Protein AF-A0A7J6LFZ2-F1 (afdb_monomer)

Solvent-accessible surface area (backbone atoms only — not comparable to full-atom values): 66287 Å² total; per-residue (Å²): 131,80,86,92,87,87,87,87,90,85,91,85,85,90,86,89,85,82,89,86,85,86,90,80,92,78,94,74,88,86,75,92,45,76,61,54,53,39,56,76,64,40,42,66,57,54,47,53,49,46,55,51,49,51,49,51,50,52,55,49,52,51,54,51,50,52,51,49,52,52,52,48,49,33,51,50,39,50,50,50,51,52,49,52,51,50,54,50,51,50,50,49,53,53,50,51,49,56,51,54,49,49,55,50,52,53,55,50,49,53,53,53,55,53,48,57,50,48,54,54,50,50,52,51,42,53,52,26,51,50,48,45,71,62,44,81,58,102,44,66,70,38,55,52,29,47,49,49,38,51,51,48,50,49,50,52,50,53,49,55,56,44,52,52,50,56,55,48,47,56,41,63,49,47,51,58,53,51,53,55,52,49,51,60,45,50,52,52,54,23,52,76,71,53,37,43,79,63,76,76,75,80,82,80,69,94,79,81,91,80,81,90,87,82,85,88,84,83,92,80,84,91,76,90,85,85,85,85,81,96,64,92,67,82,76,78,79,62,103,70,83,67,74,100,72,85,50,60,66,56,50,60,60,57,48,44,43,61,68,40,63,53,78,75,83,85,73,79,82,85,73,89,79,74,92,78,89,84,86,85,83,88,80,85,83,86,77,89,83,88,85,84,88,84,82,91,83,89,76,90,75,74,76,76,80,78,74,70,81,82,64,67,55,42,98,87,69,49,62,72,66,86,83,85,74,82,50,68,65,60,52,34,54,50,52,50,53,49,52,51,53,50,52,50,49,53,50,49,53,47,51,52,50,45,51,50,43,54,50,47,30,51,51,48,49,52,48,48,51,51,49,48,52,50,50,47,50,56,51,59,51,39,60,51,43,50,45,63,66,51,46,43,49,50,50,49,48,54,51,47,51,50,54,50,51,52,49,48,53,52,48,49,52,50,48,55,50,51,52,53,52,51,52,52,52,50,55,55,50,52,61,52,47,59,61,49,43,62,55,50,57,65,50,54,66,55,54,56,60,54,55,63,62,58,66,79,79,63,64,84,89,50,54,63,62,54,49,52,48,48,54,47,48,59,38,58,49,47,40,47,48,46,45,52,52,34,50,38,54,60,44,42,56,41,44,48,51,48,50,51,42,48,49,53,43,50,52,42,49,47,54,45,45,62,41,66,78,48,64,52,65,78,51,52,64,61,47,65,80,61,70,83,69,88,92,75,89,77,97,70,82,60,69,69,62,58,47,50,54,51,53,52,55,58,53,48,54,59,48,48,57,53,49,57,58,50,54,57,54,50,56,60,54,54,62,62,46,60,66,51,57,70,61,50,72,76,55,68,77,72,68,57,82,75,59,66,77,70,50,69,78,60,64,68,75,57,75,84,74,75,80,92,65,74,70,74,60,57,62,54,53,56,54,54,47,57,50,46,68,63,46,50,57,54,58,49,22,51,53,38,50,54,49,49,53,53,50,49,55,51,59,43,73,45,97,51,64,75,81,58,81,70,67,81,91,60,66,76,93,51,52,55,80,84,78,51,89,49,55,39,39,48,52,54,29,52,50,38,46,50,51,39,45,51,31,38,51,36,56,38,61,65,38,43,34,77,91,49,42,81,65,54,32,62,90,65,43,67,49,59,35,55,86,48,74,72,68,31,69,47,55,65,89,80,39,62,66,63,40,50,51,56,52,48,33,37,32,70,40,35,40,78,72,64,64,79,95,66,72,38,52,70,56,52,54,52,50,51,51,49,59,52,48,68,73,54,52,95,68,64,53,71,73,57,52,54,50,54,52,52,49,51,54,51,54,50,48,53,50,36,51,53,46,51,52,50,46,51,50,31,49,46,40,50,66,47,49,49,41,47,40,42,45,38,30,43,51,40,50,37,54,52,47,49,53,53,43,53,55,53,44,48,57,49,51,53,55,43,51,62,47,48,58,53,49,52,52,50,52,56,52,48,51,58,48,50,57,61,55,66,71,43,96,68,75,50,75,70,51,52,54,50,46,47,52,47,55,50,52,49,51,53,49,50,53,48,50,53,52,48,50,53,52,42,52,52,51,46,52,48,51,46,42,55,48,34,51,55,43,44,55,48,52,43,33,49,49,46,51,52,47,48,50,57,69,67,50,66,53,80,72,49,43,48,89,48,80,96,75,66,85,79,73,77,81,78,75,55,68,69,59,58,47,51,42,65,75,67,66,62,81,68,79,72,74,84,65,65,86,69,65,62,74,40,79,40,78,43,71,69,62,77,66,38,43,74,64,61,66,79,73,65,57,71,79,80,73,85,74,78,88,73,99,81,76,81,90,75,80,78,85,81,82,69,74,77,82,76,72,78,74,77,73,61,61,41,80,41,59,70,49,71,44,50,54,45,37,50,46,48,47,52,58,40,48,53,51,39,25,49,53,47,51,52,53,48,48,55,53,48,59,50,50,52,52,53,49,58,53,49,53,50,50,52,52,52,50,51,54,51,31,52,77,64,72,53,64,86,67,72,74,81,86,73,82,66,67,70,67,56,67,80,68,113

Sequence (1114 aa):
MRAESFSILQGVSPNDCREGFYIGTNGIPLYTTAREVVEARVSDKLQAAYDQLDSMISETKTKLLELETEQHFRCCKIASLMVDMSRMLEQMRAGKEAMMIRHNDDLERLRVEHTVECEKDEGKLEGCHKQISDSPHVHPELEDAIGQAYTQLENMAASIEGFAKDMLQLHNDYPNEIETFYDGYKDRLGGLVGLGPLSKPPQQGESPTAEDVSADHSPGDPAEQEASENTTGSRQLWPGVVPAGMFEVFTLRQFVEERVCKEHVEEEPCRDEAENVDEASTEYPGNEQEGEDAAAEGSEIAEPEDKAPTWPRRVNGEDCILDVHVEAEWLCEYIHTIRLKLMESVQTEAEVLLQASNNAARKGAEELSCELDERLRRHATRKGFVRSEWYEPRLKQIISHKRKFERHIIGIARKSAAQDEQFNALIDVVIEADQRFHASISEHSQTLSELKAASSETKASNADATLEGLKALERQSKDAGDESKTVYLTSTTRQVDNLVSANNDVIRLQKEQTLEGYSIPEIEGRYTELGSLPVERSSRPSGRRRIWFWFVRFYAEETRKLNESLLAKAAIRRMRIDEIQAAMDKMVGGALGVFEAERTEVLEEMKNRYGLGQEHTAARRLLEGKIRDISSPITEALSKILSLGNYLTKLIGSSSVSEISSVPGCPRDHLLVTRTPYLDIEIRGSLSIFIASVIAMLERLEGLKPQQREKFTLKKAPQCRVLQRLPWQFDPTSDPDEASIRSDSLKAVVGVLSVGEQKTFPGEVEASIASLTQRFAADLPYYLKEYVNHVRSNTGSLRAEALAQLKATCLQLRNDVIPQASLAVFTAIESDAVAQLESALTAAMDRCSGLCERSDKKHSEHLKTLERIGRLETPDLESELALVKLKRRETVRHLSASTALYAARAEAFKILVDGGLAACETFDAAFECILKHLDSVPWGELFDSIPGVEDTVPRRMSLKRLMRMRDAGETEPIDQSGESLPSRLWEGVNGSMIIPDAEAWSRPRPVQKDDAQNSEEQETDDFRVPEVKAAEERSVHSYRSEAHKTVLRTRNDKYSATCSMFSDLGRNALDHLDKLEEAEDRRSAEWEKSLEHWGLEDLEPVVEVDEQETADAT

pLDDT: mean 72.76, std 19.86, range [25.7, 97.75]

Radius of gyration: 58.06 Å; Cα contacts (8 Å, |Δi|>4): 671; chains: 1; bounding box: 161×76×195 Å

Foldseek 3Di:
DDDDDDDDDDDDDDDDDDDDDDDDDDDDDDDDDPVCCCVVPVVVVVVVVVVVVVVQVVVVVVVVVVLVVLVVQLVVLVVVLVVVLVVLVVVLVVVVVVLVVVLVVVLVVLVVVLVVVVVVLVVQLVVLLVQLLLPQDPDVSNVVSLVSNVVSLVVNLVSLVVSLVVSLVSLVCSLVVLVVSLVVSCCVSCVSLQFHQDDDPPDPDDDDDDDDDDDDDDDDDDDDDDDDDPDPPPPPDDPPCDDPPRTPDPDLLNCCCVRRNDDPPDDDPDDDDDDDDDDDDDDDDYDDDDDDDDDDDDDPPPDDPPPPDPADADPVGHHPDDPPDPDSVVVSVVSVVVVVVSVVVSVVVSVVVSVVSVVCSVVSSVVSVVVSVVVSVVSVVVSVCCVVPRNPVSVVVNVVVVVVLVCLVVVLVVLLVVLVVVLVVLVVVLVVLVVVLVVQLVVLVVVVVVLVVVPPDDDPVCLVVSLVVLVVSCCSNVCSLVVNVCSPCVVQVVVLVVSLVVLVCSVVVVVVCLCVVQPPPVVVVVCVVVVPDDDDDDPDDDSNVVSSVVVSVVSVVVSVVSNVVSVVVSVVSVVVSVVVNVPPVVPSVPRRPVPPVPSVVSNVPPVVPDDPDDDVVVLLVLLVVLLCVLLVLLVQLLVLLVLLLVLLVVLLVDLFLVVSVDRPPHPPVQACSVQERFSLLSNLLSLLLSLLSLLLSCLQLVFFDPVCNVCSHSVNRAAAQNRDLPPRHDDCVVDVVSVVSSLVNNCVNSPPSSDDDDDHSVVSSVVSVVVSDVVVPPDDDPVVVVVSVVVVVVSLVSSLVSSVSSQVVLCCCQPPSLLSSLLSNLVSLLVVLLVQLLVQLVVLLVVLVVLLVVLVVLLVVLLVVLVVLLPPPDHDPVSLVVVLVSVVVNVLSLVLSVVSLLVSLLSSLVSQLVSLVVSQSSLQSSLQSSQSSSQNRDHSLRTDDRPPPDPCPQDDDDPVVVVCCVVVPPPPPPPSSPSDADKDWAWGDFSVLRRPDVVLSQDDPPDPDDDDPDDDPPDPPPDDDPPPDGPDTDIHIHGDDPSSVSSVVSSVVSSNVSSVSSNVSSVVSSVSSVVSVVVSVVSVVVVQVSCVVSVNNPSDNPDDDPVVVVVVSD

Organism: Perkinsus chesapeaki (NCBI:txid330153)

Structure (mmCIF, N/CA/C/O backbone):
data_AF-A0A7J6LFZ2-F1
#
_entry.id   AF-A0A7J6LFZ2-F1
#
loop_
_atom_site.group_PDB
_atom_site.id
_atom_site.type_symbol
_atom_site.label_atom_id
_atom_site.label_alt_id
_atom_site.label_comp_id
_atom_site.label_asym_id
_atom_site.label_entity_id
_atom_site.label_seq_id
_atom_site.pdbx_PDB_ins_code
_atom_site.Cartn_x
_atom_site.Cartn_y
_atom_site.Cartn_z
_atom_site.occupancy
_atom_site.B_iso_or_equiv
_atom_site.auth_seq_id
_atom_site.auth_comp_id
_atom_site.auth_asym_id
_atom_site.auth_atom_id
_atom_site.pdbx_PDB_model_num
ATOM 1 N N . MET A 1 1 ? 69.254 -3.338 -39.129 1.00 31.59 1 MET A N 1
ATOM 2 C CA . MET A 1 1 ? 69.650 -4.351 -40.133 1.00 31.59 1 MET A CA 1
ATOM 3 C C . MET A 1 1 ? 69.019 -3.938 -41.457 1.00 31.59 1 MET A C 1
ATOM 5 O O . MET A 1 1 ? 67.869 -3.546 -41.393 1.00 31.59 1 MET A O 1
ATOM 9 N N . ARG A 1 2 ? 69.789 -3.972 -42.561 1.00 25.70 2 ARG A N 1
ATOM 10 C CA . ARG A 1 2 ? 69.408 -4.198 -43.984 1.00 25.70 2 ARG A CA 1
ATOM 11 C C . ARG A 1 2 ? 68.042 -3.679 -44.484 1.00 25.70 2 ARG A C 1
ATOM 13 O O . ARG A 1 2 ? 67.027 -4.129 -43.980 1.00 25.70 2 ARG A O 1
ATOM 20 N N . ALA A 1 3 ? 67.909 -2.821 -45.501 1.00 28.98 3 ALA A N 1
ATOM 21 C CA . ALA A 1 3 ? 68.825 -2.318 -46.545 1.00 28.98 3 ALA A CA 1
ATOM 22 C C . ALA A 1 3 ? 69.457 -3.360 -47.505 1.00 28.98 3 ALA A C 1
ATOM 24 O O . ALA A 1 3 ? 69.929 -4.403 -47.062 1.00 28.98 3 ALA A O 1
ATOM 25 N N . GLU A 1 4 ? 69.553 -2.962 -48.787 1.00 33.09 4 GLU A N 1
ATOM 26 C CA . GLU A 1 4 ? 70.183 -3.606 -49.968 1.00 33.09 4 GLU A CA 1
ATOM 27 C C . GLU A 1 4 ? 69.331 -4.537 -50.860 1.00 33.09 4 GLU A C 1
ATOM 29 O O . GLU A 1 4 ? 68.716 -5.487 -50.381 1.00 33.09 4 GLU A O 1
ATOM 34 N N . SER A 1 5 ? 69.471 -4.309 -52.184 1.00 30.11 5 SER A N 1
ATOM 35 C CA . SER A 1 5 ? 69.126 -5.132 -53.377 1.00 30.11 5 SER A CA 1
ATOM 36 C C . SER A 1 5 ? 68.087 -4.473 -54.306 1.00 30.11 5 SER A C 1
ATOM 38 O O . SER A 1 5 ? 67.005 -4.142 -53.851 1.00 30.11 5 SER A O 1
ATOM 40 N N . PHE A 1 6 ? 68.316 -4.267 -55.613 1.00 27.64 6 PHE A N 1
ATOM 41 C CA . PHE A 1 6 ? 69.461 -4.624 -56.471 1.00 27.64 6 PHE A CA 1
ATOM 42 C C . PHE A 1 6 ? 69.603 -3.601 -57.622 1.00 27.64 6 PHE A C 1
ATOM 44 O O . PHE A 1 6 ? 68.604 -3.119 -58.147 1.00 27.64 6 PHE A O 1
ATOM 51 N N . SER A 1 7 ? 70.835 -3.295 -58.042 1.00 29.11 7 SER A N 1
ATOM 52 C CA . SER A 1 7 ? 71.144 -2.429 -59.195 1.00 29.11 7 SER A CA 1
ATOM 53 C C . SER A 1 7 ? 72.052 -3.185 -60.160 1.00 29.11 7 SER A C 1
ATOM 55 O O . SER A 1 7 ? 73.075 -3.718 -59.729 1.00 29.11 7 SER A O 1
ATOM 57 N N . ILE A 1 8 ? 71.689 -3.259 -61.447 1.00 30.56 8 ILE A N 1
ATOM 58 C CA . ILE A 1 8 ? 72.470 -3.950 -62.482 1.00 30.56 8 ILE A CA 1
ATOM 59 C C . ILE A 1 8 ? 72.434 -3.178 -63.818 1.00 30.56 8 ILE A C 1
ATOM 61 O O . ILE A 1 8 ? 71.372 -2.823 -64.316 1.00 30.56 8 ILE A O 1
ATOM 65 N N . LEU A 1 9 ? 73.631 -3.022 -64.405 1.00 27.31 9 LEU A N 1
ATOM 66 C CA . LEU A 1 9 ? 73.966 -2.586 -65.777 1.00 27.31 9 LEU A CA 1
ATOM 67 C C . LEU A 1 9 ? 73.867 -1.090 -66.156 1.00 27.31 9 LEU A C 1
ATOM 69 O O . LEU A 1 9 ? 73.054 -0.677 -66.977 1.00 27.31 9 LEU A O 1
ATOM 73 N N . GLN A 1 10 ? 74.906 -0.340 -65.768 1.00 28.67 10 GLN A N 1
ATOM 74 C CA . GLN A 1 10 ? 75.621 0.539 -66.707 1.00 28.67 10 GLN A CA 1
ATOM 75 C C . GLN A 1 10 ? 77.145 0.379 -66.560 1.00 28.67 10 GLN A C 1
ATOM 77 O O . GLN A 1 10 ? 77.643 0.245 -65.445 1.00 28.67 10 GLN A O 1
ATOM 82 N N . GLY A 1 11 ? 77.877 0.468 -67.681 1.00 30.03 11 GLY A N 1
ATOM 83 C CA . GLY A 1 11 ? 79.294 0.863 -67.689 1.00 30.03 11 GLY A CA 1
ATOM 84 C C . GLY A 1 11 ? 80.292 -0.063 -68.400 1.00 30.03 11 GLY A C 1
ATOM 85 O O . GLY A 1 11 ? 80.886 -0.922 -67.758 1.00 30.03 11 GLY A O 1
ATOM 86 N N . VAL A 1 12 ? 80.600 0.227 -69.674 1.00 28.38 12 VAL A N 1
ATOM 87 C CA . VAL A 1 12 ? 81.958 0.084 -70.252 1.00 28.38 12 VAL A CA 1
ATOM 88 C C . VAL A 1 12 ? 82.242 1.287 -71.173 1.00 28.38 12 VAL A C 1
ATOM 90 O O . VAL A 1 12 ? 81.341 1.798 -71.834 1.00 28.38 12 VAL A O 1
ATOM 93 N N . SER A 1 13 ? 83.494 1.756 -71.148 1.00 33.53 13 SER A N 1
ATOM 94 C CA . SER A 1 13 ? 84.038 2.980 -71.774 1.00 33.53 13 SER A CA 1
ATOM 95 C C . SER A 1 13 ? 84.502 2.768 -73.242 1.00 33.53 13 SER A C 1
ATOM 97 O O . SER A 1 13 ? 84.536 1.620 -73.686 1.00 33.53 13 SER A O 1
ATOM 99 N N . PRO A 1 14 ? 84.874 3.818 -74.016 1.00 44.09 14 PRO A N 1
ATOM 100 C CA . PRO A 1 14 ? 85.106 3.723 -75.464 1.00 44.09 14 PRO A CA 1
ATOM 101 C C . PRO A 1 14 ? 86.582 3.536 -75.893 1.00 44.09 14 PRO A C 1
ATOM 103 O O . PRO A 1 14 ? 87.501 3.657 -75.085 1.00 44.09 14 PRO A O 1
ATOM 106 N N . ASN A 1 15 ? 86.748 3.392 -77.220 1.00 32.25 15 ASN A N 1
ATOM 107 C CA . ASN A 1 15 ? 87.952 3.429 -78.078 1.00 32.25 15 ASN A CA 1
ATOM 108 C C . ASN A 1 15 ? 88.605 2.105 -78.533 1.00 32.25 15 ASN A C 1
ATOM 110 O O . ASN A 1 15 ? 88.688 1.120 -77.812 1.00 32.25 15 ASN A O 1
ATOM 114 N N . ASP A 1 16 ? 89.109 2.196 -79.773 1.00 30.09 16 ASP A N 1
ATOM 115 C CA . ASP A 1 16 ? 90.040 1.329 -80.509 1.00 30.09 16 ASP A CA 1
ATOM 116 C C . ASP A 1 16 ? 89.632 -0.117 -80.856 1.00 30.09 16 ASP A C 1
ATOM 118 O O . ASP A 1 16 ? 89.921 -1.060 -80.127 1.00 30.09 16 ASP A O 1
ATOM 122 N N . CYS A 1 17 ? 89.143 -0.317 -82.093 1.00 30.78 17 CYS A N 1
ATOM 123 C CA . CYS A 1 17 ? 89.865 -1.130 -83.087 1.00 30.78 17 CYS A CA 1
ATOM 124 C C . CYS A 1 17 ? 89.337 -0.976 -84.530 1.00 30.78 17 CYS A C 1
ATOM 126 O O . CYS A 1 17 ? 88.156 -1.096 -84.836 1.00 30.78 17 CYS A O 1
ATOM 128 N N . ARG A 1 18 ? 90.323 -0.716 -85.386 1.00 31.31 18 ARG A N 1
ATOM 129 C CA . ARG A 1 18 ? 90.431 -0.658 -86.848 1.00 31.31 18 ARG A CA 1
ATOM 130 C C . ARG A 1 18 ? 89.945 -1.875 -87.665 1.00 31.31 18 ARG A C 1
ATOM 132 O O . ARG A 1 18 ? 89.978 -3.000 -87.193 1.00 31.31 18 ARG A O 1
ATOM 139 N N . GLU A 1 19 ? 89.770 -1.580 -88.965 1.00 32.69 19 GLU A N 1
ATOM 140 C CA . GLU A 1 19 ? 89.976 -2.436 -90.162 1.00 32.69 19 GLU A CA 1
ATOM 141 C C . GLU A 1 19 ? 88.952 -3.544 -90.516 1.00 32.69 19 GLU A C 1
ATOM 143 O O . GLU A 1 19 ? 88.722 -4.469 -89.749 1.00 32.69 19 GLU A O 1
ATOM 148 N N . GLY A 1 20 ? 88.461 -3.533 -91.775 1.00 32.66 20 GLY A N 1
ATOM 149 C CA . GLY A 1 20 ? 88.093 -4.780 -92.480 1.00 32.66 20 GLY A CA 1
ATOM 150 C C . GL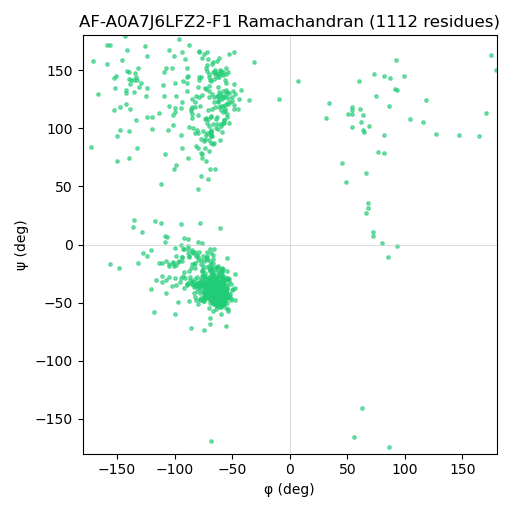Y A 1 20 ? 86.921 -4.780 -93.489 1.00 32.66 20 GLY A C 1
ATOM 151 O O . GLY A 1 20 ? 85.802 -5.096 -93.123 1.00 32.66 20 GLY A O 1
ATOM 152 N N . PHE A 1 21 ? 87.227 -4.590 -94.782 1.00 30.19 21 PHE A N 1
ATOM 153 C CA . PHE A 1 21 ? 86.574 -5.206 -95.970 1.00 30.19 21 PHE A CA 1
ATOM 154 C C . PHE A 1 21 ? 85.083 -4.972 -96.366 1.00 30.19 21 PHE A C 1
ATOM 156 O O . PHE A 1 21 ? 84.176 -5.704 -95.999 1.00 30.19 21 PHE A O 1
ATOM 163 N N . TYR A 1 22 ? 84.908 -4.052 -97.329 1.00 35.09 22 TYR A N 1
ATOM 164 C CA . TYR A 1 22 ? 84.504 -4.292 -98.741 1.00 35.09 22 TYR A CA 1
ATOM 165 C C . TYR A 1 22 ? 83.228 -5.088 -99.151 1.00 35.09 22 TYR A C 1
ATOM 167 O O . TYR A 1 22 ? 83.185 -6.310 -99.097 1.00 35.09 22 TYR A O 1
ATOM 175 N N . ILE A 1 23 ? 82.343 -4.344 -99.842 1.00 37.50 23 ILE A N 1
ATOM 176 C CA . ILE A 1 23 ? 81.496 -4.673 -101.022 1.00 37.50 23 ILE A CA 1
ATOM 177 C C . ILE A 1 23 ? 80.447 -5.804 -100.931 1.00 37.50 23 ILE A C 1
ATOM 179 O O . ILE A 1 23 ? 80.751 -6.990 -100.978 1.00 37.50 23 ILE A O 1
ATOM 183 N N . GLY A 1 24 ? 79.182 -5.389 -101.083 1.00 33.03 24 GLY A N 1
ATOM 184 C CA . GLY A 1 24 ? 78.075 -6.184 -101.627 1.00 33.03 24 GLY A CA 1
ATOM 185 C C . GLY A 1 24 ? 77.028 -5.254 -102.256 1.00 33.03 24 GLY A C 1
ATOM 186 O O . GLY A 1 24 ? 76.464 -4.403 -101.575 1.00 33.03 24 GLY A O 1
ATOM 187 N N . THR A 1 25 ? 76.811 -5.346 -103.568 1.00 44.50 25 THR A N 1
ATOM 188 C CA . THR A 1 25 ? 75.954 -4.429 -104.345 1.00 44.50 25 THR A CA 1
ATOM 189 C C . THR A 1 25 ? 74.457 -4.682 -104.146 1.00 44.50 25 THR A C 1
ATOM 191 O O . THR A 1 25 ? 74.012 -5.799 -104.399 1.00 44.50 25 THR A O 1
ATOM 194 N N . ASN A 1 26 ? 73.675 -3.642 -103.825 1.00 41.50 26 ASN A N 1
ATOM 195 C CA . ASN A 1 26 ? 72.511 -3.172 -104.607 1.00 41.50 26 ASN A CA 1
ATOM 196 C C . ASN A 1 26 ? 71.837 -1.958 -103.929 1.00 41.50 26 ASN A C 1
ATOM 198 O O . ASN A 1 26 ? 71.936 -1.777 -102.720 1.00 41.50 26 ASN A O 1
ATOM 202 N N . GLY A 1 27 ? 71.234 -1.072 -104.730 1.00 48.88 27 GLY A N 1
ATOM 203 C CA . GLY A 1 27 ? 70.943 0.312 -104.329 1.00 48.88 27 GLY A CA 1
ATOM 204 C C . GLY A 1 27 ? 69.809 0.505 -103.313 1.00 48.88 27 GLY A C 1
ATOM 205 O O . GLY A 1 27 ? 68.710 -0.010 -103.493 1.00 48.88 27 GLY A O 1
ATOM 206 N N . ILE A 1 28 ? 70.073 1.339 -102.303 1.00 48.94 28 ILE A N 1
ATOM 207 C CA . ILE A 1 28 ? 69.112 1.944 -101.365 1.00 48.94 28 ILE A CA 1
ATOM 208 C C . ILE A 1 28 ? 69.559 3.413 -101.173 1.00 48.94 28 ILE A C 1
ATOM 210 O O . ILE A 1 28 ? 70.769 3.649 -101.108 1.00 48.94 28 ILE A O 1
ATOM 214 N N . PRO A 1 29 ? 68.653 4.412 -101.142 1.00 46.47 29 PRO A N 1
ATOM 215 C CA . PRO A 1 29 ? 69.033 5.826 -101.053 1.00 46.47 29 PRO A CA 1
ATOM 216 C C . PRO A 1 29 ? 69.688 6.204 -99.713 1.00 46.47 29 PRO A C 1
ATOM 218 O O . PRO A 1 29 ? 69.373 5.649 -98.660 1.00 46.47 29 PRO A O 1
ATOM 221 N N . LEU A 1 30 ? 70.594 7.184 -99.772 1.00 41.44 30 LEU A N 1
ATOM 222 C CA . LEU A 1 30 ? 71.279 7.780 -98.622 1.00 41.44 30 LEU A CA 1
ATOM 223 C C . LEU A 1 30 ? 70.396 8.849 -97.961 1.00 41.44 30 LEU A C 1
ATOM 225 O O . LEU A 1 30 ? 70.049 9.836 -98.604 1.00 41.44 30 LEU A O 1
ATOM 229 N N . TYR A 1 31 ? 70.107 8.675 -96.671 1.00 46.66 31 TYR A N 1
ATOM 230 C CA . TYR A 1 31 ? 69.593 9.728 -95.788 1.00 46.66 31 TYR A CA 1
ATOM 231 C C . TYR A 1 31 ? 70.778 10.464 -95.144 1.00 46.66 31 TYR A C 1
ATOM 233 O O . TYR A 1 31 ? 71.809 9.848 -94.864 1.00 46.66 31 TYR A O 1
ATOM 241 N N . THR A 1 32 ? 70.659 11.773 -94.932 1.00 52.16 32 THR A N 1
ATOM 242 C CA . THR A 1 32 ? 71.792 12.665 -94.628 1.00 52.16 32 THR A CA 1
ATOM 243 C C . THR A 1 32 ? 71.946 13.046 -93.159 1.00 52.16 32 THR A C 1
ATOM 245 O O . THR A 1 32 ? 73.030 13.479 -92.767 1.00 52.16 32 THR A O 1
ATOM 248 N N . THR A 1 33 ? 70.932 12.832 -92.317 1.00 58.97 33 THR A N 1
ATOM 249 C CA . THR A 1 33 ? 71.054 12.991 -90.859 1.00 58.97 33 THR A CA 1
ATOM 250 C C . THR A 1 33 ? 70.476 11.803 -90.088 1.00 58.97 33 THR A C 1
ATOM 252 O O . THR A 1 33 ? 69.537 11.142 -90.525 1.00 58.97 33 THR A O 1
ATOM 255 N N . ALA A 1 34 ? 71.006 11.532 -88.887 1.00 55.59 34 ALA A N 1
ATOM 256 C CA . ALA A 1 34 ? 70.430 10.522 -87.989 1.00 55.59 34 ALA A CA 1
ATOM 257 C C . ALA A 1 34 ? 68.978 10.861 -87.597 1.00 55.59 34 ALA A C 1
ATOM 259 O O . ALA A 1 34 ? 68.174 9.963 -87.362 1.00 55.59 34 ALA A O 1
ATOM 260 N N . ARG A 1 35 ? 68.638 12.157 -87.595 1.00 56.59 35 ARG A N 1
ATOM 261 C CA . ARG A 1 35 ? 67.280 12.663 -87.407 1.00 56.59 35 ARG A CA 1
ATOM 262 C C . ARG A 1 35 ? 66.353 12.230 -88.546 1.00 56.59 35 ARG A C 1
ATOM 264 O O . ARG A 1 35 ? 65.328 11.635 -88.253 1.00 56.59 35 ARG A O 1
ATOM 271 N N . GLU A 1 36 ? 66.751 12.401 -89.809 1.00 55.38 36 GLU A N 1
ATOM 272 C CA . GLU A 1 36 ? 65.990 11.906 -90.973 1.00 55.38 36 GLU A CA 1
ATOM 273 C C . GLU A 1 36 ? 65.771 10.384 -90.938 1.00 55.38 36 GLU A C 1
ATOM 275 O O . GLU A 1 36 ? 64.722 9.911 -91.356 1.00 55.38 36 GLU A O 1
ATOM 280 N N . VAL A 1 37 ? 66.725 9.599 -90.420 1.00 55.78 37 VAL A N 1
ATOM 281 C CA . VAL A 1 37 ? 66.577 8.133 -90.305 1.00 55.78 37 VAL A CA 1
ATOM 282 C C . VAL A 1 37 ? 65.600 7.728 -89.192 1.00 55.78 37 VAL A C 1
ATOM 284 O O . VAL A 1 37 ? 64.926 6.705 -89.315 1.00 55.78 37 VAL A O 1
ATOM 287 N N . VAL A 1 38 ? 65.496 8.515 -88.118 1.00 57.31 38 VAL A N 1
ATOM 288 C CA . VAL A 1 38 ? 64.498 8.308 -87.056 1.00 57.31 38 VAL A CA 1
ATOM 289 C C . VAL A 1 38 ? 63.126 8.820 -87.511 1.00 57.31 38 VAL A C 1
ATOM 291 O O . VAL A 1 38 ? 62.149 8.080 -87.429 1.00 57.31 38 VAL A O 1
ATOM 294 N N . GLU A 1 39 ? 63.048 10.022 -88.082 1.00 56.50 39 GLU A N 1
ATOM 295 C CA . GLU A 1 39 ? 61.803 10.606 -88.598 1.00 56.50 39 GLU A CA 1
ATOM 296 C C . GLU A 1 39 ? 61.211 9.758 -89.748 1.00 56.50 39 GLU A C 1
ATOM 298 O O . GLU A 1 39 ? 60.041 9.407 -89.685 1.00 56.50 39 GLU A O 1
ATOM 303 N N . ALA A 1 40 ? 62.001 9.294 -90.725 1.00 57.47 40 ALA A N 1
ATOM 304 C CA . ALA A 1 40 ? 61.492 8.538 -91.885 1.00 57.47 40 ALA A CA 1
ATOM 305 C C . ALA A 1 40 ? 61.391 7.006 -91.701 1.00 57.47 40 ALA A C 1
ATOM 307 O O . ALA A 1 40 ? 61.153 6.281 -92.671 1.00 57.47 40 ALA A O 1
ATOM 308 N N . ARG A 1 41 ? 61.671 6.464 -90.505 1.00 53.72 41 ARG A N 1
ATOM 309 C CA . ARG A 1 41 ? 61.704 4.997 -90.294 1.00 53.72 41 ARG A CA 1
ATOM 310 C C . ARG A 1 41 ? 61.286 4.509 -88.912 1.00 53.72 41 ARG A C 1
ATOM 312 O O . ARG A 1 41 ? 60.946 3.331 -88.771 1.00 53.72 41 ARG A O 1
ATOM 319 N N . VAL A 1 42 ? 61.337 5.386 -87.913 1.00 55.56 42 VAL A N 1
ATOM 320 C CA . VAL A 1 42 ? 60.852 5.132 -86.554 1.00 55.56 42 VAL A CA 1
ATOM 321 C C . VAL A 1 42 ? 59.564 5.912 -86.308 1.00 55.56 42 VAL A C 1
ATOM 323 O O . VAL A 1 42 ? 58.641 5.301 -85.792 1.00 55.56 42 VAL A O 1
ATOM 326 N N . SER A 1 43 ? 59.444 7.176 -86.742 1.00 63.25 43 SER A N 1
ATOM 327 C CA . SER A 1 43 ? 58.236 7.991 -86.505 1.00 63.25 43 SER A CA 1
ATOM 328 C C . SER A 1 43 ? 56.961 7.313 -87.000 1.00 63.25 43 SER A C 1
ATOM 330 O O . SER A 1 43 ? 56.051 7.141 -86.206 1.00 63.25 43 SER A O 1
ATOM 332 N N . ASP A 1 44 ? 56.916 6.822 -88.242 1.00 67.69 44 ASP A N 1
ATOM 333 C CA . ASP A 1 44 ? 55.723 6.138 -88.775 1.00 67.69 44 ASP A CA 1
ATOM 334 C C . ASP A 1 44 ? 55.351 4.877 -87.977 1.00 67.69 44 ASP A C 1
ATOM 336 O O . ASP A 1 44 ? 54.181 4.540 -87.835 1.00 67.69 44 ASP A O 1
ATOM 340 N N . LYS A 1 45 ? 56.347 4.171 -87.424 1.00 68.44 45 LYS A N 1
ATOM 341 C CA . LYS A 1 45 ? 56.130 2.967 -86.604 1.00 68.44 45 LYS A CA 1
ATOM 342 C C . LYS A 1 45 ? 55.726 3.294 -85.173 1.00 68.44 45 LYS A C 1
ATOM 344 O O . LYS A 1 45 ? 54.995 2.525 -84.565 1.00 68.44 45 LYS A O 1
ATOM 349 N N . LEU A 1 46 ? 56.235 4.397 -84.636 1.00 69.19 46 LEU A N 1
ATOM 350 C CA . LEU A 1 46 ? 55.943 4.866 -83.288 1.00 69.19 46 LEU A CA 1
ATOM 351 C C . LEU A 1 46 ? 54.579 5.564 -83.262 1.00 69.19 46 LEU A C 1
ATOM 353 O O . LEU A 1 46 ? 53.828 5.350 -82.323 1.00 69.19 46 LEU A O 1
ATOM 357 N N . GLN A 1 47 ? 54.219 6.282 -84.330 1.00 74.69 47 GLN A N 1
ATOM 358 C CA . GLN A 1 47 ? 52.874 6.796 -84.567 1.00 74.69 47 GLN A CA 1
ATOM 359 C C . GLN A 1 47 ? 51.889 5.643 -84.767 1.00 74.69 47 GLN A C 1
ATOM 361 O O . GLN A 1 47 ? 50.925 5.581 -84.027 1.00 74.69 47 GLN A O 1
ATOM 366 N N . ALA A 1 48 ? 52.174 4.658 -85.630 1.00 71.75 48 ALA A N 1
ATOM 367 C CA . ALA A 1 48 ? 51.307 3.480 -85.758 1.00 71.75 48 ALA A CA 1
ATOM 368 C C . ALA A 1 48 ? 51.144 2.703 -84.434 1.00 71.75 48 ALA A C 1
ATOM 370 O O . ALA A 1 48 ? 50.073 2.167 -84.170 1.00 71.75 48 ALA A O 1
ATOM 371 N N . ALA A 1 49 ? 52.179 2.656 -83.585 1.00 70.56 49 ALA A N 1
ATOM 372 C CA . ALA A 1 49 ? 52.083 2.075 -82.245 1.00 70.56 49 ALA A CA 1
ATOM 373 C C . ALA A 1 49 ? 51.272 2.950 -81.270 1.00 70.56 49 ALA A C 1
ATOM 375 O O . ALA A 1 49 ? 50.547 2.399 -80.447 1.00 70.56 49 ALA A O 1
ATOM 376 N N . TYR A 1 50 ? 51.359 4.282 -81.364 1.00 75.75 50 TYR A N 1
ATOM 377 C CA . TYR A 1 50 ? 50.511 5.208 -80.605 1.00 75.75 50 TYR A CA 1
ATOM 378 C C . TYR A 1 50 ? 49.051 5.138 -81.057 1.00 75.75 50 TYR A C 1
ATOM 380 O O . TYR A 1 50 ? 48.188 4.992 -80.207 1.00 75.75 50 TYR A O 1
ATOM 388 N N . ASP A 1 51 ? 48.775 5.157 -82.361 1.00 74.25 51 ASP A N 1
ATOM 389 C CA . ASP A 1 51 ? 47.429 5.030 -82.930 1.00 74.25 51 ASP A CA 1
ATOM 390 C C . ASP A 1 51 ? 46.806 3.674 -82.547 1.00 74.25 51 ASP A C 1
ATOM 392 O O . ASP A 1 51 ? 45.630 3.595 -82.197 1.00 74.25 51 ASP A O 1
ATOM 396 N N . GLN A 1 52 ? 47.605 2.597 -82.541 1.00 75.06 52 GLN A N 1
ATOM 397 C CA . GLN A 1 52 ? 47.175 1.285 -82.052 1.00 75.06 52 GLN A CA 1
ATOM 398 C C . GLN A 1 52 ? 46.903 1.294 -80.538 1.00 75.06 52 GLN A C 1
ATOM 400 O O . GLN A 1 52 ? 45.909 0.716 -80.102 1.00 75.06 52 GLN A O 1
ATOM 405 N N . LEU A 1 53 ? 47.751 1.947 -79.737 1.00 73.25 53 LEU A N 1
ATOM 406 C CA . LEU A 1 53 ? 47.553 2.076 -78.291 1.00 73.25 53 LEU A CA 1
ATOM 407 C C . LEU A 1 53 ? 46.302 2.909 -77.969 1.00 73.25 53 LEU A C 1
ATOM 409 O O . LEU A 1 53 ? 45.520 2.510 -77.116 1.00 73.25 53 LEU A O 1
ATOM 413 N N . ASP A 1 54 ? 46.089 4.021 -78.667 1.00 75.81 54 ASP A N 1
ATOM 414 C CA . ASP A 1 54 ? 44.955 4.932 -78.481 1.00 75.81 54 ASP A CA 1
ATOM 415 C C . ASP A 1 54 ? 43.637 4.289 -78.947 1.00 75.81 54 ASP A C 1
ATOM 417 O O . ASP A 1 54 ? 42.610 4.398 -78.275 1.00 75.81 54 ASP A O 1
ATOM 421 N N . SER A 1 55 ? 43.684 3.490 -80.022 1.00 77.19 55 SER A N 1
ATOM 422 C CA . SER A 1 55 ? 42.584 2.606 -80.423 1.00 77.19 55 SER A CA 1
ATOM 423 C C . SER A 1 55 ? 42.280 1.554 -79.351 1.00 77.19 55 SER A C 1
ATOM 425 O O . SER A 1 55 ? 41.114 1.356 -79.019 1.00 77.19 55 SER A O 1
ATOM 427 N N . MET A 1 56 ? 43.298 0.898 -78.776 1.00 72.56 56 MET A N 1
ATOM 428 C CA . MET A 1 56 ? 43.105 -0.078 -77.693 1.00 72.56 56 MET A CA 1
ATOM 429 C C . MET A 1 56 ? 42.559 0.578 -76.418 1.00 72.56 56 MET A C 1
ATOM 431 O O . MET A 1 56 ? 41.689 -0.001 -75.773 1.00 72.56 56 MET A O 1
ATOM 435 N N . ILE A 1 57 ? 43.027 1.776 -76.056 1.00 74.69 57 ILE A N 1
ATOM 436 C CA . ILE A 1 57 ? 42.530 2.549 -74.907 1.00 74.69 57 ILE A CA 1
ATOM 437 C C . ILE A 1 57 ? 41.075 2.972 -75.137 1.00 74.69 57 ILE A C 1
ATOM 439 O O . ILE A 1 57 ? 40.253 2.822 -74.237 1.00 74.69 57 ILE A O 1
ATOM 443 N N . SER A 1 58 ? 40.732 3.437 -76.339 1.00 76.94 58 SER A N 1
ATOM 444 C CA . SER A 1 58 ? 39.366 3.846 -76.691 1.00 76.94 58 SER A CA 1
ATOM 445 C C . SER A 1 58 ? 38.386 2.667 -76.696 1.00 76.94 58 SER A C 1
ATOM 447 O O . SER A 1 58 ? 37.294 2.772 -76.135 1.00 76.94 58 SER A O 1
ATOM 449 N N . GLU A 1 59 ? 38.783 1.521 -77.258 1.00 76.56 59 GLU A N 1
ATOM 450 C CA . GLU A 1 59 ? 37.980 0.290 -77.232 1.00 76.56 59 GLU A CA 1
ATOM 451 C C . GLU A 1 59 ? 37.830 -0.255 -75.800 1.00 76.56 59 GLU A C 1
ATOM 453 O O . GLU A 1 59 ? 36.732 -0.628 -75.394 1.00 76.56 59 GLU A O 1
ATOM 458 N N . THR A 1 60 ? 38.906 -0.221 -75.000 1.00 72.81 60 THR A N 1
ATOM 459 C CA . THR A 1 60 ? 38.879 -0.572 -73.567 1.00 72.81 60 THR A CA 1
ATOM 460 C C . THR A 1 60 ? 37.914 0.322 -72.797 1.00 72.81 60 THR A C 1
ATOM 462 O O . THR A 1 60 ? 37.088 -0.178 -72.043 1.00 72.81 60 THR A O 1
ATOM 465 N N . LYS A 1 61 ? 37.987 1.643 -72.999 1.00 77.44 61 LYS A N 1
ATOM 466 C CA . LYS A 1 61 ? 37.126 2.613 -72.318 1.00 77.44 61 LYS A CA 1
ATOM 467 C C . LYS A 1 61 ? 35.653 2.414 -72.670 1.00 77.44 61 LYS A C 1
ATOM 469 O O . LYS A 1 61 ? 34.813 2.513 -71.786 1.00 77.44 61 LYS A O 1
ATOM 474 N N . THR A 1 62 ? 35.349 2.133 -73.936 1.00 78.81 62 THR A N 1
ATOM 475 C CA . THR A 1 62 ? 33.968 1.893 -74.384 1.00 78.81 62 THR A CA 1
ATOM 476 C C . THR A 1 62 ? 33.401 0.635 -73.722 1.00 78.81 62 THR A C 1
ATOM 478 O O . THR A 1 62 ? 32.364 0.720 -73.076 1.00 78.81 62 THR A O 1
ATOM 481 N N . LYS A 1 63 ? 34.139 -0.485 -73.747 1.00 74.69 63 LYS A N 1
ATOM 482 C CA . LYS A 1 63 ? 33.712 -1.734 -73.091 1.00 74.69 63 LYS A CA 1
ATOM 483 C C . LYS A 1 63 ? 33.624 -1.630 -71.566 1.00 74.69 63 LYS A C 1
ATOM 485 O O . LYS A 1 63 ? 32.758 -2.252 -70.966 1.00 74.69 63 LYS A O 1
ATOM 490 N N . LEU A 1 64 ? 34.503 -0.851 -70.928 1.00 74.38 64 LEU A N 1
ATOM 491 C CA . LEU A 1 64 ? 34.411 -0.582 -69.488 1.00 74.38 64 LEU A CA 1
ATOM 492 C C . LEU A 1 64 ? 33.153 0.218 -69.141 1.00 74.38 64 LEU A C 1
ATOM 494 O O . LEU A 1 64 ? 32.504 -0.115 -68.160 1.00 74.38 64 LEU A O 1
ATOM 498 N N . LEU A 1 65 ? 32.784 1.218 -69.949 1.00 78.62 65 LEU A N 1
ATOM 499 C CA . LEU A 1 65 ? 31.537 1.966 -69.763 1.00 78.62 65 LEU A CA 1
ATOM 500 C C . LEU A 1 65 ? 30.303 1.084 -70.001 1.00 78.62 65 LEU A C 1
ATOM 502 O O . LEU A 1 65 ? 29.355 1.161 -69.230 1.00 78.62 65 LEU A O 1
ATOM 506 N N . GLU A 1 66 ? 30.323 0.218 -71.019 1.00 79.88 66 GLU A N 1
ATOM 507 C CA . GLU A 1 66 ? 29.259 -0.770 -71.265 1.00 79.88 66 GLU A CA 1
ATOM 508 C C . GLU A 1 66 ? 29.079 -1.692 -70.043 1.00 79.88 66 GLU A C 1
ATOM 510 O O . GLU A 1 66 ? 27.986 -1.747 -69.479 1.00 79.88 66 GLU A O 1
ATOM 515 N N . LEU A 1 67 ? 30.159 -2.310 -69.544 1.00 75.56 67 LEU A N 1
ATOM 516 C CA . LEU A 1 67 ? 30.127 -3.136 -68.327 1.00 75.56 67 LEU A CA 1
ATOM 517 C C . LEU A 1 67 ? 29.678 -2.356 -67.081 1.00 75.56 67 LEU A C 1
ATOM 519 O O . LEU A 1 67 ? 28.887 -2.870 -66.293 1.00 75.56 67 LEU A O 1
ATOM 523 N N . GLU A 1 68 ? 30.158 -1.125 -66.887 1.00 77.31 68 GLU A N 1
ATOM 524 C CA . GLU A 1 68 ? 29.771 -0.273 -65.756 1.00 77.31 68 GLU A CA 1
ATOM 525 C C . GLU A 1 68 ? 28.271 0.053 -65.801 1.00 77.31 68 GLU A C 1
ATOM 527 O O . GLU A 1 68 ? 27.588 -0.074 -64.785 1.00 77.31 68 GLU A O 1
ATOM 532 N N . THR A 1 69 ? 27.730 0.395 -66.976 1.00 80.56 69 THR A N 1
ATOM 533 C CA . THR A 1 69 ? 26.289 0.648 -67.141 1.00 80.56 69 THR A CA 1
ATOM 534 C C . THR A 1 69 ? 25.441 -0.605 -66.924 1.00 80.56 69 THR A C 1
ATOM 536 O O . THR A 1 69 ? 24.421 -0.523 -66.239 1.00 80.56 69 THR A O 1
ATOM 539 N N . GLU A 1 70 ? 25.879 -1.775 -67.400 1.00 78.62 70 GLU A N 1
ATOM 540 C CA . GLU A 1 70 ? 25.178 -3.042 -67.169 1.00 78.62 70 GLU A CA 1
ATOM 541 C C . GLU A 1 70 ? 25.186 -3.437 -65.681 1.00 78.62 70 GLU A C 1
ATOM 543 O O . GLU A 1 70 ? 24.146 -3.786 -65.112 1.00 78.62 70 GLU A O 1
ATOM 548 N N . GLN A 1 71 ? 26.340 -3.341 -65.011 1.00 77.69 71 GLN A N 1
ATOM 549 C CA . GLN A 1 71 ? 26.451 -3.610 -63.576 1.00 77.69 71 GLN A CA 1
ATOM 550 C C . GLN A 1 71 ? 25.617 -2.620 -62.757 1.00 77.69 71 GLN A C 1
ATOM 552 O O . GLN A 1 71 ? 24.882 -3.036 -61.859 1.00 77.69 71 GLN A O 1
ATOM 557 N N . HIS A 1 72 ? 25.663 -1.328 -63.093 1.00 78.69 72 HIS A N 1
ATOM 558 C CA . HIS A 1 72 ? 24.850 -0.303 -62.448 1.00 78.69 72 HIS A CA 1
ATOM 559 C C . HIS A 1 72 ? 23.349 -0.583 -62.615 1.00 78.69 72 HIS A C 1
ATOM 561 O O . HIS A 1 72 ? 22.610 -0.526 -61.631 1.00 78.69 72 HIS A O 1
ATOM 567 N N . PHE A 1 73 ? 22.896 -0.965 -63.815 1.00 80.81 73 PHE A N 1
ATOM 568 C CA . PHE A 1 73 ? 21.504 -1.338 -64.081 1.00 80.81 73 PHE A CA 1
ATOM 569 C C . PHE A 1 73 ? 21.057 -2.546 -63.245 1.00 80.81 73 PHE A C 1
ATOM 571 O O . PHE A 1 73 ? 20.031 -2.474 -62.560 1.00 80.81 73 PHE A O 1
ATOM 578 N N . ARG A 1 74 ? 21.848 -3.630 -63.226 1.00 78.19 74 ARG A N 1
ATOM 579 C CA . ARG A 1 74 ? 21.577 -4.828 -62.408 1.00 78.19 74 ARG A CA 1
ATOM 580 C C . ARG A 1 74 ? 21.490 -4.468 -60.918 1.00 78.19 74 ARG A C 1
ATOM 582 O O . ARG A 1 74 ? 20.524 -4.843 -60.251 1.00 78.19 74 ARG A O 1
ATOM 589 N N . CYS A 1 75 ? 22.437 -3.678 -60.407 1.00 77.38 75 CYS A N 1
ATOM 590 C CA . CYS A 1 75 ? 22.425 -3.168 -59.032 1.00 77.38 75 CYS A CA 1
ATOM 591 C C . CYS A 1 75 ? 21.190 -2.303 -58.734 1.00 77.38 75 CYS A C 1
ATOM 593 O O . CYS A 1 75 ? 20.571 -2.476 -57.685 1.00 77.38 75 CYS A O 1
ATOM 595 N N . CYS A 1 76 ? 20.768 -1.436 -59.659 1.00 80.06 76 CYS A N 1
ATOM 596 C CA . CYS A 1 76 ? 19.557 -0.625 -59.513 1.00 80.06 76 CYS A CA 1
ATOM 597 C C . CYS A 1 76 ? 18.278 -1.475 -59.477 1.00 80.06 76 CYS A C 1
ATOM 599 O O . CYS A 1 76 ? 17.401 -1.216 -58.651 1.00 80.06 76 CYS A O 1
ATOM 601 N N . LYS A 1 77 ? 18.162 -2.524 -60.306 1.00 83.19 77 LYS A N 1
ATOM 602 C CA . LYS A 1 77 ? 17.016 -3.454 -60.254 1.00 83.19 77 LYS A CA 1
ATOM 603 C C . LYS A 1 77 ? 16.988 -4.253 -58.943 1.00 83.19 77 LYS A C 1
ATOM 605 O O . LYS A 1 77 ? 15.915 -4.411 -58.361 1.00 83.19 77 LYS A O 1
ATOM 610 N N . ILE A 1 78 ? 18.145 -4.682 -58.422 1.00 81.69 78 ILE A N 1
ATOM 611 C CA . ILE A 1 78 ? 18.246 -5.317 -57.092 1.00 81.69 78 ILE A CA 1
ATOM 612 C C . ILE A 1 78 ? 17.829 -4.330 -55.993 1.00 81.69 78 ILE A C 1
ATOM 614 O O . ILE A 1 78 ? 17.003 -4.677 -55.150 1.00 81.69 78 ILE A O 1
ATOM 618 N N . ALA A 1 79 ? 18.338 -3.095 -56.017 1.00 81.12 79 ALA A N 1
ATOM 619 C CA . ALA A 1 79 ? 17.971 -2.058 -55.055 1.00 81.12 79 ALA A CA 1
ATOM 620 C C . ALA A 1 79 ? 16.461 -1.759 -55.084 1.00 81.12 79 ALA A C 1
ATOM 622 O O . ALA A 1 79 ? 15.832 -1.720 -54.029 1.00 81.12 79 ALA A O 1
ATOM 623 N N . SER A 1 80 ? 15.857 -1.648 -56.273 1.00 86.25 80 SER A N 1
ATOM 624 C CA . SER A 1 80 ? 14.406 -1.479 -56.433 1.00 86.25 80 SER A CA 1
ATOM 625 C C . SER A 1 80 ? 13.621 -2.634 -55.806 1.00 86.25 80 SER A C 1
ATOM 627 O O . SER A 1 80 ? 12.670 -2.391 -55.068 1.00 86.25 80 SER A O 1
ATOM 629 N N . LEU A 1 81 ? 14.041 -3.886 -56.032 1.00 85.44 81 LEU A N 1
ATOM 630 C CA . LEU A 1 81 ? 13.407 -5.060 -55.424 1.00 85.44 81 LEU A CA 1
ATOM 631 C C . LEU A 1 81 ? 13.504 -5.031 -53.888 1.00 85.44 81 LEU A C 1
ATOM 633 O O . LEU A 1 81 ? 12.525 -5.337 -53.208 1.00 85.44 81 LEU A O 1
ATOM 637 N N . MET A 1 82 ? 14.650 -4.622 -53.332 1.00 84.19 82 MET A N 1
ATOM 638 C CA . MET A 1 82 ? 14.828 -4.483 -51.879 1.00 84.19 82 MET A CA 1
ATOM 639 C C . MET A 1 82 ? 13.981 -3.346 -51.293 1.00 84.19 82 MET A C 1
ATOM 641 O O . MET A 1 82 ? 13.429 -3.502 -50.201 1.00 84.19 82 MET A O 1
ATOM 645 N N . VAL A 1 83 ? 13.820 -2.231 -52.013 1.00 87.38 83 VAL A N 1
ATOM 646 C CA . VAL A 1 83 ? 12.927 -1.126 -51.624 1.00 87.38 83 VAL A CA 1
ATOM 647 C C . VAL A 1 83 ? 11.466 -1.582 -51.640 1.00 87.38 83 VAL A C 1
ATOM 649 O O . VAL A 1 83 ? 10.746 -1.335 -50.674 1.00 87.38 83 VAL A O 1
ATOM 652 N N . ASP A 1 84 ? 11.031 -2.315 -52.669 1.00 87.50 84 ASP A N 1
ATOM 653 C CA . ASP A 1 84 ? 9.672 -2.865 -52.739 1.00 87.50 84 ASP A CA 1
ATOM 654 C C . ASP A 1 84 ? 9.391 -3.886 -51.631 1.00 87.50 84 ASP A C 1
ATOM 656 O O . ASP A 1 84 ? 8.330 -3.844 -51.001 1.00 87.50 84 ASP A O 1
ATOM 660 N N . MET A 1 85 ? 10.355 -4.764 -51.338 1.00 86.88 85 MET A N 1
ATOM 661 C CA . MET A 1 85 ? 10.271 -5.693 -50.211 1.00 86.88 85 MET A CA 1
ATOM 662 C C . MET A 1 85 ? 10.175 -4.951 -48.874 1.00 86.88 85 MET A C 1
ATOM 664 O O . MET A 1 85 ? 9.323 -5.284 -48.051 1.00 86.88 85 MET A O 1
ATOM 668 N N . SER A 1 86 ? 11.002 -3.921 -48.668 1.00 86.12 86 SER A N 1
ATOM 669 C CA . SER A 1 86 ? 11.002 -3.110 -47.442 1.00 86.12 86 SER A CA 1
ATOM 670 C C . SER A 1 86 ? 9.670 -2.381 -47.259 1.00 86.12 86 SER A C 1
ATOM 672 O O . SER A 1 86 ? 9.038 -2.510 -46.212 1.00 86.12 86 SER A O 1
ATOM 674 N N . ARG A 1 87 ? 9.171 -1.727 -48.315 1.00 90.94 87 ARG A N 1
ATOM 675 C CA . ARG A 1 87 ? 7.858 -1.065 -48.345 1.00 90.94 87 ARG A CA 1
ATOM 676 C C . ARG A 1 87 ? 6.717 -2.030 -48.017 1.00 90.94 87 ARG A C 1
ATOM 678 O O . ARG A 1 87 ? 5.786 -1.666 -47.300 1.00 90.94 87 ARG A O 1
ATOM 685 N N . MET A 1 88 ? 6.768 -3.266 -48.515 1.00 90.69 88 MET A N 1
ATOM 686 C CA . MET A 1 88 ? 5.733 -4.263 -48.231 1.00 90.69 88 MET A CA 1
ATOM 687 C C . MET A 1 88 ? 5.827 -4.825 -46.801 1.00 90.69 88 MET A C 1
ATOM 689 O O . MET A 1 88 ? 4.791 -5.059 -46.178 1.00 90.69 88 MET A O 1
ATOM 693 N N . LEU A 1 89 ? 7.033 -4.963 -46.236 1.00 88.25 89 LEU A N 1
ATOM 694 C CA . LEU A 1 89 ? 7.228 -5.284 -44.815 1.00 88.25 89 LEU A CA 1
ATOM 695 C C . LEU A 1 89 ? 6.751 -4.151 -43.891 1.00 88.25 89 LEU A C 1
ATOM 697 O O . LEU A 1 89 ? 6.150 -4.420 -42.854 1.00 88.25 89 LEU A O 1
ATOM 701 N N . GLU A 1 90 ? 6.951 -2.886 -44.264 1.00 89.75 90 GLU A N 1
ATOM 702 C CA . GLU A 1 90 ? 6.394 -1.736 -43.539 1.00 89.75 90 GLU A CA 1
ATOM 703 C C . GLU A 1 90 ? 4.863 -1.721 -43.588 1.00 89.75 90 GLU A C 1
ATOM 705 O O . GLU A 1 90 ? 4.218 -1.564 -42.551 1.00 89.75 90 GLU A O 1
ATOM 710 N N . GLN A 1 91 ? 4.264 -1.977 -44.757 1.00 92.56 91 GLN A N 1
ATOM 711 C CA . GLN A 1 91 ? 2.813 -2.142 -44.883 1.00 92.56 91 GLN A CA 1
ATOM 712 C C . GLN A 1 91 ? 2.288 -3.310 -44.037 1.00 92.56 91 GLN A C 1
ATOM 714 O O . GLN A 1 91 ? 1.220 -3.188 -43.443 1.00 92.56 91 GLN A O 1
ATOM 719 N N . MET A 1 92 ? 3.023 -4.424 -43.955 1.00 92.88 92 MET A N 1
ATOM 720 C CA . MET A 1 92 ? 2.683 -5.557 -43.088 1.00 92.88 92 MET A CA 1
ATOM 721 C C . MET A 1 92 ? 2.717 -5.156 -41.607 1.00 92.88 92 MET A C 1
ATOM 723 O O . MET A 1 92 ? 1.756 -5.418 -40.888 1.00 92.88 92 MET A O 1
ATOM 727 N N . ARG A 1 93 ? 3.765 -4.456 -41.153 1.00 90.56 93 ARG A N 1
ATOM 728 C CA . ARG A 1 93 ? 3.864 -3.948 -39.771 1.00 90.56 93 ARG A CA 1
ATOM 729 C C . ARG A 1 93 ? 2.735 -2.969 -39.437 1.00 90.56 93 ARG A C 1
ATOM 731 O O . ARG A 1 93 ? 2.094 -3.115 -38.401 1.00 90.56 93 ARG A O 1
ATOM 738 N N . ALA A 1 94 ? 2.445 -2.018 -40.325 1.00 90.81 94 ALA A N 1
ATOM 739 C CA . ALA A 1 94 ? 1.357 -1.057 -40.142 1.00 90.81 94 ALA A CA 1
ATOM 740 C C . ALA A 1 94 ? -0.028 -1.732 -40.140 1.00 90.81 94 ALA A C 1
ATOM 742 O O . ALA A 1 94 ? -0.884 -1.394 -39.324 1.00 90.81 94 ALA A O 1
ATOM 743 N N . GLY A 1 95 ? -0.244 -2.718 -41.017 1.00 92.69 95 GLY A N 1
ATOM 744 C CA . GLY A 1 95 ? -1.477 -3.506 -41.057 1.00 92.69 95 GLY A CA 1
ATOM 745 C C . GLY A 1 95 ? -1.677 -4.365 -39.805 1.00 92.69 95 GLY A C 1
ATOM 746 O O . GLY A 1 95 ? -2.788 -4.426 -39.282 1.00 92.69 95 GLY A O 1
ATOM 747 N N . LYS A 1 96 ? -0.597 -4.968 -39.290 1.00 91.62 96 LYS A N 1
ATOM 748 C CA . LYS A 1 96 ? -0.581 -5.736 -38.038 1.00 91.62 96 LYS A CA 1
ATOM 749 C C . LYS A 1 96 ? -0.978 -4.856 -36.856 1.00 91.62 96 LYS A C 1
ATOM 751 O O . LYS A 1 96 ? -1.850 -5.241 -36.083 1.00 91.62 96 LYS A O 1
ATOM 756 N N . GLU A 1 97 ? -0.379 -3.671 -36.747 1.00 90.44 97 GLU A N 1
ATOM 757 C CA . GLU A 1 97 ? -0.691 -2.712 -35.684 1.00 90.44 97 GLU A CA 1
ATOM 758 C C . GLU A 1 97 ? -2.156 -2.254 -35.761 1.00 90.44 97 GLU A C 1
ATOM 760 O O . GLU A 1 97 ? -2.882 -2.318 -34.774 1.00 90.44 97 GLU A O 1
ATOM 765 N N . ALA A 1 98 ? -2.648 -1.899 -36.954 1.00 91.81 98 ALA A N 1
ATOM 766 C CA . ALA A 1 98 ? -4.045 -1.507 -37.155 1.00 91.81 98 ALA A CA 1
ATOM 767 C C . ALA A 1 98 ? -5.051 -2.631 -36.822 1.00 91.81 98 ALA A C 1
ATOM 769 O O . ALA A 1 98 ? -6.146 -2.357 -36.328 1.00 91.81 98 ALA A O 1
ATOM 770 N N . MET A 1 99 ? -4.687 -3.892 -37.074 1.00 94.00 99 MET A N 1
ATOM 771 C CA . MET A 1 99 ? -5.468 -5.073 -36.693 1.00 94.00 99 MET A CA 1
ATOM 772 C C . MET A 1 99 ? -5.461 -5.290 -35.168 1.00 94.00 99 MET A C 1
ATOM 774 O O . MET A 1 99 ? -6.510 -5.553 -34.585 1.00 94.00 99 MET A O 1
ATOM 778 N N . MET A 1 100 ? -4.308 -5.141 -34.506 1.00 91.25 100 MET A N 1
ATOM 779 C CA . MET A 1 100 ? -4.193 -5.216 -33.041 1.00 91.25 100 MET A CA 1
ATOM 780 C C . MET A 1 100 ? -4.992 -4.112 -32.335 1.00 91.25 100 MET A C 1
ATOM 782 O O . MET A 1 100 ? -5.695 -4.396 -31.365 1.00 91.25 100 MET A O 1
ATOM 786 N N . ILE A 1 101 ? -4.929 -2.875 -32.839 1.00 90.31 101 ILE A N 1
ATOM 787 C CA . ILE A 1 101 ? -5.717 -1.746 -32.326 1.00 90.31 101 ILE A CA 1
ATOM 788 C C . ILE A 1 101 ? -7.214 -2.044 -32.460 1.00 90.31 101 ILE A C 1
ATOM 790 O O . ILE A 1 101 ? -7.928 -1.957 -31.468 1.00 90.31 101 ILE A O 1
ATOM 794 N N . ARG A 1 102 ? -7.681 -2.494 -33.635 1.00 93.25 102 ARG A N 1
ATOM 795 C CA . ARG A 1 102 ? -9.101 -2.819 -33.854 1.00 93.25 102 ARG A CA 1
ATOM 796 C C . ARG A 1 102 ? -9.628 -3.869 -32.874 1.00 93.25 102 ARG A C 1
ATOM 798 O O . ARG A 1 102 ? -10.690 -3.666 -32.297 1.00 93.25 102 ARG A O 1
ATOM 805 N N . HIS A 1 103 ? -8.887 -4.957 -32.660 1.00 90.81 103 HIS A N 1
ATOM 806 C CA . HIS A 1 103 ? -9.283 -6.004 -31.711 1.00 90.81 103 HIS A CA 1
ATOM 807 C C . HIS A 1 103 ? -9.415 -5.460 -30.280 1.00 90.81 103 HIS A C 1
ATOM 809 O O . HIS A 1 103 ? -10.380 -5.765 -29.581 1.00 90.81 103 HIS A O 1
ATOM 815 N N . ASN A 1 104 ? -8.488 -4.595 -29.856 1.00 88.25 104 ASN A N 1
ATOM 816 C CA . ASN A 1 104 ? -8.574 -3.923 -28.558 1.00 88.25 104 ASN A CA 1
ATOM 817 C C . ASN A 1 104 ? -9.764 -2.948 -28.483 1.00 88.25 104 ASN A C 1
ATOM 819 O O . ASN A 1 104 ? -10.499 -2.983 -27.498 1.00 88.25 104 ASN A O 1
ATOM 823 N N . ASP A 1 105 ? -10.004 -2.141 -29.521 1.00 91.88 105 ASP A N 1
ATOM 824 C CA . ASP A 1 105 ? -11.147 -1.219 -29.601 1.00 91.88 105 ASP A CA 1
ATOM 825 C C . ASP A 1 105 ? -12.491 -1.971 -29.534 1.00 91.88 105 ASP A C 1
ATOM 827 O O . ASP A 1 105 ? -13.430 -1.527 -28.868 1.00 91.88 105 ASP A O 1
ATOM 831 N N . ASP A 1 106 ? -12.596 -3.131 -30.192 1.00 92.69 106 ASP A N 1
ATOM 832 C CA . ASP A 1 106 ? -13.786 -3.986 -30.161 1.00 92.69 106 ASP A CA 1
ATOM 833 C C . ASP A 1 106 ? -14.008 -4.606 -28.761 1.00 92.69 106 ASP A C 1
ATOM 835 O O . ASP A 1 106 ? -15.142 -4.613 -28.266 1.00 92.69 106 ASP A O 1
ATOM 839 N N . LEU A 1 107 ? -12.939 -5.042 -28.075 1.00 88.69 107 LEU A N 1
ATOM 840 C CA . LEU A 1 107 ? -12.986 -5.505 -26.677 1.00 88.69 107 LEU A CA 1
ATOM 841 C C . LEU A 1 107 ? -13.388 -4.380 -25.705 1.00 88.69 107 LEU A C 1
ATOM 843 O O . LEU A 1 107 ? -14.187 -4.603 -24.789 1.00 88.69 107 LEU A O 1
ATOM 847 N N . GLU A 1 108 ? -12.851 -3.168 -25.875 1.00 90.06 108 GLU A N 1
ATOM 848 C CA . GLU A 1 108 ? -13.214 -2.011 -25.051 1.00 90.06 108 GLU A CA 1
ATOM 849 C C . GLU A 1 108 ? -14.658 -1.569 -25.296 1.00 90.06 108 GLU A C 1
ATOM 851 O O . GLU A 1 108 ? -15.389 -1.326 -24.330 1.00 90.06 108 GLU A O 1
ATOM 856 N N . ARG A 1 109 ? -15.120 -1.551 -26.555 1.00 94.00 109 ARG A N 1
ATOM 857 C CA . ARG A 1 109 ? -16.517 -1.244 -26.892 1.00 94.00 109 ARG A CA 1
ATOM 858 C C . ARG A 1 109 ? -17.480 -2.192 -26.180 1.00 94.00 109 ARG A C 1
ATOM 860 O O . ARG A 1 109 ? -18.389 -1.713 -25.501 1.00 94.00 109 ARG A O 1
ATOM 867 N N . LEU A 1 110 ? -17.254 -3.508 -26.254 1.00 92.94 110 LEU A N 1
ATOM 868 C CA . LEU A 1 110 ? -18.090 -4.500 -25.561 1.00 92.94 110 LEU A CA 1
ATOM 869 C C . LEU A 1 110 ? -18.107 -4.280 -24.039 1.00 92.94 110 LEU A C 1
ATOM 871 O O . LEU A 1 110 ? -19.162 -4.369 -23.406 1.00 92.94 110 LEU A O 1
ATOM 875 N N . ARG A 1 111 ? -16.958 -3.944 -23.432 1.00 89.81 111 ARG A N 1
ATOM 876 C CA . ARG A 1 111 ? -16.868 -3.622 -21.994 1.00 89.81 111 ARG A CA 1
ATOM 877 C C . ARG A 1 111 ? -17.673 -2.375 -21.626 1.00 89.81 111 ARG A C 1
ATOM 879 O O . ARG A 1 111 ? -18.359 -2.382 -20.600 1.00 89.81 111 ARG A O 1
ATOM 886 N N . VAL A 1 112 ? -17.615 -1.320 -22.439 1.00 90.25 112 VAL A N 1
ATOM 887 C CA . VAL A 1 112 ? -18.379 -0.080 -22.220 1.00 90.25 112 VAL A CA 1
ATOM 888 C C . VAL A 1 112 ? -19.881 -0.332 -22.375 1.00 90.25 112 VAL A C 1
ATOM 890 O O . VAL A 1 112 ? -20.654 0.042 -21.492 1.00 90.25 112 VAL A O 1
ATOM 893 N N . GLU A 1 113 ? -20.302 -1.025 -23.435 1.00 92.69 113 GLU A N 1
ATOM 894 C CA . GLU A 1 113 ? -21.710 -1.358 -23.694 1.00 92.69 113 GLU A CA 1
ATOM 895 C C . GLU A 1 113 ? -22.320 -2.200 -22.559 1.00 92.69 113 GLU A C 1
ATOM 897 O O . GLU A 1 113 ? -23.371 -1.843 -22.015 1.00 92.69 113 GLU A O 1
ATOM 902 N N . HIS A 1 114 ? -21.625 -3.251 -22.113 1.00 90.25 114 HIS A N 1
ATOM 903 C CA . HIS A 1 114 ? -22.059 -4.075 -20.981 1.00 90.25 114 HIS A CA 1
ATOM 904 C C . HIS A 1 114 ? -22.043 -3.316 -19.642 1.00 90.25 114 HIS A C 1
ATOM 906 O O . HIS A 1 114 ? -22.892 -3.568 -18.785 1.00 90.25 114 HIS A O 1
ATOM 912 N N . THR A 1 115 ? -21.139 -2.348 -19.449 1.00 84.81 115 THR A N 1
ATOM 913 C CA . THR A 1 115 ? -21.147 -1.488 -18.250 1.00 84.81 115 THR A CA 1
ATOM 914 C C . THR A 1 115 ? -22.403 -0.614 -18.213 1.00 84.81 115 THR A C 1
ATOM 916 O O . THR A 1 115 ? -23.078 -0.557 -17.184 1.00 84.81 115 THR A O 1
ATOM 919 N N . VAL A 1 116 ? -22.789 -0.017 -19.346 1.00 90.62 116 VAL A N 1
ATOM 920 C CA . VAL A 1 116 ? -24.033 0.765 -19.469 1.00 90.62 116 VAL A CA 1
ATOM 921 C C . VAL A 1 116 ? -25.278 -0.113 -19.269 1.00 90.62 116 VAL A C 1
ATOM 923 O O . VAL A 1 116 ? -26.252 0.327 -18.649 1.00 90.62 116 VAL A O 1
ATOM 926 N N . GLU A 1 117 ? -25.268 -1.367 -19.736 1.00 91.69 117 GLU A N 1
ATOM 927 C CA . GLU A 1 117 ? -26.356 -2.310 -19.442 1.00 91.69 117 GLU A CA 1
ATOM 928 C C . GLU A 1 117 ? -26.416 -2.680 -17.948 1.00 91.69 117 GLU A C 1
ATOM 930 O O . GLU A 1 117 ? -27.498 -2.636 -17.357 1.00 91.69 117 GLU A O 1
ATOM 935 N N . CYS A 1 118 ? -25.271 -2.943 -17.309 1.00 86.38 118 CYS A N 1
ATOM 936 C CA . CYS A 1 118 ? -25.185 -3.196 -15.868 1.00 86.38 118 CYS A CA 1
ATOM 937 C C . CYS A 1 118 ? -25.769 -2.037 -15.043 1.00 86.38 118 CYS A C 1
ATOM 939 O O . CYS A 1 118 ? -26.598 -2.278 -14.166 1.00 86.38 118 CYS A O 1
ATOM 941 N N . GLU A 1 119 ? -25.394 -0.785 -15.330 1.00 85.88 119 GLU A N 1
ATOM 942 C CA . GLU A 1 119 ? -25.915 0.401 -14.627 1.00 85.88 119 GLU A CA 1
ATOM 943 C C . GLU A 1 119 ? -27.438 0.539 -14.770 1.00 85.88 119 GLU A C 1
ATOM 945 O O . GLU A 1 119 ? -28.159 0.800 -13.799 1.00 85.88 119 GLU A O 1
ATOM 950 N N . LYS A 1 120 ? -27.952 0.325 -15.985 1.00 91.56 120 LYS A N 1
ATOM 951 C CA . LYS A 1 120 ? -29.388 0.346 -16.292 1.00 91.56 120 LYS A CA 1
ATOM 952 C C . LYS A 1 120 ? -30.148 -0.730 -15.512 1.00 91.56 120 LYS A C 1
ATOM 954 O O . LYS A 1 120 ? -31.254 -0.470 -15.027 1.00 91.56 120 LYS A O 1
ATOM 959 N N . ASP A 1 121 ? -29.562 -1.912 -15.363 1.00 88.94 121 ASP A N 1
ATOM 960 C CA . ASP A 1 121 ? -30.169 -3.041 -14.665 1.00 88.94 121 ASP A CA 1
ATOM 961 C C . ASP A 1 121 ? -30.046 -2.959 -13.137 1.00 88.94 121 ASP A C 1
ATOM 963 O O . ASP A 1 121 ? -31.003 -3.301 -12.433 1.00 88.94 121 ASP A O 1
ATOM 967 N N . GLU A 1 122 ? -28.957 -2.397 -12.605 1.00 87.69 122 GLU A N 1
ATOM 968 C CA . GLU A 1 122 ? -28.879 -2.001 -11.195 1.00 87.69 122 GLU A CA 1
ATOM 969 C C . GLU A 1 122 ? -29.890 -0.887 -10.876 1.00 87.69 122 GLU A C 1
ATOM 971 O O . GLU A 1 122 ? -30.561 -0.945 -9.843 1.00 87.69 122 GLU A O 1
ATOM 976 N N . GLY A 1 123 ? -30.126 0.054 -11.798 1.00 89.19 123 GLY A N 1
ATOM 977 C CA . GLY A 1 123 ? -31.192 1.054 -11.685 1.00 89.19 123 GLY A CA 1
ATOM 978 C C . GLY A 1 123 ? -32.602 0.449 -11.590 1.00 89.19 123 GLY A C 1
ATOM 979 O O . GLY A 1 123 ? -33.425 0.905 -10.787 1.00 89.19 123 GLY A O 1
ATOM 980 N N . LYS A 1 124 ? -32.893 -0.621 -12.349 1.00 92.12 124 LYS A N 1
ATOM 981 C CA . LYS A 1 124 ? -34.146 -1.395 -12.205 1.00 92.12 124 LYS A CA 1
ATOM 982 C C . LYS A 1 124 ? -34.217 -2.100 -10.847 1.00 92.12 124 LYS A C 1
ATOM 984 O O . LYS A 1 124 ? -35.280 -2.111 -10.219 1.00 92.12 124 LYS A O 1
ATOM 989 N N . LEU A 1 125 ? -33.106 -2.676 -10.385 1.00 88.75 125 LEU A N 1
ATOM 990 C CA . LEU A 1 125 ? -33.029 -3.395 -9.112 1.00 88.75 125 LEU A CA 1
ATOM 991 C C . LEU A 1 125 ? -33.227 -2.455 -7.907 1.00 88.75 125 LEU A C 1
ATOM 993 O O . LEU A 1 125 ? -33.989 -2.792 -7.001 1.00 88.75 125 LEU A O 1
ATOM 997 N N . GLU A 1 126 ? -32.654 -1.249 -7.930 1.00 86.81 126 GLU A N 1
ATOM 998 C CA . GLU A 1 126 ? -32.911 -0.196 -6.932 1.00 86.81 126 GLU A CA 1
ATOM 999 C C . GLU A 1 126 ? -34.377 0.283 -6.988 1.00 86.81 126 GLU A C 1
ATOM 1001 O O . GLU A 1 126 ? -35.013 0.547 -5.963 1.00 86.81 126 GLU A O 1
ATOM 1006 N N . GLY A 1 127 ? -34.976 0.300 -8.184 1.00 88.56 127 GLY A N 1
ATOM 1007 C CA . GLY A 1 127 ? -36.420 0.463 -8.358 1.00 88.56 127 GLY A CA 1
ATOM 1008 C C . GLY A 1 127 ? -37.236 -0.594 -7.600 1.00 88.56 127 GLY A C 1
ATOM 1009 O O . GLY A 1 127 ? -38.202 -0.245 -6.915 1.00 88.56 127 GLY A O 1
ATOM 1010 N N . CYS A 1 128 ? -36.827 -1.864 -7.658 1.00 89.12 128 CYS A N 1
ATOM 1011 C CA . CYS A 1 128 ? -37.462 -2.964 -6.923 1.00 89.12 128 CYS A CA 1
ATOM 1012 C C . CYS A 1 128 ? -37.219 -2.857 -5.405 1.00 89.12 128 CYS A C 1
ATOM 1014 O O . CYS A 1 128 ? -38.161 -2.992 -4.623 1.00 89.12 128 CYS A O 1
ATOM 1016 N N . HIS A 1 129 ? -35.996 -2.526 -4.974 1.00 87.50 129 HIS A N 1
ATOM 1017 C CA . HIS A 1 129 ? -35.663 -2.246 -3.570 1.00 87.50 129 HIS A CA 1
ATOM 1018 C C . HIS A 1 129 ? -36.587 -1.176 -2.975 1.00 87.50 129 HIS A C 1
ATOM 1020 O O . HIS A 1 129 ? -37.169 -1.357 -1.900 1.00 87.50 129 HIS A O 1
ATOM 1026 N N . LYS A 1 130 ? -36.804 -0.084 -3.714 1.00 85.75 130 LYS A N 1
ATOM 1027 C CA . LYS A 1 130 ? -37.714 0.993 -3.323 1.00 85.75 130 LYS A CA 1
ATOM 1028 C C . LYS A 1 130 ? -39.166 0.525 -3.200 1.00 85.75 130 LYS A C 1
ATOM 1030 O O . LYS A 1 130 ? -39.827 0.911 -2.239 1.00 85.75 130 LYS A O 1
ATOM 1035 N N . GLN A 1 131 ? -39.654 -0.326 -4.107 1.00 85.00 131 GLN A N 1
ATOM 1036 C CA . GLN A 1 131 ? -40.995 -0.924 -4.005 1.00 85.00 131 GLN A CA 1
ATOM 1037 C C . GLN A 1 131 ? -41.136 -1.830 -2.769 1.00 85.00 131 GLN A C 1
ATOM 1039 O O . GLN A 1 131 ? -42.129 -1.732 -2.047 1.00 85.00 131 GLN A O 1
ATOM 1044 N N . ILE A 1 132 ? -40.126 -2.653 -2.466 1.00 85.81 132 ILE A N 1
ATOM 1045 C CA . ILE A 1 132 ? -40.082 -3.496 -1.257 1.00 85.81 132 ILE A CA 1
ATOM 1046 C C . ILE A 1 132 ? -40.097 -2.619 0.009 1.00 85.81 132 ILE A C 1
ATOM 1048 O O . ILE A 1 132 ? -40.874 -2.861 0.934 1.00 85.81 132 ILE A O 1
ATOM 1052 N N . SER A 1 133 ? -39.296 -1.549 0.033 1.00 80.69 133 SER A N 1
ATOM 1053 C CA . SER A 1 133 ? -39.209 -0.597 1.151 1.00 80.69 133 SER A CA 1
ATOM 1054 C C . SER A 1 133 ? -40.515 0.182 1.378 1.00 80.69 133 SER A C 1
ATOM 1056 O O . SER A 1 133 ? -40.959 0.352 2.518 1.00 80.69 133 SER A O 1
ATOM 1058 N N . ASP A 1 134 ? -41.177 0.609 0.298 1.00 78.06 134 ASP A N 1
ATOM 1059 C CA . ASP A 1 134 ? -42.454 1.329 0.338 1.00 78.06 134 ASP A CA 1
ATOM 1060 C C . ASP A 1 134 ? -43.681 0.384 0.478 1.00 78.06 134 ASP A C 1
ATOM 1062 O O . ASP A 1 134 ? -44.792 0.854 0.716 1.00 78.06 134 ASP A O 1
ATOM 1066 N N . SER A 1 135 ? -43.532 -0.945 0.424 1.00 78.38 135 SER A N 1
ATOM 1067 C CA . SER A 1 135 ? -44.670 -1.877 0.552 1.00 78.38 135 SER A CA 1
ATOM 1068 C C . SER A 1 135 ? -45.353 -1.780 1.933 1.00 78.38 135 SER A C 1
ATOM 1070 O O . SER A 1 135 ? -44.663 -1.856 2.960 1.00 78.38 135 SER A O 1
ATOM 1072 N N . PRO A 1 136 ? -46.689 -1.595 2.018 1.00 61.53 136 PRO A N 1
ATOM 1073 C CA . PRO A 1 136 ? -47.371 -1.261 3.274 1.00 61.53 136 PRO A CA 1
ATOM 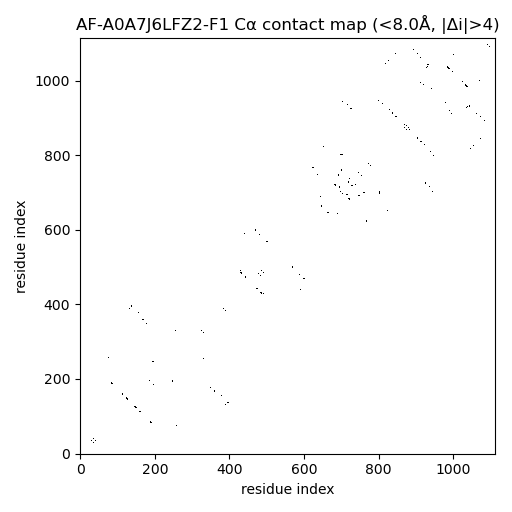1074 C C . PRO A 1 136 ? -47.677 -2.468 4.174 1.00 61.53 136 PRO A C 1
ATOM 1076 O O . PRO A 1 136 ? -47.757 -2.317 5.394 1.00 61.53 136 PRO A O 1
ATOM 1079 N N . HIS A 1 137 ? -47.892 -3.655 3.606 1.00 64.81 137 HIS A N 1
ATOM 1080 C CA . HIS A 1 137 ? -48.475 -4.809 4.298 1.00 64.81 137 HIS A CA 1
ATOM 1081 C C . HIS A 1 137 ? -47.800 -6.122 3.873 1.00 64.81 137 HIS A C 1
ATOM 1083 O O . HIS A 1 137 ? -47.097 -6.167 2.870 1.00 64.81 137 HIS A O 1
ATOM 1089 N N . VAL A 1 138 ? -48.060 -7.210 4.609 1.00 59.31 138 VAL A N 1
ATOM 1090 C CA . VAL A 1 138 ? -47.670 -8.590 4.234 1.00 59.31 138 VAL A CA 1
ATOM 1091 C C . VAL A 1 138 ? -48.665 -9.155 3.199 1.00 59.31 138 VAL A C 1
ATOM 1093 O O . VAL A 1 138 ? -49.255 -10.210 3.397 1.00 59.31 138 VAL A O 1
ATOM 1096 N N . HIS A 1 139 ? -48.962 -8.364 2.168 1.00 62.94 139 HIS A N 1
ATOM 1097 C CA . HIS A 1 139 ? -49.929 -8.657 1.101 1.00 62.94 139 HIS A CA 1
ATOM 1098 C C . HIS A 1 139 ? -49.164 -9.033 -0.188 1.00 62.94 139 HIS A C 1
ATOM 1100 O O . HIS A 1 139 ? -47.960 -8.759 -0.238 1.00 62.94 139 HIS A O 1
ATOM 1106 N N . PRO A 1 140 ? -49.817 -9.591 -1.231 1.00 76.75 140 PRO A N 1
ATOM 1107 C CA . PRO A 1 140 ? -49.137 -10.069 -2.439 1.00 76.75 140 PRO A CA 1
ATOM 1108 C C . PRO A 1 140 ? -48.219 -9.036 -3.092 1.00 76.75 140 PRO A C 1
ATOM 1110 O O . PRO A 1 140 ? -47.152 -9.405 -3.543 1.00 76.75 140 PRO A O 1
ATOM 1113 N N . GLU A 1 141 ? -48.539 -7.739 -3.012 1.00 75.62 141 GLU A N 1
ATOM 1114 C CA . GLU A 1 141 ? -47.702 -6.640 -3.530 1.00 75.62 141 GLU A CA 1
ATOM 1115 C C . GLU A 1 141 ? -46.229 -6.693 -3.063 1.00 75.62 141 GLU A C 1
ATOM 1117 O O . GLU A 1 141 ? -45.329 -6.332 -3.819 1.00 75.62 141 GLU A O 1
ATOM 1122 N N . LEU A 1 142 ? -45.965 -7.158 -1.833 1.00 81.44 142 LEU A N 1
ATOM 1123 C CA . LEU A 1 142 ? -44.601 -7.321 -1.311 1.00 81.44 142 LEU A CA 1
ATOM 1124 C C . LEU A 1 142 ? -43.920 -8.576 -1.880 1.00 81.44 142 LEU A C 1
ATOM 1126 O O . LEU A 1 142 ? -42.717 -8.560 -2.127 1.00 81.44 142 LEU A O 1
ATOM 1130 N N . GLU A 1 143 ? -44.674 -9.653 -2.098 1.00 84.56 143 GLU A N 1
ATOM 1131 C CA . GLU A 1 143 ? -44.178 -10.889 -2.715 1.00 84.56 143 GLU A CA 1
ATOM 1132 C C . GLU A 1 143 ? -43.943 -10.691 -4.223 1.00 84.56 143 GLU A C 1
ATOM 1134 O O . GLU A 1 143 ? -42.902 -11.098 -4.733 1.00 84.56 143 GLU A O 1
ATOM 1139 N N . ASP A 1 144 ? -44.822 -9.950 -4.903 1.00 87.19 144 ASP A N 1
ATOM 1140 C CA . ASP A 1 144 ? -44.702 -9.522 -6.300 1.00 87.19 144 ASP A CA 1
ATOM 1141 C C . ASP A 1 144 ? -43.468 -8.630 -6.515 1.00 87.19 144 ASP A C 1
ATOM 1143 O O . ASP A 1 144 ? -42.736 -8.810 -7.488 1.00 87.19 144 ASP A O 1
ATOM 1147 N N . ALA A 1 145 ? -43.194 -7.686 -5.605 1.00 86.44 145 ALA A N 1
ATOM 1148 C CA . ALA A 1 145 ? -42.005 -6.830 -5.676 1.00 86.44 145 ALA A CA 1
ATOM 1149 C C . ALA A 1 145 ? -40.694 -7.619 -5.466 1.00 86.44 145 ALA A C 1
ATOM 1151 O O . ALA A 1 145 ? -39.670 -7.300 -6.073 1.00 86.44 145 ALA A O 1
ATOM 1152 N N . ILE A 1 146 ? -40.720 -8.680 -4.650 1.00 87.44 146 ILE A N 1
ATOM 1153 C CA . ILE A 1 146 ? -39.589 -9.611 -4.490 1.00 87.44 146 ILE A CA 1
ATOM 1154 C C . ILE A 1 146 ? -39.447 -10.507 -5.722 1.00 87.44 146 ILE A C 1
ATOM 1156 O O . ILE A 1 146 ? -38.330 -10.713 -6.188 1.00 87.44 146 ILE A O 1
ATOM 1160 N N . GLY A 1 147 ? -40.556 -10.986 -6.291 1.00 89.75 147 GLY A N 1
ATOM 1161 C CA . GLY A 1 147 ? -40.568 -11.723 -7.555 1.00 89.75 147 GLY A CA 1
ATOM 1162 C C . GLY A 1 147 ? -39.966 -10.905 -8.699 1.00 89.75 147 GLY A C 1
ATOM 1163 O O . GLY A 1 147 ? -39.122 -11.411 -9.437 1.00 89.75 147 GLY A O 1
ATOM 1164 N N . GLN A 1 148 ? -40.303 -9.614 -8.788 1.00 91.62 148 GLN A N 1
ATOM 1165 C CA . GLN A 1 148 ? -39.681 -8.674 -9.727 1.00 91.62 148 GLN A CA 1
ATOM 1166 C C . GLN A 1 148 ? -38.179 -8.498 -9.459 1.00 91.62 148 GLN A C 1
ATOM 1168 O O . GLN A 1 148 ? -37.391 -8.583 -10.398 1.00 91.62 148 GLN A O 1
ATOM 1173 N N . ALA A 1 149 ? -37.755 -8.340 -8.199 1.00 90.12 149 ALA A N 1
ATOM 1174 C CA . ALA A 1 149 ? -36.333 -8.256 -7.850 1.00 90.12 149 ALA A CA 1
ATOM 1175 C C . ALA A 1 149 ? -35.552 -9.538 -8.208 1.00 90.12 149 ALA A C 1
ATOM 1177 O O . ALA A 1 149 ? -34.423 -9.460 -8.687 1.00 90.12 149 ALA A O 1
ATOM 1178 N N . TYR A 1 150 ? -36.142 -10.721 -8.008 1.00 91.19 150 TYR A N 1
ATOM 1179 C CA . TYR A 1 150 ? -35.534 -12.003 -8.376 1.00 91.19 150 TYR A CA 1
ATOM 1180 C C . TYR A 1 150 ? -35.470 -12.210 -9.890 1.00 91.19 150 TYR A C 1
ATOM 1182 O O . TYR A 1 150 ? -34.419 -12.615 -10.380 1.00 91.19 150 TYR A O 1
ATOM 1190 N N . THR A 1 151 ? -36.531 -11.851 -10.619 1.00 92.00 151 THR A N 1
ATOM 1191 C CA . THR A 1 151 ? -36.545 -11.862 -12.093 1.00 92.00 151 THR A CA 1
ATOM 1192 C C . THR A 1 151 ? -35.483 -10.907 -12.643 1.00 92.00 151 THR A C 1
ATOM 1194 O O . THR A 1 151 ? -34.745 -11.250 -13.558 1.00 92.00 151 THR A O 1
ATOM 1197 N N . GLN A 1 152 ? -35.330 -9.721 -12.045 1.00 92.25 152 GLN A N 1
ATOM 1198 C CA . GLN A 1 152 ? -34.308 -8.762 -12.459 1.00 92.25 152 GLN A CA 1
ATOM 1199 C C . GLN A 1 152 ? -32.882 -9.253 -12.156 1.00 92.25 152 GLN A C 1
ATOM 1201 O O . GLN A 1 152 ? -31.992 -9.043 -12.973 1.00 92.25 152 GLN A O 1
ATOM 1206 N N . LEU A 1 153 ? -32.653 -9.959 -11.042 1.00 88.06 153 LEU A N 1
ATOM 1207 C CA . LEU A 1 153 ? -31.364 -10.615 -10.773 1.00 88.06 153 LEU A CA 1
ATOM 1208 C C . LEU A 1 153 ? -31.064 -11.770 -11.748 1.00 88.06 153 LEU A C 1
ATOM 1210 O O . LEU A 1 153 ? -29.898 -12.021 -12.035 1.00 88.06 153 LEU A O 1
ATOM 1214 N N . GLU A 1 154 ? -32.086 -12.463 -12.257 1.00 89.56 154 GLU A N 1
ATOM 1215 C CA . GLU A 1 154 ? -31.938 -13.485 -13.306 1.00 89.56 154 GLU A CA 1
ATOM 1216 C C . GLU A 1 154 ? -31.619 -12.854 -14.669 1.00 89.56 154 GLU A C 1
ATOM 1218 O O . GLU A 1 154 ? -30.704 -13.316 -15.343 1.00 89.56 154 GLU A O 1
ATOM 1223 N N . ASN A 1 155 ? -32.276 -11.743 -15.023 1.00 89.50 155 ASN A N 1
ATOM 1224 C CA . ASN A 1 155 ? -31.945 -10.961 -16.221 1.00 89.50 155 ASN A CA 1
ATOM 1225 C C . ASN A 1 155 ? -30.490 -10.460 -16.190 1.00 89.50 155 ASN A C 1
ATOM 1227 O O . ASN A 1 155 ? -29.780 -10.584 -17.183 1.00 89.50 155 ASN A O 1
ATOM 1231 N N . MET A 1 156 ? -30.026 -9.952 -15.040 1.00 87.88 156 MET A N 1
ATOM 1232 C CA . MET A 1 156 ? -28.631 -9.528 -14.861 1.00 87.88 156 MET A CA 1
ATOM 1233 C C . MET A 1 156 ? -27.647 -10.687 -15.038 1.00 87.88 156 MET A C 1
ATOM 1235 O O . MET A 1 156 ? -26.628 -10.520 -15.696 1.00 87.88 156 MET A O 1
ATOM 1239 N N . ALA A 1 157 ? -27.943 -11.867 -14.481 1.00 86.06 157 ALA A N 1
ATOM 1240 C CA . ALA A 1 157 ? -27.100 -13.045 -14.679 1.00 86.06 157 ALA A CA 1
ATOM 1241 C C . ALA A 1 157 ? -27.022 -13.439 -16.167 1.00 86.06 157 ALA A C 1
ATOM 1243 O O . ALA A 1 157 ? -25.928 -13.666 -16.676 1.00 86.06 157 ALA A O 1
ATOM 1244 N N . ALA A 1 158 ? -28.156 -13.427 -16.875 1.00 88.75 158 ALA A N 1
ATOM 1245 C CA . ALA A 1 158 ? -28.216 -13.731 -18.304 1.00 88.75 158 ALA A CA 1
ATOM 1246 C C . ALA A 1 158 ? -27.479 -12.700 -19.185 1.00 88.75 158 ALA A C 1
ATOM 1248 O O . ALA A 1 158 ? -26.843 -13.096 -20.158 1.00 88.75 158 ALA A O 1
ATOM 1249 N N . SER A 1 159 ? -27.520 -11.404 -18.842 1.00 90.12 159 SER A N 1
ATOM 1250 C CA . SER A 1 159 ? -26.742 -10.347 -19.519 1.00 90.12 159 SER A CA 1
ATOM 1251 C C . SER A 1 159 ? -25.232 -10.572 -19.351 1.00 90.12 159 SER A C 1
ATOM 1253 O O . SER A 1 159 ? -24.506 -10.601 -20.343 1.00 90.12 159 SER A O 1
ATOM 1255 N N . ILE A 1 160 ? -24.764 -10.865 -18.130 1.00 86.69 160 ILE A N 1
ATOM 1256 C CA . ILE A 1 160 ? -23.338 -11.128 -17.865 1.00 86.69 160 ILE A CA 1
ATOM 1257 C C . ILE A 1 160 ? -22.872 -12.418 -18.575 1.00 86.69 160 ILE A C 1
ATOM 1259 O O . ILE A 1 160 ? -21.769 -12.456 -19.119 1.00 86.69 160 ILE A O 1
ATOM 1263 N N . GLU A 1 161 ? -23.711 -13.461 -18.629 1.00 87.06 161 GLU A N 1
ATOM 1264 C CA . GLU A 1 161 ? -23.447 -14.665 -19.437 1.00 87.06 161 GLU A CA 1
ATOM 1265 C C . GLU A 1 161 ? -23.429 -14.390 -20.951 1.00 87.06 161 GLU A C 1
ATOM 1267 O O . GLU A 1 161 ? -22.727 -15.090 -21.680 1.00 87.06 161 GLU A O 1
ATOM 1272 N N . GLY A 1 162 ? -24.209 -13.417 -21.432 1.00 90.75 162 GLY A N 1
ATOM 1273 C CA . GLY A 1 162 ? -24.187 -12.943 -22.818 1.00 90.75 162 GLY A CA 1
ATOM 1274 C C . GLY A 1 162 ? -22.864 -12.257 -23.142 1.00 90.75 162 GLY A C 1
ATOM 1275 O O . GLY A 1 162 ? -22.111 -12.751 -23.975 1.00 90.75 162 GLY A O 1
ATOM 1276 N N . PHE A 1 163 ? -22.515 -11.218 -22.378 1.00 90.69 163 PHE A N 1
ATOM 1277 C CA . PHE A 1 163 ? -21.242 -10.501 -22.501 1.00 90.69 163 PHE A CA 1
ATOM 1278 C C . PHE A 1 163 ? -20.023 -11.437 -22.467 1.00 90.69 163 PHE A C 1
ATOM 1280 O O . PHE A 1 163 ? -19.103 -11.288 -23.269 1.00 90.69 163 PHE A O 1
ATOM 1287 N N . ALA A 1 164 ? -20.016 -12.433 -21.573 1.00 86.88 164 ALA A N 1
ATOM 1288 C CA . ALA A 1 164 ? -18.934 -13.413 -21.513 1.00 86.88 164 ALA A CA 1
ATOM 1289 C C . ALA A 1 164 ? -18.821 -14.248 -22.804 1.00 86.88 164 ALA A C 1
ATOM 1291 O O . ALA A 1 164 ? -17.708 -14.528 -23.243 1.00 86.88 164 ALA A O 1
ATOM 1292 N N . LYS A 1 165 ? -19.943 -14.622 -23.437 1.00 90.50 165 LYS A N 1
ATOM 1293 C CA . LYS A 1 165 ? -19.945 -15.335 -24.728 1.00 90.50 165 LYS A CA 1
ATOM 1294 C C . LYS A 1 165 ? -19.462 -14.439 -25.863 1.00 90.50 165 LYS A C 1
ATOM 1296 O O . LYS A 1 165 ? -18.640 -14.894 -26.649 1.00 90.50 165 LYS A O 1
ATOM 1301 N N . ASP A 1 166 ? -19.909 -13.188 -25.912 1.00 92.12 166 ASP A N 1
ATOM 1302 C CA . ASP A 1 166 ? -19.539 -12.244 -26.973 1.00 92.12 166 ASP A CA 1
ATOM 1303 C C . ASP A 1 166 ? -18.036 -11.903 -26.923 1.00 92.12 166 ASP A C 1
ATOM 1305 O O . ASP A 1 166 ? -17.349 -11.935 -27.942 1.00 92.12 166 ASP A O 1
ATOM 1309 N N . MET A 1 167 ? -17.488 -11.692 -25.720 1.00 90.00 167 MET A N 1
ATOM 1310 C CA . MET A 1 167 ? -16.046 -11.504 -25.504 1.00 90.00 167 MET A CA 1
ATOM 1311 C C . MET A 1 167 ? -15.221 -12.750 -25.868 1.00 90.00 167 MET A C 1
ATOM 1313 O O . MET A 1 167 ? -14.147 -12.632 -26.458 1.00 90.00 167 MET A O 1
ATOM 1317 N N . LEU A 1 168 ? -15.702 -13.951 -25.520 1.00 86.38 168 LEU A N 1
ATOM 1318 C CA . LEU A 1 168 ? -15.048 -15.208 -25.903 1.00 86.38 168 LEU A CA 1
ATOM 1319 C C . LEU A 1 168 ? -15.084 -15.427 -27.418 1.00 86.38 168 LEU A C 1
ATOM 1321 O O . LEU A 1 168 ? -14.095 -15.885 -27.980 1.00 86.38 168 LEU A O 1
ATOM 1325 N N . GLN A 1 169 ? -16.193 -15.086 -28.076 1.00 91.81 169 GLN A N 1
ATOM 1326 C CA . GLN A 1 169 ? -16.330 -15.179 -29.526 1.00 91.81 169 GLN A CA 1
ATOM 1327 C C . GLN A 1 169 ? -15.305 -14.275 -30.224 1.00 91.81 169 GLN A C 1
ATOM 1329 O O . GLN A 1 169 ? -14.530 -14.769 -31.036 1.00 91.81 169 GLN A O 1
ATOM 1334 N N . LEU A 1 170 ? -15.197 -13.006 -29.812 1.00 91.31 170 LEU A N 1
ATOM 1335 C CA . LEU A 1 170 ? -14.203 -12.069 -30.348 1.00 91.31 170 LEU A CA 1
ATOM 1336 C C . LEU A 1 170 ? -12.756 -12.571 -30.155 1.00 91.31 170 LEU A C 1
ATOM 1338 O O . LEU A 1 170 ? -11.931 -12.483 -31.062 1.00 91.31 170 LEU A O 1
ATOM 1342 N N . HIS A 1 171 ? -12.443 -13.169 -29.001 1.00 87.31 171 HIS A N 1
ATOM 1343 C CA . HIS A 1 171 ? -11.142 -13.805 -28.765 1.00 87.31 171 HIS A CA 1
ATOM 1344 C C . HIS A 1 171 ? -10.896 -15.076 -29.601 1.00 87.31 171 HIS A C 1
ATOM 1346 O O . HIS A 1 171 ? -9.741 -15.365 -29.909 1.00 87.31 171 HIS A O 1
ATOM 1352 N N . ASN A 1 172 ? -11.939 -15.830 -29.960 1.00 88.19 172 ASN A N 1
ATOM 1353 C CA . ASN A 1 172 ? -11.840 -17.032 -30.796 1.00 88.19 172 ASN A CA 1
ATOM 1354 C C . ASN A 1 172 ? -11.748 -16.710 -32.296 1.00 88.19 172 ASN A C 1
ATOM 1356 O O . ASN A 1 172 ? -11.161 -17.489 -33.046 1.00 88.19 172 ASN A O 1
ATOM 1360 N N . ASP A 1 173 ? -12.314 -15.584 -32.734 1.00 91.19 173 ASP A N 1
ATOM 1361 C CA . ASP A 1 173 ? -12.284 -15.157 -34.134 1.00 91.19 173 ASP A CA 1
ATOM 1362 C C . ASP A 1 173 ? -10.936 -14.514 -34.511 1.00 91.19 173 ASP A C 1
ATOM 1364 O O . ASP A 1 173 ? -10.436 -14.731 -35.616 1.00 91.19 173 ASP A O 1
ATOM 1368 N N . TYR A 1 174 ? -10.291 -13.816 -33.569 1.00 92.19 174 TYR A N 1
ATOM 1369 C CA . TYR A 1 174 ? -9.039 -13.083 -33.795 1.00 92.19 174 TYR A CA 1
ATOM 1370 C C . TYR A 1 174 ? -7.852 -13.921 -34.341 1.00 92.19 174 TYR A C 1
ATOM 1372 O O . TYR A 1 174 ? -7.153 -13.437 -35.234 1.00 92.19 174 TYR A O 1
ATOM 1380 N N . PRO A 1 175 ? -7.601 -15.180 -33.916 1.00 91.75 175 PRO A N 1
ATOM 1381 C CA . PRO A 1 175 ? -6.629 -16.057 -34.579 1.00 91.75 175 PRO A CA 1
ATOM 1382 C C . PRO A 1 175 ? -6.887 -16.253 -36.082 1.00 91.75 175 PRO A C 1
ATOM 1384 O O . PRO A 1 175 ? -5.940 -16.210 -36.864 1.00 91.75 175 PRO A O 1
ATOM 1387 N N . ASN A 1 176 ? -8.149 -16.392 -36.504 1.00 91.19 176 ASN A N 1
ATOM 1388 C CA . ASN A 1 176 ? -8.497 -16.573 -37.919 1.00 91.19 176 ASN A CA 1
ATOM 1389 C C . ASN A 1 176 ? -8.251 -15.287 -38.728 1.00 91.19 176 ASN A C 1
ATOM 1391 O O . ASN A 1 176 ? -7.864 -15.351 -39.898 1.00 91.19 176 ASN A O 1
ATOM 1395 N N . GLU A 1 177 ? -8.444 -14.114 -38.112 1.00 92.94 177 GLU A N 1
ATOM 1396 C CA . GLU A 1 177 ? -8.083 -12.827 -38.718 1.00 92.94 177 GLU A CA 1
ATOM 1397 C C . GLU A 1 177 ? -6.567 -12.710 -38.919 1.00 92.94 177 GLU A C 1
ATOM 1399 O O . GLU A 1 177 ? -6.131 -12.303 -39.995 1.00 92.94 177 GLU A O 1
ATOM 1404 N N . ILE A 1 178 ? -5.766 -13.135 -37.933 1.00 92.06 178 ILE A N 1
ATOM 1405 C CA . ILE A 1 178 ? -4.298 -13.165 -38.028 1.00 92.06 178 ILE A CA 1
ATOM 1406 C C . ILE A 1 178 ? -3.838 -14.106 -39.152 1.00 92.06 178 ILE A C 1
ATOM 1408 O O . ILE A 1 178 ? -3.001 -13.707 -39.962 1.00 92.06 178 ILE A O 1
ATOM 1412 N N . GLU A 1 179 ? -4.379 -15.327 -39.239 1.00 92.06 179 GLU A N 1
ATOM 1413 C CA . GLU A 1 179 ? -4.053 -16.270 -40.324 1.00 92.06 179 GLU A CA 1
ATOM 1414 C C . GLU A 1 179 ? -4.387 -15.668 -41.696 1.00 92.06 179 GLU A C 1
ATOM 1416 O O . GLU A 1 179 ? -3.513 -15.557 -42.557 1.00 92.06 179 GLU A O 1
ATOM 1421 N N . THR A 1 180 ? -5.614 -15.162 -41.863 1.00 93.38 180 THR A N 1
ATOM 1422 C CA . THR A 1 180 ? -6.076 -14.525 -43.110 1.00 93.38 180 THR A CA 1
ATOM 1423 C C . THR A 1 180 ? -5.214 -13.315 -43.493 1.00 93.38 180 THR A C 1
ATOM 1425 O O . THR A 1 180 ? -4.900 -13.111 -44.669 1.00 93.38 180 THR A O 1
ATOM 1428 N N . PHE A 1 181 ? -4.804 -12.511 -42.506 1.00 94.75 181 PHE A N 1
ATOM 1429 C CA . PHE A 1 181 ? -3.927 -11.359 -42.694 1.00 94.75 181 PHE A CA 1
ATOM 1430 C C . PHE A 1 181 ? -2.545 -11.781 -43.207 1.00 94.75 181 PHE A C 1
ATOM 1432 O O . PHE A 1 181 ? -2.091 -11.269 -44.234 1.00 94.75 181 PHE A O 1
ATOM 1439 N N . TYR A 1 182 ? -1.880 -12.716 -42.521 1.00 93.31 182 TYR A N 1
ATOM 1440 C CA . TYR A 1 182 ? -0.526 -13.133 -42.887 1.00 93.31 182 TYR A CA 1
ATOM 1441 C C . TYR A 1 182 ? -0.487 -13.924 -44.189 1.00 93.31 182 TYR A C 1
ATOM 1443 O O . TYR A 1 182 ? 0.424 -13.695 -44.981 1.00 93.31 182 TYR A O 1
ATOM 1451 N N . ASP A 1 183 ? -1.469 -14.778 -44.474 1.00 90.31 183 ASP A N 1
ATOM 1452 C CA . ASP A 1 183 ? -1.534 -15.492 -45.753 1.00 90.31 183 ASP A CA 1
ATOM 1453 C C . ASP A 1 183 ? -1.717 -14.512 -46.925 1.00 90.31 183 ASP A C 1
ATOM 1455 O O . ASP A 1 183 ? -0.979 -14.575 -47.910 1.00 90.31 183 ASP A O 1
ATOM 1459 N N . GLY A 1 184 ? -2.556 -13.483 -46.759 1.00 91.75 184 GLY A N 1
ATOM 1460 C CA . GLY A 1 184 ? -2.664 -12.382 -47.720 1.00 91.75 184 GLY A CA 1
ATOM 1461 C C . GLY A 1 184 ? -1.382 -11.547 -47.889 1.00 91.75 184 GLY A C 1
ATOM 1462 O O . GLY A 1 184 ? -1.239 -10.845 -48.894 1.00 91.75 184 GLY A O 1
ATOM 1463 N N . TYR A 1 185 ? -0.435 -11.581 -46.943 1.00 91.31 185 TYR A N 1
ATOM 1464 C CA . TYR A 1 185 ? 0.909 -11.005 -47.112 1.00 91.31 185 TYR A CA 1
ATOM 1465 C C . TYR A 1 185 ? 1.918 -11.999 -47.699 1.00 91.31 185 TYR A C 1
ATOM 1467 O O . TYR A 1 185 ? 2.730 -11.575 -48.521 1.00 91.31 185 TYR A O 1
ATOM 1475 N N . LYS A 1 186 ? 1.841 -13.296 -47.372 1.00 89.62 186 LYS A N 1
ATOM 1476 C CA . LYS A 1 186 ? 2.644 -14.357 -48.007 1.00 89.62 186 LYS A CA 1
ATOM 1477 C C . LYS A 1 186 ? 2.391 -14.410 -49.511 1.00 89.62 186 LYS A C 1
ATOM 1479 O O . LYS A 1 186 ? 3.357 -14.454 -50.264 1.00 89.62 186 LYS A O 1
ATOM 1484 N N . ASP A 1 187 ? 1.138 -14.302 -49.954 1.00 87.81 187 ASP A N 1
ATOM 1485 C CA . ASP A 1 187 ? 0.787 -14.271 -51.381 1.00 87.81 187 ASP A CA 1
ATOM 1486 C C . ASP A 1 187 ? 1.380 -13.045 -52.101 1.00 87.81 187 ASP A C 1
ATOM 1488 O O . ASP A 1 187 ? 1.941 -13.161 -53.193 1.00 87.81 187 ASP A O 1
ATOM 1492 N N . ARG A 1 188 ? 1.309 -11.855 -51.483 1.00 90.06 188 ARG A N 1
ATOM 1493 C CA . ARG A 1 188 ? 1.822 -10.602 -52.076 1.00 90.06 188 ARG A CA 1
ATOM 1494 C C . ARG A 1 188 ? 3.349 -10.519 -52.076 1.00 90.06 188 ARG A C 1
ATOM 1496 O O . ARG A 1 188 ? 3.936 -10.164 -53.099 1.00 90.06 188 ARG A O 1
ATOM 1503 N N . LEU A 1 189 ? 3.997 -10.867 -50.963 1.00 88.75 189 LEU A N 1
ATOM 1504 C CA . LEU A 1 189 ? 5.457 -10.979 -50.886 1.00 88.75 189 LEU A CA 1
ATOM 1505 C C . LEU A 1 189 ? 5.960 -12.090 -51.806 1.00 88.75 189 LEU A C 1
ATOM 1507 O O . LEU A 1 189 ? 6.949 -11.889 -52.503 1.00 88.75 189 LEU A O 1
ATOM 1511 N N . GLY A 1 190 ? 5.250 -13.220 -51.855 1.00 85.94 190 GLY A N 1
ATOM 1512 C CA . GLY A 1 190 ? 5.515 -14.339 -52.750 1.00 85.94 190 GLY A CA 1
ATOM 1513 C C . GLY A 1 190 ? 5.532 -13.885 -54.201 1.00 85.94 190 GLY A C 1
ATOM 1514 O O . GLY A 1 190 ? 6.559 -14.026 -54.860 1.00 85.94 190 GLY A O 1
ATOM 1515 N N . GLY A 1 191 ? 4.464 -13.228 -54.662 1.00 86.50 191 GLY A N 1
ATOM 1516 C CA . GLY A 1 191 ? 4.396 -12.646 -56.003 1.00 86.50 191 GLY A CA 1
ATOM 1517 C C . GLY A 1 191 ? 5.550 -11.684 -56.312 1.00 86.50 191 GLY A C 1
ATOM 1518 O O . GLY A 1 191 ? 6.157 -11.793 -57.378 1.00 86.50 191 GLY A O 1
ATOM 1519 N N . LEU A 1 192 ? 5.915 -10.800 -55.371 1.00 86.62 192 LEU A N 1
ATOM 1520 C CA . LEU A 1 192 ? 7.054 -9.883 -55.532 1.00 86.62 192 LEU A CA 1
ATOM 1521 C C . LEU A 1 192 ? 8.385 -10.632 -55.714 1.00 86.62 192 LEU A C 1
ATOM 1523 O O . LEU A 1 192 ? 9.202 -10.244 -56.549 1.00 86.62 192 LEU A O 1
ATOM 1527 N N . VAL A 1 193 ? 8.593 -11.726 -54.977 1.00 84.56 193 VAL A N 1
ATOM 1528 C CA . VAL A 1 193 ? 9.797 -12.562 -55.086 1.00 84.56 193 VAL A CA 1
ATOM 1529 C C . VAL A 1 193 ? 9.635 -13.763 -56.028 1.00 84.56 193 VAL A C 1
ATOM 1531 O O . VAL A 1 193 ? 10.436 -14.690 -55.967 1.00 84.56 193 VAL A O 1
ATOM 1534 N N . GLY A 1 194 ? 8.636 -13.784 -56.916 1.00 79.75 194 GLY A N 1
ATOM 1535 C CA . GLY A 1 194 ? 8.467 -14.850 -57.916 1.00 79.75 194 GLY A CA 1
ATOM 1536 C C . GLY A 1 194 ? 8.132 -16.238 -57.349 1.00 79.75 194 GLY A C 1
ATOM 1537 O O . GLY A 1 194 ? 8.478 -17.249 -57.959 1.00 79.75 194 GLY A O 1
ATOM 1538 N N . LEU A 1 195 ? 7.490 -16.297 -56.182 1.00 78.44 195 LEU A N 1
ATOM 1539 C CA . LEU A 1 195 ? 6.859 -17.487 -55.610 1.00 78.44 195 LEU A CA 1
ATOM 1540 C C . LEU A 1 195 ? 5.346 -17.391 -55.847 1.00 78.44 195 LEU A C 1
ATOM 1542 O O . LEU A 1 195 ? 4.652 -16.632 -55.172 1.00 78.44 195 LEU A O 1
ATOM 1546 N N . GLY A 1 196 ? 4.835 -18.133 -56.831 1.00 67.31 196 GLY A N 1
ATOM 1547 C CA . GLY A 1 196 ? 3.401 -18.166 -57.125 1.00 67.31 196 GLY A CA 1
ATOM 1548 C C . GLY A 1 196 ? 2.633 -19.070 -56.150 1.00 67.31 196 GLY A C 1
ATOM 1549 O O . GLY A 1 196 ? 3.144 -20.143 -55.808 1.00 67.31 196 GLY A O 1
ATOM 1550 N N . PRO A 1 197 ? 1.409 -18.700 -55.725 1.00 61.16 197 PRO A N 1
ATOM 1551 C CA . PRO A 1 197 ? 0.543 -19.618 -54.994 1.00 61.16 197 PRO A CA 1
ATOM 1552 C C . PRO A 1 197 ? 0.218 -20.823 -55.885 1.00 61.16 197 PRO A C 1
ATOM 1554 O O . PRO A 1 197 ? -0.166 -20.662 -57.045 1.00 61.16 197 PRO A O 1
ATOM 1557 N N . LEU A 1 198 ? 0.371 -22.035 -55.342 1.00 55.75 198 LEU A N 1
ATOM 1558 C CA . LEU A 1 198 ? 0.040 -23.280 -56.041 1.00 55.75 198 LEU A CA 1
ATOM 1559 C C . LEU A 1 198 ? -1.391 -23.216 -56.586 1.00 55.75 198 LEU A C 1
ATOM 1561 O O . LEU A 1 198 ? -2.347 -23.064 -55.817 1.00 55.75 198 LEU A O 1
ATOM 1565 N N . SER A 1 199 ? -1.556 -23.399 -57.901 1.00 50.91 199 SER A N 1
ATOM 1566 C CA . SER A 1 199 ? -2.891 -23.646 -58.442 1.00 50.91 199 SER A CA 1
ATOM 1567 C C . SER A 1 199 ? -3.456 -24.896 -57.757 1.00 50.91 199 SER A C 1
ATOM 1569 O O . SER A 1 199 ? -2.782 -25.926 -57.657 1.00 50.91 199 SER A O 1
ATOM 1571 N N . LYS A 1 200 ? -4.666 -24.791 -57.186 1.00 47.50 200 LYS A N 1
ATOM 1572 C CA . LYS A 1 200 ? -5.265 -25.911 -56.444 1.00 47.50 200 LYS A CA 1
ATOM 1573 C C . LYS A 1 200 ? -5.304 -27.133 -57.370 1.00 47.50 200 LYS A C 1
ATOM 1575 O O . LYS A 1 200 ? -5.799 -26.990 -58.491 1.00 47.50 200 LYS A O 1
ATOM 1580 N N . PRO A 1 201 ? -4.820 -28.312 -56.933 1.00 44.69 201 PRO A N 1
ATOM 1581 C CA . PRO A 1 201 ? -4.786 -29.488 -57.791 1.00 44.69 201 PRO A CA 1
ATOM 1582 C C . PRO A 1 201 ? -6.197 -29.771 -58.326 1.00 44.69 201 PRO A C 1
ATOM 1584 O O . PRO A 1 201 ? -7.165 -29.625 -57.569 1.00 44.69 201 PRO A O 1
ATOM 1587 N N . PRO A 1 202 ? -6.339 -30.150 -59.610 1.00 42.16 202 PRO A N 1
ATOM 1588 C CA . PRO A 1 202 ? -7.645 -30.325 -60.230 1.00 42.16 202 PRO A CA 1
ATOM 1589 C C . PRO A 1 202 ? -8.462 -31.329 -59.418 1.00 42.16 202 PRO A C 1
ATOM 1591 O O . PRO A 1 202 ? -8.033 -32.470 -59.227 1.00 42.16 202 PRO A O 1
ATOM 1594 N N . GLN A 1 203 ? -9.618 -30.886 -58.913 1.00 45.06 203 GLN A N 1
ATOM 1595 C CA . GLN A 1 203 ? -10.475 -31.686 -58.039 1.00 45.06 203 GLN A CA 1
ATOM 1596 C C . GLN A 1 203 ? -10.860 -32.987 -58.750 1.00 45.06 203 GLN A C 1
ATOM 1598 O O . GLN A 1 203 ? -11.655 -32.994 -59.691 1.00 45.06 203 GLN A O 1
ATOM 1603 N N . GLN A 1 204 ? -10.269 -34.099 -58.310 1.00 42.03 204 GLN A N 1
ATOM 1604 C CA . GLN A 1 204 ? -10.573 -35.407 -58.868 1.00 42.03 204 GLN A CA 1
ATOM 1605 C C . GLN A 1 204 ? -11.955 -35.862 -58.405 1.00 42.03 204 GLN A C 1
ATOM 1607 O O . GLN A 1 204 ? -12.121 -36.272 -57.262 1.00 42.03 204 GLN A O 1
ATOM 1612 N N . GLY A 1 205 ? -12.898 -35.862 -59.346 1.00 40.62 205 GLY A N 1
ATOM 1613 C CA . GLY A 1 205 ? -14.013 -36.804 -59.385 1.00 40.62 205 GLY A CA 1
ATOM 1614 C C . GLY A 1 205 ? -15.065 -36.658 -58.289 1.00 40.62 205 GLY A C 1
ATOM 1615 O O . GLY A 1 205 ? -14.949 -37.229 -57.207 1.00 40.62 205 GLY A O 1
ATOM 1616 N N . GLU A 1 206 ? -16.190 -36.048 -58.655 1.00 46.97 206 GLU A N 1
ATOM 1617 C CA . GLU A 1 206 ? -17.472 -36.379 -58.036 1.00 46.97 206 GLU A CA 1
ATOM 1618 C C . GLU A 1 206 ? -17.676 -37.907 -58.037 1.00 46.97 206 GLU A C 1
ATOM 1620 O O . GLU A 1 206 ? -17.525 -38.572 -59.066 1.00 46.97 206 GLU A O 1
ATOM 1625 N N . SER A 1 207 ? -18.071 -38.475 -56.899 1.00 35.06 207 SER A N 1
ATOM 1626 C CA . SER A 1 207 ? -18.719 -39.788 -56.859 1.00 35.06 207 SER A CA 1
ATOM 1627 C C . SER A 1 207 ? -19.836 -39.780 -55.806 1.00 35.06 207 SER A C 1
ATOM 1629 O O . SER A 1 207 ? -19.797 -38.956 -54.889 1.00 35.06 207 SER A O 1
ATOM 1631 N N . PRO A 1 208 ? -20.915 -40.558 -56.006 1.00 46.75 208 PRO A N 1
ATOM 1632 C CA . PRO A 1 208 ? -22.247 -40.001 -55.797 1.00 46.75 208 PRO A CA 1
ATOM 1633 C C . PRO A 1 208 ? -22.918 -40.369 -54.468 1.00 46.75 208 PRO A C 1
ATOM 1635 O O . PRO A 1 208 ? -22.596 -41.360 -53.820 1.00 46.75 208 PRO A O 1
ATOM 1638 N N . THR A 1 209 ? -23.930 -39.558 -54.157 1.00 51.69 209 THR A N 1
ATOM 1639 C CA . THR A 1 209 ? -25.077 -39.786 -53.260 1.00 51.69 209 THR A CA 1
ATOM 1640 C C . THR A 1 209 ? -25.284 -41.210 -52.724 1.00 51.69 209 THR A C 1
ATOM 1642 O O . THR A 1 209 ? -25.563 -42.137 -53.490 1.00 51.69 209 THR A O 1
ATOM 1645 N N . ALA A 1 210 ? -25.352 -41.325 -51.397 1.00 37.22 210 ALA A N 1
ATOM 1646 C CA . ALA A 1 210 ? -26.080 -42.383 -50.705 1.00 37.22 210 ALA A CA 1
ATOM 1647 C C . ALA A 1 210 ? -26.925 -41.755 -49.582 1.00 37.22 210 ALA A C 1
ATOM 1649 O O . ALA A 1 210 ? -26.388 -41.284 -48.581 1.00 37.22 210 ALA A O 1
ATOM 1650 N N . GLU A 1 211 ? -28.241 -41.706 -49.791 1.00 42.34 211 GLU A N 1
ATOM 1651 C CA . GLU A 1 211 ? -29.235 -41.338 -48.776 1.00 42.34 211 GLU A CA 1
ATOM 1652 C C . GLU A 1 211 ? -29.512 -42.515 -47.815 1.00 42.34 211 GLU A C 1
ATOM 1654 O O . GLU A 1 211 ? -29.173 -43.662 -48.103 1.00 42.34 211 GLU A O 1
ATOM 1659 N N . ASP A 1 212 ? -30.186 -42.207 -46.702 1.00 42.22 212 ASP A N 1
ATOM 1660 C CA . ASP A 1 212 ? -30.974 -43.111 -45.850 1.00 42.22 212 ASP A CA 1
ATOM 1661 C C . ASP A 1 212 ? -30.337 -44.400 -45.283 1.00 42.22 212 ASP A C 1
ATOM 1663 O O . ASP A 1 212 ? -30.443 -45.483 -45.856 1.00 42.22 212 ASP A O 1
ATOM 1667 N N . VAL A 1 213 ? -29.940 -44.335 -44.000 1.00 41.34 213 VAL A N 1
ATOM 1668 C CA . VAL A 1 213 ? -30.452 -45.293 -42.994 1.00 41.34 213 VAL A CA 1
ATOM 1669 C C . VAL A 1 213 ? -30.829 -44.555 -41.705 1.00 41.34 213 VAL A C 1
ATOM 1671 O O . VAL A 1 213 ? -30.063 -43.767 -41.158 1.00 41.34 213 VAL A O 1
ATOM 1674 N N . SER A 1 214 ? -32.030 -44.843 -41.212 1.00 40.91 214 SER A N 1
ATOM 1675 C CA . SER A 1 214 ? -32.652 -44.260 -40.023 1.00 40.91 214 SER A CA 1
ATOM 1676 C C . SER A 1 214 ? -32.379 -45.013 -38.709 1.00 40.91 214 SER A C 1
ATOM 1678 O O . SER A 1 214 ? -32.282 -46.238 -38.720 1.00 40.91 214 SER A O 1
ATOM 1680 N N . ALA A 1 215 ? -32.562 -44.280 -37.603 1.00 39.00 215 ALA A N 1
ATOM 1681 C CA . ALA A 1 215 ? -33.136 -44.718 -36.316 1.00 39.00 215 ALA A CA 1
ATOM 1682 C C . ALA A 1 215 ? -32.252 -45.355 -35.214 1.00 39.00 215 ALA A C 1
ATOM 1684 O O . ALA A 1 215 ? -31.368 -46.166 -35.455 1.00 39.00 215 ALA A O 1
ATOM 1685 N N . ASP A 1 216 ? -32.637 -44.983 -33.982 1.00 37.53 216 ASP A N 1
ATOM 1686 C CA . ASP A 1 216 ? -32.388 -45.580 -32.660 1.00 37.53 216 ASP A CA 1
ATOM 1687 C C . ASP A 1 216 ? -30.949 -45.880 -32.199 1.00 37.53 216 ASP A C 1
ATOM 1689 O O . ASP A 1 216 ? -30.342 -46.865 -32.609 1.00 37.53 216 ASP A O 1
ATOM 1693 N N . HIS A 1 217 ? -30.516 -45.193 -31.128 1.00 38.03 217 HIS A N 1
ATOM 1694 C CA . HIS A 1 217 ? -30.565 -45.786 -29.774 1.00 38.03 217 HIS A CA 1
ATOM 1695 C C . HIS A 1 217 ? -30.537 -44.728 -28.644 1.00 38.03 217 HIS A C 1
ATOM 1697 O O . HIS A 1 217 ? -30.104 -43.594 -28.830 1.00 38.03 217 HIS A O 1
ATOM 1703 N N . SER A 1 218 ? -31.074 -45.109 -27.478 1.00 36.69 218 SER A N 1
ATOM 1704 C CA . SER A 1 218 ? -31.320 -44.269 -26.288 1.00 36.69 218 SER A CA 1
ATOM 1705 C C . SER A 1 218 ? -30.067 -43.886 -25.469 1.00 36.69 218 SER A C 1
ATOM 1707 O O . SER A 1 218 ? -29.034 -44.543 -25.596 1.00 36.69 218 SER A O 1
ATOM 1709 N N . PRO A 1 219 ? -30.159 -42.866 -24.584 1.00 52.59 219 PRO A N 1
ATOM 1710 C CA . PRO A 1 219 ? -29.061 -42.460 -23.702 1.00 52.59 219 PRO A CA 1
ATOM 1711 C C . PRO A 1 219 ? -28.805 -43.465 -22.565 1.00 52.59 219 PRO A C 1
ATOM 1713 O O . PRO A 1 219 ? -29.739 -44.090 -22.060 1.00 52.59 219 PRO A O 1
ATOM 1716 N N . GLY A 1 220 ? -27.545 -43.564 -22.132 1.00 33.69 220 GLY A N 1
ATOM 1717 C CA . GLY A 1 220 ? -27.091 -44.367 -20.991 1.00 33.69 220 GLY A CA 1
ATOM 1718 C C . GLY A 1 220 ? -26.035 -43.625 -20.163 1.00 33.69 220 GLY A C 1
ATOM 1719 O O . GLY A 1 220 ? -25.304 -42.794 -20.699 1.00 33.69 220 GLY A O 1
ATOM 1720 N N . ASP A 1 221 ? -26.017 -43.895 -18.858 1.00 32.84 221 ASP A N 1
ATOM 1721 C CA . ASP A 1 221 ? -25.390 -43.070 -17.814 1.00 32.84 221 ASP A CA 1
ATOM 1722 C C . ASP A 1 221 ? -23.848 -42.950 -17.844 1.00 32.84 221 ASP A C 1
ATOM 1724 O O . ASP A 1 221 ? -23.155 -43.847 -18.331 1.00 32.84 221 ASP A O 1
ATOM 1728 N N . PRO A 1 222 ? -23.286 -41.879 -17.242 1.00 49.53 222 PRO A N 1
ATOM 1729 C CA . PRO A 1 222 ? -21.849 -41.731 -17.036 1.00 49.53 222 PRO A CA 1
ATOM 1730 C C . PRO A 1 222 ? -21.375 -42.512 -15.800 1.00 49.53 222 PRO A C 1
ATOM 1732 O O . PRO A 1 222 ? -21.871 -42.301 -14.692 1.00 49.53 222 PRO A O 1
ATOM 1735 N N . ALA A 1 223 ? -20.351 -43.353 -15.960 1.00 35.47 223 ALA A N 1
ATOM 1736 C CA . ALA A 1 223 ? -19.659 -43.989 -14.841 1.00 35.47 223 ALA A CA 1
ATOM 1737 C C . ALA A 1 223 ? -18.145 -44.097 -15.089 1.00 35.47 223 ALA A C 1
ATOM 1739 O O . ALA A 1 223 ? -17.704 -44.711 -16.054 1.00 35.47 223 ALA A O 1
ATOM 1740 N N . GLU A 1 224 ? -17.393 -43.478 -14.177 1.00 41.88 224 GLU A N 1
ATOM 1741 C CA . GLU A 1 224 ? -16.071 -43.871 -13.668 1.00 41.88 224 GLU A CA 1
ATOM 1742 C C . GLU A 1 224 ? -15.102 -44.621 -14.604 1.00 41.88 224 GLU A C 1
ATOM 1744 O O . GLU A 1 224 ? -15.174 -45.840 -14.757 1.00 41.88 224 GLU A O 1
ATOM 1749 N N . GLN A 1 225 ? -14.041 -43.926 -15.031 1.00 32.12 225 GLN A N 1
ATOM 1750 C CA . GLN A 1 225 ? -12.718 -44.552 -15.097 1.00 32.12 225 GLN A CA 1
ATOM 1751 C C . GLN A 1 225 ? -11.597 -43.543 -14.810 1.00 32.12 225 GLN A C 1
ATOM 1753 O O . GLN A 1 225 ? -11.166 -42.779 -15.671 1.00 32.12 225 GLN A O 1
ATOM 1758 N N . GLU A 1 226 ? -11.124 -43.549 -13.562 1.00 37.31 226 GLU A N 1
ATOM 1759 C CA . GLU A 1 226 ? -9.782 -43.071 -13.236 1.00 37.31 226 GLU A CA 1
ATOM 1760 C C . GLU A 1 226 ? -8.725 -44.113 -13.647 1.00 37.31 226 GLU A C 1
ATOM 1762 O O . GLU A 1 226 ? -8.995 -45.314 -13.688 1.00 37.31 226 GLU A O 1
ATOM 1767 N N . ALA A 1 227 ? -7.491 -43.616 -13.773 1.00 36.62 227 ALA A N 1
ATOM 1768 C CA . ALA A 1 227 ? -6.211 -44.326 -13.719 1.00 36.62 227 ALA A CA 1
ATOM 1769 C C . ALA A 1 227 ? -5.563 -44.828 -15.029 1.00 36.62 227 ALA A C 1
ATOM 1771 O O . ALA A 1 227 ? -6.135 -45.532 -15.850 1.00 36.62 227 ALA A O 1
ATOM 1772 N N . SER A 1 228 ? -4.264 -44.504 -15.083 1.00 35.06 228 SER A N 1
ATOM 1773 C CA . SER A 1 228 ? -3.202 -44.932 -16.000 1.00 35.06 228 SER A CA 1
ATOM 1774 C C . SER A 1 228 ? -3.346 -44.593 -17.485 1.00 35.06 228 SER A C 1
ATOM 1776 O O . SER A 1 228 ? -3.951 -45.340 -18.238 1.00 35.06 228 SER A O 1
ATOM 1778 N N . GLU A 1 229 ? -2.563 -43.603 -17.922 1.00 33.00 229 GLU A N 1
ATOM 1779 C CA . GLU A 1 229 ? -1.468 -43.884 -18.860 1.00 33.00 229 GLU A CA 1
ATOM 1780 C C . GLU A 1 229 ? -0.307 -42.892 -18.664 1.00 33.00 229 GLU A C 1
ATOM 1782 O O . GLU A 1 229 ? -0.260 -41.798 -19.221 1.00 33.00 229 GLU A O 1
ATOM 1787 N N . ASN A 1 230 ? 0.668 -43.300 -17.842 1.00 38.25 230 ASN A N 1
ATOM 1788 C CA . ASN A 1 230 ? 2.008 -42.714 -17.855 1.00 38.25 230 ASN A CA 1
ATOM 1789 C C . ASN A 1 230 ? 2.746 -43.280 -19.076 1.00 38.25 230 ASN A C 1
ATOM 1791 O O . ASN A 1 230 ? 3.571 -44.186 -18.955 1.00 38.25 230 ASN A O 1
ATOM 1795 N N . THR A 1 231 ? 2.427 -42.750 -20.253 1.00 31.59 231 THR A N 1
ATOM 1796 C CA . THR A 1 231 ? 3.132 -43.074 -21.491 1.00 31.59 231 THR A CA 1
ATOM 1797 C C . THR A 1 231 ? 3.846 -41.817 -21.956 1.00 31.59 231 THR A C 1
ATOM 1799 O O . THR A 1 231 ? 3.211 -40.837 -22.339 1.00 31.59 231 THR A O 1
ATOM 1802 N N . THR A 1 232 ? 5.181 -41.834 -21.937 1.00 37.59 232 THR A N 1
ATOM 1803 C CA . THR A 1 232 ? 6.042 -40.817 -22.560 1.00 37.59 232 THR A CA 1
ATOM 1804 C C . THR A 1 232 ? 5.944 -40.913 -24.086 1.00 37.59 232 THR A C 1
ATOM 1806 O O . THR A 1 232 ? 6.895 -41.252 -24.788 1.00 37.59 232 THR A O 1
ATOM 1809 N N . GLY A 1 233 ? 4.754 -40.624 -24.611 1.00 28.78 233 GLY A N 1
ATOM 1810 C CA . GLY A 1 233 ? 4.532 -40.400 -26.026 1.00 28.78 233 GLY A CA 1
ATOM 1811 C C . GLY A 1 233 ? 5.243 -39.118 -26.428 1.00 28.78 233 GLY A C 1
ATOM 1812 O O . GLY A 1 233 ? 4.902 -38.038 -25.946 1.00 28.78 233 GLY A O 1
ATOM 1813 N N . SER A 1 234 ? 6.237 -39.239 -27.308 1.00 32.34 234 SER A N 1
ATOM 1814 C CA . SER A 1 234 ? 6.800 -38.087 -28.006 1.00 32.34 234 SER A CA 1
ATOM 1815 C C . SER A 1 234 ? 5.658 -37.408 -28.760 1.00 32.34 234 SER A C 1
ATOM 1817 O O . SER A 1 234 ? 5.151 -37.939 -29.749 1.00 32.34 234 SER A O 1
ATOM 1819 N N . ARG A 1 235 ? 5.188 -36.275 -28.228 1.00 27.97 235 ARG A N 1
ATOM 1820 C CA . ARG A 1 235 ? 4.103 -35.492 -28.815 1.00 27.97 235 ARG A CA 1
ATOM 1821 C C . ARG A 1 235 ? 4.645 -34.908 -30.111 1.00 27.97 235 ARG A C 1
ATOM 1823 O O . ARG A 1 235 ? 5.339 -33.896 -30.075 1.00 27.97 235 ARG A O 1
ATOM 1830 N N . GLN A 1 236 ? 4.364 -35.577 -31.230 1.00 29.58 236 GLN A N 1
ATOM 1831 C CA . GLN A 1 236 ? 4.658 -35.051 -32.556 1.00 29.58 236 GLN A CA 1
ATOM 1832 C C . GLN A 1 236 ? 4.009 -33.671 -32.661 1.00 29.58 236 GLN A C 1
ATOM 1834 O O . GLN A 1 236 ? 2.784 -33.539 -32.671 1.00 29.58 236 GLN A O 1
ATOM 1839 N N . LEU A 1 237 ? 4.855 -32.645 -32.675 1.00 29.34 237 LEU A N 1
ATOM 1840 C CA . LEU A 1 237 ? 4.471 -31.298 -33.048 1.00 29.34 237 LEU A CA 1
ATOM 1841 C C . LEU A 1 237 ? 4.040 -31.365 -34.513 1.00 29.34 237 LEU A C 1
ATOM 1843 O O . LEU A 1 237 ? 4.881 -31.589 -35.373 1.00 29.34 237 LEU A O 1
ATOM 1847 N N . TRP A 1 238 ? 2.734 -31.211 -34.737 1.00 31.91 238 TRP A N 1
ATOM 1848 C CA . TRP A 1 238 ? 2.079 -30.895 -36.008 1.00 31.91 238 TRP A CA 1
ATOM 1849 C C . TRP A 1 238 ? 2.451 -31.758 -37.237 1.00 31.91 238 TRP A C 1
ATOM 1851 O O . TRP A 1 238 ? 3.530 -31.600 -37.811 1.00 31.91 238 TRP A O 1
ATOM 1861 N N . PRO A 1 239 ? 1.521 -32.578 -37.772 1.00 32.66 239 PRO A N 1
ATOM 1862 C CA . PRO A 1 239 ? 1.648 -33.126 -39.122 1.00 32.66 239 PRO A CA 1
ATOM 1863 C C . PRO A 1 239 ? 1.399 -32.009 -40.156 1.00 32.66 239 PRO A C 1
ATOM 1865 O O . PRO A 1 239 ? 0.345 -31.951 -40.781 1.00 32.66 239 PRO A O 1
ATOM 1868 N N . GLY A 1 240 ? 2.356 -31.086 -40.281 1.00 32.97 240 GLY A N 1
ATOM 1869 C CA . GLY A 1 240 ? 2.220 -29.857 -41.072 1.00 32.97 240 GLY A CA 1
ATOM 1870 C C . GLY A 1 240 ? 3.533 -29.237 -41.558 1.00 32.97 240 GLY A C 1
ATOM 1871 O O . GLY A 1 240 ? 3.501 -28.477 -42.520 1.00 32.97 240 GLY A O 1
ATOM 1872 N N . VAL A 1 241 ? 4.692 -29.604 -40.991 1.00 34.66 241 VAL A N 1
ATOM 1873 C CA . VAL A 1 241 ? 6.003 -29.222 -41.554 1.00 34.66 241 VAL A CA 1
ATOM 1874 C C . VAL A 1 241 ? 6.301 -30.089 -42.781 1.00 34.66 241 VAL A C 1
ATOM 1876 O O . VAL A 1 241 ? 7.102 -31.025 -42.749 1.00 34.66 241 VAL A O 1
ATOM 1879 N N . VAL A 1 242 ? 5.610 -29.792 -43.880 1.00 33.72 242 VAL A N 1
ATOM 1880 C CA . VAL A 1 242 ? 6.010 -30.242 -45.213 1.00 33.72 242 VAL A CA 1
ATOM 1881 C C . VAL A 1 242 ? 7.311 -29.503 -45.558 1.00 33.72 242 VAL A C 1
ATOM 1883 O O . VAL A 1 242 ? 7.354 -28.280 -45.412 1.00 33.72 242 VAL A O 1
ATOM 1886 N N . PRO A 1 243 ? 8.386 -30.191 -45.992 1.00 36.56 243 PRO A N 1
ATOM 1887 C CA . PRO A 1 243 ? 9.612 -29.523 -46.427 1.00 36.56 243 PRO A CA 1
ATOM 1888 C C . PRO A 1 243 ? 9.334 -28.493 -47.529 1.00 36.56 243 PRO A C 1
ATOM 1890 O O . PRO A 1 243 ? 8.393 -28.669 -48.302 1.00 36.56 243 PRO A O 1
ATOM 1893 N N . ALA A 1 244 ? 10.170 -27.454 -47.622 1.00 38.09 244 ALA A N 1
ATOM 1894 C CA . ALA A 1 244 ? 10.001 -26.271 -48.477 1.00 38.09 244 ALA A CA 1
ATOM 1895 C C . ALA A 1 244 ? 10.042 -26.551 -50.004 1.00 38.09 244 ALA A C 1
ATOM 1897 O O . ALA A 1 244 ? 10.935 -26.102 -50.716 1.00 38.09 244 ALA A O 1
ATOM 1898 N N . GLY A 1 245 ? 9.061 -27.301 -50.508 1.00 40.25 245 GLY A N 1
ATOM 1899 C CA . GLY A 1 245 ? 8.914 -27.731 -51.902 1.00 40.25 245 GLY A CA 1
ATOM 1900 C C . GLY A 1 245 ? 7.488 -27.578 -52.443 1.00 40.25 245 GLY A C 1
ATOM 1901 O O . GLY A 1 245 ? 7.126 -28.263 -53.393 1.00 40.25 245 GLY A O 1
ATOM 1902 N N . MET A 1 246 ? 6.669 -26.716 -51.828 1.00 45.22 246 MET A N 1
ATOM 1903 C CA . MET A 1 246 ? 5.280 -26.429 -52.226 1.00 45.22 246 MET A CA 1
ATOM 1904 C C . MET A 1 246 ? 5.102 -25.003 -52.774 1.00 45.22 246 MET A C 1
ATOM 1906 O O . MET A 1 246 ? 4.211 -24.268 -52.367 1.00 45.22 246 MET A O 1
ATOM 1910 N N . PHE A 1 247 ? 5.937 -24.634 -53.741 1.00 48.41 247 PHE A N 1
ATOM 1911 C CA . PHE A 1 247 ? 5.685 -23.516 -54.651 1.00 48.41 247 PHE A CA 1
ATOM 1912 C C . PHE A 1 247 ? 5.976 -23.999 -56.073 1.00 48.41 247 PHE A C 1
ATOM 1914 O O . PHE A 1 247 ? 6.945 -24.734 -56.275 1.00 48.41 247 PHE A O 1
ATOM 1921 N N . GLU A 1 248 ? 5.178 -23.592 -57.065 1.00 48.03 248 GLU A N 1
ATOM 1922 C CA . GLU A 1 248 ? 5.600 -23.730 -58.463 1.00 48.03 248 GLU A CA 1
ATOM 1923 C C . GLU A 1 248 ? 6.708 -22.709 -58.713 1.00 48.03 248 GLU A C 1
ATOM 1925 O O . GLU A 1 248 ? 6.481 -21.516 -58.917 1.00 48.03 248 GLU A O 1
ATOM 1930 N N . VAL A 1 249 ? 7.943 -23.192 -58.597 1.00 48.03 249 VAL A N 1
ATOM 1931 C CA . VAL A 1 249 ? 9.148 -22.392 -58.773 1.00 48.03 249 VAL A CA 1
ATOM 1932 C C . VAL A 1 249 ? 9.261 -22.030 -60.254 1.00 48.03 249 VAL A C 1
ATOM 1934 O O . VAL A 1 249 ? 9.743 -22.833 -61.054 1.00 48.03 249 VAL A O 1
ATOM 1937 N N . PHE A 1 250 ? 8.896 -20.788 -60.607 1.00 56.09 250 PHE A N 1
ATOM 1938 C CA . PHE A 1 250 ? 9.602 -20.073 -61.677 1.00 56.09 250 PHE A CA 1
ATOM 1939 C C . PHE A 1 250 ? 11.081 -20.303 -61.412 1.00 56.09 250 PHE A C 1
ATOM 1941 O O . PHE A 1 250 ? 11.542 -19.937 -60.322 1.00 56.09 250 PHE A O 1
ATOM 1948 N N . THR A 1 251 ? 11.793 -20.977 -62.326 1.00 66.00 251 THR A N 1
ATOM 1949 C CA . THR A 1 251 ? 13.167 -21.392 -62.020 1.00 66.00 251 THR A CA 1
ATOM 1950 C C . THR A 1 251 ? 13.928 -20.158 -61.558 1.00 66.00 251 THR A C 1
ATOM 1952 O O . THR A 1 251 ? 13.811 -19.090 -62.153 1.00 66.00 251 THR A O 1
ATOM 1955 N N . LEU A 1 252 ? 14.614 -20.265 -60.421 1.00 71.00 252 LEU A N 1
ATOM 1956 C CA . LEU A 1 252 ? 15.238 -19.121 -59.746 1.00 71.00 252 LEU A CA 1
ATOM 1957 C C . LEU A 1 252 ? 16.072 -18.282 -60.731 1.00 71.00 252 LEU A C 1
ATOM 1959 O O . LEU A 1 252 ? 15.987 -17.056 -60.740 1.00 71.00 252 LEU A O 1
ATOM 1963 N N . ARG A 1 253 ? 16.741 -18.997 -61.640 1.00 73.62 253 ARG A N 1
ATOM 1964 C CA . ARG A 1 253 ? 17.405 -18.511 -62.843 1.00 73.62 253 ARG A CA 1
ATOM 1965 C C . ARG A 1 253 ? 16.504 -17.680 -63.767 1.00 73.62 253 ARG A C 1
ATOM 1967 O O . ARG A 1 253 ? 16.828 -16.523 -63.971 1.00 73.62 253 ARG A O 1
ATOM 1974 N N . GLN A 1 254 ? 15.364 -18.191 -64.245 1.00 77.44 254 GLN A N 1
ATOM 1975 C CA . GLN A 1 254 ? 14.397 -17.409 -65.039 1.00 77.44 254 GLN A CA 1
ATOM 1976 C C . GLN A 1 254 ? 13.933 -16.129 -64.334 1.00 77.44 254 GLN A C 1
ATOM 1978 O O . GLN A 1 254 ? 13.820 -15.105 -64.993 1.00 77.44 254 GLN A O 1
ATOM 1983 N N . PHE A 1 255 ? 13.683 -16.146 -63.017 1.00 78.81 255 PHE A N 1
ATOM 1984 C CA . PHE A 1 255 ? 13.308 -14.916 -62.302 1.00 78.81 255 PHE A CA 1
ATOM 1985 C C . PHE A 1 255 ? 14.445 -13.889 -62.307 1.00 78.81 255 PHE A C 1
ATOM 1987 O O . PHE A 1 255 ? 14.203 -12.712 -62.559 1.00 78.81 255 PHE A O 1
ATOM 1994 N N . VAL A 1 256 ? 15.678 -14.315 -62.019 1.00 77.25 256 VAL A N 1
ATOM 1995 C CA . VAL A 1 256 ? 16.849 -13.425 -62.003 1.00 77.25 256 VAL A CA 1
ATOM 1996 C C . VAL A 1 256 ? 17.169 -12.921 -63.410 1.00 77.25 256 VAL A C 1
ATOM 1998 O O . VAL A 1 256 ? 17.392 -11.726 -63.602 1.00 77.25 256 VAL A O 1
ATOM 2001 N N . GLU A 1 257 ? 17.107 -13.799 -64.407 1.00 78.50 257 GLU A N 1
ATOM 2002 C CA . GLU A 1 257 ? 17.256 -13.450 -65.816 1.00 78.50 257 GLU A CA 1
ATOM 2003 C C . GLU A 1 257 ? 16.173 -12.446 -66.240 1.00 78.50 257 GLU A C 1
ATOM 2005 O O . GLU A 1 257 ? 16.500 -11.425 -66.826 1.00 78.50 257 GLU A O 1
ATOM 2010 N N . GLU A 1 258 ? 14.902 -12.647 -65.884 1.00 78.69 258 GLU A N 1
ATOM 2011 C CA . GLU A 1 258 ? 13.792 -11.793 -66.325 1.00 78.69 258 GLU A CA 1
ATOM 2012 C C . GLU A 1 258 ? 13.624 -10.473 -65.561 1.00 78.69 258 GLU A C 1
ATOM 2014 O O . GLU A 1 258 ? 13.241 -9.474 -66.167 1.00 78.69 258 GLU A O 1
ATOM 2019 N N . ARG A 1 259 ? 13.882 -10.447 -64.248 1.00 77.25 259 ARG A N 1
ATOM 2020 C CA . ARG A 1 259 ? 13.666 -9.259 -63.398 1.00 77.25 259 ARG A CA 1
ATOM 2021 C C . ARG A 1 259 ? 14.928 -8.464 -63.086 1.00 77.25 259 ARG A C 1
ATOM 2023 O O . ARG A 1 259 ? 14.798 -7.313 -62.675 1.00 77.25 259 ARG A O 1
ATOM 2030 N N . VAL A 1 260 ? 16.115 -9.052 -63.253 1.00 76.44 260 VAL A N 1
ATOM 2031 C CA . VAL A 1 260 ? 17.393 -8.391 -62.934 1.00 76.44 260 VAL A CA 1
ATOM 2032 C C . VAL A 1 260 ? 18.319 -8.277 -64.145 1.00 76.44 260 VAL A C 1
ATOM 2034 O O . VAL A 1 260 ? 18.978 -7.251 -64.279 1.00 76.44 260 VAL A O 1
ATOM 2037 N N . CYS A 1 261 ? 18.374 -9.284 -65.026 1.00 74.75 261 CYS A N 1
ATOM 2038 C CA . CYS A 1 261 ? 19.352 -9.307 -66.126 1.00 74.75 261 CYS A CA 1
ATOM 2039 C C . CYS A 1 261 ? 18.796 -8.859 -67.488 1.00 74.75 261 CYS A C 1
ATOM 2041 O O . CYS A 1 261 ? 19.559 -8.342 -68.295 1.00 74.75 261 CYS A O 1
ATOM 2043 N N . LYS A 1 262 ? 17.497 -9.040 -67.771 1.00 76.00 262 LYS A N 1
ATOM 2044 C CA . LYS A 1 262 ? 16.871 -8.542 -69.004 1.00 76.00 262 LYS A CA 1
ATOM 2045 C C . LYS A 1 262 ? 16.828 -7.018 -68.972 1.00 76.00 262 LYS A C 1
ATOM 2047 O O . LYS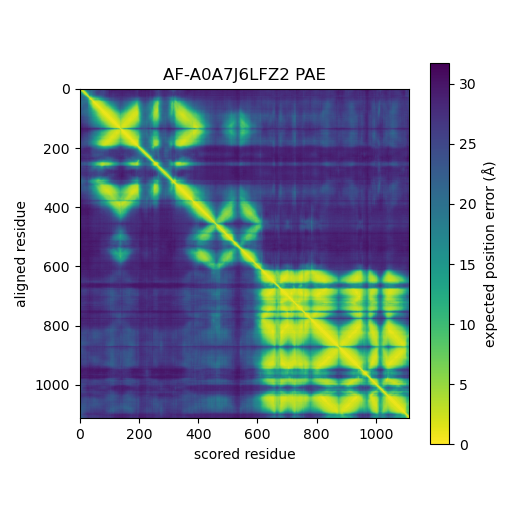 A 1 262 ? 16.038 -6.418 -68.241 1.00 76.00 262 LYS A O 1
ATOM 2052 N N . GLU A 1 263 ? 17.632 -6.410 -69.829 1.00 57.84 263 GLU A N 1
ATOM 2053 C CA . GLU A 1 263 ? 17.478 -5.018 -70.224 1.00 57.84 263 GLU A CA 1
ATOM 2054 C C . GLU A 1 263 ? 16.073 -4.835 -70.830 1.00 57.84 263 GLU A C 1
ATOM 2056 O O . GLU A 1 263 ? 15.705 -5.502 -71.801 1.00 57.84 263 GLU A O 1
ATOM 2061 N N . HIS A 1 264 ? 15.243 -3.981 -70.223 1.00 52.38 264 HIS A N 1
ATOM 2062 C CA . HIS A 1 264 ? 13.994 -3.549 -70.851 1.00 52.38 264 HIS A CA 1
ATOM 2063 C C . HIS A 1 264 ? 14.346 -2.515 -71.917 1.00 52.38 264 HIS A C 1
ATOM 2065 O O . HIS A 1 264 ? 14.432 -1.318 -71.653 1.00 52.38 264 HIS A O 1
ATOM 2071 N N . VAL A 1 265 ? 14.574 -3.010 -73.131 1.00 50.38 265 VAL A N 1
ATOM 2072 C CA . VAL A 1 265 ? 14.521 -2.181 -74.332 1.00 50.38 265 VAL A CA 1
ATOM 2073 C C . VAL A 1 265 ? 13.088 -1.648 -74.434 1.00 50.38 265 VAL A C 1
ATOM 2075 O O . VAL A 1 265 ? 12.153 -2.443 -74.454 1.00 50.38 265 VAL A O 1
ATOM 2078 N N . GLU A 1 266 ? 12.951 -0.319 -74.492 1.00 53.22 266 GLU A N 1
ATOM 2079 C CA . GLU A 1 266 ? 11.696 0.462 -74.426 1.00 53.22 266 GLU A CA 1
ATOM 2080 C C . GLU A 1 266 ? 11.128 0.725 -73.010 1.00 53.22 266 GLU A C 1
ATOM 2082 O O . GLU A 1 266 ? 10.112 0.171 -72.599 1.00 53.22 266 GLU A O 1
ATOM 2087 N N . GLU A 1 267 ? 11.711 1.707 -72.312 1.00 41.53 267 GLU A N 1
ATOM 2088 C CA . GLU A 1 267 ? 10.935 2.639 -71.474 1.00 41.53 267 GLU A CA 1
ATOM 2089 C C . GLU A 1 267 ? 10.953 4.024 -72.156 1.00 41.53 267 GLU A C 1
ATOM 2091 O O . GLU A 1 267 ? 12.011 4.522 -72.554 1.00 41.53 267 GLU A O 1
ATOM 2096 N N . GLU A 1 268 ? 9.775 4.631 -72.356 1.00 44.38 268 GLU A N 1
ATOM 2097 C CA . GLU A 1 268 ? 9.648 5.977 -72.937 1.00 44.38 268 GLU A CA 1
ATOM 2098 C C . GLU A 1 268 ? 10.358 7.028 -72.058 1.00 44.38 268 GLU A C 1
ATOM 2100 O O . GLU A 1 268 ? 10.374 6.894 -70.832 1.00 44.38 268 GLU A O 1
ATOM 2105 N N . PRO A 1 269 ? 10.927 8.105 -72.639 1.00 41.09 269 PRO A N 1
ATOM 2106 C CA . PRO A 1 269 ? 11.638 9.113 -71.862 1.00 41.09 269 PRO A CA 1
ATOM 2107 C C . PRO A 1 269 ? 10.717 9.765 -70.826 1.00 41.09 269 PRO A C 1
ATOM 2109 O O . PRO A 1 269 ? 9.729 10.417 -71.173 1.00 41.09 269 PRO A O 1
ATOM 2112 N N . CYS A 1 270 ? 11.097 9.601 -69.556 1.00 35.19 270 CYS A N 1
ATOM 2113 C CA . CYS A 1 270 ? 10.422 10.168 -68.396 1.00 35.19 270 CYS A CA 1
ATOM 2114 C C . CYS A 1 270 ? 10.147 11.664 -68.615 1.00 35.19 270 CYS A C 1
ATOM 2116 O O . CYS A 1 270 ? 11.059 12.451 -68.876 1.00 35.19 270 CYS A O 1
ATOM 2118 N N . ARG A 1 271 ? 8.867 12.038 -68.574 1.00 38.84 271 ARG A N 1
ATOM 2119 C CA . ARG A 1 271 ? 8.397 13.378 -68.921 1.00 38.84 271 ARG A CA 1
ATOM 2120 C C . ARG A 1 271 ? 8.302 14.215 -67.651 1.00 38.84 271 ARG A C 1
ATOM 2122 O O . ARG A 1 271 ? 7.505 13.893 -66.777 1.00 38.84 271 ARG A O 1
ATOM 2129 N N . ASP A 1 272 ? 9.085 15.289 -67.574 1.00 42.25 272 ASP A N 1
ATOM 2130 C CA . ASP A 1 272 ? 9.033 16.242 -66.460 1.00 42.25 272 ASP A CA 1
ATOM 2131 C C . ASP A 1 272 ? 7.631 16.870 -66.338 1.00 42.25 272 ASP A C 1
ATOM 2133 O O . ASP A 1 272 ? 7.276 17.776 -67.099 1.00 42.25 272 ASP A O 1
ATOM 2137 N N . GLU A 1 273 ? 6.839 16.431 -65.358 1.00 40.81 273 GLU A N 1
ATOM 2138 C CA . GLU A 1 273 ? 5.638 17.148 -64.926 1.00 40.81 273 GLU A CA 1
ATOM 2139 C C . GLU A 1 273 ? 5.972 18.054 -63.739 1.00 40.81 273 GLU A C 1
ATOM 2141 O O . GLU A 1 273 ? 5.958 17.659 -62.574 1.00 40.81 273 GLU A O 1
ATOM 2146 N N . ALA A 1 274 ? 6.273 19.312 -64.061 1.00 41.78 274 ALA A N 1
ATOM 2147 C CA . ALA A 1 274 ? 6.239 20.393 -63.090 1.00 41.78 274 ALA A CA 1
ATOM 2148 C C . ALA A 1 274 ? 4.784 20.698 -62.702 1.00 41.78 274 ALA A C 1
ATOM 2150 O O . ALA A 1 274 ? 3.915 20.816 -63.569 1.00 41.78 274 ALA A O 1
ATOM 2151 N N . GLU A 1 275 ? 4.535 20.886 -61.406 1.00 42.66 275 GLU A N 1
ATOM 2152 C CA . GLU A 1 275 ? 3.219 21.233 -60.869 1.00 42.66 275 GLU A CA 1
ATOM 2153 C C . GLU A 1 275 ? 2.629 22.480 -61.552 1.00 42.66 275 GLU A C 1
ATOM 2155 O O . GLU A 1 275 ? 3.221 23.564 -61.521 1.00 42.66 275 GLU A O 1
ATOM 2160 N N . ASN A 1 276 ? 1.409 22.369 -62.087 1.00 36.75 276 ASN A N 1
ATOM 2161 C CA . ASN A 1 276 ? 0.485 23.499 -62.081 1.00 36.75 276 ASN A CA 1
ATOM 2162 C C . ASN A 1 276 ? -0.988 23.074 -62.069 1.00 36.75 276 ASN A C 1
ATOM 2164 O O . ASN A 1 276 ? -1.436 22.196 -62.799 1.00 36.75 276 ASN A O 1
ATOM 2168 N N . VAL A 1 277 ? -1.705 23.768 -61.197 1.00 43.44 277 VAL A N 1
ATOM 2169 C CA . VAL A 1 277 ? -3.119 23.668 -60.837 1.00 43.44 277 VAL A CA 1
ATOM 2170 C C . VAL A 1 277 ? -4.023 23.972 -62.048 1.00 43.44 277 VAL A C 1
ATOM 2172 O O . VAL A 1 277 ? -3.755 24.951 -62.739 1.00 43.44 277 VAL A O 1
ATOM 2175 N N . ASP A 1 278 ? -5.084 23.189 -62.308 1.00 35.91 278 ASP A N 1
ATOM 2176 C CA . ASP A 1 278 ? -6.482 23.644 -62.110 1.00 35.91 278 ASP A CA 1
ATOM 2177 C C . ASP A 1 278 ? -7.606 22.683 -62.566 1.00 35.91 278 ASP A C 1
ATOM 2179 O O . ASP A 1 278 ? -7.431 21.715 -63.300 1.00 35.91 278 ASP A O 1
ATOM 2183 N N . GLU A 1 279 ? -8.785 23.001 -62.037 1.00 38.78 279 GLU A N 1
ATOM 2184 C CA . GLU A 1 279 ? -10.099 22.353 -62.035 1.00 38.78 279 GLU A CA 1
ATOM 2185 C C . GLU A 1 279 ? -10.672 21.692 -63.324 1.00 38.78 279 GLU A C 1
ATOM 2187 O O . GLU A 1 279 ? -10.902 22.325 -64.351 1.00 38.78 279 GLU A O 1
ATOM 2192 N N . ALA A 1 280 ? -11.176 20.464 -63.111 1.00 36.62 280 ALA A N 1
ATOM 2193 C CA . ALA A 1 280 ? -12.554 20.009 -63.392 1.00 36.62 280 ALA A CA 1
ATOM 2194 C C . ALA A 1 280 ? -13.046 19.559 -64.798 1.00 36.62 280 ALA A C 1
ATOM 2196 O O . ALA A 1 280 ? -12.877 20.213 -65.820 1.00 36.62 280 ALA A O 1
ATOM 2197 N N . SER A 1 281 ? -13.942 18.556 -64.721 1.00 34.97 281 SER A N 1
ATOM 2198 C CA . SER A 1 281 ? -15.147 18.321 -65.559 1.00 34.97 281 SER A CA 1
ATOM 2199 C C . SER A 1 281 ? -15.123 17.218 -66.644 1.00 34.97 281 SER A C 1
ATOM 2201 O O . SER A 1 281 ? -14.705 17.441 -67.771 1.00 34.97 281 SER A O 1
ATOM 2203 N N . THR A 1 282 ? -15.864 16.137 -66.340 1.00 32.34 282 THR A N 1
ATOM 2204 C CA . THR A 1 282 ? -16.789 15.370 -67.227 1.00 32.34 282 THR A CA 1
ATOM 2205 C C . THR A 1 282 ? -16.313 14.430 -68.358 1.00 32.34 282 THR A C 1
ATOM 2207 O O . THR A 1 282 ? -15.388 14.702 -69.104 1.00 32.34 282 THR A O 1
ATOM 2210 N N . GLU A 1 283 ? -17.138 13.379 -68.523 1.00 32.72 283 GLU A N 1
ATOM 2211 C CA . GLU A 1 283 ? -17.467 12.625 -69.757 1.00 32.72 283 GLU A CA 1
ATOM 2212 C C . GLU A 1 283 ? -16.531 11.503 -70.287 1.00 32.72 283 GLU A C 1
ATOM 2214 O O . GLU A 1 283 ? -15.670 11.684 -71.139 1.00 32.72 283 GLU A O 1
ATOM 2219 N N . TYR A 1 284 ? -16.871 10.268 -69.875 1.00 38.03 284 TYR A N 1
ATOM 2220 C CA . TYR A 1 284 ? -17.036 9.083 -70.754 1.00 38.03 284 TYR A CA 1
ATOM 2221 C C . TYR A 1 284 ? -17.931 9.402 -71.991 1.00 38.03 284 TYR A C 1
ATOM 2223 O O . TYR A 1 284 ? -18.702 10.358 -71.874 1.00 38.03 284 TYR A O 1
ATOM 2231 N N . PRO A 1 285 ? -18.009 8.590 -73.089 1.00 50.75 285 PRO A N 1
ATOM 2232 C CA . PRO A 1 285 ? -17.587 7.176 -73.233 1.00 50.75 285 PRO A CA 1
ATOM 2233 C C . PRO A 1 285 ? -16.957 6.747 -74.598 1.00 50.75 285 PRO A C 1
ATOM 2235 O O . PRO A 1 285 ? -16.983 7.478 -75.583 1.00 50.75 285 PRO A O 1
ATOM 2238 N N . GLY A 1 286 ? -16.583 5.459 -74.693 1.00 32.09 286 GLY A N 1
ATOM 2239 C CA . GLY A 1 286 ? -16.550 4.681 -75.951 1.00 32.09 286 GLY A CA 1
ATOM 2240 C C . GLY A 1 286 ? -15.208 4.669 -76.707 1.00 32.09 286 GLY A C 1
ATOM 2241 O O . GLY A 1 286 ? -14.380 5.546 -76.511 1.00 32.09 286 GLY A O 1
ATOM 2242 N N . ASN A 1 287 ? -14.936 3.702 -77.591 1.00 31.98 287 ASN A N 1
ATOM 2243 C CA . ASN A 1 287 ? -15.740 2.548 -78.020 1.00 31.98 287 ASN A CA 1
ATOM 2244 C C . ASN A 1 287 ? -14.824 1.449 -78.627 1.00 31.98 287 ASN A C 1
ATOM 2246 O O . ASN A 1 287 ? -13.642 1.709 -78.815 1.00 31.98 287 ASN A O 1
ATOM 2250 N N . GLU A 1 288 ? -15.389 0.264 -78.908 1.00 33.75 288 GLU A N 1
ATOM 2251 C CA . GLU A 1 288 ? -15.047 -0.737 -79.959 1.00 33.75 288 GLU A CA 1
ATOM 2252 C C . GLU A 1 288 ? -13.757 -0.504 -80.812 1.00 33.75 288 GLU A C 1
ATOM 2254 O O . GLU A 1 288 ? -13.510 0.593 -81.297 1.00 33.75 288 GLU A O 1
ATOM 2259 N N . GLN A 1 289 ? -12.943 -1.512 -81.169 1.00 35.56 289 GLN A N 1
ATOM 2260 C CA . GLN A 1 289 ? -13.396 -2.748 -81.817 1.00 35.56 289 GLN A CA 1
ATOM 2261 C C . GLN A 1 289 ? -12.314 -3.849 -81.921 1.00 35.56 289 GLN A C 1
ATOM 2263 O O . GLN A 1 289 ? -11.113 -3.596 -81.922 1.00 35.56 289 GLN A O 1
ATOM 2268 N N . GLU A 1 290 ? -12.843 -5.061 -82.054 1.00 37.25 290 GLU A N 1
ATOM 2269 C CA . GLU A 1 290 ? -12.333 -6.350 -82.543 1.00 37.25 290 GLU A CA 1
ATOM 2270 C C . GLU A 1 290 ? -11.244 -6.345 -83.644 1.00 37.25 290 GLU A C 1
ATOM 2272 O O . GLU A 1 290 ? -11.159 -5.440 -84.473 1.00 37.25 290 GLU A O 1
ATOM 2277 N N . GLY A 1 291 ? -10.489 -7.452 -83.721 1.00 34.31 291 GLY A N 1
ATOM 2278 C CA . GLY A 1 291 ? -9.537 -7.744 -84.801 1.00 34.31 291 GLY A CA 1
ATOM 2279 C C . GLY A 1 291 ? -8.953 -9.159 -84.703 1.00 34.31 291 GLY A C 1
ATOM 2280 O O . GLY A 1 291 ? -7.888 -9.349 -84.124 1.00 34.31 291 GLY A O 1
ATOM 2281 N N . GLU A 1 292 ? -9.671 -10.152 -85.234 1.00 36.91 292 GLU A N 1
ATOM 2282 C CA . GLU A 1 292 ? -9.219 -11.549 -85.331 1.00 36.91 292 GLU A CA 1
ATOM 2283 C C . GLU A 1 292 ? -8.112 -11.769 -86.388 1.00 36.91 292 GLU A C 1
ATOM 2285 O O . GLU A 1 292 ? -7.932 -10.983 -87.317 1.00 36.91 292 GLU A O 1
ATOM 2290 N N . ASP A 1 293 ? -7.491 -12.948 -86.273 1.00 33.78 293 ASP A N 1
ATOM 2291 C CA . ASP A 1 293 ? -6.956 -13.790 -87.351 1.00 33.78 293 ASP A CA 1
ATOM 2292 C C . ASP A 1 293 ? -5.536 -13.599 -87.944 1.00 33.78 293 ASP A C 1
ATOM 2294 O O . ASP A 1 293 ? -5.215 -12.670 -88.680 1.00 33.78 293 ASP A O 1
ATOM 2298 N N . ALA A 1 294 ? -4.777 -14.694 -87.766 1.00 35.94 294 ALA A N 1
ATOM 2299 C CA . ALA A 1 294 ? -4.125 -15.498 -88.816 1.00 35.94 294 ALA A CA 1
ATOM 2300 C C . ALA A 1 294 ? -2.581 -15.564 -88.877 1.00 35.94 294 ALA A C 1
ATOM 2302 O O . ALA A 1 294 ? -1.897 -14.729 -89.452 1.00 35.94 294 ALA A O 1
ATOM 2303 N N . ALA A 1 295 ? -2.104 -16.738 -88.447 1.00 36.16 295 ALA A N 1
ATOM 2304 C CA . ALA A 1 295 ? -1.219 -17.641 -89.193 1.00 36.16 295 ALA A CA 1
ATOM 2305 C C . ALA A 1 295 ? 0.210 -17.204 -89.595 1.00 36.16 295 ALA A C 1
ATOM 2307 O O . ALA A 1 295 ? 0.429 -16.521 -90.585 1.00 36.16 295 ALA A O 1
ATOM 2308 N N . ALA A 1 296 ? 1.163 -17.871 -88.933 1.00 38.88 296 ALA A N 1
ATOM 2309 C CA . ALA A 1 296 ? 2.315 -18.561 -89.525 1.00 38.88 296 ALA A CA 1
ATOM 2310 C C . ALA A 1 296 ? 3.261 -17.798 -90.474 1.00 38.88 296 ALA A C 1
ATOM 2312 O O . ALA A 1 296 ? 2.998 -17.681 -91.664 1.00 38.88 296 ALA A O 1
ATOM 2313 N N . GLU A 1 297 ? 4.496 -17.598 -90.010 1.00 34.22 297 GLU A N 1
ATOM 2314 C CA . GLU A 1 297 ? 5.661 -18.172 -90.696 1.00 34.22 297 GLU A CA 1
ATOM 2315 C C . GLU A 1 297 ? 6.807 -18.394 -89.699 1.00 34.22 297 GLU A C 1
ATOM 2317 O O . GLU A 1 297 ? 6.973 -17.641 -88.742 1.00 34.22 297 GLU A O 1
ATOM 2322 N N . GLY A 1 298 ? 7.557 -19.483 -89.871 1.00 44.53 298 GLY A N 1
ATOM 2323 C CA . GLY A 1 298 ? 8.697 -19.790 -89.013 1.00 44.53 298 GLY A CA 1
ATOM 2324 C C . GLY A 1 298 ? 9.974 -19.165 -89.562 1.00 44.53 298 GLY A C 1
ATOM 2325 O O . GLY A 1 298 ? 10.304 -19.379 -90.727 1.00 44.53 298 GLY A O 1
ATOM 2326 N N . SER A 1 299 ? 10.735 -18.484 -88.709 1.00 34.69 299 SER A N 1
ATOM 2327 C CA . SER A 1 299 ? 12.158 -18.243 -88.943 1.00 34.69 299 SER A CA 1
ATOM 2328 C C . SER A 1 299 ? 12.963 -18.859 -87.807 1.00 34.69 299 SER A C 1
ATOM 2330 O O . SER A 1 299 ? 12.940 -18.379 -86.675 1.00 34.69 299 SER A O 1
ATOM 2332 N N . GLU A 1 300 ? 13.677 -19.929 -88.134 1.00 43.47 300 GLU A N 1
ATOM 2333 C CA . GLU A 1 300 ? 14.726 -20.520 -87.310 1.00 43.47 300 GLU A CA 1
ATOM 2334 C C . GLU A 1 300 ? 15.897 -19.523 -87.277 1.00 43.47 300 GLU A C 1
ATOM 2336 O O . GLU A 1 300 ? 16.767 -19.526 -88.149 1.00 43.47 300 GLU A O 1
ATOM 2341 N N . ILE A 1 301 ? 15.861 -18.582 -86.326 1.00 38.78 301 ILE A N 1
ATOM 2342 C CA . ILE A 1 301 ? 16.978 -17.666 -86.086 1.00 38.78 301 ILE A CA 1
ATOM 2343 C C . ILE A 1 301 ? 18.078 -18.499 -85.441 1.00 38.78 301 ILE A C 1
ATOM 2345 O O . ILE A 1 301 ? 17.985 -18.869 -84.273 1.00 38.78 301 ILE A O 1
ATOM 2349 N N . ALA A 1 302 ? 19.102 -18.817 -86.230 1.00 40.19 302 ALA A N 1
ATOM 2350 C CA . ALA A 1 302 ? 20.321 -19.412 -85.717 1.00 40.19 302 ALA A CA 1
ATOM 2351 C C . ALA A 1 302 ? 20.909 -18.495 -84.637 1.00 40.19 302 ALA A C 1
ATOM 2353 O O . ALA A 1 302 ? 21.119 -17.305 -84.887 1.00 40.19 302 ALA A O 1
ATOM 2354 N N . GLU A 1 303 ? 21.176 -19.064 -83.462 1.00 41.09 303 GLU A N 1
ATOM 2355 C CA . GLU A 1 303 ? 21.949 -18.405 -82.414 1.00 41.09 303 GLU A CA 1
ATOM 2356 C C . GLU A 1 303 ? 23.252 -17.873 -83.035 1.00 41.09 303 GLU A C 1
ATOM 2358 O O . GLU A 1 303 ? 23.962 -18.635 -83.708 1.00 41.09 303 GLU A O 1
ATOM 2363 N N . PRO A 1 304 ? 23.587 -16.579 -82.878 1.00 41.59 304 PRO A N 1
ATOM 2364 C CA . PRO A 1 304 ? 24.928 -16.136 -83.201 1.00 41.59 304 PRO A CA 1
ATOM 2365 C C . PRO A 1 304 ? 25.885 -16.878 -82.265 1.00 41.59 304 PRO A C 1
ATOM 2367 O O . PRO A 1 304 ? 25.750 -16.787 -81.049 1.00 41.59 304 PRO A O 1
ATOM 2370 N N . GLU A 1 305 ? 26.850 -17.618 -82.818 1.00 41.84 305 GLU A N 1
ATOM 2371 C CA . GLU A 1 305 ? 27.954 -18.147 -82.013 1.00 41.84 305 GLU A CA 1
ATOM 2372 C C . GLU A 1 305 ? 28.652 -16.962 -81.336 1.00 41.84 305 GLU A C 1
ATOM 2374 O O . GLU A 1 305 ? 29.357 -16.196 -82.006 1.00 41.84 305 GLU A O 1
ATOM 2379 N N . ASP A 1 306 ? 28.445 -16.815 -80.023 1.00 40.22 306 ASP A N 1
ATOM 2380 C CA . ASP A 1 306 ? 29.070 -15.781 -79.206 1.00 40.22 306 ASP A CA 1
ATOM 2381 C C . ASP A 1 306 ? 30.589 -15.920 -79.291 1.00 40.22 306 ASP A C 1
ATOM 2383 O O . ASP A 1 306 ? 31.243 -16.709 -78.599 1.00 40.22 306 ASP A O 1
ATOM 2387 N N . LYS A 1 307 ? 31.181 -15.116 -80.175 1.00 49.28 307 LYS A N 1
ATOM 2388 C CA . LYS A 1 307 ? 32.619 -14.893 -80.202 1.00 49.28 307 LYS A CA 1
ATOM 2389 C C . LYS A 1 307 ? 32.956 -14.074 -78.973 1.00 49.28 307 LYS A C 1
ATOM 2391 O O . LYS A 1 307 ? 32.946 -12.847 -79.041 1.00 49.28 307 LYS A O 1
ATOM 2396 N N . ALA A 1 308 ? 33.242 -14.794 -77.886 1.00 49.81 308 ALA A N 1
ATOM 2397 C CA . ALA A 1 308 ? 33.670 -14.255 -76.604 1.00 49.81 308 ALA A CA 1
ATOM 2398 C C . ALA A 1 308 ? 34.556 -13.017 -76.824 1.00 49.81 308 ALA A C 1
ATOM 2400 O O . ALA A 1 308 ? 35.534 -13.116 -77.583 1.00 49.81 308 ALA A O 1
ATOM 2401 N N . PRO A 1 309 ? 34.200 -11.858 -76.238 1.00 54.31 309 PRO A N 1
ATOM 2402 C CA . PRO A 1 309 ? 34.804 -10.584 -76.591 1.00 54.31 309 PRO A CA 1
ATOM 2403 C C . PRO A 1 309 ? 36.317 -10.679 -76.421 1.00 54.31 309 PRO A C 1
ATOM 2405 O O . PRO A 1 309 ? 36.826 -10.903 -75.325 1.00 54.31 309 PRO A O 1
ATOM 2408 N N . THR A 1 310 ? 37.059 -10.533 -77.522 1.00 55.91 310 THR A N 1
ATOM 2409 C CA . THR A 1 310 ? 38.521 -10.521 -77.466 1.00 55.91 310 THR A CA 1
ATOM 2410 C C . THR A 1 310 ? 38.963 -9.255 -76.754 1.00 55.91 310 THR A C 1
ATOM 2412 O O . THR A 1 310 ? 39.037 -8.182 -77.357 1.00 55.91 310 THR A O 1
ATOM 2415 N N . TRP A 1 311 ? 39.225 -9.388 -75.456 1.00 60.75 311 TRP A N 1
ATOM 2416 C CA . TRP A 1 311 ? 39.811 -8.343 -74.637 1.00 60.75 311 TRP A CA 1
ATOM 2417 C C . TRP A 1 311 ? 41.169 -7.917 -75.210 1.00 60.75 311 TRP A C 1
ATOM 2419 O O . TRP A 1 311 ? 41.913 -8.749 -75.746 1.00 60.75 311 TRP A O 1
ATOM 2429 N N . PRO A 1 312 ? 41.531 -6.628 -75.103 1.00 62.53 312 PRO A N 1
ATOM 2430 C CA . PRO A 1 312 ? 42.875 -6.188 -75.431 1.00 62.53 312 PRO A CA 1
ATOM 2431 C C . PRO A 1 312 ? 43.868 -6.892 -74.502 1.00 62.53 312 PRO A C 1
ATOM 2433 O O . PRO A 1 312 ? 43.815 -6.747 -73.280 1.00 62.53 312 PRO A O 1
ATOM 2436 N N . ARG A 1 313 ? 44.770 -7.679 -75.095 1.00 61.31 313 ARG A N 1
ATOM 2437 C CA . ARG A 1 313 ? 45.792 -8.440 -74.370 1.00 61.31 313 ARG A CA 1
ATOM 2438 C C . ARG A 1 313 ? 47.087 -7.663 -74.246 1.00 61.31 313 ARG A C 1
ATOM 2440 O O . ARG A 1 313 ? 47.558 -7.034 -75.196 1.00 61.31 313 ARG A O 1
ATOM 2447 N N . ARG A 1 314 ? 47.704 -7.786 -73.077 1.00 60.12 314 ARG A N 1
ATOM 2448 C CA . ARG A 1 314 ? 49.090 -7.405 -72.819 1.00 60.12 314 ARG A CA 1
ATOM 2449 C C . ARG A 1 314 ? 50.030 -8.225 -73.709 1.00 60.12 314 ARG A C 1
ATOM 2451 O O . ARG A 1 314 ? 49.704 -9.318 -74.167 1.00 60.12 314 ARG A O 1
ATOM 2458 N N . VAL A 1 315 ? 51.254 -7.733 -73.898 1.00 60.16 315 VAL A N 1
ATOM 2459 C CA . VAL A 1 315 ? 52.280 -8.381 -74.745 1.00 60.16 315 VAL A CA 1
ATOM 2460 C C . VAL A 1 315 ? 52.693 -9.778 -74.231 1.00 60.16 315 VAL A C 1
ATOM 2462 O O . VAL A 1 315 ? 53.221 -10.582 -74.994 1.00 60.16 315 VAL A O 1
ATOM 2465 N N . ASN A 1 316 ? 52.426 -10.098 -72.959 1.00 59.69 316 ASN A N 1
ATOM 2466 C CA . ASN A 1 316 ? 52.615 -11.430 -72.368 1.00 59.69 316 ASN A CA 1
ATOM 2467 C C . ASN A 1 316 ? 51.421 -12.393 -72.578 1.00 59.69 316 ASN A C 1
ATOM 2469 O O . ASN A 1 316 ? 51.535 -13.562 -72.220 1.00 59.69 316 ASN A O 1
ATOM 2473 N N . GLY A 1 317 ? 50.313 -11.937 -73.172 1.00 66.12 317 GLY A N 1
ATOM 2474 C CA . GLY A 1 317 ? 49.122 -12.742 -73.467 1.00 66.12 317 GLY A CA 1
ATOM 2475 C C . GLY A 1 317 ? 48.021 -12.718 -72.401 1.00 66.12 317 GLY A C 1
ATOM 2476 O O . GLY A 1 317 ? 46.986 -13.343 -72.623 1.00 66.12 317 GLY A O 1
ATOM 2477 N N . GLU A 1 318 ? 48.218 -12.003 -71.291 1.00 64.12 318 GLU A N 1
ATOM 2478 C CA . GLU A 1 318 ? 47.201 -11.766 -70.255 1.00 64.12 318 GLU A CA 1
ATOM 2479 C C . GLU A 1 318 ? 46.225 -10.663 -70.697 1.00 64.12 318 GLU A C 1
ATOM 2481 O O . GLU A 1 318 ? 46.638 -9.691 -71.336 1.00 64.12 318 GLU A O 1
ATOM 2486 N N . ASP A 1 319 ? 44.943 -10.779 -70.355 1.00 68.69 319 ASP A N 1
ATOM 2487 C CA . ASP A 1 319 ? 43.950 -9.741 -70.654 1.00 68.69 319 ASP A CA 1
ATOM 2488 C C . ASP A 1 319 ? 44.228 -8.469 -69.816 1.00 68.69 319 ASP A C 1
ATOM 2490 O O . ASP A 1 319 ? 44.662 -8.538 -68.664 1.00 68.69 319 ASP A O 1
ATOM 2494 N N . CYS A 1 320 ? 44.052 -7.275 -70.399 1.00 62.38 320 CYS A N 1
ATOM 2495 C CA . CYS A 1 320 ? 44.388 -6.011 -69.722 1.00 62.38 320 CYS A CA 1
ATOM 2496 C C . CYS A 1 320 ? 43.429 -5.621 -68.582 1.00 62.38 320 CYS A C 1
ATOM 2498 O O . CYS A 1 320 ? 43.761 -4.714 -67.817 1.00 62.38 320 CYS A O 1
ATOM 2500 N N . ILE A 1 321 ? 42.268 -6.272 -68.491 1.00 61.47 321 ILE A N 1
ATOM 2501 C CA . ILE A 1 321 ? 41.148 -5.950 -67.601 1.00 61.47 321 ILE A CA 1
ATOM 2502 C C . ILE A 1 321 ? 40.847 -7.199 -66.762 1.00 61.47 321 ILE A C 1
ATOM 2504 O O . ILE A 1 321 ? 40.788 -8.295 -67.317 1.00 61.47 321 ILE A O 1
ATOM 2508 N N . LEU A 1 322 ? 40.643 -7.046 -65.449 1.00 63.09 322 LEU A N 1
ATOM 2509 C CA . LEU A 1 322 ? 39.961 -8.074 -64.658 1.00 63.09 322 LEU A CA 1
ATOM 2510 C C . LEU A 1 322 ? 38.455 -7.847 -64.785 1.00 63.09 322 LEU A C 1
ATOM 2512 O O . LEU A 1 322 ? 37.945 -6.845 -64.289 1.00 63.09 322 LEU A O 1
ATOM 2516 N N . ASP A 1 323 ? 37.767 -8.776 -65.439 1.00 60.44 323 ASP A N 1
ATOM 2517 C CA . ASP A 1 323 ? 36.307 -8.812 -65.463 1.00 60.44 323 ASP A CA 1
ATOM 2518 C C . ASP A 1 323 ? 35.795 -9.295 -64.096 1.00 60.44 323 ASP A C 1
ATOM 2520 O O . ASP A 1 323 ? 35.966 -10.459 -63.724 1.00 60.44 323 ASP A O 1
ATOM 2524 N N . VAL A 1 324 ? 35.221 -8.379 -63.313 1.00 61.53 324 VAL A N 1
ATOM 2525 C CA . VAL A 1 324 ? 34.553 -8.697 -62.044 1.00 61.53 324 VAL A CA 1
ATOM 2526 C C . VAL A 1 324 ? 33.099 -9.029 -62.360 1.00 61.53 324 VAL A C 1
ATOM 2528 O O . VAL A 1 324 ? 32.191 -8.226 -62.144 1.00 61.53 324 VAL A O 1
ATOM 2531 N N . HIS A 1 325 ? 32.885 -10.215 -62.924 1.00 65.12 325 HIS A N 1
ATOM 2532 C CA . HIS A 1 325 ? 31.552 -10.676 -63.280 1.00 65.12 325 HIS A CA 1
ATOM 2533 C C . HIS A 1 325 ? 30.801 -11.169 -62.037 1.00 65.12 325 HIS A C 1
ATOM 2535 O O . HIS A 1 325 ? 31.215 -12.130 -61.386 1.00 65.12 325 HIS A O 1
ATOM 2541 N N . VAL A 1 326 ? 29.664 -10.544 -61.716 1.00 67.38 326 VAL A N 1
ATOM 2542 C CA . VAL A 1 326 ? 28.723 -11.094 -60.730 1.00 67.38 326 VAL A CA 1
ATOM 2543 C C . VAL A 1 326 ? 27.984 -12.252 -61.394 1.00 67.38 326 VAL A C 1
ATOM 2545 O O . VAL A 1 326 ? 27.036 -12.041 -62.152 1.00 67.38 326 VAL A O 1
ATOM 2548 N N . GLU A 1 327 ? 28.447 -13.475 -61.134 1.00 75.69 327 GLU A N 1
ATOM 2549 C CA . GLU A 1 327 ? 27.852 -14.692 -61.684 1.00 75.69 327 GLU A CA 1
ATOM 2550 C C . GLU A 1 327 ? 26.353 -14.768 -61.361 1.00 75.69 327 GLU A C 1
ATOM 2552 O O . GLU A 1 327 ? 25.927 -14.620 -60.211 1.00 75.69 327 GLU A O 1
ATOM 2557 N N . ALA A 1 328 ? 25.538 -15.046 -62.383 1.00 73.38 328 ALA A N 1
ATOM 2558 C CA . ALA A 1 328 ? 24.093 -15.190 -62.218 1.00 73.38 328 ALA A CA 1
ATOM 2559 C C . ALA A 1 328 ? 23.730 -16.306 -61.218 1.00 73.38 328 ALA A C 1
ATOM 2561 O O . ALA A 1 328 ? 22.696 -16.219 -60.559 1.00 73.38 328 ALA A O 1
ATOM 2562 N N . GLU A 1 329 ? 24.589 -17.321 -61.067 1.00 75.81 329 GLU A N 1
ATOM 2563 C CA . GLU A 1 329 ? 24.439 -18.398 -60.081 1.00 75.81 329 GLU A CA 1
ATOM 2564 C C . GLU A 1 329 ? 24.586 -17.873 -58.644 1.00 75.81 329 GLU A C 1
ATOM 2566 O O . GLU A 1 329 ? 23.691 -18.096 -57.828 1.00 75.81 329 GLU A O 1
ATOM 2571 N N . TRP A 1 330 ? 25.616 -17.067 -58.356 1.00 83.31 330 TRP A N 1
ATOM 2572 C CA . TRP A 1 330 ? 25.775 -16.398 -57.057 1.00 83.31 330 TRP A CA 1
ATOM 2573 C C . TRP A 1 330 ? 24.593 -15.473 -56.739 1.00 83.31 330 TRP A C 1
ATOM 2575 O O . TRP A 1 330 ? 24.052 -15.494 -55.631 1.00 83.31 330 TRP A O 1
ATOM 2585 N N . LEU A 1 331 ? 24.133 -14.695 -57.725 1.00 77.44 331 LEU A N 1
ATOM 2586 C CA . LEU A 1 331 ? 22.988 -13.801 -57.542 1.00 77.44 331 LEU A CA 1
ATOM 2587 C C . LEU A 1 331 ? 21.683 -14.581 -57.295 1.00 77.44 331 LEU A C 1
ATOM 2589 O O . LEU A 1 331 ? 20.859 -14.169 -56.473 1.00 77.44 331 LEU A O 1
ATOM 2593 N N . CYS A 1 332 ? 21.512 -15.733 -57.952 1.00 79.19 332 CYS A N 1
ATOM 2594 C CA . CYS A 1 332 ? 20.434 -16.675 -57.667 1.00 79.19 332 CYS A CA 1
ATOM 2595 C C . CYS A 1 332 ? 20.504 -17.177 -56.218 1.00 79.19 332 CYS A C 1
ATOM 2597 O O . CYS A 1 332 ? 19.512 -17.054 -55.499 1.00 79.19 332 CYS A O 1
ATOM 2599 N N . GLU A 1 333 ? 21.647 -17.699 -55.765 1.00 81.56 333 GLU A N 1
ATOM 2600 C CA . GLU A 1 333 ? 21.831 -18.183 -54.386 1.00 81.56 333 GLU A CA 1
ATOM 2601 C C . GLU A 1 333 ? 21.557 -17.091 -53.341 1.00 81.56 333 GLU A C 1
ATOM 2603 O O . GLU A 1 333 ? 20.885 -17.341 -52.332 1.00 81.56 333 GLU A O 1
ATOM 2608 N N . TYR A 1 334 ? 22.006 -15.861 -53.601 1.00 82.25 334 TYR A N 1
ATOM 2609 C CA . TYR A 1 334 ? 21.772 -14.713 -52.731 1.00 82.25 334 TYR A CA 1
ATOM 2610 C C . TYR A 1 334 ? 20.280 -14.357 -52.639 1.00 82.25 334 TYR A C 1
ATOM 2612 O O . TYR A 1 334 ? 19.718 -14.292 -51.542 1.00 82.25 334 TYR A O 1
ATOM 2620 N N . ILE A 1 335 ? 19.594 -14.221 -53.782 1.00 82.25 335 ILE A N 1
ATOM 2621 C CA . ILE A 1 335 ? 18.149 -13.947 -53.829 1.00 82.25 335 ILE A CA 1
ATOM 2622 C C . ILE A 1 335 ? 17.350 -15.101 -53.207 1.00 82.25 335 ILE A C 1
ATOM 2624 O O . ILE A 1 335 ? 16.389 -14.853 -52.482 1.00 82.25 335 ILE A O 1
ATOM 2628 N N . HIS A 1 336 ? 17.749 -16.357 -53.409 1.00 82.88 336 HIS A N 1
ATOM 2629 C CA . HIS A 1 336 ? 17.116 -17.513 -52.770 1.00 82.88 336 HIS A CA 1
ATOM 2630 C C . HIS A 1 336 ? 17.279 -17.501 -51.247 1.00 82.88 336 HIS A C 1
ATOM 2632 O O . HIS A 1 336 ? 16.305 -17.715 -50.525 1.00 82.88 336 HIS A O 1
ATOM 2638 N N . THR A 1 337 ? 18.473 -17.168 -50.755 1.00 85.81 337 THR A N 1
ATOM 2639 C CA . THR A 1 337 ? 18.737 -17.005 -49.319 1.00 85.81 337 THR A CA 1
ATOM 2640 C C . THR A 1 337 ? 17.860 -15.905 -48.720 1.00 85.81 337 THR A C 1
ATOM 2642 O O . THR A 1 337 ? 17.292 -16.091 -47.643 1.00 85.81 337 THR A O 1
ATOM 2645 N N . ILE A 1 338 ? 17.692 -14.784 -49.429 1.00 84.25 338 ILE A N 1
ATOM 2646 C CA . ILE A 1 338 ? 16.790 -13.700 -49.023 1.00 84.25 338 ILE A CA 1
ATOM 2647 C C . ILE A 1 338 ? 15.327 -14.163 -49.025 1.00 84.25 338 ILE A C 1
ATOM 2649 O O . ILE A 1 338 ? 14.634 -13.928 -48.040 1.00 84.25 338 ILE A O 1
ATOM 2653 N N . ARG A 1 339 ? 14.859 -14.874 -50.063 1.00 87.19 339 ARG A N 1
ATOM 2654 C CA . ARG A 1 339 ? 13.493 -15.436 -50.118 1.00 87.19 339 ARG A CA 1
ATOM 2655 C C . ARG A 1 339 ? 13.193 -16.344 -48.931 1.00 87.19 339 ARG A C 1
ATOM 2657 O O . ARG A 1 339 ? 12.144 -16.195 -48.310 1.00 87.19 339 ARG A O 1
ATOM 2664 N N . LEU A 1 340 ? 14.101 -17.274 -48.625 1.00 85.38 340 LEU A N 1
ATOM 2665 C CA . LEU A 1 340 ? 13.937 -18.206 -47.511 1.00 85.38 340 LEU A CA 1
ATOM 2666 C C . LEU A 1 340 ? 13.876 -17.458 -46.178 1.00 85.38 340 LEU A C 1
ATOM 2668 O O . LEU A 1 340 ? 12.902 -17.622 -45.452 1.00 85.38 340 LEU A O 1
ATOM 2672 N N . LYS A 1 341 ? 14.845 -16.574 -45.899 1.00 86.69 341 LYS A N 1
ATOM 2673 C CA . LYS A 1 341 ? 14.874 -15.781 -44.658 1.00 86.69 341 LYS A CA 1
ATOM 2674 C C . LYS A 1 341 ? 13.673 -14.844 -44.516 1.00 86.69 341 LYS A C 1
ATOM 2676 O O . LYS A 1 341 ? 13.174 -14.662 -43.412 1.00 86.69 341 LYS A O 1
ATOM 2681 N N . LEU A 1 342 ? 13.191 -14.264 -45.616 1.00 86.75 342 LEU A N 1
ATOM 2682 C CA . LEU A 1 342 ? 11.994 -13.423 -45.632 1.00 86.75 342 LEU A CA 1
ATOM 2683 C C . LEU A 1 342 ? 10.750 -14.231 -45.249 1.00 86.75 342 LEU A C 1
ATOM 2685 O O . LEU A 1 342 ? 10.009 -13.826 -44.358 1.00 86.75 342 LEU A O 1
ATOM 2689 N N . MET A 1 343 ? 10.534 -15.381 -45.894 1.00 86.75 343 MET A N 1
ATOM 2690 C CA . MET A 1 343 ? 9.370 -16.229 -45.624 1.00 86.75 343 MET A CA 1
ATOM 2691 C C . MET A 1 343 ? 9.436 -16.875 -44.237 1.00 86.75 343 MET A C 1
ATOM 2693 O O . MET A 1 343 ? 8.423 -16.925 -43.548 1.00 86.75 343 MET A O 1
ATOM 2697 N N . GLU A 1 344 ? 10.623 -17.291 -43.790 1.00 87.44 344 GLU A N 1
ATOM 2698 C CA . GLU A 1 344 ? 10.877 -17.748 -42.420 1.00 87.44 344 GLU A CA 1
ATOM 2699 C C . GLU A 1 344 ? 10.578 -16.641 -41.399 1.00 87.44 344 GLU A C 1
ATOM 2701 O O . GLU A 1 344 ? 9.896 -16.897 -40.410 1.00 87.44 344 GLU A O 1
ATOM 2706 N N . SER A 1 345 ? 10.999 -15.397 -41.656 1.00 87.25 345 SER A N 1
ATOM 2707 C CA . SER A 1 345 ? 10.702 -14.248 -40.791 1.00 87.25 345 SER A CA 1
ATOM 2708 C C . SER A 1 345 ? 9.201 -13.959 -40.711 1.00 87.25 345 SER A C 1
ATOM 2710 O O . SER A 1 345 ? 8.681 -13.784 -39.612 1.00 87.25 345 SER A O 1
ATOM 2712 N N . VAL A 1 346 ? 8.494 -13.926 -41.846 1.00 88.38 346 VAL A N 1
ATOM 2713 C CA . VAL A 1 346 ? 7.040 -13.675 -41.895 1.00 88.38 346 VAL A CA 1
ATOM 2714 C C . VAL A 1 346 ? 6.264 -14.805 -41.211 1.00 88.38 346 VAL A C 1
ATOM 2716 O O . VAL A 1 346 ? 5.338 -14.539 -40.449 1.00 88.38 346 VAL A O 1
ATOM 2719 N N . GLN A 1 347 ? 6.662 -16.061 -41.430 1.00 89.88 347 GLN A N 1
ATOM 2720 C CA . GLN A 1 347 ? 6.057 -17.222 -40.777 1.00 89.88 347 GLN A CA 1
ATOM 2721 C C . GLN A 1 347 ? 6.320 -17.221 -39.263 1.00 89.88 347 GLN A C 1
ATOM 2723 O O . GLN A 1 347 ? 5.390 -17.428 -38.489 1.00 89.88 347 GLN A O 1
ATOM 2728 N N . THR A 1 348 ? 7.546 -16.914 -38.831 1.00 89.44 348 THR A N 1
ATOM 2729 C CA . THR A 1 348 ? 7.902 -16.798 -37.406 1.00 89.44 348 THR A CA 1
ATOM 2730 C C . THR A 1 348 ? 7.109 -15.678 -36.732 1.00 89.44 348 THR A C 1
ATOM 2732 O O . THR A 1 348 ? 6.604 -15.858 -35.627 1.00 89.44 348 THR A O 1
ATOM 2735 N N . GLU A 1 349 ? 6.948 -14.524 -37.388 1.00 89.31 349 GLU A N 1
ATOM 2736 C CA . GLU A 1 349 ? 6.163 -13.412 -36.842 1.00 89.31 349 GLU A CA 1
ATOM 2737 C C . GLU A 1 349 ? 4.667 -13.760 -36.735 1.00 89.31 349 GLU A C 1
ATOM 2739 O O . GLU A 1 349 ? 4.033 -13.441 -35.724 1.00 89.31 349 GLU A O 1
ATOM 2744 N N . ALA A 1 350 ? 4.122 -14.474 -37.727 1.00 90.62 350 ALA A N 1
ATOM 2745 C CA . ALA A 1 350 ? 2.762 -15.005 -37.690 1.00 90.62 350 ALA A CA 1
ATOM 2746 C C . ALA A 1 350 ? 2.574 -16.012 -36.543 1.00 90.62 350 ALA A C 1
ATOM 2748 O O . ALA A 1 350 ? 1.629 -15.882 -35.769 1.00 90.62 350 ALA A O 1
ATOM 2749 N N . GLU A 1 351 ? 3.489 -16.971 -36.375 1.00 90.06 351 GLU A N 1
ATOM 2750 C CA . GLU A 1 351 ? 3.453 -17.964 -35.292 1.00 90.06 351 GLU A CA 1
ATOM 2751 C C . GLU A 1 351 ? 3.558 -17.318 -33.906 1.00 90.06 351 GLU A C 1
ATOM 2753 O O . GLU A 1 351 ? 2.788 -17.664 -33.009 1.00 90.06 351 GLU A O 1
ATOM 2758 N N . VAL A 1 352 ? 4.444 -16.331 -33.733 1.00 90.31 352 VAL A N 1
ATOM 2759 C CA . VAL A 1 352 ? 4.559 -15.558 -32.486 1.00 90.31 352 VAL A CA 1
ATOM 2760 C C . VAL A 1 352 ? 3.262 -14.802 -32.191 1.00 90.31 352 VAL A C 1
ATOM 2762 O O . VAL A 1 352 ? 2.794 -14.832 -31.050 1.00 90.31 352 VAL A O 1
ATOM 2765 N N . LEU A 1 353 ? 2.641 -14.162 -33.191 1.00 86.38 353 LEU A N 1
ATOM 2766 C CA . LEU A 1 353 ? 1.387 -13.433 -32.984 1.00 86.38 353 LEU A CA 1
ATOM 2767 C C . LEU A 1 353 ? 0.203 -14.377 -32.732 1.00 86.38 353 LEU A C 1
ATOM 2769 O O . LEU A 1 353 ? -0.615 -14.093 -31.861 1.00 86.38 353 LEU A O 1
ATOM 2773 N N . LEU A 1 354 ? 0.134 -15.524 -33.411 1.00 89.94 354 LEU A N 1
ATOM 2774 C CA . LEU A 1 354 ? -0.869 -16.563 -33.161 1.00 89.94 354 LEU A CA 1
ATOM 2775 C C . LEU A 1 354 ? -0.703 -17.181 -31.773 1.00 89.94 354 LEU A C 1
ATOM 2777 O O . LEU A 1 354 ? -1.694 -17.394 -31.076 1.00 89.94 354 LEU A O 1
ATOM 2781 N N . GLN A 1 355 ? 0.526 -17.434 -31.322 1.00 89.25 355 GLN A N 1
ATOM 2782 C CA . GLN A 1 355 ? 0.779 -17.932 -29.973 1.00 89.25 355 GLN A CA 1
ATOM 2783 C C . GLN A 1 355 ? 0.422 -16.876 -28.916 1.00 89.25 355 GLN A C 1
ATOM 2785 O O . GLN A 1 355 ? -0.205 -17.209 -27.909 1.00 89.25 355 GLN A O 1
ATOM 2790 N N . ALA A 1 356 ? 0.765 -15.604 -29.144 1.00 84.44 356 ALA A N 1
ATOM 2791 C CA . ALA A 1 356 ? 0.375 -14.496 -28.276 1.00 84.44 356 ALA A CA 1
ATOM 2792 C C . ALA A 1 356 ? -1.153 -14.326 -28.221 1.00 84.44 356 ALA A C 1
ATOM 2794 O O . ALA A 1 356 ? -1.707 -14.218 -27.130 1.00 84.44 356 ALA A O 1
ATOM 2795 N N . SER A 1 357 ? -1.830 -14.391 -29.370 1.00 85.38 357 SER A N 1
ATOM 2796 C CA . SER A 1 357 ? -3.288 -14.323 -29.506 1.00 85.38 357 SER A CA 1
ATOM 2797 C C . SER A 1 357 ? -3.982 -15.478 -28.783 1.00 85.38 357 SER A C 1
ATOM 2799 O O . SER A 1 357 ? -4.809 -15.234 -27.912 1.00 85.38 357 SER A O 1
ATOM 2801 N N . ASN A 1 358 ? -3.572 -16.729 -29.015 1.00 85.88 358 ASN A N 1
ATOM 2802 C CA . ASN A 1 358 ? -4.116 -17.894 -28.309 1.00 85.88 358 ASN A CA 1
ATOM 2803 C C . ASN A 1 358 ? -3.866 -17.833 -26.790 1.00 85.88 358 ASN A C 1
ATOM 2805 O O . ASN A 1 358 ? -4.736 -18.197 -25.996 1.00 85.88 358 ASN A O 1
ATOM 2809 N N . ASN A 1 359 ? -2.701 -17.339 -26.357 1.00 85.31 359 ASN A N 1
ATOM 2810 C CA . ASN A 1 359 ? -2.417 -17.116 -24.938 1.00 85.31 359 ASN A CA 1
ATOM 2811 C C . ASN A 1 359 ? -3.296 -16.003 -24.344 1.00 85.31 359 ASN A C 1
ATOM 2813 O O . ASN A 1 359 ? -3.782 -16.159 -23.223 1.00 85.31 359 ASN A O 1
ATOM 2817 N N . ALA A 1 360 ? -3.518 -14.910 -25.078 1.00 77.56 360 ALA A N 1
ATOM 2818 C CA . ALA A 1 360 ? -4.387 -13.808 -24.678 1.00 77.56 360 ALA A CA 1
ATOM 2819 C C . ALA A 1 360 ? -5.861 -14.231 -24.643 1.00 77.56 360 ALA A C 1
ATOM 2821 O O . ALA A 1 360 ? -6.544 -13.917 -23.678 1.00 77.56 360 ALA A O 1
ATOM 2822 N N . ALA A 1 361 ? -6.327 -15.012 -25.620 1.00 78.12 361 ALA A N 1
ATOM 2823 C CA . ALA A 1 361 ? -7.657 -15.609 -25.655 1.00 78.12 361 ALA A CA 1
ATOM 2824 C C . ALA A 1 361 ? -7.872 -16.563 -24.473 1.00 78.12 361 ALA A C 1
ATOM 2826 O O . ALA A 1 361 ? -8.874 -16.454 -23.772 1.00 78.12 361 ALA A O 1
ATOM 2827 N N . ARG A 1 362 ? -6.904 -17.443 -24.171 1.00 83.69 362 ARG A N 1
ATOM 2828 C CA . ARG A 1 362 ? -6.984 -18.335 -23.002 1.00 83.69 362 ARG A CA 1
ATOM 2829 C C . ARG A 1 362 ? -6.961 -17.561 -21.682 1.00 83.69 362 ARG A C 1
ATOM 2831 O O . ARG A 1 362 ? -7.776 -17.839 -20.811 1.00 83.69 362 ARG A O 1
ATOM 2838 N N . LYS A 1 363 ? -6.061 -16.584 -21.531 1.00 82.62 363 LYS A N 1
ATOM 2839 C CA . LYS A 1 363 ? -5.980 -15.739 -20.328 1.00 82.62 363 LYS A CA 1
ATOM 2840 C C . LYS A 1 363 ? -7.244 -14.895 -20.160 1.00 82.62 363 LYS A C 1
ATOM 2842 O O . LYS A 1 363 ? -7.776 -14.831 -19.062 1.00 82.62 363 LYS A O 1
ATOM 2847 N N . GLY A 1 364 ? -7.756 -14.321 -21.246 1.00 75.88 364 GLY A N 1
ATOM 2848 C CA . GLY A 1 364 ? -9.028 -13.609 -21.293 1.00 75.88 364 GLY A CA 1
ATOM 2849 C C . GLY A 1 364 ? -10.197 -14.518 -20.924 1.00 75.88 364 GLY A C 1
ATOM 2850 O O . GLY A 1 364 ? -11.032 -14.118 -20.128 1.00 75.88 364 GLY A O 1
ATOM 2851 N N . ALA A 1 365 ? -10.222 -15.766 -21.397 1.00 76.88 365 ALA A N 1
ATOM 2852 C CA . ALA A 1 365 ? -11.222 -16.758 -21.006 1.00 76.88 365 ALA A CA 1
ATOM 2853 C C . ALA A 1 365 ? -11.139 -17.138 -19.516 1.00 76.88 365 ALA A C 1
ATOM 2855 O O . ALA A 1 365 ? -12.169 -17.235 -18.855 1.00 76.88 365 ALA A O 1
ATOM 2856 N N . GLU A 1 366 ? -9.934 -17.318 -18.968 1.00 81.88 366 GLU A N 1
ATOM 2857 C CA . GLU A 1 366 ? -9.709 -17.570 -17.537 1.00 81.88 366 GLU A CA 1
ATOM 2858 C C . GLU A 1 366 ? -10.120 -16.357 -16.678 1.00 81.88 366 GLU A C 1
ATOM 2860 O O . GLU A 1 366 ? -10.811 -16.517 -15.671 1.00 81.88 366 GLU A O 1
ATOM 2865 N N . GLU A 1 367 ? -9.761 -15.138 -17.091 1.00 81.38 367 GLU A N 1
ATOM 2866 C CA . GLU A 1 367 ? -10.131 -13.880 -16.431 1.00 81.38 367 GLU A CA 1
ATOM 2867 C C . GLU A 1 367 ? -11.637 -13.620 -16.492 1.00 81.38 367 GLU A C 1
ATOM 2869 O O . GLU A 1 367 ? -12.245 -13.362 -15.455 1.00 81.38 367 GLU A O 1
ATOM 2874 N N . LEU A 1 368 ? -12.260 -13.761 -17.665 1.00 77.81 368 LEU A N 1
ATOM 2875 C CA . LEU A 1 368 ? -13.707 -13.645 -17.856 1.00 77.81 368 LEU A CA 1
ATOM 2876 C C . LEU A 1 368 ? -14.457 -14.738 -17.102 1.00 77.81 368 LEU A C 1
ATOM 2878 O O . LEU A 1 368 ? -15.501 -14.449 -16.532 1.00 77.81 368 LEU A O 1
ATOM 2882 N N . SER A 1 369 ? -13.940 -15.969 -17.040 1.00 77.00 369 SER A N 1
ATOM 2883 C CA . SER A 1 369 ? -14.549 -17.034 -16.240 1.00 77.00 369 SER A CA 1
ATOM 2884 C C . SER A 1 369 ? -14.473 -16.717 -14.749 1.00 77.00 369 SER A C 1
ATOM 2886 O O . SER A 1 369 ? -15.453 -16.947 -14.050 1.00 77.00 369 SER A O 1
ATOM 2888 N N . CYS A 1 370 ? -13.353 -16.180 -14.254 1.00 79.75 370 CYS A N 1
ATOM 2889 C CA . CYS A 1 370 ? -13.215 -15.742 -12.864 1.00 79.75 370 CYS A CA 1
ATOM 2890 C C . CYS A 1 370 ? -14.107 -14.532 -12.553 1.00 79.75 370 CYS A C 1
ATOM 2892 O O . CYS A 1 370 ? -14.784 -14.518 -11.526 1.00 79.75 370 CYS A O 1
ATOM 2894 N N . GLU A 1 371 ? -14.157 -13.536 -13.439 1.00 78.69 371 GLU A N 1
ATOM 2895 C CA . GLU A 1 371 ? -15.013 -12.360 -13.296 1.00 78.69 371 GLU A CA 1
ATOM 2896 C C . GLU A 1 371 ? -16.500 -12.733 -13.360 1.00 78.69 371 GLU A C 1
ATOM 2898 O O . GLU A 1 371 ? -17.284 -12.249 -12.541 1.00 78.69 371 GLU A O 1
ATOM 2903 N N . LEU A 1 372 ? -16.889 -13.621 -14.279 1.00 78.38 372 LEU A N 1
ATOM 2904 C CA . LEU A 1 372 ? -18.225 -14.203 -14.362 1.00 78.38 372 LEU A CA 1
ATOM 2905 C C . LEU A 1 372 ? -18.559 -14.926 -13.057 1.00 78.38 372 LEU A C 1
ATOM 2907 O O . LEU A 1 372 ? -19.587 -14.624 -12.461 1.00 78.38 372 LEU A O 1
ATOM 2911 N N . ASP A 1 373 ? -17.682 -15.798 -12.554 1.00 76.62 373 ASP A N 1
ATOM 2912 C CA . ASP A 1 373 ? -17.887 -16.502 -11.284 1.00 76.62 373 ASP A CA 1
ATOM 2913 C C . ASP A 1 373 ? -18.021 -15.534 -10.102 1.00 76.62 373 ASP A C 1
ATOM 2915 O O . ASP A 1 373 ? -18.884 -15.709 -9.243 1.00 76.62 373 ASP A O 1
ATOM 2919 N N . GLU A 1 374 ? -17.204 -14.483 -10.034 1.00 80.75 374 GLU A N 1
ATOM 2920 C CA . GLU A 1 374 ? -17.298 -13.474 -8.984 1.00 80.75 374 GLU A CA 1
ATOM 2921 C C . GLU A 1 374 ? -18.570 -12.632 -9.081 1.00 80.75 374 GLU A C 1
ATOM 2923 O O . GLU A 1 374 ? -19.227 -12.399 -8.061 1.00 80.75 374 GLU A O 1
ATOM 2928 N N . ARG A 1 375 ? -18.927 -12.158 -10.280 1.00 76.12 375 ARG A N 1
ATOM 2929 C CA . ARG A 1 375 ? -20.155 -11.394 -10.521 1.00 76.12 375 ARG A CA 1
ATOM 2930 C C . ARG A 1 375 ? -21.368 -12.281 -10.232 1.00 76.12 375 ARG A C 1
ATOM 2932 O O . ARG A 1 375 ? -22.222 -11.889 -9.439 1.00 76.12 375 ARG A O 1
ATOM 2939 N N . LEU A 1 376 ? -21.419 -13.510 -10.743 1.00 73.88 376 LEU A N 1
ATOM 2940 C CA . LEU A 1 376 ? -22.477 -14.476 -10.436 1.00 73.88 376 LEU A CA 1
ATOM 2941 C C . LEU A 1 376 ? -22.533 -14.806 -8.941 1.00 73.88 376 LEU A C 1
ATOM 2943 O O . LEU A 1 376 ? -23.627 -14.831 -8.388 1.00 73.88 376 LEU A O 1
ATOM 2947 N N . ARG A 1 377 ? -21.408 -14.959 -8.228 1.00 76.81 377 ARG A N 1
ATOM 2948 C CA . ARG A 1 377 ? -21.413 -15.109 -6.757 1.00 76.81 377 ARG A CA 1
ATOM 2949 C C . ARG A 1 377 ? -21.980 -13.866 -6.067 1.00 76.81 377 ARG A C 1
ATOM 2951 O O . ARG A 1 377 ? -22.802 -14.013 -5.158 1.00 76.81 377 ARG A O 1
ATOM 2958 N N . ARG A 1 378 ? -21.625 -12.653 -6.513 1.00 74.62 378 ARG A N 1
ATOM 2959 C CA . ARG A 1 378 ? -22.218 -11.387 -6.035 1.00 74.62 378 ARG A CA 1
ATOM 2960 C C . ARG A 1 378 ? -23.736 -11.353 -6.284 1.00 74.62 378 ARG A C 1
ATOM 2962 O O . ARG A 1 378 ? -24.483 -11.022 -5.368 1.00 74.62 378 ARG A O 1
ATOM 2969 N N . HIS A 1 379 ? -24.231 -11.753 -7.456 1.00 69.69 379 HIS A N 1
ATOM 2970 C CA . HIS A 1 379 ? -25.665 -11.698 -7.792 1.00 69.69 379 HIS A CA 1
ATOM 2971 C C . HIS A 1 379 ? -26.496 -12.872 -7.225 1.00 69.69 379 HIS A C 1
ATOM 2973 O O . HIS A 1 379 ? -27.630 -12.673 -6.782 1.00 69.69 379 HIS A O 1
ATOM 2979 N N . ALA A 1 380 ? -25.932 -14.075 -7.122 1.00 64.38 380 ALA A N 1
ATOM 2980 C CA . ALA A 1 380 ? -26.568 -15.233 -6.493 1.00 64.38 380 ALA A CA 1
ATOM 2981 C C . ALA A 1 380 ? -26.711 -15.037 -4.976 1.00 64.38 380 ALA A C 1
ATOM 2983 O O . ALA A 1 380 ? -27.791 -15.253 -4.418 1.00 64.38 380 ALA A O 1
ATOM 2984 N N . THR A 1 381 ? -25.667 -14.531 -4.306 1.00 67.00 381 THR A N 1
ATOM 2985 C CA . THR A 1 381 ? -25.777 -14.121 -2.895 1.00 67.00 381 THR A CA 1
ATOM 2986 C C . THR A 1 381 ? -26.718 -12.927 -2.722 1.00 67.00 381 THR A C 1
ATOM 2988 O O . THR A 1 381 ? -27.422 -12.874 -1.710 1.00 67.00 381 THR A O 1
ATOM 2991 N N . ARG A 1 382 ? -26.860 -12.039 -3.725 1.00 70.44 382 ARG A N 1
ATOM 2992 C CA . ARG A 1 382 ? -27.884 -10.979 -3.704 1.00 70.44 382 ARG A CA 1
ATOM 2993 C C . ARG A 1 382 ? -29.321 -11.519 -3.609 1.00 70.44 382 ARG A C 1
ATOM 2995 O O . ARG A 1 382 ? -30.117 -10.868 -2.946 1.00 70.44 382 ARG A O 1
ATOM 3002 N N . LYS A 1 383 ? -29.687 -12.712 -4.112 1.00 81.06 383 LYS A N 1
ATOM 3003 C CA . LYS A 1 383 ? -31.034 -13.287 -3.826 1.00 81.06 383 LYS A CA 1
ATOM 3004 C C . LYS A 1 383 ? -31.249 -13.553 -2.327 1.00 81.06 383 LYS A C 1
ATOM 3006 O O . LYS A 1 383 ? -32.344 -13.323 -1.803 1.00 81.06 383 LYS A O 1
ATOM 3011 N N . GLY A 1 384 ? -30.193 -13.987 -1.633 1.00 79.44 384 GLY A N 1
ATOM 3012 C CA . GLY A 1 384 ? -30.153 -14.106 -0.173 1.00 79.44 384 GLY A CA 1
ATOM 3013 C C . GLY A 1 384 ? -30.210 -12.744 0.523 1.00 79.44 384 GLY A C 1
ATOM 3014 O O . GLY A 1 384 ? -31.027 -12.564 1.417 1.00 79.44 384 GLY A O 1
ATOM 3015 N N . PHE A 1 385 ? -29.430 -11.769 0.052 1.00 81.00 385 PHE A N 1
ATOM 3016 C CA . PHE A 1 385 ? -29.399 -10.387 0.554 1.00 81.00 385 PHE A CA 1
ATOM 3017 C C . PHE A 1 385 ? -30.755 -9.673 0.429 1.00 81.00 385 PHE A C 1
ATOM 3019 O O . PHE A 1 385 ? -31.260 -9.129 1.405 1.00 81.00 385 PHE A O 1
ATOM 3026 N N . VAL A 1 386 ? -31.414 -9.741 -0.733 1.00 84.88 386 VAL A N 1
ATOM 3027 C CA . VAL A 1 386 ? -32.781 -9.221 -0.942 1.00 84.88 386 VAL A CA 1
ATOM 3028 C C . VAL A 1 386 ? -33.744 -9.824 0.087 1.00 84.88 386 VAL A C 1
ATOM 3030 O O . VAL A 1 386 ? -34.621 -9.135 0.611 1.00 84.88 386 VAL A O 1
ATOM 3033 N N . ARG A 1 387 ? -33.555 -11.100 0.446 1.00 83.94 387 ARG A N 1
ATOM 3034 C CA . ARG A 1 387 ? -34.349 -11.759 1.485 1.00 83.94 387 ARG A CA 1
ATOM 3035 C C . ARG A 1 387 ? -33.977 -11.305 2.902 1.00 83.94 387 ARG A C 1
ATOM 3037 O O . ARG A 1 387 ? -34.891 -11.038 3.676 1.00 83.94 387 ARG A O 1
ATOM 3044 N N . SER A 1 388 ? -32.692 -11.215 3.249 1.00 83.50 388 SER A N 1
ATOM 3045 C CA . SER A 1 388 ? -32.209 -10.971 4.621 1.00 83.50 388 SER A CA 1
ATOM 3046 C C . SER A 1 388 ? -32.113 -9.495 5.020 1.00 83.50 388 SER A C 1
ATOM 3048 O O . SER A 1 388 ? -32.317 -9.185 6.193 1.00 83.50 388 SER A O 1
ATOM 3050 N N . GLU A 1 389 ? -31.841 -8.603 4.064 1.00 82.25 389 GLU A N 1
ATOM 3051 C CA . GLU A 1 389 ? -31.598 -7.165 4.263 1.00 82.25 389 GLU A CA 1
ATOM 3052 C C . GLU A 1 389 ? -32.755 -6.280 3.780 1.00 82.25 389 GLU A C 1
ATOM 3054 O O . GLU A 1 389 ? -33.005 -5.225 4.363 1.00 82.25 389 GLU A O 1
ATOM 3059 N N . TRP A 1 390 ? -33.509 -6.684 2.749 1.00 86.19 390 TRP A N 1
ATOM 3060 C CA . TRP A 1 390 ? -34.653 -5.888 2.270 1.00 86.19 390 TRP A CA 1
ATOM 3061 C C . TRP A 1 390 ? -35.974 -6.436 2.811 1.00 86.19 390 TRP A C 1
ATOM 3063 O O . TRP A 1 390 ? -36.684 -5.747 3.549 1.00 86.19 390 TRP A O 1
ATOM 3073 N N . TYR A 1 391 ? -36.294 -7.695 2.503 1.00 84.06 391 TYR A N 1
ATOM 3074 C CA . TYR A 1 391 ? -37.559 -8.304 2.910 1.00 84.06 391 TYR A CA 1
ATOM 3075 C C . TYR A 1 391 ? -37.636 -8.568 4.414 1.00 84.06 391 TYR A C 1
ATOM 3077 O O . TYR A 1 391 ? -38.569 -8.099 5.063 1.00 84.06 391 TYR A O 1
ATOM 3085 N N . GLU A 1 392 ? -36.680 -9.290 5.003 1.00 82.75 392 GLU A N 1
ATOM 3086 C CA . GLU A 1 392 ? -36.733 -9.644 6.422 1.00 82.75 392 GLU A CA 1
ATOM 3087 C C . GLU A 1 392 ? -36.779 -8.427 7.354 1.00 82.75 392 GLU A C 1
ATOM 3089 O O . GLU A 1 392 ? -37.583 -8.456 8.287 1.00 82.75 392 GLU A O 1
ATOM 3094 N N . PRO A 1 393 ? -36.000 -7.344 7.161 1.00 81.56 393 PRO A N 1
ATOM 3095 C CA . PRO A 1 393 ? -36.069 -6.177 8.029 1.00 81.56 393 PRO A CA 1
ATOM 3096 C C . PRO A 1 393 ? -37.376 -5.418 7.828 1.00 81.56 393 PRO A C 1
ATOM 3098 O O . PRO A 1 393 ? -37.966 -4.975 8.815 1.00 81.56 393 PRO A O 1
ATOM 3101 N N . ARG A 1 394 ? -37.908 -5.357 6.598 1.00 82.50 394 ARG A N 1
ATOM 3102 C CA . ARG A 1 394 ? -39.234 -4.785 6.334 1.00 82.50 394 ARG A CA 1
ATOM 3103 C C . ARG A 1 394 ? -40.352 -5.601 6.988 1.00 82.50 394 ARG A C 1
ATOM 3105 O O . ARG A 1 394 ? -41.210 -5.038 7.667 1.00 82.50 394 ARG A O 1
ATOM 3112 N N . LEU A 1 395 ? -40.305 -6.925 6.877 1.00 80.12 395 LEU A N 1
ATOM 3113 C CA . LEU A 1 395 ? -41.230 -7.848 7.531 1.00 80.12 395 LEU A CA 1
ATOM 3114 C C . LEU A 1 395 ? -41.121 -7.747 9.061 1.00 80.12 395 LEU A C 1
ATOM 3116 O O . LEU A 1 395 ? -42.139 -7.641 9.745 1.00 80.12 395 LEU A O 1
ATOM 3120 N N . LYS A 1 396 ? -39.901 -7.693 9.613 1.00 78.50 396 LYS A N 1
ATOM 3121 C CA . LYS A 1 396 ? -39.637 -7.467 11.045 1.00 78.50 396 LYS A CA 1
ATOM 3122 C C . LYS A 1 396 ? -40.164 -6.105 11.501 1.00 78.50 396 LYS A C 1
ATOM 3124 O O . LYS A 1 396 ? -40.736 -6.045 12.585 1.00 78.50 396 LYS A O 1
ATOM 3129 N N . GLN A 1 397 ? -40.056 -5.039 10.702 1.00 74.69 397 GLN A N 1
ATOM 3130 C CA . GLN A 1 397 ? -40.675 -3.737 10.987 1.00 74.69 397 GLN A CA 1
ATOM 3131 C C . GLN A 1 397 ? -42.205 -3.840 11.026 1.00 74.69 397 GLN A C 1
ATOM 3133 O O . GLN A 1 397 ? -42.806 -3.440 12.021 1.00 74.69 397 GLN A O 1
ATOM 3138 N N . ILE A 1 398 ? -42.837 -4.432 10.006 1.00 74.50 398 ILE A N 1
ATOM 3139 C CA . ILE A 1 398 ? -44.300 -4.597 9.931 1.00 74.50 398 ILE A CA 1
ATOM 3140 C C . ILE A 1 398 ? -44.815 -5.444 11.110 1.00 74.50 398 ILE A C 1
ATOM 3142 O O . ILE A 1 398 ? -45.744 -5.036 11.812 1.00 74.50 398 ILE A O 1
ATOM 3146 N N . ILE A 1 399 ? -44.166 -6.576 11.405 1.00 74.50 399 ILE A N 1
ATOM 3147 C CA . ILE A 1 399 ? -44.479 -7.433 12.561 1.00 74.50 399 ILE A CA 1
ATOM 3148 C C . ILE A 1 399 ? -44.209 -6.701 13.882 1.00 74.50 399 ILE A C 1
ATOM 3150 O O . ILE A 1 399 ? -44.993 -6.832 14.818 1.00 74.50 399 ILE A O 1
ATOM 3154 N N . SER A 1 400 ? -43.136 -5.914 13.987 1.00 71.94 400 SER A N 1
ATOM 3155 C CA . SER A 1 400 ? -42.822 -5.113 15.176 1.00 71.94 400 SER A CA 1
ATOM 3156 C C . SER A 1 400 ? -43.876 -4.035 15.408 1.00 71.94 400 SER A C 1
ATOM 3158 O O . SER A 1 400 ? -44.324 -3.874 16.538 1.00 71.94 400 SER A O 1
ATOM 3160 N N . HIS A 1 401 ? -44.342 -3.351 14.361 1.00 69.38 401 HIS A N 1
ATOM 3161 C CA . HIS A 1 401 ? -45.411 -2.355 14.446 1.00 69.38 401 HIS A CA 1
ATOM 3162 C C . HIS A 1 401 ? -46.732 -3.010 14.862 1.00 69.38 401 HIS A C 1
ATOM 3164 O O . HIS A 1 401 ? -47.345 -2.557 15.827 1.00 69.38 401 HIS A O 1
ATOM 3170 N N . LYS A 1 402 ? -47.101 -4.141 14.244 1.00 73.12 402 LYS A N 1
ATOM 3171 C CA . LYS A 1 402 ? -48.265 -4.944 14.647 1.00 73.12 402 LYS A CA 1
ATOM 3172 C C . LYS A 1 402 ? -48.173 -5.386 16.115 1.00 73.12 402 LYS A C 1
ATOM 3174 O O . LYS A 1 402 ? -49.064 -5.081 16.898 1.00 73.12 402 LYS A O 1
ATOM 3179 N N . ARG A 1 403 ? -47.053 -5.987 16.539 1.00 71.88 403 ARG A N 1
ATOM 3180 C CA . ARG A 1 403 ? -46.815 -6.421 17.932 1.00 71.88 403 ARG A CA 1
ATOM 3181 C C . ARG A 1 403 ? -46.690 -5.265 18.926 1.00 71.88 403 ARG A C 1
ATOM 3183 O O . ARG A 1 403 ? -46.926 -5.463 20.116 1.00 71.88 403 ARG A O 1
ATOM 3190 N N . LYS A 1 404 ? -46.238 -4.077 18.510 1.00 68.94 404 LYS A N 1
ATOM 3191 C CA . LYS A 1 404 ? -46.240 -2.859 19.343 1.00 68.94 404 LYS A CA 1
ATOM 3192 C C . LYS A 1 404 ? -47.678 -2.391 19.553 1.00 68.94 404 LYS A C 1
ATOM 3194 O O . LYS A 1 404 ? -48.051 -2.167 20.696 1.00 68.94 404 LYS A O 1
ATOM 3199 N N . PHE A 1 405 ? -48.484 -2.340 18.493 1.00 67.25 405 PHE A N 1
ATOM 3200 C CA . PHE A 1 405 ? -49.897 -1.972 18.557 1.00 67.25 405 PHE A CA 1
ATOM 3201 C C . PHE A 1 405 ? -50.728 -2.973 19.381 1.00 67.25 405 PHE A C 1
ATOM 3203 O O . PHE A 1 405 ? -51.424 -2.574 20.310 1.00 67.25 405 PHE A O 1
ATOM 3210 N N . GLU A 1 406 ? -50.570 -4.280 19.147 1.00 72.38 406 GLU A N 1
ATOM 3211 C CA . GLU A 1 406 ? -51.206 -5.343 19.942 1.00 72.38 406 GLU A CA 1
ATOM 3212 C C . GLU A 1 406 ? -50.817 -5.256 21.426 1.00 72.38 406 GLU A C 1
ATOM 3214 O O . GLU A 1 406 ? -51.685 -5.285 22.297 1.00 72.38 406 GLU A O 1
ATOM 3219 N N . ARG A 1 407 ? -49.523 -5.083 21.744 1.00 70.31 407 ARG A N 1
ATOM 3220 C CA . ARG A 1 407 ? -49.070 -4.888 23.134 1.00 70.31 407 ARG A CA 1
ATOM 3221 C C . ARG A 1 407 ? -49.559 -3.576 23.741 1.00 70.31 407 ARG A C 1
ATOM 3223 O O . ARG A 1 407 ? -49.771 -3.541 24.948 1.00 70.31 407 ARG A O 1
ATOM 3230 N N . HIS A 1 408 ? -49.745 -2.524 22.948 1.00 68.44 408 HIS A N 1
ATOM 3231 C CA . HIS A 1 408 ? -50.309 -1.256 23.405 1.00 68.44 408 HIS A CA 1
ATOM 3232 C C . HIS A 1 408 ? -51.795 -1.423 23.760 1.00 68.44 408 HIS A C 1
ATOM 3234 O O . HIS A 1 408 ? -52.173 -1.097 24.881 1.00 68.44 408 HIS A O 1
ATOM 3240 N N . ILE A 1 409 ? -52.604 -2.057 22.899 1.00 68.56 409 ILE A N 1
ATOM 3241 C CA . ILE A 1 409 ? -54.008 -2.399 23.199 1.00 68.56 409 ILE A CA 1
ATOM 3242 C C . ILE A 1 409 ? -54.110 -3.312 24.426 1.00 68.56 409 ILE A C 1
ATOM 3244 O O . ILE A 1 409 ? -54.844 -3.000 25.361 1.00 68.56 409 ILE A O 1
ATOM 3248 N N . ILE A 1 410 ? -53.354 -4.415 24.469 1.00 72.94 410 ILE A N 1
ATOM 3249 C CA . ILE A 1 410 ? -53.353 -5.342 25.615 1.00 72.94 410 ILE A CA 1
ATOM 3250 C C . ILE A 1 410 ? -52.863 -4.629 26.884 1.00 72.94 410 ILE A C 1
ATOM 3252 O O . ILE A 1 410 ? -53.378 -4.880 27.971 1.00 72.94 410 ILE A O 1
ATOM 3256 N N . GLY A 1 411 ? -51.898 -3.717 26.760 1.00 71.00 411 GLY A N 1
ATOM 3257 C CA . GLY A 1 411 ? -51.402 -2.880 27.848 1.00 71.00 411 GLY A CA 1
ATOM 3258 C C . GLY A 1 411 ? -52.466 -1.927 28.390 1.00 71.00 411 GLY A C 1
ATOM 3259 O O . GLY A 1 411 ? -52.627 -1.846 29.604 1.00 71.00 411 GLY A O 1
ATOM 3260 N N . ILE A 1 412 ? -53.231 -1.261 27.520 1.00 66.69 412 ILE A N 1
ATOM 3261 C CA . ILE A 1 412 ? -54.359 -0.404 27.914 1.00 66.69 412 ILE A CA 1
ATOM 3262 C C . ILE A 1 412 ? -55.470 -1.242 28.555 1.00 66.69 412 ILE A C 1
ATOM 3264 O O . ILE A 1 412 ? -55.955 -0.881 29.623 1.00 66.69 412 ILE A O 1
ATOM 3268 N N . ALA A 1 413 ? -55.828 -2.389 27.973 1.00 70.38 413 ALA A N 1
ATOM 3269 C CA . ALA A 1 413 ? -56.844 -3.284 28.525 1.00 70.38 413 ALA A CA 1
ATOM 3270 C C . ALA A 1 413 ? -56.457 -3.808 29.921 1.00 70.38 413 ALA A C 1
ATOM 3272 O O . ALA A 1 413 ? -57.268 -3.763 30.844 1.00 70.38 413 ALA A O 1
ATOM 3273 N N . ARG A 1 414 ? -55.198 -4.235 30.106 1.00 73.31 414 ARG A N 1
ATOM 3274 C CA . ARG A 1 414 ? -54.665 -4.666 31.411 1.00 73.31 414 ARG A CA 1
ATOM 3275 C C . ARG A 1 414 ? -54.594 -3.524 32.419 1.00 73.31 414 ARG A C 1
ATOM 3277 O O . ARG A 1 414 ? -54.951 -3.741 33.569 1.00 73.31 414 ARG A O 1
ATOM 3284 N N . LYS A 1 415 ? -54.179 -2.319 32.008 1.00 70.12 415 LYS A N 1
ATOM 3285 C CA . LYS A 1 415 ? -54.207 -1.127 32.872 1.00 70.12 415 LYS A CA 1
ATOM 3286 C C . LYS A 1 415 ? -55.637 -0.794 33.299 1.00 70.12 415 LYS A C 1
ATOM 3288 O O . LYS A 1 415 ? -55.867 -0.645 34.489 1.00 70.12 415 LYS A O 1
ATOM 3293 N N . SER A 1 416 ? -56.595 -0.784 32.370 1.00 72.19 416 SER A N 1
ATOM 3294 C CA . SER A 1 416 ? -58.012 -0.533 32.666 1.00 72.19 416 SER A CA 1
ATOM 3295 C C . SER A 1 416 ? -58.580 -1.548 33.662 1.00 72.19 416 SER A C 1
ATOM 3297 O O . SER A 1 416 ? -59.221 -1.139 34.628 1.00 72.19 416 SER A O 1
ATOM 3299 N N . ALA A 1 417 ? -58.293 -2.842 33.473 1.00 74.75 417 ALA A N 1
ATOM 3300 C CA . ALA A 1 417 ? -58.720 -3.906 34.382 1.00 74.75 417 ALA A CA 1
ATOM 3301 C C . ALA A 1 417 ? -58.054 -3.805 35.766 1.00 74.75 417 ALA A C 1
ATOM 3303 O O . ALA A 1 417 ? -58.746 -3.867 36.776 1.00 74.75 417 ALA A O 1
ATOM 3304 N N . ALA A 1 418 ? -56.740 -3.563 35.826 1.00 72.31 418 ALA A N 1
ATOM 3305 C CA . ALA A 1 418 ? -56.033 -3.351 37.089 1.00 72.31 418 ALA A CA 1
ATOM 3306 C C . ALA A 1 418 ? -56.530 -2.093 37.824 1.00 72.31 418 ALA A C 1
ATOM 3308 O O . ALA A 1 418 ? -56.617 -2.092 39.044 1.00 72.31 418 ALA A O 1
ATOM 3309 N N . GLN A 1 419 ? -56.909 -1.037 37.099 1.00 69.38 419 GLN A N 1
ATOM 3310 C CA . GLN A 1 419 ? -57.529 0.161 37.670 1.00 69.38 419 GLN A CA 1
ATOM 3311 C C . GLN A 1 419 ? -58.973 -0.083 38.141 1.00 69.38 419 GLN A C 1
ATOM 3313 O O . GLN A 1 419 ? -59.410 0.596 39.062 1.00 69.38 419 GLN A O 1
ATOM 3318 N N . ASP A 1 420 ? -59.730 -1.001 37.523 1.00 73.31 420 ASP A N 1
ATOM 3319 C CA . ASP A 1 420 ? -61.038 -1.441 38.042 1.00 73.31 420 ASP A CA 1
ATOM 3320 C C . ASP A 1 420 ? -60.858 -2.236 39.351 1.00 73.31 420 ASP A C 1
ATOM 3322 O O . ASP A 1 420 ? -61.561 -1.987 40.327 1.00 73.31 420 ASP A O 1
ATOM 3326 N N . GLU A 1 421 ? -59.880 -3.143 39.402 1.00 76.00 421 GLU A N 1
ATOM 3327 C CA . GLU A 1 421 ? -59.562 -3.958 40.584 1.00 76.00 421 GLU A CA 1
ATOM 3328 C C . GLU A 1 421 ? -59.016 -3.113 41.749 1.00 76.00 421 GLU A C 1
ATOM 3330 O O . GLU A 1 421 ? -59.520 -3.208 42.867 1.00 76.00 421 GLU A O 1
ATOM 3335 N N . GLN A 1 422 ? -58.068 -2.208 41.478 1.00 68.75 422 GLN A N 1
ATOM 3336 C CA . GLN A 1 422 ? -57.553 -1.234 42.450 1.00 68.75 422 GLN A CA 1
ATOM 3337 C C . GLN A 1 422 ? -58.652 -0.314 42.987 1.00 68.75 422 GLN A C 1
ATOM 3339 O O . GLN A 1 422 ? -58.653 0.001 44.172 1.00 68.75 422 GLN A O 1
ATOM 3344 N N . PHE A 1 423 ? -59.592 0.110 42.138 1.00 71.69 423 PHE A N 1
ATOM 3345 C CA . PHE A 1 423 ? -60.701 0.959 42.565 1.00 71.69 423 PHE A CA 1
ATOM 3346 C C . PHE A 1 423 ? -61.654 0.231 43.523 1.00 71.69 423 PHE A C 1
ATOM 3348 O O . PHE A 1 423 ? -62.066 0.809 44.525 1.00 71.69 423 PHE A O 1
ATOM 3355 N N . ASN A 1 424 ? -61.958 -1.043 43.257 1.00 75.94 424 ASN A N 1
ATOM 3356 C CA . ASN A 1 424 ? -62.780 -1.856 44.154 1.00 75.94 424 ASN A CA 1
ATOM 3357 C C . ASN A 1 424 ? -62.062 -2.120 45.489 1.00 75.94 424 ASN A C 1
ATOM 3359 O O . ASN A 1 424 ? -62.637 -1.871 46.544 1.00 75.94 424 ASN A O 1
ATOM 3363 N N . ALA A 1 425 ? -60.785 -2.517 45.449 1.00 72.00 425 ALA A N 1
ATOM 3364 C CA . ALA A 1 425 ? -59.987 -2.735 46.656 1.00 72.00 425 ALA A CA 1
ATOM 3365 C C . ALA A 1 425 ? -59.840 -1.459 47.510 1.00 72.00 425 ALA A C 1
ATOM 3367 O O . ALA A 1 425 ? -59.845 -1.533 48.735 1.00 72.00 425 ALA A O 1
ATOM 3368 N N . LEU A 1 426 ? -59.753 -0.279 46.882 1.00 68.31 426 LEU A N 1
ATOM 3369 C CA . LEU A 1 426 ? -59.705 1.002 47.590 1.00 68.31 426 LEU A CA 1
ATOM 3370 C C . LEU A 1 426 ? -61.013 1.300 48.341 1.00 68.31 426 LEU A C 1
ATOM 3372 O O . LEU A 1 426 ? -60.961 1.810 49.457 1.00 68.31 426 LEU A O 1
ATOM 3376 N N . ILE A 1 427 ? -62.174 0.946 47.776 1.00 70.06 427 ILE A N 1
ATOM 3377 C CA . ILE A 1 427 ? -63.470 1.070 48.466 1.00 70.06 427 ILE A CA 1
ATOM 3378 C C . ILE A 1 427 ? -63.505 0.174 49.713 1.00 70.06 427 ILE A C 1
ATOM 3380 O O . ILE A 1 427 ? -63.903 0.640 50.781 1.00 70.06 427 ILE A O 1
ATOM 3384 N N . ASP A 1 428 ? -63.038 -1.072 49.607 1.00 73.06 428 ASP A N 1
ATOM 3385 C CA . ASP A 1 428 ? -62.996 -2.003 50.742 1.00 73.06 428 ASP A CA 1
ATOM 3386 C C . ASP A 1 428 ? -62.032 -1.519 51.847 1.00 73.06 428 ASP A C 1
ATOM 3388 O O . ASP A 1 428 ? -62.369 -1.560 53.033 1.00 73.06 428 ASP A O 1
ATOM 3392 N N . VAL A 1 429 ? -60.865 -0.974 51.473 1.00 66.88 429 VAL A N 1
ATOM 3393 C CA . VAL A 1 429 ? -59.885 -0.391 52.414 1.00 66.88 429 VAL A CA 1
ATOM 3394 C C . VAL A 1 429 ? -60.444 0.828 53.153 1.00 66.88 429 VAL A C 1
ATOM 3396 O O . VAL A 1 429 ? -60.200 0.971 54.350 1.00 66.88 429 VAL A O 1
ATOM 3399 N N . VAL A 1 430 ? -61.216 1.691 52.485 1.00 66.81 430 VAL A N 1
ATOM 3400 C CA . VAL A 1 430 ? -61.865 2.853 53.124 1.00 66.81 430 VAL A CA 1
ATOM 3401 C C . VAL A 1 430 ? -62.872 2.414 54.187 1.00 66.81 430 VAL A C 1
ATOM 3403 O O . VAL A 1 430 ? -62.877 2.960 55.289 1.00 66.81 430 VAL A O 1
ATOM 3406 N N . ILE A 1 431 ? -63.680 1.394 53.883 1.00 69.88 431 ILE A N 1
ATOM 3407 C CA . ILE A 1 431 ? -64.663 0.827 54.819 1.00 69.88 431 ILE A CA 1
ATOM 3408 C C . ILE A 1 431 ? -63.966 0.207 56.043 1.00 69.88 431 ILE A C 1
ATOM 3410 O O . ILE A 1 431 ? -64.469 0.313 57.162 1.00 69.88 431 ILE A O 1
ATOM 3414 N N . GLU A 1 432 ? -62.805 -0.423 55.855 1.00 69.12 432 GLU A N 1
ATOM 3415 C CA . GLU A 1 432 ? -62.044 -1.036 56.949 1.00 69.12 432 GLU A CA 1
ATOM 3416 C C . GLU A 1 432 ? -61.267 -0.003 57.795 1.00 69.12 432 GLU A C 1
ATOM 3418 O O . GLU A 1 432 ? -61.158 -0.149 59.015 1.00 69.12 432 GLU A O 1
ATOM 3423 N N . ALA A 1 433 ? -60.753 1.066 57.176 1.00 64.50 433 ALA A N 1
ATOM 3424 C CA . ALA A 1 433 ? -60.048 2.149 57.866 1.00 64.50 433 ALA A CA 1
ATOM 3425 C C . ALA A 1 433 ? -60.968 2.929 58.823 1.00 64.50 433 ALA A C 1
ATOM 3427 O O . ALA A 1 433 ? -60.580 3.192 59.962 1.00 64.50 433 ALA A O 1
ATOM 3428 N N . ASP A 1 434 ? -62.202 3.222 58.399 1.00 64.88 434 ASP A N 1
ATOM 3429 C CA . ASP A 1 434 ? -63.231 3.890 59.213 1.00 64.88 434 ASP A CA 1
ATOM 3430 C C . ASP A 1 434 ? -63.510 3.134 60.531 1.00 64.88 434 ASP A C 1
ATOM 3432 O O . ASP A 1 434 ? -63.513 3.709 61.624 1.00 64.88 434 ASP A O 1
ATOM 3436 N N . GLN A 1 435 ? -63.624 1.804 60.450 1.00 69.12 435 GLN A N 1
ATOM 3437 C CA . GLN A 1 435 ? -63.850 0.935 61.611 1.00 69.12 435 GLN A CA 1
ATOM 3438 C C . GLN A 1 435 ? -62.643 0.891 62.564 1.00 69.12 435 GLN A C 1
ATOM 3440 O O . GLN A 1 435 ? -62.816 0.859 63.785 1.00 69.12 435 GLN A O 1
ATOM 3445 N N . ARG A 1 436 ? -61.413 0.910 62.028 1.00 64.62 436 ARG A N 1
ATOM 3446 C CA . ARG A 1 436 ? -60.173 0.896 62.828 1.00 64.62 436 ARG A CA 1
ATOM 3447 C C . ARG A 1 436 ? -59.910 2.226 63.534 1.00 64.62 436 ARG A C 1
ATOM 3449 O O . ARG A 1 436 ? -59.482 2.220 64.689 1.00 64.62 436 ARG A O 1
ATOM 3456 N N . PHE A 1 437 ? -60.191 3.352 62.878 1.00 66.06 437 PHE A N 1
ATOM 3457 C CA . PHE A 1 437 ? -59.959 4.688 63.431 1.00 66.06 437 PHE A CA 1
ATOM 3458 C C . PHE A 1 437 ? -60.721 4.915 64.745 1.00 66.06 437 PHE A C 1
ATOM 3460 O O . PHE A 1 437 ? -60.152 5.382 65.737 1.00 66.06 437 PHE A O 1
ATOM 3467 N N . HIS A 1 438 ? -61.993 4.505 64.778 1.00 62.22 438 HIS A N 1
ATOM 3468 C CA . HIS A 1 438 ? -62.841 4.615 65.963 1.00 62.22 438 HIS A CA 1
ATOM 3469 C C . HIS A 1 438 ? -62.367 3.769 67.151 1.00 62.22 438 HIS A C 1
ATOM 3471 O O . HIS A 1 438 ? -62.466 4.228 68.290 1.00 62.22 438 HIS A O 1
ATOM 3477 N N . ALA A 1 439 ? -61.836 2.568 66.906 1.00 66.38 439 ALA A N 1
ATOM 3478 C CA . ALA A 1 439 ? -61.254 1.742 67.962 1.00 66.38 439 ALA A CA 1
ATOM 3479 C C . ALA A 1 439 ? -59.969 2.381 68.522 1.00 66.38 439 ALA A C 1
ATOM 3481 O O . ALA A 1 439 ? -59.825 2.525 69.735 1.00 66.38 439 ALA A O 1
ATOM 3482 N N . SER A 1 440 ? -59.082 2.838 67.631 1.00 63.06 440 SER A N 1
ATOM 3483 C CA . SER A 1 440 ? -57.759 3.358 67.989 1.00 63.06 440 SER A CA 1
ATOM 3484 C C . SER A 1 440 ? -57.821 4.607 68.880 1.00 63.06 440 SER A C 1
ATOM 3486 O O . SER A 1 440 ? -57.169 4.650 69.925 1.00 63.06 440 SER A O 1
ATOM 3488 N N . ILE A 1 441 ? -58.644 5.613 68.546 1.00 63.81 441 ILE A N 1
ATOM 3489 C CA . ILE A 1 441 ? -58.726 6.844 69.361 1.00 63.81 441 ILE A CA 1
ATOM 3490 C C . ILE A 1 441 ? -59.203 6.568 70.796 1.00 63.81 441 ILE A C 1
ATOM 3492 O O . ILE A 1 441 ? -58.717 7.215 71.724 1.00 63.81 441 ILE A O 1
ATOM 3496 N N . SER A 1 442 ? -60.095 5.591 70.997 1.00 61.62 442 SER A N 1
ATOM 3497 C CA . SER A 1 442 ? -60.574 5.224 72.337 1.00 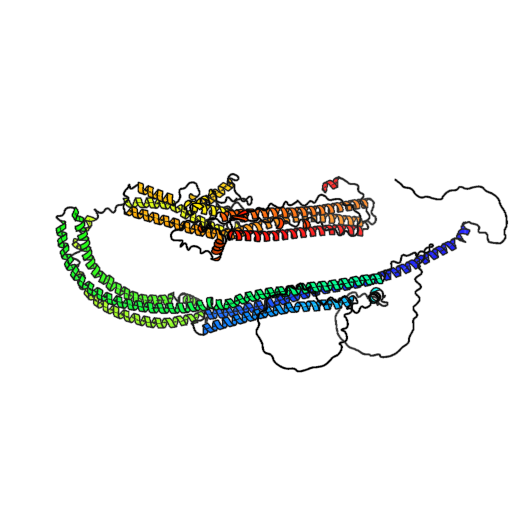61.62 442 SER A CA 1
ATOM 3498 C C . SER A 1 442 ? -59.483 4.597 73.214 1.00 61.62 442 SER A C 1
ATOM 3500 O O . SER A 1 442 ? -59.542 4.722 74.436 1.00 61.62 442 SER A O 1
ATOM 3502 N N . GLU A 1 443 ? -58.502 3.926 72.609 1.00 65.38 443 GLU A N 1
ATOM 3503 C CA . GLU A 1 443 ? -57.403 3.245 73.303 1.00 65.38 443 GLU A CA 1
ATOM 3504 C C . GLU A 1 443 ? -56.288 4.237 73.684 1.00 65.38 443 GLU A C 1
ATOM 3506 O O . GLU A 1 443 ? -55.890 4.327 74.848 1.00 65.38 443 GLU A O 1
ATOM 3511 N N . HIS A 1 444 ? -55.865 5.085 72.739 1.00 64.81 444 HIS A N 1
ATOM 3512 C CA . HIS A 1 444 ? -54.751 6.025 72.931 1.00 64.81 444 HIS A CA 1
ATOM 3513 C C . HIS A 1 444 ? -55.025 7.085 74.009 1.00 64.81 444 HIS A C 1
ATOM 3515 O O . HIS A 1 444 ? -54.110 7.493 74.734 1.00 64.81 444 HIS A O 1
ATOM 3521 N N . SER A 1 445 ? -56.285 7.514 74.159 1.00 59.62 445 SER A N 1
ATOM 3522 C CA . SER A 1 445 ? -56.689 8.445 75.221 1.00 59.62 445 SER A CA 1
ATOM 3523 C C . SER A 1 445 ? -56.574 7.856 76.631 1.00 59.62 445 SER A C 1
ATOM 3525 O O . SER A 1 445 ? -56.377 8.602 77.589 1.00 59.62 445 SER A O 1
ATOM 3527 N N . GLN A 1 446 ? -56.659 6.530 76.774 1.00 62.19 446 GLN A N 1
ATOM 3528 C CA . GLN A 1 446 ? -56.526 5.859 78.065 1.00 62.19 446 GLN A CA 1
ATOM 3529 C C . GLN A 1 446 ? -55.045 5.769 78.473 1.00 62.19 446 GLN A C 1
ATOM 3531 O O . GLN A 1 446 ? -54.672 6.204 79.564 1.00 62.19 446 GLN A O 1
ATOM 3536 N N . THR A 1 447 ? -54.179 5.330 77.556 1.00 62.78 447 THR A N 1
ATOM 3537 C CA . THR A 1 447 ? -52.737 5.138 77.798 1.00 62.78 447 THR A CA 1
ATOM 3538 C C . THR A 1 447 ? -51.949 6.431 78.046 1.00 62.78 447 THR A C 1
ATOM 3540 O O . THR A 1 447 ? -50.958 6.414 78.780 1.00 62.78 447 THR A O 1
ATOM 3543 N N . LEU A 1 448 ? -52.372 7.576 77.488 1.00 59.00 448 LEU A N 1
ATOM 3544 C CA . LEU A 1 448 ? -51.676 8.853 77.728 1.00 59.00 448 LEU A CA 1
ATOM 3545 C C . LEU A 1 448 ? -51.815 9.318 79.192 1.00 59.00 448 LEU A C 1
ATOM 3547 O O . LEU A 1 448 ? -50.879 9.899 79.746 1.00 59.00 448 LEU A O 1
ATOM 3551 N N . SER A 1 449 ? -52.930 8.980 79.852 1.00 58.16 449 SER A N 1
ATOM 3552 C CA . SER A 1 449 ? -53.134 9.273 81.279 1.00 58.16 449 SER A CA 1
ATOM 3553 C C . SER A 1 449 ? -52.185 8.485 82.197 1.00 58.16 449 SER A C 1
ATOM 3555 O O . SER A 1 449 ? -51.730 9.004 83.218 1.00 58.16 449 SER A O 1
ATOM 3557 N N . GLU A 1 450 ? -51.817 7.264 81.801 1.00 60.81 450 GLU A N 1
ATOM 3558 C CA . GLU A 1 450 ? -50.966 6.354 82.575 1.00 60.81 450 GLU A CA 1
ATOM 3559 C C . GLU A 1 450 ? -49.479 6.745 82.479 1.00 60.81 450 GLU A C 1
ATOM 3561 O O . GLU A 1 450 ? -48.770 6.799 83.488 1.00 60.81 450 GLU A O 1
ATOM 3566 N N . LEU A 1 451 ? -49.007 7.119 81.282 1.00 57.59 451 LEU A N 1
ATOM 3567 C CA . LEU A 1 451 ? -47.627 7.581 81.066 1.00 57.59 451 LEU A CA 1
ATOM 3568 C C . LEU A 1 451 ? -47.321 8.917 81.756 1.00 57.59 451 LEU A C 1
ATOM 3570 O O . LEU A 1 451 ? -46.205 9.113 82.245 1.00 57.59 451 LEU A O 1
ATOM 3574 N N . LYS A 1 452 ? -48.311 9.814 81.861 1.00 54.06 452 LYS A N 1
ATOM 3575 C CA . LYS A 1 452 ? -48.166 11.094 82.572 1.00 54.06 452 LYS A CA 1
ATOM 3576 C C . LYS A 1 452 ? -47.949 10.892 84.081 1.00 54.06 452 LYS A C 1
ATOM 3578 O O . LYS A 1 452 ? -47.168 11.628 84.680 1.00 54.06 452 LYS A O 1
ATOM 3583 N N . ALA A 1 453 ? -48.561 9.859 84.670 1.00 54.22 453 ALA A N 1
ATOM 3584 C CA . ALA A 1 453 ? -48.373 9.482 86.075 1.00 54.22 453 ALA A CA 1
ATOM 3585 C C . ALA A 1 453 ? -47.031 8.768 86.342 1.00 54.22 453 ALA A C 1
ATOM 3587 O O . ALA A 1 453 ? -46.414 8.980 87.384 1.00 54.22 453 ALA A O 1
ATOM 3588 N N . ALA A 1 454 ? -46.532 7.965 85.396 1.00 54.22 454 ALA A N 1
ATOM 3589 C CA . ALA A 1 454 ? -45.247 7.268 85.534 1.00 54.22 454 ALA A CA 1
ATOM 3590 C C . ALA A 1 454 ? -44.015 8.203 85.487 1.00 54.22 454 ALA A C 1
ATOM 3592 O O . ALA A 1 454 ? -42.936 7.846 85.974 1.00 54.22 454 ALA A O 1
ATOM 3593 N N . SER A 1 455 ? -44.160 9.399 84.902 1.00 50.16 455 SER A N 1
ATOM 3594 C CA . SER A 1 455 ? -43.044 10.325 84.667 1.00 50.16 455 SER A CA 1
ATOM 3595 C C . SER A 1 455 ? -42.567 11.076 85.926 1.00 50.16 455 SER A C 1
ATOM 3597 O O . SER A 1 455 ? -41.406 11.472 85.992 1.00 50.16 455 SER A O 1
ATOM 3599 N N . SER A 1 456 ? -43.409 11.221 86.961 1.00 51.69 456 SER A N 1
ATOM 3600 C CA . SER A 1 456 ? -43.101 12.053 88.140 1.00 51.69 456 SER A CA 1
ATOM 3601 C C . SER A 1 456 ? -42.325 11.366 89.275 1.00 51.69 456 SER A C 1
ATOM 3603 O O . SER A 1 456 ? -41.883 12.059 90.190 1.00 51.69 456 SER A O 1
ATOM 3605 N N . GLU A 1 457 ? -42.145 10.038 89.258 1.00 49.94 457 GLU A N 1
ATOM 3606 C CA . GLU A 1 457 ? -41.547 9.294 90.392 1.00 49.94 457 GLU A CA 1
ATOM 3607 C C . GLU A 1 457 ? -40.262 8.499 90.068 1.00 49.94 457 GLU A C 1
ATOM 3609 O O . GLU A 1 457 ? -39.635 7.941 90.974 1.00 49.94 457 GLU A O 1
ATOM 3614 N N . THR A 1 458 ? -39.818 8.430 88.807 1.00 50.22 458 THR A N 1
ATOM 3615 C CA . THR A 1 458 ? -38.721 7.527 88.403 1.00 50.22 458 THR A CA 1
ATOM 3616 C C . THR A 1 458 ? -37.346 8.196 88.274 1.00 50.22 458 THR A C 1
ATOM 3618 O O . THR A 1 458 ? -37.181 9.292 87.746 1.00 50.22 458 THR A O 1
ATOM 3621 N N . LYS A 1 459 ? -36.303 7.498 88.752 1.00 48.56 459 LYS A N 1
ATOM 3622 C CA . LYS A 1 459 ? -34.896 7.909 88.586 1.00 48.56 459 LYS A CA 1
ATOM 3623 C C . LYS A 1 459 ? -34.438 7.748 87.129 1.00 48.56 459 LYS A C 1
ATOM 3625 O O . LYS A 1 459 ? -34.989 6.954 86.372 1.00 48.56 459 LYS A O 1
ATOM 3630 N N . ALA A 1 460 ? -33.366 8.460 86.776 1.00 48.41 460 ALA A N 1
ATOM 3631 C CA . ALA A 1 460 ? -32.919 8.728 85.404 1.00 48.41 460 ALA A CA 1
ATOM 3632 C C . ALA A 1 460 ? -32.696 7.526 84.454 1.00 48.41 460 ALA A C 1
ATOM 3634 O O . ALA A 1 460 ? -32.562 7.764 83.259 1.00 48.41 460 ALA A O 1
ATOM 3635 N N . SER A 1 461 ? -32.685 6.271 84.922 1.00 46.75 461 SER A N 1
ATOM 3636 C CA . SER A 1 461 ? -32.578 5.087 84.052 1.00 46.75 461 SER A CA 1
ATOM 3637 C C . SER A 1 461 ? -33.859 4.739 83.282 1.00 46.75 461 SER A C 1
ATOM 3639 O O . SER A 1 461 ? -33.786 3.935 82.363 1.00 46.75 461 SER A O 1
ATOM 3641 N N . ASN A 1 462 ? -35.016 5.314 83.641 1.00 50.62 462 ASN A N 1
ATOM 3642 C CA . ASN A 1 462 ? -36.301 5.055 82.965 1.00 50.62 462 ASN A CA 1
ATOM 3643 C C . ASN A 1 462 ? -36.817 6.226 82.112 1.00 50.62 462 ASN A C 1
ATOM 3645 O O . ASN A 1 462 ? -37.887 6.121 81.518 1.00 50.62 462 ASN A O 1
ATOM 3649 N N . ALA A 1 463 ? -36.065 7.325 82.025 1.00 46.22 463 ALA A N 1
ATOM 3650 C CA . ALA A 1 463 ? -36.480 8.509 81.274 1.00 46.22 463 ALA A CA 1
ATOM 3651 C C . ALA A 1 463 ? -36.572 8.261 79.755 1.00 46.22 463 ALA A C 1
ATOM 3653 O O . ALA A 1 463 ? -37.400 8.869 79.085 1.00 46.22 463 ALA A O 1
ATOM 3654 N N . ASP A 1 464 ? -35.743 7.362 79.216 1.00 49.28 464 ASP A N 1
ATOM 3655 C CA . ASP A 1 464 ? -35.755 6.997 77.795 1.00 49.28 464 ASP A CA 1
ATOM 3656 C C . ASP A 1 464 ? -37.037 6.259 77.397 1.00 49.28 464 ASP A C 1
ATOM 3658 O O . ASP A 1 464 ? -37.687 6.636 76.423 1.00 49.28 464 ASP A O 1
ATOM 3662 N N . ALA A 1 465 ? -37.482 5.311 78.225 1.00 53.22 465 ALA A N 1
ATOM 3663 C CA . ALA A 1 465 ? -38.723 4.574 78.002 1.00 53.22 465 ALA A CA 1
ATOM 3664 C C . ALA A 1 465 ? -39.977 5.470 78.062 1.00 53.22 465 ALA A C 1
ATOM 3666 O O . ALA A 1 465 ? -40.900 5.282 77.271 1.00 53.22 465 ALA A O 1
ATOM 3667 N N . THR A 1 466 ? -40.032 6.461 78.961 1.00 49.56 466 THR A N 1
ATOM 3668 C CA . THR A 1 466 ? -41.207 7.346 79.082 1.00 49.56 466 THR A CA 1
ATOM 3669 C C . THR A 1 466 ? -41.326 8.345 77.932 1.00 49.56 466 THR A C 1
ATOM 3671 O O . THR A 1 466 ? -42.437 8.627 77.485 1.00 49.56 466 THR A O 1
ATOM 3674 N N . LEU A 1 467 ? -40.212 8.852 77.400 1.00 49.53 467 LEU A N 1
ATOM 3675 C CA . LEU A 1 467 ? -40.234 9.826 76.303 1.00 49.53 467 LEU A CA 1
ATOM 3676 C C . LEU A 1 467 ? -40.289 9.156 74.923 1.00 49.53 467 LEU A C 1
ATOM 3678 O O . LEU A 1 467 ? -40.868 9.718 73.992 1.00 49.53 467 LEU A O 1
ATOM 3682 N N . GLU A 1 468 ? -39.756 7.939 74.785 1.00 55.31 468 GLU A N 1
ATOM 3683 C CA . GLU A 1 468 ? -40.053 7.080 73.638 1.00 55.31 468 GLU A CA 1
ATOM 3684 C C . GLU A 1 468 ? -41.531 6.662 73.651 1.00 55.31 468 GLU A C 1
ATOM 3686 O O . GLU A 1 468 ? -42.186 6.793 72.621 1.00 55.31 468 GLU A O 1
ATOM 3691 N N . GLY A 1 469 ? -42.098 6.330 74.819 1.00 55.69 469 GLY A N 1
ATOM 3692 C CA . GLY A 1 469 ? -43.538 6.111 75.005 1.00 55.69 469 GLY A CA 1
ATOM 3693 C C . GLY A 1 469 ? -44.397 7.319 74.609 1.00 55.69 469 GLY A C 1
ATOM 3694 O O . GLY A 1 469 ? -45.347 7.173 73.847 1.00 55.69 469 GLY A O 1
ATOM 3695 N N . LEU A 1 470 ? -44.039 8.535 75.035 1.00 51.09 470 LEU A N 1
ATOM 3696 C CA . LEU A 1 470 ? -44.773 9.752 74.654 1.00 51.09 470 LEU A CA 1
ATOM 3697 C C . LEU A 1 470 ? -44.606 10.121 73.171 1.00 51.09 470 LEU A C 1
ATOM 3699 O O . LEU A 1 470 ? -45.584 10.509 72.530 1.00 51.09 470 LEU A O 1
ATOM 3703 N N . LYS A 1 471 ? -43.407 9.963 72.584 1.00 55.06 471 LYS A N 1
ATOM 3704 C CA . LYS A 1 471 ? -43.220 10.118 71.127 1.00 55.06 471 LYS A CA 1
ATOM 3705 C C . LYS A 1 471 ? -43.994 9.073 70.342 1.00 55.06 471 LYS A C 1
ATOM 3707 O O . LYS A 1 471 ? -44.520 9.428 69.293 1.00 55.06 471 LYS A O 1
ATOM 3712 N N . ALA A 1 472 ? -44.043 7.833 70.826 1.00 57.78 472 ALA A N 1
ATOM 3713 C CA . ALA A 1 472 ? -44.833 6.767 70.238 1.00 57.78 472 ALA A CA 1
ATOM 3714 C C . ALA A 1 472 ? -46.323 7.104 70.299 1.00 57.78 472 ALA A C 1
ATOM 3716 O O . ALA A 1 472 ? -46.980 6.925 69.292 1.00 57.78 472 ALA A O 1
ATOM 3717 N N . LEU A 1 473 ? -46.839 7.693 71.381 1.00 54.28 473 LEU A N 1
ATOM 3718 C CA . LEU A 1 473 ? -48.281 7.919 71.537 1.00 54.28 473 LEU A CA 1
ATOM 3719 C C . LEU A 1 473 ? -48.878 9.049 70.683 1.00 54.28 473 LEU A C 1
ATOM 3721 O O . LEU A 1 473 ? -49.939 8.842 70.111 1.00 54.28 473 LEU A O 1
ATOM 3725 N N . GLU A 1 474 ? -48.226 10.210 70.526 1.00 52.97 474 GLU A N 1
ATOM 3726 C CA . GLU A 1 474 ? -48.672 11.210 69.519 1.00 52.97 474 GLU A CA 1
ATOM 3727 C C . GLU A 1 474 ? -48.090 10.915 68.133 1.00 52.97 474 GLU A C 1
ATOM 3729 O O . GLU A 1 474 ? -48.445 11.591 67.185 1.00 52.97 474 GLU A O 1
ATOM 3734 N N . ARG A 1 475 ? -47.183 9.941 67.971 1.00 57.12 475 ARG A N 1
ATOM 3735 C CA . ARG A 1 475 ? -47.051 9.306 66.655 1.00 57.12 475 ARG A CA 1
ATOM 3736 C C . ARG A 1 475 ? -48.305 8.492 66.425 1.00 57.12 475 ARG A C 1
ATOM 3738 O O . ARG A 1 475 ? -49.172 8.962 65.734 1.00 57.12 475 ARG A O 1
ATOM 3745 N N . GLN A 1 476 ? -48.543 7.412 67.145 1.00 62.00 476 GLN A N 1
ATOM 3746 C CA . GLN A 1 476 ? -49.693 6.538 66.944 1.00 62.00 476 GLN A CA 1
ATOM 3747 C C . GLN A 1 476 ? -51.072 7.224 66.954 1.00 62.00 476 GLN A C 1
ATOM 3749 O O . GLN A 1 476 ? -51.938 6.737 66.246 1.00 62.00 476 GLN A O 1
ATOM 3754 N N . SER A 1 477 ? -51.311 8.342 67.656 1.00 57.06 477 SER A N 1
ATOM 3755 C CA . SER A 1 477 ? -52.595 9.067 67.576 1.00 57.06 477 SER A CA 1
ATOM 3756 C C . SER A 1 477 ? -52.664 10.140 66.481 1.00 57.06 477 SER A C 1
ATOM 3758 O O . SER A 1 477 ? -53.738 10.339 65.911 1.00 57.06 477 SER A O 1
ATOM 3760 N N . LYS A 1 478 ? -51.555 10.829 66.171 1.00 58.72 478 LYS A N 1
ATOM 3761 C CA . LYS A 1 478 ? -51.495 11.820 65.085 1.00 58.72 478 LYS A CA 1
ATOM 3762 C C . LYS A 1 478 ? -51.212 11.163 63.750 1.00 58.72 478 LYS A C 1
ATOM 3764 O O . LYS A 1 478 ? -51.803 11.569 62.774 1.00 58.72 478 LYS A O 1
ATOM 3769 N N . ASP A 1 479 ? -50.421 10.102 63.736 1.00 58.34 479 ASP A N 1
ATOM 3770 C CA . ASP A 1 479 ? -50.453 9.042 62.741 1.00 58.34 479 ASP A CA 1
ATOM 3771 C C . ASP A 1 479 ? -51.883 8.478 62.706 1.00 58.34 479 ASP A C 1
ATOM 3773 O O . ASP A 1 479 ? -52.564 8.870 61.794 1.00 58.34 479 ASP A O 1
ATOM 3777 N N . ALA A 1 480 ? -52.488 7.746 63.655 1.00 60.50 480 ALA A N 1
ATOM 3778 C CA . ALA A 1 480 ? -53.862 7.220 63.426 1.00 60.50 480 ALA A CA 1
ATOM 3779 C C . ALA A 1 480 ? -54.921 8.273 62.998 1.00 60.50 480 ALA A C 1
ATOM 3781 O O . ALA A 1 480 ? -55.833 7.938 62.244 1.00 60.50 480 ALA A O 1
ATOM 3782 N N . GLY A 1 481 ? -54.797 9.538 63.416 1.00 59.31 481 GLY A N 1
ATOM 3783 C CA . GLY A 1 481 ? -55.564 10.687 62.923 1.00 59.31 481 GLY A CA 1
ATOM 3784 C C . GLY A 1 481 ? -55.241 11.121 61.496 1.00 59.31 481 GLY A C 1
ATOM 3785 O O . GLY A 1 481 ? -56.117 11.065 60.634 1.00 59.31 481 GLY A O 1
ATOM 3786 N N . ASP A 1 482 ? -54.014 11.568 61.238 1.00 58.56 482 ASP A N 1
ATOM 3787 C CA . ASP A 1 482 ? -53.538 11.976 59.918 1.00 58.56 482 ASP A CA 1
ATOM 3788 C C . ASP A 1 482 ? -53.438 10.773 58.984 1.00 58.56 482 ASP A C 1
ATOM 3790 O O . ASP A 1 482 ? -53.910 10.883 57.880 1.00 58.56 482 ASP A O 1
ATOM 3794 N N . GLU A 1 483 ? -52.936 9.606 59.362 1.00 60.56 483 GLU A N 1
ATOM 3795 C CA . GLU A 1 483 ? -53.067 8.312 58.669 1.00 60.56 483 GLU A CA 1
ATOM 3796 C C . GLU A 1 483 ? -54.526 8.001 58.330 1.00 60.56 483 GLU A C 1
ATOM 3798 O O . GLU A 1 483 ? -54.786 7.753 57.168 1.00 60.56 483 GLU A O 1
ATOM 3803 N N . SER A 1 484 ? -55.524 8.127 59.214 1.00 60.16 484 SER A N 1
ATOM 3804 C CA . SER A 1 484 ? -56.921 7.944 58.760 1.00 60.16 484 SER A CA 1
ATOM 3805 C C . SER A 1 484 ? -57.361 9.052 57.797 1.00 60.16 484 SER A C 1
ATOM 3807 O O . SER A 1 484 ? -57.991 8.781 56.777 1.00 60.16 484 SER A O 1
ATOM 3809 N N . LYS A 1 485 ? -56.970 10.308 58.042 1.00 60.12 485 LYS A N 1
ATOM 3810 C CA . LYS A 1 485 ? -57.320 11.468 57.204 1.00 60.12 485 LYS A CA 1
ATOM 3811 C C . LYS A 1 485 ? -56.513 11.568 55.901 1.00 60.12 485 LYS A C 1
ATOM 3813 O O . LYS A 1 485 ? -56.935 12.263 54.985 1.00 60.12 485 LYS A O 1
ATOM 3818 N N . THR A 1 486 ? -55.389 10.868 55.781 1.00 57.91 486 THR A N 1
ATOM 3819 C CA . THR A 1 486 ? -54.452 10.847 54.646 1.00 57.91 486 THR A CA 1
ATOM 3820 C C . THR A 1 486 ? -54.492 9.511 53.926 1.00 57.91 486 THR A C 1
ATOM 3822 O O . THR A 1 486 ? -54.350 9.506 52.717 1.00 57.91 486 THR A O 1
ATOM 3825 N N . VAL A 1 487 ? -54.840 8.398 54.568 1.00 59.66 487 VAL A N 1
ATOM 3826 C CA . VAL A 1 487 ? -55.465 7.261 53.879 1.00 59.66 487 VAL A CA 1
ATOM 3827 C C . VAL A 1 487 ? -56.748 7.765 53.218 1.00 59.66 487 VAL A C 1
ATOM 3829 O O . VAL A 1 487 ? -56.990 7.459 52.052 1.00 59.66 487 VAL A O 1
ATOM 3832 N N . TYR A 1 488 ? -57.500 8.661 53.860 1.00 58.16 488 TYR A N 1
ATOM 3833 C CA . TYR A 1 488 ? -58.668 9.261 53.227 1.00 58.16 488 TYR A CA 1
ATOM 3834 C C . TYR A 1 488 ? -58.361 10.319 52.152 1.00 58.16 488 TYR A C 1
ATOM 3836 O O . TYR A 1 488 ? -58.468 10.020 50.968 1.00 58.16 488 TYR A O 1
ATOM 3844 N N . LEU A 1 489 ? -57.915 11.535 52.482 1.00 58.12 489 LEU A N 1
ATOM 3845 C CA . LEU A 1 489 ? -57.640 12.554 51.453 1.00 58.12 489 LEU A CA 1
ATOM 3846 C C . LEU A 1 489 ? -56.454 12.186 50.540 1.00 58.12 489 LEU A C 1
ATOM 3848 O O . LEU A 1 489 ? -56.486 12.454 49.340 1.00 58.12 489 LEU A O 1
ATOM 3852 N N . THR A 1 490 ? -55.400 11.564 51.071 1.00 53.78 490 THR A N 1
ATOM 3853 C CA . THR A 1 490 ? -54.141 11.312 50.337 1.00 53.78 490 THR A CA 1
ATOM 3854 C C . THR A 1 490 ? -54.050 9.911 49.717 1.00 53.78 490 THR A C 1
ATOM 3856 O O . THR A 1 490 ? -53.207 9.709 48.844 1.00 53.78 490 THR A O 1
ATOM 3859 N N . SER A 1 491 ? -54.912 8.961 50.096 1.00 54.47 491 SER A N 1
ATOM 3860 C CA . SER A 1 491 ? -55.030 7.653 49.442 1.00 54.47 491 SER A CA 1
ATOM 3861 C C . SER A 1 491 ? -56.397 7.442 48.798 1.00 54.47 491 SER A C 1
ATOM 3863 O O . SER A 1 491 ? -56.442 6.859 47.733 1.00 54.47 491 SER A O 1
ATOM 3865 N N . THR A 1 492 ? -57.489 8.013 49.307 1.00 57.69 492 THR A N 1
ATOM 3866 C CA . THR A 1 492 ? -58.795 7.930 48.634 1.00 57.69 492 THR A CA 1
ATOM 3867 C C . THR A 1 492 ? -58.922 9.048 47.612 1.00 57.69 492 THR A C 1
ATOM 3869 O O . THR A 1 492 ? -58.762 8.770 46.430 1.00 57.69 492 THR A O 1
ATOM 3872 N N . THR A 1 493 ? -59.080 10.318 48.009 1.00 57.25 493 THR A N 1
ATOM 3873 C CA . THR A 1 493 ? -59.234 11.427 47.042 1.00 57.25 493 THR A CA 1
ATOM 3874 C C . THR A 1 493 ? -58.041 11.507 46.086 1.00 57.25 493 THR A C 1
ATOM 3876 O O . THR A 1 493 ? -58.225 11.592 44.877 1.00 57.25 493 THR A O 1
ATOM 3879 N N . ARG A 1 494 ? -56.805 11.370 46.587 1.00 59.09 494 ARG A N 1
ATOM 3880 C CA . ARG A 1 494 ? -55.607 11.422 45.736 1.00 59.09 494 ARG A CA 1
ATOM 3881 C C . ARG A 1 494 ? -55.353 10.157 44.913 1.00 59.09 494 ARG A C 1
ATOM 3883 O O . ARG A 1 494 ? -54.873 10.322 43.800 1.00 59.09 494 ARG A O 1
ATOM 3890 N N . GLN A 1 495 ? -55.650 8.921 45.356 1.00 60.31 495 GLN A N 1
ATOM 3891 C CA . GLN A 1 495 ? -55.556 7.784 44.412 1.00 60.31 495 GLN A CA 1
ATOM 3892 C C . GLN A 1 495 ? -56.724 7.780 43.434 1.00 60.31 495 GLN A C 1
ATOM 3894 O O . GLN A 1 495 ? -56.536 7.357 42.305 1.00 60.31 495 GLN A O 1
ATOM 3899 N N . VAL A 1 496 ? -57.890 8.311 43.799 1.00 59.50 496 VAL A N 1
ATOM 3900 C CA . VAL A 1 496 ? -59.001 8.547 42.872 1.00 59.50 496 VAL A CA 1
ATOM 3901 C C . VAL A 1 496 ? -58.617 9.569 41.815 1.00 59.50 496 VAL A C 1
ATOM 3903 O O . VAL A 1 496 ? -58.741 9.272 40.630 1.00 59.50 496 VAL A O 1
ATOM 3906 N N . ASP A 1 497 ? -58.097 10.730 42.204 1.00 62.75 497 ASP A N 1
ATOM 3907 C CA . ASP A 1 497 ? -57.613 11.716 41.245 1.00 62.75 497 ASP A CA 1
ATOM 3908 C C . ASP A 1 497 ? -56.379 11.207 40.500 1.00 62.75 497 ASP A C 1
ATOM 3910 O O . ASP A 1 497 ? -56.247 11.511 39.325 1.00 62.75 497 ASP A O 1
ATOM 3914 N N . ASN A 1 498 ? -55.546 10.334 41.077 1.00 65.06 498 ASN A N 1
ATOM 3915 C CA . ASN A 1 498 ? -54.499 9.630 40.331 1.00 65.06 498 ASN A CA 1
ATOM 3916 C C . ASN A 1 498 ? -55.051 8.513 39.429 1.00 65.06 498 ASN A C 1
ATOM 3918 O O . ASN A 1 498 ? -54.388 8.183 38.461 1.00 65.06 498 ASN A O 1
ATOM 3922 N N . LEU A 1 499 ? -56.220 7.919 39.685 1.00 63.41 499 LEU A N 1
ATOM 3923 C CA . LEU A 1 499 ? -56.863 6.907 38.831 1.00 63.41 499 LEU A CA 1
ATOM 3924 C C . LEU A 1 499 ? -57.639 7.574 37.690 1.00 63.41 499 LEU A C 1
ATOM 3926 O O . LEU A 1 499 ? -57.654 7.065 36.570 1.00 63.41 499 LEU A O 1
ATOM 3930 N N . VAL A 1 500 ? -58.254 8.728 37.952 1.00 64.00 500 VAL A N 1
ATOM 3931 C CA . VAL A 1 500 ? -58.899 9.576 36.946 1.00 64.00 500 VAL A CA 1
ATOM 3932 C C . VAL A 1 500 ? -57.846 10.335 36.140 1.00 64.00 500 VAL A C 1
ATOM 3934 O O . VAL A 1 500 ? -57.967 10.375 34.919 1.00 64.00 500 VAL A O 1
ATOM 3937 N N . SER A 1 501 ? -56.779 10.843 36.767 1.00 65.38 501 SER A N 1
ATOM 3938 C CA . SER A 1 501 ? -55.593 11.345 36.064 1.00 65.38 501 SER A CA 1
ATOM 3939 C C . SER A 1 501 ? -54.936 10.210 35.307 1.00 65.38 501 SER A C 1
ATOM 3941 O O . SER A 1 501 ? -54.826 10.351 34.114 1.00 65.38 501 SER A O 1
ATOM 3943 N N . ALA A 1 502 ? -54.654 9.032 35.874 1.00 63.66 502 ALA A N 1
ATOM 3944 C CA . ALA A 1 502 ? -54.079 7.918 35.110 1.00 63.66 502 ALA A CA 1
ATOM 3945 C C . ALA A 1 502 ? -54.981 7.432 33.965 1.00 63.66 502 ALA A C 1
ATOM 3947 O O . ALA A 1 502 ? -54.457 6.978 32.955 1.00 63.66 502 ALA A O 1
ATOM 3948 N N . ASN A 1 503 ? -56.310 7.535 34.059 1.00 63.88 503 ASN A N 1
ATOM 3949 C CA . ASN A 1 503 ? -57.193 7.337 32.904 1.00 63.88 503 ASN A CA 1
ATOM 3950 C C . ASN A 1 503 ? -57.018 8.462 31.874 1.00 63.88 503 ASN A C 1
ATOM 3952 O O . ASN A 1 503 ? -56.804 8.184 30.698 1.00 63.88 503 ASN A O 1
ATOM 3956 N N . ASN A 1 504 ? -57.061 9.723 32.304 1.00 65.62 504 ASN A N 1
ATOM 3957 C CA . ASN A 1 504 ? -56.871 10.885 31.438 1.00 65.62 504 ASN A CA 1
ATOM 3958 C C . ASN A 1 504 ? -55.452 10.975 30.860 1.00 65.62 504 ASN A C 1
ATOM 3960 O O . ASN A 1 504 ? -55.312 11.485 29.764 1.00 65.62 504 ASN A O 1
ATOM 3964 N N . ASP A 1 505 ? -54.439 10.452 31.544 1.00 62.53 505 ASP A N 1
ATOM 3965 C CA . ASP A 1 505 ? -53.028 10.351 31.185 1.00 62.53 505 ASP A CA 1
ATOM 3966 C C . ASP A 1 505 ? -52.796 9.103 30.344 1.00 62.53 505 ASP A C 1
ATOM 3968 O O . ASP A 1 505 ? -51.963 9.148 29.462 1.00 62.53 505 ASP A O 1
ATOM 3972 N N . VAL A 1 506 ? -53.539 8.004 30.512 1.00 62.91 506 VAL A N 1
ATOM 3973 C CA . VAL A 1 506 ? -53.565 6.933 29.502 1.00 62.91 506 VAL A CA 1
ATOM 3974 C C . VAL A 1 506 ? -54.175 7.476 28.211 1.00 62.91 506 VAL A C 1
ATOM 3976 O O . VAL A 1 506 ? -53.597 7.259 27.157 1.00 62.91 506 VAL A O 1
ATOM 3979 N N . ILE A 1 507 ? -55.257 8.257 28.277 1.00 62.16 507 ILE A N 1
ATOM 3980 C CA . ILE A 1 507 ? -55.863 8.918 27.109 1.00 62.16 507 ILE A CA 1
ATOM 3981 C C . ILE A 1 507 ? -54.941 10.021 26.545 1.00 62.16 507 ILE A C 1
ATOM 3983 O O . ILE A 1 507 ? -54.834 10.162 25.326 1.00 62.16 507 ILE A O 1
ATOM 3987 N N . ARG A 1 508 ? -54.252 10.799 27.395 1.00 63.78 508 ARG A N 1
ATOM 3988 C CA . ARG A 1 508 ? -53.340 11.881 26.986 1.00 63.78 508 ARG A CA 1
ATOM 3989 C C . ARG A 1 508 ? -52.043 11.313 26.438 1.00 63.78 508 ARG A C 1
ATOM 3991 O O . ARG A 1 508 ? -51.725 11.657 25.319 1.00 63.78 508 ARG A O 1
ATOM 3998 N N . LEU A 1 509 ? -51.397 10.364 27.115 1.00 58.12 509 LEU A N 1
ATOM 3999 C CA . LEU A 1 509 ? -50.252 9.611 26.595 1.00 58.12 509 LEU A CA 1
ATOM 4000 C C . LEU A 1 509 ? -50.625 8.776 25.372 1.00 58.12 509 LEU A C 1
ATOM 4002 O O . LEU A 1 509 ? -49.759 8.537 24.550 1.00 58.12 509 LEU A O 1
ATOM 4006 N N . GLN A 1 510 ? -51.874 8.335 25.196 1.00 60.97 510 GLN A N 1
ATOM 4007 C CA . GLN A 1 510 ? -52.290 7.701 23.944 1.00 60.97 510 GLN A CA 1
ATOM 4008 C C . GLN A 1 510 ? -52.374 8.740 22.818 1.00 60.97 510 GLN A C 1
ATOM 4010 O O . GLN A 1 510 ? -51.840 8.484 21.746 1.00 60.97 510 GLN A O 1
ATOM 4015 N N . LYS A 1 511 ? -52.938 9.933 23.067 1.00 59.28 511 LYS A N 1
ATOM 4016 C CA . LYS A 1 511 ? -52.918 11.061 22.113 1.00 59.28 511 LYS A CA 1
ATOM 4017 C C . LYS A 1 511 ? -51.492 11.542 21.809 1.00 59.28 511 LYS A C 1
ATOM 4019 O O . LYS A 1 511 ? -51.136 11.663 20.641 1.00 59.28 511 LYS A O 1
ATOM 4024 N N . GLU A 1 512 ? -50.674 11.750 22.836 1.00 54.50 512 GLU A N 1
ATOM 4025 C CA . GLU A 1 512 ? -49.268 12.161 22.777 1.00 54.50 512 GLU A CA 1
ATOM 4026 C C . GLU A 1 512 ? -48.418 11.079 22.101 1.00 54.50 512 GLU A C 1
ATOM 4028 O O . GLU A 1 512 ? -47.705 11.401 21.171 1.00 54.50 512 GLU A O 1
ATOM 4033 N N . GLN A 1 513 ? -48.570 9.783 22.397 1.00 52.69 513 GLN A N 1
ATOM 4034 C CA . GLN A 1 513 ? -47.850 8.721 21.670 1.00 52.69 513 GLN A CA 1
ATOM 4035 C C . GLN A 1 513 ? -48.340 8.542 20.225 1.00 52.69 513 GLN A C 1
ATOM 4037 O O . GLN A 1 513 ? -47.533 8.185 19.367 1.00 52.69 513 GLN A O 1
ATOM 4042 N N . THR A 1 514 ? -49.608 8.843 19.908 1.00 51.69 514 THR A N 1
ATOM 4043 C CA . THR A 1 514 ? -50.050 8.979 18.504 1.00 51.69 514 THR A CA 1
ATOM 4044 C C . THR A 1 514 ? -49.550 10.257 17.818 1.00 51.69 514 THR A C 1
ATOM 4046 O O . THR A 1 514 ? -49.657 10.340 16.600 1.00 51.69 514 THR A O 1
ATOM 4049 N N . LEU A 1 515 ? -48.989 11.221 18.559 1.00 45.81 515 LEU A N 1
ATOM 4050 C CA . LEU A 1 515 ? -48.407 12.473 18.047 1.00 45.81 515 LEU A CA 1
ATOM 4051 C C . LEU A 1 515 ? -46.864 12.480 18.048 1.00 45.81 515 LEU A C 1
ATOM 4053 O O . LEU A 1 515 ? -46.271 13.140 17.205 1.00 45.81 515 LEU A O 1
ATOM 4057 N N . GLU A 1 516 ? -46.212 11.743 18.951 1.00 43.50 516 GLU A N 1
ATOM 4058 C CA . GLU A 1 516 ? -44.752 11.675 19.138 1.00 43.50 516 GLU A CA 1
ATOM 4059 C C . GLU A 1 516 ? -44.149 10.403 18.531 1.00 43.50 516 GLU A C 1
ATOM 4061 O O . GLU A 1 516 ? -43.071 10.443 17.947 1.00 43.50 516 GLU A O 1
ATOM 4066 N N . GLY A 1 517 ? -44.859 9.268 18.587 1.00 45.50 517 GLY A N 1
ATOM 4067 C CA . GLY A 1 517 ? -44.478 8.059 17.842 1.00 45.50 517 GLY A CA 1
ATOM 4068 C C . GLY A 1 517 ? -44.716 8.179 16.329 1.00 45.50 517 GLY A C 1
ATOM 4069 O O . GLY A 1 517 ? -44.294 7.312 15.563 1.00 45.50 517 GLY A O 1
ATOM 4070 N N . TYR A 1 518 ? -45.406 9.245 15.917 1.00 48.97 518 TYR A N 1
ATOM 4071 C CA . TYR A 1 518 ? -45.861 9.544 14.565 1.00 48.97 518 TYR A CA 1
ATOM 4072 C C . TYR A 1 518 ? -45.912 11.080 14.379 1.00 48.97 518 TYR A C 1
ATOM 4074 O O . TYR A 1 518 ? -46.997 11.656 14.347 1.00 48.97 518 TYR A O 1
ATOM 4082 N N . SER A 1 519 ? -44.753 11.755 14.285 1.00 41.28 519 SER A N 1
ATOM 4083 C CA . SER A 1 519 ? -44.668 13.230 14.296 1.00 41.28 519 SER A CA 1
ATOM 4084 C C . SER A 1 519 ? -45.437 13.917 13.152 1.00 41.28 519 SER A C 1
ATOM 4086 O O . SER A 1 519 ? -44.983 14.025 12.015 1.00 41.28 519 SER A O 1
ATOM 4088 N N . ILE A 1 520 ? -46.616 14.451 13.486 1.00 44.91 520 ILE A N 1
ATOM 4089 C CA . ILE A 1 520 ? -47.366 15.415 12.660 1.00 44.91 520 ILE A CA 1
ATOM 4090 C C . ILE A 1 520 ? -46.721 16.823 12.671 1.00 44.91 520 ILE A C 1
ATOM 4092 O O . ILE A 1 520 ? -46.649 17.427 11.598 1.00 44.91 520 ILE A O 1
ATOM 4096 N N . PRO A 1 521 ? -46.192 17.359 13.798 1.00 43.38 521 PRO A N 1
ATOM 4097 C CA . PRO A 1 521 ? -45.735 18.756 13.853 1.00 43.38 521 PRO A CA 1
ATOM 4098 C C . PRO A 1 521 ? -44.568 19.112 12.915 1.00 43.38 521 PRO A C 1
ATOM 4100 O O . PRO A 1 521 ? -44.567 20.191 12.327 1.00 43.38 521 PRO A O 1
ATOM 4103 N N . GLU A 1 522 ? -43.603 18.207 12.706 1.00 45.41 522 GLU A N 1
ATOM 4104 C CA . GLU A 1 522 ? -42.495 18.427 11.752 1.00 45.41 522 GLU A CA 1
ATOM 4105 C C . GLU A 1 522 ? -42.961 18.461 10.288 1.00 45.41 522 GLU A C 1
ATOM 4107 O O . GLU A 1 522 ? -42.269 18.991 9.415 1.00 45.41 522 GLU A O 1
ATOM 4112 N N . ILE A 1 523 ? -44.138 17.895 10.011 1.00 46.38 523 ILE A N 1
ATOM 4113 C CA . ILE A 1 523 ? -44.750 17.880 8.685 1.00 46.38 523 ILE A CA 1
ATOM 4114 C C . ILE A 1 523 ? -45.582 19.151 8.493 1.00 46.38 523 ILE A C 1
ATOM 4116 O O . ILE A 1 523 ? -45.399 19.830 7.484 1.00 46.38 523 ILE A O 1
ATOM 4120 N N . GLU A 1 524 ? -46.438 19.520 9.453 1.00 46.38 524 GLU A N 1
ATOM 4121 C CA . GLU A 1 524 ? -47.247 20.747 9.362 1.00 46.38 524 GLU A CA 1
ATOM 4122 C C . GLU A 1 524 ? -46.388 22.018 9.312 1.00 46.38 524 GLU A C 1
ATOM 4124 O O . GLU A 1 524 ? -46.666 22.886 8.484 1.00 46.38 524 GLU A O 1
ATOM 4129 N N . GLY A 1 525 ? -45.282 22.084 10.066 1.00 49.66 525 GLY A N 1
ATOM 4130 C CA . GLY A 1 525 ? -44.343 23.213 10.005 1.00 49.66 525 GLY A CA 1
ATOM 4131 C C . GLY A 1 525 ? -43.749 23.461 8.609 1.00 49.66 525 GLY A C 1
ATOM 4132 O O . GLY A 1 525 ? -43.539 24.608 8.229 1.00 49.66 525 GLY A O 1
ATOM 4133 N N . ARG A 1 526 ? -43.555 22.408 7.797 1.00 45.66 526 ARG A N 1
ATOM 4134 C CA . ARG A 1 526 ? -43.122 22.539 6.389 1.00 45.66 526 ARG A CA 1
ATOM 4135 C C . ARG A 1 526 ? -44.274 22.716 5.393 1.00 45.66 526 ARG A C 1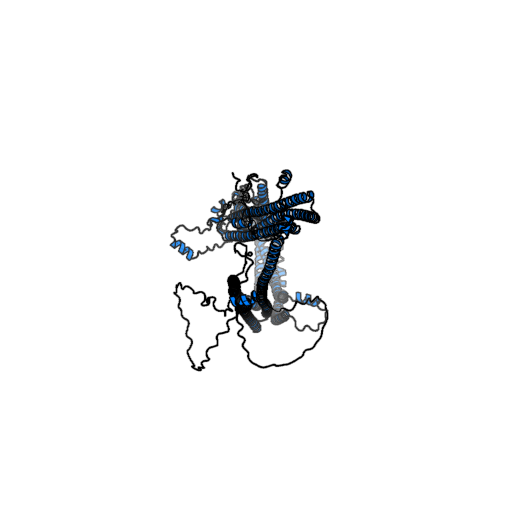
ATOM 4137 O O . ARG A 1 526 ? -44.014 23.005 4.228 1.00 45.66 526 ARG A O 1
ATOM 4144 N N . TYR A 1 527 ? -45.531 22.532 5.803 1.00 44.94 527 TYR A N 1
ATOM 4145 C CA . TYR A 1 527 ? -46.693 22.797 4.945 1.00 44.94 527 TYR A CA 1
ATOM 4146 C C . TYR A 1 527 ? -47.112 24.271 4.970 1.00 44.94 527 TYR A C 1
ATOM 4148 O O . TYR A 1 527 ? -47.567 24.776 3.945 1.00 44.94 527 TYR A O 1
ATOM 4156 N N . THR A 1 528 ? -46.931 24.980 6.088 1.00 50.16 528 THR A N 1
ATOM 4157 C CA . THR A 1 528 ? -47.242 26.417 6.179 1.00 50.16 528 THR A CA 1
ATOM 4158 C C . THR A 1 528 ? -46.258 27.299 5.406 1.00 50.16 528 THR A C 1
ATOM 4160 O O . THR A 1 528 ? -46.688 28.276 4.800 1.00 50.16 528 THR A O 1
ATOM 4163 N N . GLU A 1 529 ? -44.971 26.945 5.339 1.00 45.94 529 GLU A N 1
ATOM 4164 C CA . GLU A 1 529 ? -43.958 27.726 4.597 1.00 45.94 529 GLU A CA 1
ATOM 4165 C C . GLU A 1 529 ? -44.007 27.540 3.065 1.00 45.94 529 GLU A C 1
ATOM 4167 O O . GLU A 1 529 ? -43.439 28.341 2.327 1.00 45.94 529 GLU A O 1
ATOM 4172 N N . LEU A 1 530 ? -44.725 26.526 2.566 1.00 45.06 530 LEU A N 1
ATOM 4173 C CA . LEU A 1 530 ? -44.915 26.250 1.130 1.00 45.06 530 LEU A CA 1
ATOM 4174 C C . LEU A 1 530 ? -46.330 26.593 0.617 1.00 45.06 530 LEU A C 1
ATOM 4176 O O . LEU A 1 530 ? -46.662 26.319 -0.536 1.00 45.06 530 LEU A O 1
ATOM 4180 N N . GLY A 1 531 ? -47.172 27.205 1.455 1.00 42.72 531 GLY A N 1
ATOM 4181 C CA . GLY A 1 531 ? -48.605 27.416 1.210 1.00 42.72 531 GLY A CA 1
ATOM 4182 C C . GLY A 1 531 ? -49.001 28.564 0.266 1.00 42.72 531 GLY A C 1
ATOM 4183 O O . GLY A 1 531 ? -50.145 29.006 0.338 1.00 42.72 531 GLY A O 1
ATOM 4184 N N . SER A 1 532 ? -48.102 29.083 -0.580 1.00 45.22 532 SER A N 1
ATOM 4185 C CA . SER A 1 532 ? -48.340 30.306 -1.377 1.00 45.22 532 SER A CA 1
ATOM 4186 C C . SER A 1 532 ? -48.069 30.202 -2.888 1.00 45.22 532 SER A C 1
ATOM 4188 O O . SER A 1 532 ? -48.124 31.219 -3.579 1.00 45.22 532 SER A O 1
ATOM 4190 N N . LEU A 1 533 ? -47.850 28.998 -3.435 1.00 40.91 533 LEU A N 1
ATOM 4191 C CA . LEU A 1 533 ? -47.801 28.772 -4.890 1.00 40.91 533 LEU A CA 1
ATOM 4192 C C . LEU A 1 533 ? -49.025 27.977 -5.387 1.00 40.91 533 LEU A C 1
ATOM 4194 O O . LEU A 1 533 ? -49.435 27.014 -4.734 1.00 40.91 533 LEU A O 1
ATOM 4198 N N . PRO A 1 534 ? -49.634 28.367 -6.526 1.00 46.41 534 PRO A N 1
ATOM 4199 C CA . PRO A 1 534 ? -50.888 27.785 -6.995 1.00 46.41 534 PRO A CA 1
ATOM 4200 C C . PRO A 1 534 ? -50.704 26.339 -7.468 1.00 46.41 534 PRO A C 1
ATOM 4202 O O . PRO A 1 534 ? -49.874 26.036 -8.325 1.00 46.41 534 PRO A O 1
ATOM 4205 N N . VAL A 1 535 ? -51.521 25.442 -6.915 1.00 48.72 535 VAL A N 1
ATOM 4206 C CA . VAL A 1 535 ? -51.489 24.008 -7.215 1.00 48.72 535 VAL A CA 1
ATOM 4207 C C . VAL A 1 535 ? -52.257 23.715 -8.502 1.00 48.72 535 VAL A C 1
ATOM 4209 O O . VAL A 1 535 ? -53.460 23.472 -8.472 1.00 48.72 535 VAL A O 1
ATOM 4212 N N . GLU A 1 536 ? -51.543 23.628 -9.622 1.00 46.84 536 GLU A N 1
ATOM 4213 C CA . GLU A 1 536 ? -51.982 22.840 -10.775 1.00 46.84 536 GLU A CA 1
ATOM 4214 C C . GLU A 1 536 ? -50.851 21.928 -11.285 1.00 46.84 536 GLU A C 1
ATOM 4216 O O . GLU A 1 536 ? -49.713 22.350 -11.461 1.00 46.84 536 GLU A O 1
ATOM 4221 N N . ARG A 1 537 ? -51.203 20.664 -11.571 1.00 45.16 537 ARG A N 1
ATOM 4222 C CA . ARG A 1 537 ? -50.401 19.666 -12.317 1.00 45.16 537 ARG A CA 1
ATOM 4223 C C . ARG A 1 537 ? -49.094 19.155 -11.676 1.00 45.16 537 ARG A C 1
ATOM 4225 O O . ARG A 1 537 ? -48.046 19.138 -12.312 1.00 45.16 537 ARG A O 1
ATOM 4232 N N . SER A 1 538 ? -49.193 18.512 -10.510 1.00 36.69 538 SER A N 1
ATOM 4233 C CA . SER A 1 538 ? -48.301 17.380 -10.176 1.00 36.69 538 SER A CA 1
ATOM 4234 C C . SER A 1 538 ? -49.084 16.184 -9.615 1.00 36.69 538 SER A C 1
ATOM 4236 O O . SER A 1 538 ? -49.236 15.952 -8.415 1.00 36.69 538 SER A O 1
ATOM 4238 N N . SER A 1 539 ? -49.637 15.388 -10.529 1.00 49.38 539 SER A N 1
ATOM 4239 C CA . SER A 1 539 ? -50.444 14.210 -10.214 1.00 49.38 539 SER A CA 1
ATOM 4240 C C . SER A 1 539 ? -49.591 13.011 -9.777 1.00 49.38 539 SER A C 1
ATOM 4242 O O . SER A 1 539 ? -49.373 12.103 -10.579 1.00 49.38 539 SER A O 1
ATOM 4244 N N . ARG A 1 540 ? -49.136 13.002 -8.512 1.00 46.69 540 ARG A N 1
ATOM 4245 C CA . ARG A 1 540 ? -48.926 11.823 -7.628 1.00 46.69 540 ARG A CA 1
ATOM 4246 C C . ARG A 1 540 ? -48.164 12.247 -6.353 1.00 46.69 540 ARG A C 1
ATOM 4248 O O . ARG A 1 540 ? -46.982 12.565 -6.451 1.00 46.69 540 ARG A O 1
ATOM 4255 N N . PRO A 1 541 ? -48.769 12.211 -5.147 1.00 43.12 541 PRO A N 1
ATOM 4256 C CA . PRO A 1 541 ? -48.002 12.355 -3.911 1.00 43.12 541 PRO A CA 1
ATOM 4257 C C . PRO A 1 541 ? -47.063 11.151 -3.732 1.00 43.12 541 PRO A C 1
ATOM 4259 O O . PRO A 1 541 ? -47.439 10.018 -4.041 1.00 43.12 541 PRO A O 1
ATOM 4262 N N . SER A 1 542 ? -45.854 11.393 -3.221 1.00 50.44 542 SER A N 1
ATOM 4263 C CA . SER A 1 542 ? -44.822 10.366 -3.030 1.00 50.44 542 SER A CA 1
ATOM 4264 C C . SER A 1 542 ? -45.306 9.196 -2.160 1.00 50.44 542 SER A C 1
ATOM 4266 O O . SER A 1 542 ? -46.022 9.402 -1.177 1.00 50.44 542 SER A O 1
ATOM 4268 N N . GLY A 1 543 ? -44.902 7.965 -2.513 1.00 50.09 543 GLY A N 1
ATOM 4269 C CA . GLY A 1 543 ? -45.438 6.710 -1.954 1.00 50.09 543 GLY A CA 1
ATOM 4270 C C . GLY A 1 543 ? -45.531 6.695 -0.426 1.00 50.09 543 GLY A C 1
ATOM 4271 O O . GLY A 1 543 ? -46.607 6.446 0.125 1.00 50.09 543 GLY A O 1
ATOM 4272 N N . ARG A 1 544 ? -44.451 7.113 0.251 1.00 46.72 544 ARG A N 1
ATOM 4273 C CA . ARG A 1 544 ? -44.364 7.269 1.717 1.00 46.72 544 ARG A CA 1
ATOM 4274 C C . ARG A 1 544 ? -45.545 8.021 2.351 1.00 46.72 544 ARG A C 1
ATOM 4276 O O . ARG A 1 544 ? -46.003 7.617 3.418 1.00 46.72 544 ARG A O 1
ATOM 4283 N N . ARG A 1 545 ? -46.094 9.059 1.699 1.00 49.16 545 ARG A N 1
ATOM 4284 C CA . ARG A 1 545 ? -47.248 9.821 2.224 1.00 49.16 545 ARG A CA 1
ATOM 4285 C C . ARG A 1 545 ? -48.555 9.017 2.199 1.00 49.16 545 ARG A C 1
ATOM 4287 O O . ARG A 1 545 ? -49.373 9.188 3.096 1.00 49.16 545 ARG A O 1
ATOM 4294 N N . ARG A 1 546 ? -48.761 8.128 1.217 1.00 52.06 546 ARG A N 1
ATOM 4295 C CA . ARG A 1 546 ? -49.977 7.291 1.125 1.00 52.06 546 ARG A CA 1
ATOM 4296 C C . ARG A 1 546 ? -50.010 6.184 2.179 1.00 52.06 546 ARG A C 1
ATOM 4298 O O . ARG A 1 546 ? -51.047 5.980 2.804 1.00 52.06 546 ARG A O 1
ATOM 4305 N N . ILE A 1 547 ? -48.880 5.507 2.383 1.00 52.34 547 ILE A N 1
ATOM 4306 C CA . ILE A 1 547 ? -48.740 4.378 3.320 1.00 52.34 547 ILE A CA 1
ATOM 4307 C C . ILE A 1 547 ? -49.024 4.832 4.755 1.00 52.34 547 ILE A C 1
ATOM 4309 O O . ILE A 1 547 ? -49.840 4.243 5.462 1.00 52.34 547 ILE A O 1
ATOM 4313 N N . TRP A 1 548 ? -48.381 5.927 5.164 1.00 54.03 548 TRP A N 1
ATOM 4314 C CA . TRP A 1 548 ? -48.501 6.479 6.510 1.00 54.03 548 TRP A CA 1
ATOM 4315 C C . TRP A 1 548 ? -49.930 6.950 6.816 1.00 54.03 548 TRP A C 1
ATOM 4317 O O . TRP A 1 548 ? -50.481 6.617 7.862 1.00 54.03 548 TRP A O 1
ATOM 4327 N N . PHE A 1 549 ? -50.573 7.633 5.862 1.00 52.88 549 PHE A N 1
ATOM 4328 C CA . PHE A 1 549 ? -51.954 8.106 5.996 1.00 52.88 549 PHE A CA 1
ATOM 4329 C C . PHE A 1 549 ? -52.960 6.959 6.207 1.00 52.88 549 PHE A C 1
ATOM 4331 O O . PHE A 1 549 ? -53.899 7.095 6.991 1.00 52.88 549 PHE A O 1
ATOM 4338 N N . TRP A 1 550 ? -52.751 5.808 5.556 1.00 54.50 550 TRP A N 1
ATOM 4339 C CA . TRP A 1 550 ? -53.589 4.619 5.752 1.00 54.50 550 TRP A CA 1
ATOM 4340 C C . TRP A 1 550 ? -53.378 3.962 7.121 1.00 54.50 550 TRP A C 1
ATOM 4342 O O . TRP A 1 550 ? -54.357 3.654 7.803 1.00 54.50 550 TRP A O 1
ATOM 4352 N N . PHE A 1 551 ? -52.122 3.806 7.557 1.00 55.25 551 PHE A N 1
ATOM 4353 C CA . PHE A 1 551 ? -51.803 3.275 8.887 1.00 55.25 551 PHE A CA 1
ATOM 4354 C C . PHE A 1 551 ? -52.392 4.128 10.013 1.00 55.25 551 PHE A C 1
ATOM 4356 O O . PHE A 1 551 ? -53.040 3.591 10.913 1.00 55.25 551 PHE A O 1
ATOM 4363 N N . VAL A 1 552 ? -52.212 5.450 9.942 1.00 60.03 552 VAL A N 1
ATOM 4364 C CA . VAL A 1 552 ? -52.770 6.385 10.926 1.00 60.03 552 VAL A CA 1
ATOM 4365 C C . VAL A 1 552 ? -54.294 6.303 10.935 1.00 60.03 552 VAL A C 1
ATOM 4367 O O . VAL A 1 552 ? -54.882 6.202 12.007 1.00 60.03 552 VAL A O 1
ATOM 4370 N N . ARG A 1 553 ? -54.954 6.252 9.770 1.00 61.16 553 ARG A N 1
ATOM 4371 C CA . ARG A 1 553 ? -56.422 6.193 9.701 1.00 61.16 553 ARG A CA 1
ATOM 4372 C C . ARG A 1 553 ? -57.011 4.899 10.277 1.00 61.16 553 ARG A C 1
ATOM 4374 O O . ARG A 1 553 ? -58.024 4.972 10.968 1.00 61.16 553 ARG A O 1
ATOM 4381 N N . PHE A 1 554 ? -56.399 3.740 10.025 1.00 63.38 554 PHE A N 1
ATOM 4382 C CA . PHE A 1 554 ? -56.865 2.466 10.589 1.00 63.38 554 PHE A CA 1
ATOM 4383 C C . PHE A 1 554 ? -56.684 2.422 12.115 1.00 63.38 554 PHE A C 1
ATOM 4385 O O . PHE A 1 554 ? -57.630 2.134 12.849 1.00 63.38 554 PHE A O 1
ATOM 4392 N N . TYR A 1 555 ? -55.493 2.771 12.613 1.00 62.94 555 TYR A N 1
ATOM 4393 C CA . TYR A 1 555 ? -55.208 2.720 14.049 1.00 62.94 555 TYR A CA 1
ATOM 4394 C C . TYR A 1 555 ? -55.888 3.837 14.856 1.00 62.94 555 TYR A C 1
ATOM 4396 O O . TYR A 1 555 ? -56.209 3.618 16.027 1.00 62.94 555 TYR A O 1
ATOM 4404 N N . ALA A 1 556 ? -56.172 4.997 14.253 1.00 63.03 556 ALA A N 1
ATOM 4405 C CA . ALA A 1 556 ? -56.948 6.063 14.887 1.00 63.03 556 ALA A CA 1
ATOM 4406 C C . ALA A 1 556 ? -58.401 5.645 15.160 1.00 63.03 556 ALA A C 1
ATOM 4408 O O . ALA A 1 556 ? -58.931 5.969 16.220 1.00 63.03 556 ALA A O 1
ATOM 4409 N N . GLU A 1 557 ? -59.040 4.895 14.257 1.00 68.50 557 GLU A N 1
ATOM 4410 C CA . GLU A 1 557 ? -60.443 4.487 14.416 1.00 68.50 557 GLU A CA 1
ATOM 4411 C C . GLU A 1 557 ? -60.628 3.432 15.523 1.00 68.50 557 GLU A C 1
ATOM 4413 O O . GLU A 1 557 ? -61.548 3.541 16.334 1.00 68.50 557 GLU A O 1
ATOM 4418 N N . GLU A 1 558 ? -59.715 2.463 15.646 1.00 66.00 558 GLU A N 1
ATOM 4419 C CA . GLU A 1 558 ? -59.716 1.527 16.785 1.00 66.00 558 GLU A CA 1
ATOM 4420 C C . GLU A 1 558 ? -59.339 2.223 18.107 1.00 66.00 558 GLU A C 1
ATOM 4422 O O . GLU A 1 558 ? -59.938 1.965 19.154 1.00 66.00 558 GLU A O 1
ATOM 4427 N N . THR A 1 559 ? -58.416 3.189 18.058 1.00 65.19 559 THR A N 1
ATOM 4428 C CA . THR A 1 559 ? -58.075 4.050 19.205 1.00 65.19 559 THR A CA 1
ATOM 4429 C C . THR A 1 559 ? -59.267 4.903 19.659 1.00 65.19 559 THR A C 1
ATOM 4431 O O . THR A 1 559 ? -59.468 5.095 20.859 1.00 65.19 559 THR A O 1
ATOM 4434 N N . ARG A 1 560 ? -60.099 5.391 18.730 1.00 70.12 560 ARG A N 1
ATOM 4435 C CA . ARG A 1 560 ? -61.305 6.178 19.031 1.00 70.12 560 ARG A CA 1
ATOM 4436 C C . ARG A 1 560 ? -62.322 5.360 19.831 1.00 70.12 560 ARG A C 1
ATOM 4438 O O . ARG A 1 560 ? -62.740 5.803 20.899 1.00 70.12 560 ARG A O 1
ATOM 4445 N N . LYS A 1 561 ? -62.639 4.144 19.372 1.00 73.69 561 LYS A N 1
ATOM 4446 C CA . LYS A 1 561 ? -63.559 3.216 20.064 1.00 73.69 561 LYS A CA 1
ATOM 4447 C C . LYS A 1 561 ? -63.088 2.887 21.485 1.00 73.69 561 LYS A C 1
ATOM 4449 O O . LYS A 1 561 ? -63.889 2.859 22.418 1.00 73.69 561 LYS A O 1
ATOM 4454 N N . LEU A 1 562 ? -61.781 2.671 21.662 1.00 68.62 562 LEU A N 1
ATOM 4455 C CA . LEU A 1 562 ? -61.188 2.382 22.970 1.00 68.62 562 LEU A CA 1
ATOM 4456 C C . LEU A 1 562 ? -61.290 3.584 23.928 1.00 68.62 562 LEU A C 1
ATOM 4458 O O . LEU A 1 562 ? -61.681 3.417 25.083 1.00 68.62 562 LEU A O 1
ATOM 4462 N N . ASN A 1 563 ? -61.017 4.799 23.440 1.00 67.62 563 ASN A N 1
ATOM 4463 C CA . ASN A 1 563 ? -61.148 6.033 24.221 1.00 67.62 563 ASN A CA 1
ATOM 4464 C C . ASN A 1 563 ? -62.595 6.297 24.676 1.00 67.62 563 ASN A C 1
ATOM 4466 O O . ASN A 1 563 ? -62.814 6.661 25.832 1.00 67.62 563 ASN A O 1
ATOM 4470 N N . GLU A 1 564 ? -63.585 6.070 23.807 1.00 75.75 564 GLU A N 1
ATOM 4471 C CA . GLU A 1 564 ? -65.011 6.201 24.147 1.00 75.75 564 GLU A CA 1
ATOM 4472 C C . GLU A 1 564 ? -65.411 5.251 25.293 1.00 75.75 564 GLU A C 1
ATOM 4474 O O . GLU A 1 564 ? -66.085 5.666 26.240 1.00 75.75 564 GLU A O 1
ATOM 4479 N N . SER A 1 565 ? -64.909 4.010 25.284 1.00 74.31 565 SER A N 1
ATOM 4480 C CA . SER A 1 565 ? -65.139 3.053 26.375 1.00 74.31 565 SER A CA 1
ATOM 4481 C C . SER A 1 565 ? -64.447 3.430 27.694 1.00 74.31 565 SER A C 1
ATOM 4483 O O . SER A 1 565 ? -64.977 3.108 28.761 1.00 74.31 565 SER A O 1
ATOM 4485 N N . LEU A 1 566 ? -63.272 4.069 27.658 1.00 69.81 566 LEU A N 1
ATOM 4486 C CA . LEU A 1 566 ? -62.539 4.475 28.866 1.00 69.81 566 LEU A CA 1
ATOM 4487 C C . LEU A 1 566 ? -63.180 5.693 29.546 1.00 69.81 566 LEU A C 1
ATOM 4489 O O . LEU A 1 566 ? -63.308 5.717 30.773 1.00 69.81 566 LEU A O 1
ATOM 4493 N N . LEU A 1 567 ? -63.643 6.672 28.761 1.00 71.12 567 LEU A N 1
ATOM 4494 C CA . LEU A 1 567 ? -64.330 7.862 29.273 1.00 71.12 567 LEU A CA 1
ATOM 4495 C C . LEU A 1 567 ? -65.634 7.504 30.004 1.00 71.12 567 LEU A C 1
ATOM 4497 O O . LEU A 1 567 ? -65.894 8.032 31.086 1.00 71.12 567 LEU A O 1
ATOM 4501 N N . ALA A 1 568 ? -66.410 6.554 29.470 1.00 74.94 568 ALA A N 1
ATOM 4502 C CA . ALA A 1 568 ? -67.631 6.068 30.115 1.00 74.94 568 ALA A CA 1
ATOM 4503 C C . ALA A 1 568 ? -67.362 5.447 31.502 1.00 74.94 568 ALA A C 1
ATOM 4505 O O . ALA A 1 568 ? -68.073 5.747 32.463 1.00 74.94 568 ALA A O 1
ATOM 4506 N N . LYS A 1 569 ? -66.297 4.639 31.643 1.00 72.00 569 LYS A N 1
ATOM 4507 C CA . LYS A 1 569 ? -65.888 4.074 32.944 1.00 72.00 569 LYS A CA 1
ATOM 4508 C C . LYS A 1 569 ? -65.441 5.151 33.938 1.00 72.00 569 LYS A C 1
ATOM 4510 O O . LYS A 1 569 ? -65.781 5.069 35.117 1.00 72.00 569 LYS A O 1
ATOM 4515 N N . ALA A 1 570 ? -64.689 6.156 33.485 1.00 67.75 570 ALA A N 1
ATOM 4516 C CA . ALA A 1 570 ? -64.176 7.217 34.355 1.00 67.75 570 ALA A CA 1
ATOM 4517 C C . ALA A 1 570 ? -65.302 8.050 35.002 1.00 67.75 570 ALA A C 1
ATOM 4519 O O . ALA A 1 570 ? -65.211 8.380 36.186 1.00 67.75 570 ALA A O 1
ATOM 4520 N N . ALA A 1 571 ? -66.378 8.332 34.259 1.00 71.56 571 ALA A N 1
ATOM 4521 C CA . ALA A 1 571 ? -67.536 9.068 34.768 1.00 71.56 571 ALA A CA 1
ATOM 4522 C C . ALA A 1 571 ? -68.260 8.323 35.908 1.00 71.56 571 ALA A C 1
ATOM 4524 O O . ALA A 1 571 ? -68.592 8.930 36.925 1.00 71.56 571 ALA A O 1
ATOM 4525 N N . ILE A 1 572 ? -68.442 7.003 35.767 1.00 75.25 572 ILE A N 1
ATOM 4526 C CA . ILE A 1 572 ? -69.115 6.154 36.766 1.00 75.25 572 ILE A CA 1
ATOM 4527 C C . ILE A 1 572 ? -68.335 6.117 38.085 1.00 75.25 572 ILE A C 1
ATOM 4529 O O . ILE A 1 572 ? -68.942 6.191 39.152 1.00 75.25 572 ILE A O 1
ATOM 4533 N N . ARG A 1 573 ? -66.996 6.032 38.030 1.00 69.50 573 ARG A N 1
ATOM 4534 C CA . ARG A 1 573 ? -66.163 6.027 39.245 1.00 69.50 573 ARG A CA 1
ATOM 4535 C C . ARG A 1 573 ? -66.339 7.331 40.030 1.00 69.50 573 ARG A C 1
ATOM 4537 O O . ARG A 1 573 ? -66.661 7.268 41.210 1.00 69.50 573 ARG A O 1
ATOM 4544 N N . ARG A 1 574 ? -66.203 8.495 39.376 1.00 68.62 574 ARG A N 1
ATOM 4545 C CA . ARG A 1 574 ? -66.220 9.818 40.037 1.00 68.62 574 ARG A CA 1
ATOM 4546 C C . ARG A 1 574 ? -67.465 10.045 40.910 1.00 68.62 574 ARG A C 1
ATOM 4548 O O . ARG A 1 574 ? -67.309 10.406 42.069 1.00 68.62 574 ARG A O 1
ATOM 4555 N N . MET A 1 575 ? -68.661 9.713 40.411 1.00 74.00 575 MET A N 1
ATOM 4556 C CA . MET A 1 575 ? -69.914 9.844 41.180 1.00 74.00 575 MET A CA 1
ATOM 4557 C C . MET A 1 575 ? -69.904 9.082 42.517 1.00 74.00 575 MET A C 1
ATOM 4559 O O . MET A 1 575 ? -70.425 9.578 43.509 1.00 74.00 575 MET A O 1
ATOM 4563 N N . ARG A 1 576 ? -69.294 7.889 42.557 1.00 68.81 576 ARG A N 1
ATOM 4564 C CA . ARG A 1 576 ? -69.253 7.011 43.742 1.00 68.81 576 ARG A CA 1
ATOM 4565 C C . ARG A 1 576 ? -68.384 7.577 44.875 1.00 68.81 576 ARG A C 1
ATOM 4567 O O . ARG A 1 576 ? -68.515 7.151 46.016 1.00 68.81 576 ARG A O 1
ATOM 4574 N N . ILE A 1 577 ? -67.459 8.483 44.557 1.00 65.75 577 ILE A N 1
ATOM 4575 C CA . ILE A 1 577 ? -66.455 8.994 45.502 1.00 65.75 577 ILE A CA 1
ATOM 4576 C C . ILE A 1 577 ? -66.957 10.259 46.192 1.00 65.75 577 ILE A C 1
ATOM 4578 O O . ILE A 1 577 ? -66.766 10.400 47.397 1.00 65.75 577 ILE A O 1
ATOM 4582 N N . ASP A 1 578 ? -67.674 11.117 45.464 1.00 65.81 578 ASP A N 1
ATOM 4583 C CA . ASP A 1 578 ? -68.319 12.310 46.024 1.00 65.81 578 ASP A CA 1
ATOM 4584 C C . ASP A 1 578 ? -69.325 11.933 47.139 1.00 65.81 578 ASP A C 1
ATOM 4586 O O . ASP A 1 578 ? -69.413 12.613 48.164 1.00 65.81 578 ASP A O 1
ATOM 4590 N N . GLU A 1 579 ? -70.029 10.801 46.981 1.00 69.12 579 GLU A N 1
ATOM 4591 C CA . GLU A 1 579 ? -70.930 10.214 47.991 1.00 69.12 579 GLU A CA 1
ATOM 4592 C C . GLU A 1 579 ? -70.199 9.793 49.277 1.00 69.12 579 GLU A C 1
ATOM 4594 O O . GLU A 1 579 ? -70.714 9.986 50.379 1.00 69.12 579 GLU A O 1
ATOM 4599 N N . ILE A 1 580 ? -68.996 9.228 49.140 1.00 65.62 580 ILE A N 1
ATOM 4600 C CA . ILE A 1 580 ? -68.174 8.753 50.257 1.00 65.62 580 ILE A CA 1
ATOM 4601 C C . ILE A 1 580 ? -67.540 9.959 50.970 1.00 65.62 580 ILE A C 1
ATOM 4603 O O . ILE A 1 580 ? -67.690 10.113 52.186 1.00 65.62 580 ILE A O 1
ATOM 4607 N N . GLN A 1 581 ? -66.923 10.886 50.225 1.00 63.28 581 GLN A N 1
ATOM 4608 C CA . GLN A 1 581 ? -66.170 12.021 50.775 1.00 63.28 581 GLN A CA 1
ATOM 4609 C C . GLN A 1 581 ? -66.996 12.892 51.739 1.00 63.28 581 GLN A C 1
ATOM 4611 O O . GLN A 1 581 ? -66.510 13.237 52.818 1.00 63.28 581 GLN A O 1
ATOM 4616 N N . ALA A 1 582 ? -68.273 13.137 51.427 1.00 62.56 582 ALA A N 1
ATOM 4617 C CA . ALA A 1 582 ? -69.189 13.910 52.269 1.00 62.56 582 ALA A CA 1
ATOM 4618 C C . ALA A 1 582 ? -69.483 13.295 53.659 1.00 62.56 582 ALA A C 1
ATOM 4620 O O . ALA A 1 582 ? -69.917 14.014 54.563 1.00 62.56 582 ALA A O 1
ATOM 4621 N N . ALA A 1 583 ? -69.265 11.989 53.857 1.00 60.03 583 ALA A N 1
ATOM 4622 C CA . ALA A 1 583 ? -69.554 11.312 55.123 1.00 60.03 583 ALA A CA 1
ATOM 4623 C C . ALA A 1 583 ? -68.463 11.524 56.195 1.00 60.03 583 ALA A C 1
ATOM 4625 O O . ALA A 1 583 ? -68.787 11.689 57.374 1.00 60.03 583 ALA A O 1
ATOM 4626 N N . MET A 1 584 ? -67.182 11.555 55.805 1.00 60.88 584 MET A N 1
ATOM 4627 C CA . MET A 1 584 ? -66.052 11.511 56.752 1.00 60.88 584 MET A CA 1
ATOM 4628 C C . MET A 1 584 ? -65.545 12.875 57.237 1.00 60.88 584 MET A C 1
ATOM 4630 O O . MET A 1 584 ? -65.100 12.969 58.385 1.00 60.88 584 MET A O 1
ATOM 4634 N N . ASP A 1 585 ? -65.665 13.951 56.448 1.00 60.28 585 ASP A N 1
ATOM 4635 C CA . ASP A 1 585 ? -65.252 15.303 56.884 1.00 60.28 585 ASP A CA 1
ATOM 4636 C C . ASP A 1 585 ? -65.999 15.769 58.152 1.00 60.28 585 ASP A C 1
ATOM 4638 O O . ASP A 1 585 ? -65.500 16.586 58.929 1.00 60.28 585 ASP A O 1
ATOM 4642 N N . LYS A 1 586 ? -67.175 15.186 58.410 1.00 59.12 586 LYS A N 1
ATOM 4643 C CA . LYS A 1 586 ? -67.993 15.414 59.605 1.00 59.12 586 LYS A CA 1
ATOM 4644 C C . LYS A 1 586 ? -67.458 14.729 60.877 1.00 59.12 586 LYS A C 1
ATOM 4646 O O . LYS A 1 586 ? -67.833 15.152 61.968 1.00 59.12 586 LYS A O 1
ATOM 4651 N N . MET A 1 587 ? -66.616 13.695 60.768 1.00 59.06 587 MET A N 1
ATOM 4652 C CA . MET A 1 587 ? -66.121 12.919 61.920 1.00 59.06 587 MET A CA 1
ATOM 4653 C C . MET A 1 587 ? -64.738 13.363 62.408 1.00 59.06 587 MET A C 1
ATOM 4655 O O . MET A 1 587 ? -64.556 13.619 63.599 1.00 59.06 587 MET A O 1
ATOM 4659 N N . VAL A 1 588 ? -63.759 13.497 61.507 1.00 57.16 588 VAL A N 1
ATOM 4660 C CA . VAL A 1 588 ? -62.342 13.643 61.907 1.00 57.16 588 VAL A CA 1
ATOM 4661 C C . VAL A 1 588 ? -62.042 14.988 62.594 1.00 57.16 588 VAL A C 1
ATOM 4663 O O . VAL A 1 588 ? -61.092 15.098 63.366 1.00 57.16 588 VAL A O 1
ATOM 4666 N N . GLY A 1 589 ? -62.858 16.023 62.367 1.00 56.47 589 GLY A N 1
ATOM 4667 C CA . GLY A 1 589 ? -62.648 17.357 62.945 1.00 56.47 589 GLY A CA 1
ATOM 4668 C C . GLY A 1 589 ? -62.846 17.473 64.465 1.00 56.47 589 GLY A C 1
ATOM 4669 O O . GLY A 1 589 ? -62.406 18.464 65.041 1.00 56.47 589 GLY A O 1
ATOM 4670 N N . GLY A 1 590 ? -63.502 16.504 65.118 1.00 55.25 590 GLY A N 1
ATOM 4671 C CA . GLY A 1 590 ? -63.881 16.614 66.534 1.00 55.25 590 GLY A CA 1
ATOM 4672 C C . GLY A 1 590 ? -62.909 15.997 67.547 1.00 55.25 590 GLY A C 1
ATOM 4673 O O . GLY A 1 590 ? -62.858 16.461 68.683 1.00 55.25 590 GLY A O 1
ATOM 4674 N N . ALA A 1 591 ? -62.158 14.957 67.168 1.00 53.97 591 ALA A N 1
ATOM 4675 C CA . ALA A 1 591 ? -61.473 14.089 68.136 1.00 53.97 591 ALA A CA 1
ATOM 4676 C C . ALA A 1 591 ? -59.981 14.408 68.362 1.00 53.97 591 ALA A C 1
ATOM 4678 O O . ALA A 1 591 ? -59.498 14.275 69.484 1.00 53.97 591 ALA A O 1
ATOM 4679 N N . LEU A 1 592 ? -59.242 14.847 67.334 1.00 53.59 592 LEU A N 1
ATOM 4680 C CA . LEU A 1 592 ? -57.778 14.999 67.428 1.00 53.59 592 LEU A CA 1
ATOM 4681 C C . LEU A 1 592 ? -57.313 16.223 68.237 1.00 53.59 592 LEU A C 1
ATOM 4683 O O . LEU A 1 592 ? -56.263 16.187 68.875 1.00 53.59 592 LEU A O 1
ATOM 4687 N N . GLY A 1 593 ? -58.096 17.308 68.236 1.00 55.81 593 GLY A N 1
ATOM 4688 C CA . GLY A 1 593 ? -57.665 18.614 68.758 1.00 55.81 593 GLY A CA 1
ATOM 4689 C C . GLY A 1 593 ? -57.411 18.683 70.270 1.00 55.81 593 GLY A C 1
ATOM 4690 O O . GLY A 1 593 ? -56.836 19.661 70.737 1.00 55.81 593 GLY A O 1
ATOM 4691 N N . VAL A 1 594 ? -57.828 17.669 71.035 1.00 54.88 594 VAL A N 1
ATOM 4692 C CA . VAL A 1 594 ? -57.623 17.596 72.495 1.00 54.88 594 VAL A CA 1
ATOM 4693 C C . VAL A 1 594 ? -56.324 16.858 72.854 1.00 54.88 594 VAL A C 1
ATOM 4695 O O . VAL A 1 594 ? -55.763 17.102 73.916 1.00 54.88 594 VAL A O 1
ATOM 4698 N N . PHE A 1 595 ? -55.815 15.993 71.970 1.00 53.88 595 PHE A N 1
ATOM 4699 C CA . PHE A 1 595 ? -54.660 15.129 72.247 1.00 53.88 595 PHE A CA 1
ATOM 4700 C C . PHE A 1 595 ? -53.315 15.845 72.029 1.00 53.88 595 PHE A C 1
ATOM 4702 O O . PHE A 1 595 ? -52.382 15.697 72.817 1.00 53.88 595 PHE A O 1
ATOM 4709 N N . GLU A 1 596 ? -53.190 16.631 70.955 1.00 52.19 596 GLU A N 1
ATOM 4710 C CA . GLU A 1 596 ? -51.890 17.170 70.516 1.00 52.19 596 GLU A CA 1
ATOM 4711 C C . GLU A 1 596 ? -51.268 18.198 71.473 1.00 52.19 596 GLU A C 1
ATOM 4713 O O . GLU A 1 596 ? -50.054 18.398 71.458 1.00 52.19 596 GLU A O 1
ATOM 4718 N N . ALA A 1 597 ? -52.075 18.835 72.324 1.00 54.28 597 ALA A N 1
ATOM 4719 C CA . ALA A 1 597 ? -51.604 19.862 73.249 1.00 54.28 597 ALA A CA 1
ATOM 4720 C C . ALA A 1 597 ? -50.699 19.317 74.375 1.00 54.28 597 ALA A C 1
ATOM 4722 O O . ALA A 1 597 ? -49.955 20.095 74.969 1.00 54.28 597 ALA A O 1
ATOM 4723 N N . GLU A 1 598 ? -50.739 18.010 74.676 1.00 52.56 598 GLU A N 1
ATOM 4724 C CA . GLU A 1 598 ? -50.055 17.437 75.848 1.00 52.56 598 GLU A CA 1
ATOM 4725 C C . GLU A 1 598 ? -48.691 16.767 75.566 1.00 52.56 598 GLU A C 1
ATOM 4727 O O . GLU A 1 598 ? -47.911 16.607 76.505 1.00 52.56 598 GLU A O 1
ATOM 4732 N N . ARG A 1 599 ? -48.330 16.403 74.317 1.00 53.38 599 ARG A N 1
ATOM 4733 C CA . ARG A 1 599 ? -46.979 15.846 74.017 1.00 53.38 599 ARG A CA 1
ATOM 4734 C C . ARG A 1 599 ? -45.921 16.925 73.778 1.00 53.38 599 ARG A C 1
ATOM 4736 O O . ARG A 1 599 ? -44.752 16.696 74.103 1.00 53.38 599 ARG A O 1
ATOM 4743 N N . THR A 1 600 ? -46.263 18.074 73.192 1.00 53.25 600 THR A N 1
ATOM 4744 C CA . THR A 1 600 ? -45.250 19.061 72.756 1.00 53.25 600 THR A CA 1
ATOM 4745 C C . THR A 1 600 ? -44.355 19.579 73.885 1.00 53.25 600 THR A C 1
ATOM 4747 O O . THR A 1 600 ? -43.217 19.955 73.619 1.00 53.25 600 THR A O 1
ATOM 4750 N N . GLU A 1 601 ? -44.820 19.518 75.135 1.00 50.38 601 GLU A N 1
ATOM 4751 C CA . GLU A 1 601 ? -44.056 19.876 76.336 1.00 50.38 601 GLU A CA 1
ATOM 4752 C C . GLU A 1 601 ? -42.917 18.883 76.659 1.00 50.38 601 GLU A C 1
ATOM 4754 O O . GLU A 1 601 ? -41.871 19.289 77.157 1.00 50.38 601 GLU A O 1
ATOM 4759 N N . VAL A 1 602 ? -43.056 17.595 76.314 1.00 48.41 602 VAL A N 1
ATOM 4760 C CA . VAL A 1 602 ? -42.109 16.538 76.733 1.00 48.41 602 VAL A CA 1
ATOM 4761 C C . VAL A 1 602 ? -41.053 16.216 75.660 1.00 48.41 602 VAL A C 1
ATOM 4763 O O . VAL A 1 602 ? -40.029 15.600 75.934 1.00 48.41 602 VAL A O 1
ATOM 4766 N N . LEU A 1 603 ? -41.237 16.648 74.408 1.00 46.28 603 LEU A N 1
ATOM 4767 C CA . LEU A 1 603 ? -40.342 16.279 73.295 1.00 46.28 603 LEU A CA 1
ATOM 4768 C C . LEU A 1 603 ? -38.994 17.036 73.291 1.00 46.28 603 LEU A C 1
ATOM 4770 O O . LEU A 1 603 ? -37.995 16.519 72.779 1.00 46.28 603 LEU A O 1
ATOM 4774 N N . GLU A 1 604 ? -38.956 18.243 73.859 1.00 50.16 604 GLU A N 1
ATOM 4775 C CA . GLU A 1 604 ? -37.749 19.082 73.962 1.00 50.16 604 GLU A CA 1
ATOM 4776 C C . GLU A 1 604 ? -36.690 18.479 74.904 1.00 50.16 604 GLU A C 1
ATOM 4778 O O . GLU A 1 604 ? -35.491 18.584 74.640 1.00 50.16 604 GLU A O 1
ATOM 4783 N N . GLU A 1 605 ? -37.104 17.770 75.959 1.00 47.69 605 GLU A N 1
ATOM 4784 C CA . GLU A 1 605 ? -36.205 17.376 77.053 1.00 47.69 605 GLU A CA 1
ATOM 4785 C C . GLU A 1 605 ? -35.169 16.295 76.661 1.00 47.69 605 GLU A C 1
ATOM 4787 O O . GLU A 1 605 ? -34.123 16.162 77.301 1.00 47.69 605 GLU A O 1
ATOM 4792 N N . MET A 1 606 ? -35.392 15.550 75.566 1.00 44.62 606 MET A N 1
ATOM 4793 C CA . MET A 1 606 ? -34.543 14.400 75.197 1.00 44.62 606 MET A CA 1
ATOM 4794 C C . MET A 1 606 ? -33.511 14.634 74.091 1.00 44.62 606 MET A C 1
ATOM 4796 O O . MET A 1 606 ? -32.569 13.847 73.965 1.00 44.62 606 MET A O 1
ATOM 4800 N N . LYS A 1 607 ? -33.614 15.706 73.293 1.00 46.22 607 LYS A N 1
ATOM 4801 C CA . LYS A 1 607 ? -32.585 15.990 72.267 1.00 46.22 607 LYS A CA 1
ATOM 4802 C C . LYS A 1 607 ? -31.188 16.186 72.880 1.00 46.22 607 LYS A C 1
ATOM 4804 O O . LYS A 1 607 ? -30.189 15.957 72.206 1.00 46.22 607 LYS A O 1
ATOM 4809 N N . ASN A 1 608 ? -31.125 16.505 74.172 1.00 48.16 608 ASN A N 1
ATOM 4810 C CA . ASN A 1 608 ? -29.899 16.740 74.928 1.00 48.16 608 ASN A CA 1
ATOM 4811 C C . ASN A 1 608 ? -29.148 15.469 75.400 1.00 48.16 608 ASN A C 1
ATOM 4813 O O . ASN A 1 608 ? -28.130 15.619 76.072 1.00 48.16 608 ASN A O 1
ATOM 4817 N N . ARG A 1 609 ? -29.592 14.233 75.083 1.00 40.66 609 ARG A N 1
ATOM 4818 C CA . ARG A 1 609 ? -28.951 12.990 75.595 1.00 40.66 609 ARG A CA 1
ATOM 4819 C C . ARG A 1 609 ? -28.199 12.086 74.599 1.00 40.66 609 ARG A C 1
ATOM 4821 O O . ARG A 1 609 ? -27.405 11.277 75.062 1.00 40.66 609 ARG A O 1
ATOM 4828 N N . TYR A 1 610 ? -28.374 12.214 73.275 1.00 43.47 610 TYR A N 1
ATOM 4829 C CA . TYR A 1 610 ? -27.988 11.146 72.314 1.00 43.47 610 TYR A CA 1
ATOM 4830 C C . TYR A 1 610 ? -26.884 11.448 71.268 1.00 43.47 610 TYR A C 1
ATOM 4832 O O . TYR A 1 610 ? -26.756 10.733 70.278 1.00 43.47 610 TYR A O 1
ATOM 4840 N N . GLY A 1 611 ? -26.026 12.450 71.483 1.00 54.41 611 GLY A N 1
ATOM 4841 C CA . GLY A 1 611 ? -24.645 12.407 70.953 1.00 54.41 611 GLY A CA 1
ATOM 4842 C C . GLY A 1 611 ? -24.399 12.485 69.429 1.00 54.41 611 GLY A C 1
ATOM 4843 O O . GLY A 1 611 ? -23.400 11.949 68.956 1.00 54.41 611 GLY A O 1
ATOM 4844 N N . LEU A 1 612 ? -25.230 13.183 68.646 1.00 54.62 612 LEU A N 1
ATOM 4845 C CA . LEU A 1 612 ? -25.016 13.429 67.200 1.00 54.62 612 LEU A CA 1
ATOM 4846 C C . LEU A 1 612 ? -23.952 14.532 66.922 1.00 54.62 612 LEU A C 1
ATOM 4848 O O . LEU A 1 612 ? -24.255 15.573 66.341 1.00 54.62 612 LEU A O 1
ATOM 4852 N N . GLY A 1 613 ? -22.712 14.338 67.397 1.00 54.28 613 GLY A N 1
ATOM 4853 C CA . GLY A 1 613 ? -21.634 15.350 67.431 1.00 54.28 613 GLY A CA 1
ATOM 4854 C C . GLY A 1 613 ? -20.653 15.390 66.238 1.00 54.28 613 GLY A C 1
ATOM 4855 O O . GLY A 1 613 ? -20.567 14.466 65.433 1.00 54.28 613 GLY A O 1
ATOM 4856 N N . GLN A 1 614 ? -19.869 16.476 66.134 1.00 50.28 614 GLN A N 1
ATOM 4857 C CA . GLN A 1 614 ? -19.069 16.822 64.940 1.00 50.28 614 GLN A CA 1
ATOM 4858 C C . GLN A 1 614 ? -17.836 15.931 64.655 1.00 50.28 614 GLN A C 1
ATOM 4860 O O . GLN A 1 614 ? -17.471 15.758 63.488 1.00 50.28 614 GLN A O 1
ATOM 4865 N N . GLU A 1 615 ? -17.174 15.380 65.678 1.00 49.12 615 GLU A N 1
ATOM 4866 C CA . GLU A 1 615 ? -15.785 14.885 65.571 1.00 49.12 615 GLU A CA 1
ATOM 4867 C C . GLU A 1 615 ? -15.607 13.655 64.664 1.00 49.12 615 GLU A C 1
ATOM 4869 O O . GLU A 1 615 ? -14.633 13.562 63.912 1.00 49.12 615 GLU A O 1
ATOM 4874 N N . HIS A 1 616 ? -16.571 12.732 64.655 1.00 59.84 616 HIS A N 1
ATOM 4875 C CA . HIS A 1 616 ? -16.492 11.493 63.869 1.00 59.84 616 HIS A CA 1
ATOM 4876 C C . HIS A 1 616 ? -16.484 11.724 62.345 1.00 59.84 616 HIS A C 1
ATOM 4878 O O . HIS A 1 616 ? -15.985 10.892 61.584 1.00 59.84 616 HIS A O 1
ATOM 4884 N N . THR A 1 617 ? -16.940 12.894 61.891 1.00 66.56 617 THR A N 1
ATOM 4885 C CA . THR A 1 617 ? -16.925 13.297 60.475 1.00 66.56 617 THR A CA 1
ATOM 4886 C C . THR A 1 617 ? -15.506 13.579 59.958 1.00 66.56 617 THR A C 1
ATOM 4888 O O . THR A 1 617 ? -15.231 13.418 58.767 1.00 66.56 617 THR A O 1
ATOM 4891 N N . ALA A 1 618 ? -14.581 13.994 60.832 1.00 70.12 618 ALA A N 1
ATOM 4892 C CA . ALA A 1 618 ? -13.230 14.401 60.438 1.00 70.12 618 ALA A CA 1
ATOM 4893 C C . ALA A 1 618 ? -12.347 13.212 60.012 1.00 70.12 618 ALA A C 1
ATOM 4895 O O . ALA A 1 618 ? -11.562 13.323 59.070 1.00 70.12 618 ALA A O 1
ATOM 4896 N N . ALA A 1 619 ? -12.511 12.060 60.669 1.00 70.88 619 ALA A N 1
ATOM 4897 C CA . ALA A 1 619 ? -11.745 10.843 60.398 1.00 70.88 619 ALA A CA 1
ATOM 4898 C C . ALA A 1 619 ? -11.964 10.316 58.971 1.00 70.88 619 ALA A C 1
ATOM 4900 O O . ALA A 1 619 ? -11.011 9.967 58.272 1.00 70.88 619 ALA A O 1
ATOM 4901 N N . ARG A 1 620 ? -13.228 10.318 58.529 1.00 79.12 620 ARG A N 1
ATOM 4902 C CA . ARG A 1 620 ? -13.652 9.868 57.200 1.00 79.12 620 ARG A CA 1
ATOM 4903 C C . ARG A 1 620 ? -13.015 10.702 56.085 1.00 79.12 620 ARG A C 1
ATOM 4905 O O . ARG A 1 620 ? -12.385 10.137 55.193 1.00 79.12 620 ARG A O 1
ATOM 4912 N N . ARG A 1 621 ? -13.081 12.035 56.202 1.00 81.94 621 ARG A N 1
ATOM 4913 C CA . ARG A 1 621 ? -12.494 12.983 55.235 1.00 81.94 621 ARG A CA 1
ATOM 4914 C C . ARG A 1 621 ? -10.984 12.794 55.056 1.00 81.94 621 ARG A C 1
ATOM 4916 O O . ARG A 1 621 ? -10.474 12.964 53.955 1.00 81.94 621 ARG A O 1
ATOM 4923 N N . LEU A 1 622 ? -10.266 12.429 56.122 1.00 82.94 622 LEU A N 1
ATOM 4924 C CA . LEU A 1 622 ? -8.815 12.227 56.070 1.00 82.94 622 LEU A CA 1
ATOM 4925 C C . LEU A 1 622 ? -8.418 10.931 55.339 1.00 82.94 622 LEU A C 1
ATOM 4927 O O . LEU A 1 622 ? -7.383 10.914 54.674 1.00 82.94 622 LEU A O 1
ATOM 4931 N N . LEU A 1 623 ? -9.232 9.869 55.416 1.00 83.50 623 LEU A N 1
ATOM 4932 C CA . LEU A 1 623 ? -9.027 8.668 54.595 1.00 83.50 623 LEU A CA 1
ATOM 4933 C C . LEU A 1 623 ? -9.420 8.920 53.129 1.00 83.50 623 LEU A C 1
ATOM 4935 O O . LEU A 1 623 ? -8.677 8.537 52.230 1.00 83.50 623 LEU A O 1
ATOM 4939 N N . GLU A 1 624 ? -10.546 9.605 52.892 1.00 85.44 624 GLU A N 1
ATOM 4940 C CA . GLU A 1 624 ? -11.002 10.003 51.548 1.00 85.44 624 GLU A CA 1
ATOM 4941 C C . GLU A 1 624 ? -9.959 10.868 50.821 1.00 85.44 624 GLU A C 1
ATOM 4943 O O . GLU A 1 624 ? -9.695 10.632 49.644 1.00 85.44 624 GLU A O 1
ATOM 4948 N N . GLY A 1 625 ? -9.323 11.813 51.526 1.00 87.94 625 GLY A N 1
ATOM 4949 C CA . GLY A 1 625 ? -8.217 12.624 51.005 1.00 87.94 625 GLY A CA 1
ATOM 4950 C C . GLY A 1 625 ? -7.025 11.772 50.568 1.00 87.94 625 GLY A C 1
ATOM 4951 O O . GLY A 1 625 ? -6.718 11.731 49.382 1.00 87.94 625 GLY A O 1
ATOM 4952 N N . LYS A 1 626 ? -6.432 10.994 51.488 1.00 87.44 626 LYS A N 1
ATOM 4953 C CA . LYS A 1 626 ? -5.267 10.141 51.175 1.00 87.44 626 LYS A CA 1
ATOM 4954 C C . LYS A 1 626 ? -5.507 9.194 49.997 1.00 87.44 626 LYS A C 1
ATOM 4956 O O . LYS A 1 626 ? -4.604 8.948 49.207 1.00 87.44 626 LYS A O 1
ATOM 4961 N N . ILE A 1 627 ? -6.710 8.636 49.878 1.00 88.19 627 ILE A N 1
ATOM 4962 C CA . ILE A 1 627 ? -7.026 7.700 48.792 1.00 88.19 627 ILE A CA 1
ATOM 4963 C C . ILE A 1 627 ? -7.247 8.434 47.471 1.00 88.19 627 ILE A C 1
ATOM 4965 O O . ILE A 1 627 ? -6.855 7.914 46.426 1.00 88.19 627 ILE A O 1
ATOM 4969 N N . ARG A 1 628 ? -7.792 9.655 47.494 1.00 89.94 628 ARG A N 1
ATOM 4970 C CA . ARG A 1 628 ? -7.817 10.537 46.320 1.00 89.94 628 ARG A CA 1
ATOM 4971 C C . ARG A 1 628 ? -6.402 10.880 45.852 1.00 89.94 628 ARG A C 1
ATOM 4973 O O . ARG A 1 628 ? -6.142 10.782 44.659 1.00 89.94 628 ARG A O 1
ATOM 4980 N N . ASP A 1 629 ? -5.491 11.183 46.774 1.00 89.12 629 ASP A N 1
ATOM 4981 C CA . ASP A 1 629 ? -4.096 11.518 46.455 1.00 89.12 629 ASP A CA 1
ATOM 4982 C C . ASP A 1 629 ? -3.354 10.348 45.773 1.00 89.12 629 ASP A C 1
ATOM 4984 O O . ASP A 1 629 ? -2.527 10.570 44.893 1.00 89.12 629 ASP A O 1
ATOM 4988 N N . ILE A 1 630 ? -3.684 9.097 46.124 1.00 88.44 630 ILE A N 1
ATOM 4989 C CA . ILE A 1 630 ? -3.106 7.884 45.510 1.00 88.44 630 ILE A CA 1
ATOM 4990 C C . ILE A 1 630 ? -3.817 7.504 44.192 1.00 88.44 630 ILE A C 1
ATOM 4992 O O . ILE A 1 630 ? -3.174 7.023 43.258 1.00 88.44 630 ILE A O 1
ATOM 4996 N N . SER A 1 631 ? -5.139 7.690 44.097 1.00 90.75 631 SER A N 1
ATOM 4997 C CA . SER A 1 631 ? -5.935 7.291 42.919 1.00 90.75 631 SER A CA 1
ATOM 4998 C C . SER A 1 631 ? -5.904 8.304 41.773 1.00 90.75 631 SER A C 1
ATOM 5000 O O . SER A 1 631 ? -5.882 7.893 40.614 1.00 90.75 631 SER A O 1
ATOM 5002 N N . SER A 1 632 ? -5.846 9.607 42.070 1.00 92.38 632 SER A N 1
ATOM 5003 C CA . SER A 1 632 ? -5.864 10.668 41.055 1.00 92.38 632 SER A CA 1
ATOM 5004 C C . SER A 1 632 ? -4.718 10.547 40.034 1.00 92.38 632 SER A C 1
ATOM 5006 O O . SER A 1 632 ? -5.013 10.606 38.837 1.00 92.38 632 SER A O 1
ATOM 5008 N N . PRO A 1 633 ? -3.449 10.293 40.430 1.00 91.19 633 PRO A N 1
ATOM 5009 C CA . PRO A 1 633 ? -2.352 10.100 39.476 1.00 91.19 633 PRO A CA 1
ATOM 5010 C C . PRO A 1 633 ? -2.554 8.897 38.547 1.00 91.19 633 PRO A C 1
ATOM 5012 O O . PRO A 1 633 ? -2.149 8.946 37.392 1.00 91.19 633 PRO A O 1
ATOM 5015 N N . ILE A 1 634 ? -3.207 7.829 39.021 1.00 92.56 634 ILE A N 1
ATOM 5016 C CA . ILE A 1 634 ? -3.493 6.628 38.218 1.00 92.56 634 ILE A CA 1
ATOM 5017 C C . ILE A 1 634 ? -4.548 6.939 37.155 1.00 92.56 634 ILE A C 1
ATOM 5019 O O . ILE A 1 634 ? -4.350 6.610 35.987 1.00 92.56 634 ILE A O 1
ATOM 5023 N N . THR A 1 635 ? -5.638 7.616 37.528 1.00 92.56 635 THR A N 1
ATOM 5024 C CA . THR A 1 635 ? -6.670 8.044 36.569 1.00 92.56 635 THR A CA 1
ATOM 5025 C C . THR A 1 635 ? -6.147 9.074 35.565 1.00 92.56 635 THR A C 1
ATOM 5027 O O . THR A 1 635 ? -6.513 9.029 34.392 1.00 92.56 635 THR A O 1
ATOM 5030 N N . GLU A 1 636 ? -5.252 9.970 35.992 1.00 92.25 636 GLU A N 1
ATOM 5031 C CA . GLU A 1 636 ? -4.611 10.947 35.108 1.00 92.25 636 GLU A CA 1
ATOM 5032 C C . GLU A 1 636 ? -3.658 10.264 34.115 1.00 92.25 636 GLU A C 1
ATOM 5034 O O . GLU A 1 636 ? -3.755 10.506 32.912 1.00 92.25 636 GLU A O 1
ATOM 5039 N N . ALA A 1 637 ? -2.792 9.362 34.593 1.00 91.44 637 ALA A N 1
ATOM 5040 C CA . ALA A 1 637 ? -1.869 8.607 33.750 1.00 91.44 637 ALA A CA 1
ATOM 5041 C C . ALA A 1 637 ? -2.608 7.711 32.741 1.00 91.44 637 ALA A C 1
ATOM 5043 O O . ALA A 1 637 ? -2.235 7.688 31.572 1.00 91.44 637 ALA A O 1
ATOM 5044 N N . LEU A 1 638 ? -3.697 7.037 33.138 1.00 93.94 638 LEU A N 1
ATOM 5045 C CA . LEU A 1 638 ? -4.557 6.279 32.214 1.00 93.94 638 LEU A CA 1
ATOM 5046 C C . LEU A 1 638 ? -5.137 7.170 31.110 1.00 93.94 638 LEU A C 1
ATOM 5048 O O . LEU A 1 638 ? -5.029 6.839 29.931 1.00 93.94 638 LEU A O 1
ATOM 5052 N N . SER A 1 639 ? -5.700 8.324 31.477 1.00 92.06 639 SER A N 1
ATOM 5053 C CA . SER A 1 639 ? -6.252 9.289 30.517 1.00 92.06 639 SER A CA 1
ATOM 5054 C C . SER A 1 639 ? -5.188 9.798 29.533 1.00 92.06 639 SER A C 1
ATOM 5056 O O . SER A 1 639 ? -5.426 9.869 28.323 1.00 92.06 639 SER A O 1
ATOM 5058 N N . LYS A 1 640 ? -3.972 10.074 30.022 1.00 90.94 640 LYS A N 1
ATOM 5059 C CA . LYS A 1 640 ? -2.821 10.480 29.200 1.00 90.94 640 LYS A CA 1
ATOM 5060 C C . LYS A 1 640 ? -2.309 9.359 28.294 1.00 90.94 640 LYS A C 1
ATOM 5062 O O . LYS A 1 640 ? -2.006 9.625 27.136 1.00 90.94 640 LYS A O 1
ATOM 5067 N N . ILE A 1 641 ? -2.273 8.115 28.769 1.00 93.25 641 ILE A N 1
ATOM 5068 C CA . ILE A 1 641 ? -1.926 6.924 27.976 1.00 93.25 641 ILE A CA 1
ATOM 5069 C C . ILE A 1 641 ? -2.932 6.732 26.835 1.00 93.25 641 ILE A C 1
ATOM 5071 O O . ILE A 1 641 ? -2.527 6.606 25.682 1.00 93.25 641 ILE A O 1
ATOM 5075 N N . LEU A 1 642 ? -4.237 6.802 27.110 1.00 92.62 642 LEU A N 1
ATOM 5076 C CA . LEU A 1 642 ? -5.273 6.730 26.070 1.00 92.62 642 LEU A CA 1
ATOM 5077 C C . LEU A 1 642 ? -5.178 7.907 25.081 1.00 92.62 642 LEU A C 1
ATOM 5079 O O . LEU A 1 642 ? -5.326 7.723 23.874 1.00 92.62 642 LEU A O 1
ATOM 5083 N N . SER A 1 643 ? -4.861 9.109 25.570 1.00 89.44 643 SER A N 1
ATOM 5084 C CA . SER A 1 643 ? -4.624 10.288 24.725 1.00 89.44 643 SER A CA 1
ATOM 5085 C C . SER A 1 643 ? -3.398 10.121 23.818 1.00 89.44 643 SER A C 1
ATOM 5087 O O . SER A 1 643 ? -3.460 10.493 22.647 1.00 89.44 643 SER A O 1
ATOM 5089 N N . LEU A 1 644 ? -2.320 9.504 24.315 1.00 89.94 644 LEU A N 1
ATOM 5090 C CA . LEU A 1 644 ? -1.129 9.169 23.531 1.00 89.94 644 LEU A CA 1
ATOM 5091 C C . LEU A 1 644 ? -1.423 8.089 22.477 1.00 89.94 644 LEU A C 1
ATOM 5093 O O . LEU A 1 644 ? -0.969 8.217 21.345 1.00 89.94 644 LEU A O 1
ATOM 5097 N N . GLY A 1 645 ? -2.240 7.080 22.797 1.00 91.75 645 GLY A N 1
ATOM 5098 C CA . GLY A 1 645 ? -2.719 6.097 21.817 1.00 91.75 645 GLY A CA 1
ATOM 5099 C C . GLY A 1 645 ? -3.546 6.736 20.691 1.00 91.75 645 GLY A C 1
ATOM 5100 O O . GLY A 1 645 ? -3.345 6.432 19.515 1.00 91.75 645 GLY A O 1
ATOM 5101 N N . ASN A 1 646 ? -4.418 7.692 21.029 1.00 90.19 646 ASN A N 1
ATOM 5102 C CA . ASN A 1 646 ? -5.178 8.476 20.049 1.00 90.19 646 ASN A CA 1
ATOM 5103 C C . ASN A 1 646 ? -4.279 9.392 19.198 1.00 90.19 646 ASN A C 1
ATOM 5105 O O . ASN A 1 646 ? -4.518 9.539 18.001 1.00 90.19 646 ASN A O 1
ATOM 5109 N N . TYR A 1 647 ? -3.250 10.003 19.794 1.00 88.56 647 TYR A N 1
ATOM 5110 C CA . TYR A 1 647 ? -2.242 10.781 19.070 1.00 88.56 647 TYR A CA 1
ATOM 5111 C C . TYR A 1 647 ? -1.458 9.898 18.089 1.00 88.56 647 TYR A C 1
ATOM 5113 O O . TYR A 1 647 ? -1.396 10.219 16.906 1.00 88.56 647 TYR A O 1
ATOM 5121 N N . LEU A 1 648 ? -0.958 8.748 18.550 1.00 91.38 648 LEU A N 1
ATOM 5122 C CA . LEU A 1 648 ? -0.241 7.776 17.726 1.00 91.38 648 LEU A CA 1
ATOM 5123 C C . LEU A 1 648 ? -1.111 7.273 16.562 1.00 91.38 648 LEU A C 1
ATOM 5125 O O . LEU A 1 648 ? -0.644 7.222 15.433 1.00 91.38 648 LEU A O 1
ATOM 5129 N N . THR A 1 649 ? -2.396 6.997 16.798 1.00 92.62 649 THR A N 1
ATOM 5130 C CA . THR A 1 649 ? -3.336 6.587 15.736 1.00 92.62 649 THR A CA 1
ATOM 5131 C C . THR A 1 649 ? -3.519 7.678 14.668 1.00 92.62 649 THR A C 1
ATOM 5133 O O . THR A 1 649 ? -3.598 7.368 13.483 1.00 92.62 649 THR A O 1
ATOM 5136 N N . LYS A 1 650 ? -3.539 8.963 15.055 1.00 90.62 650 LYS A N 1
ATOM 5137 C CA . LYS A 1 650 ? -3.584 10.087 14.099 1.00 90.62 650 LYS A CA 1
ATOM 5138 C C . LYS A 1 650 ? -2.279 10.239 13.322 1.00 90.62 650 LYS A C 1
ATOM 5140 O O . LYS A 1 650 ? -2.321 10.430 12.114 1.00 90.62 650 LYS A O 1
ATOM 5145 N N . LEU A 1 651 ? -1.145 10.125 14.010 1.00 89.81 651 LEU A N 1
ATOM 5146 C CA . LEU A 1 651 ? 0.197 10.182 13.430 1.00 89.81 651 LEU A CA 1
ATOM 5147 C C . LEU A 1 651 ? 0.405 9.087 12.370 1.00 89.81 651 LEU A C 1
ATOM 5149 O O . LEU A 1 651 ? 0.901 9.374 11.290 1.00 89.81 651 LEU A O 1
ATOM 5153 N N . ILE A 1 652 ? -0.063 7.867 12.641 1.00 93.88 652 ILE A N 1
ATOM 5154 C CA . ILE A 1 652 ? -0.053 6.733 11.701 1.00 93.88 652 ILE A CA 1
ATOM 5155 C C . ILE A 1 652 ? -0.921 6.991 10.455 1.00 93.88 652 ILE A C 1
ATOM 5157 O O . ILE A 1 652 ? -0.613 6.487 9.382 1.00 93.88 652 ILE A O 1
ATOM 5161 N N . GLY A 1 653 ? -2.009 7.755 10.591 1.00 91.75 653 GLY A N 1
ATOM 5162 C CA . GLY A 1 653 ? -2.912 8.105 9.489 1.00 91.75 653 GLY A CA 1
ATOM 5163 C C . GLY A 1 653 ? -2.577 9.411 8.757 1.00 91.75 653 GLY A C 1
ATOM 5164 O O . GLY A 1 653 ? -3.383 9.843 7.937 1.00 91.75 653 GLY A O 1
ATOM 5165 N N . SER A 1 654 ? -1.455 10.063 9.076 1.00 89.38 654 SER A N 1
ATOM 5166 C CA . SER A 1 654 ? -1.022 11.328 8.459 1.00 89.38 654 SER A CA 1
ATOM 5167 C C . SER A 1 654 ? 0.083 11.078 7.433 1.00 89.38 654 SER A C 1
ATOM 5169 O O . SER A 1 654 ? 0.855 10.134 7.585 1.00 89.38 654 SER A O 1
ATOM 5171 N N . SER A 1 655 ? 0.188 11.930 6.410 1.00 85.00 655 SER A N 1
ATOM 5172 C CA . SER A 1 655 ? 1.251 11.802 5.393 1.00 85.00 655 SER A CA 1
ATOM 5173 C C . SER A 1 655 ? 2.529 12.537 5.798 1.00 85.00 655 SER A C 1
ATOM 5175 O O . SER A 1 655 ? 3.616 12.198 5.338 1.00 85.00 655 SER A O 1
ATOM 5177 N N . SER A 1 656 ? 2.420 13.528 6.687 1.00 82.12 656 SER A N 1
ATOM 5178 C CA . SER A 1 656 ? 3.551 14.323 7.162 1.00 82.12 656 SER A CA 1
ATOM 5179 C C . SER A 1 656 ? 3.408 14.743 8.631 1.00 82.12 656 SER A C 1
ATOM 5181 O O . SER A 1 656 ? 2.313 14.806 9.191 1.00 82.12 656 SER A O 1
ATOM 5183 N N . VAL A 1 657 ? 4.535 15.070 9.273 1.00 75.62 657 VAL A N 1
ATOM 5184 C CA . VAL A 1 657 ? 4.574 15.522 10.680 1.00 75.62 657 VAL A CA 1
ATOM 5185 C C . VAL A 1 657 ? 3.882 16.888 10.867 1.00 75.62 657 VAL A C 1
ATOM 5187 O O . VAL A 1 657 ? 3.319 17.170 11.927 1.00 75.62 657 VAL A O 1
ATOM 5190 N N . SER A 1 658 ? 3.870 17.740 9.835 1.00 75.06 658 SER A N 1
ATOM 5191 C CA . SER A 1 658 ? 3.324 19.106 9.887 1.00 75.06 658 SER A CA 1
ATOM 5192 C C . SER A 1 658 ? 1.788 19.157 9.971 1.00 75.06 658 SER A C 1
ATOM 5194 O O . SER A 1 658 ? 1.241 20.043 10.640 1.00 75.06 658 SER A O 1
ATOM 5196 N N . GLU A 1 659 ? 1.089 18.178 9.386 1.00 72.06 659 GLU A N 1
ATOM 5197 C CA . GLU A 1 659 ? -0.378 18.015 9.441 1.00 72.06 659 GLU A CA 1
ATOM 5198 C C . GLU A 1 659 ? -0.916 17.883 10.882 1.00 72.06 659 GLU A C 1
ATOM 5200 O O . GLU A 1 659 ? -2.043 18.280 11.193 1.00 72.06 659 GLU A O 1
ATOM 5205 N N . ILE A 1 660 ? -0.094 17.372 11.802 1.00 69.06 660 ILE A N 1
ATOM 5206 C CA . ILE A 1 660 ? -0.508 16.936 13.147 1.00 69.06 660 ILE A CA 1
ATOM 5207 C C . ILE A 1 660 ? -0.450 18.086 14.173 1.00 69.06 660 ILE A C 1
ATOM 5209 O O . ILE A 1 660 ? -0.873 17.948 15.325 1.00 69.06 660 ILE A O 1
ATOM 5213 N N . SER A 1 661 ? -0.032 19.279 13.738 1.00 56.03 661 SER A N 1
ATOM 5214 C CA . SER A 1 661 ? 0.119 20.528 14.509 1.00 56.03 661 SER A CA 1
ATOM 5215 C C . SER A 1 661 ? -1.165 21.087 15.172 1.00 56.03 661 SER A C 1
ATOM 5217 O O . SER A 1 661 ? -1.188 22.221 15.665 1.00 56.03 661 SER A O 1
ATOM 5219 N N . SER A 1 662 ? -2.239 20.293 15.259 1.00 52.62 662 SER A N 1
ATOM 5220 C CA . SER A 1 662 ? -3.573 20.649 15.757 1.00 52.62 662 SER A CA 1
ATOM 5221 C C . SER A 1 662 ? -4.113 19.782 16.913 1.00 52.62 662 SER A C 1
ATOM 5223 O O . SER A 1 662 ? -5.099 20.188 17.525 1.00 52.62 662 SER A O 1
ATOM 5225 N N . VAL A 1 663 ? -3.496 18.647 17.290 1.00 51.12 663 VAL A N 1
ATOM 5226 C CA . VAL A 1 663 ? -4.088 17.724 18.294 1.00 51.12 663 VAL A CA 1
ATOM 5227 C C . VAL A 1 663 ? -4.197 18.370 19.696 1.00 51.12 663 VAL A C 1
ATOM 5229 O O . VAL A 1 663 ? -3.167 18.704 20.288 1.00 51.12 663 VAL A O 1
ATOM 5232 N N . PRO A 1 664 ? -5.409 18.539 20.271 1.00 46.47 664 PRO A N 1
ATOM 5233 C CA . PRO A 1 664 ? -5.579 19.094 21.616 1.00 46.47 664 PRO A CA 1
ATOM 5234 C C . PRO A 1 664 ? -5.249 18.063 22.704 1.00 46.47 664 PRO A C 1
ATOM 5236 O O . PRO A 1 664 ? -5.571 16.886 22.562 1.00 46.47 664 PRO A O 1
ATOM 5239 N N . GLY A 1 665 ? -4.660 18.510 23.817 1.00 52.16 665 GLY A N 1
ATOM 5240 C CA . GLY A 1 665 ? -4.433 17.684 25.014 1.00 52.16 665 GLY A CA 1
ATOM 5241 C C . GLY A 1 665 ? -3.151 16.841 25.017 1.00 52.16 665 GLY A C 1
ATOM 5242 O O . GLY A 1 665 ? -2.763 16.353 26.075 1.00 52.16 665 GLY A O 1
ATOM 5243 N N . CYS A 1 666 ? -2.449 16.722 23.887 1.00 51.78 666 CYS A N 1
ATOM 5244 C CA . CYS A 1 666 ? -1.090 16.181 23.873 1.00 51.78 666 CYS A CA 1
ATOM 5245 C C . CYS A 1 666 ? -0.097 17.279 24.319 1.00 51.78 666 CYS A C 1
ATOM 5247 O O . CYS A 1 666 ? -0.230 18.412 23.840 1.00 51.78 666 CYS A O 1
ATOM 5249 N N . PRO A 1 667 ? 0.886 17.009 25.204 1.00 53.59 667 PRO A N 1
ATOM 5250 C CA . PRO A 1 667 ? 1.867 18.013 25.619 1.00 53.59 667 PRO A CA 1
ATOM 5251 C C . PRO A 1 667 ? 2.795 18.383 24.450 1.00 53.59 667 PRO A C 1
ATOM 5253 O O . PRO A 1 667 ? 3.803 17.719 24.212 1.00 53.59 667 PRO A O 1
ATOM 5256 N N . ARG A 1 668 ? 2.450 19.445 23.707 1.00 53.09 668 ARG A N 1
ATOM 5257 C CA . ARG A 1 668 ? 3.224 19.928 22.544 1.00 53.09 668 ARG A CA 1
ATOM 5258 C C . ARG A 1 668 ? 4.682 20.237 22.880 1.00 53.09 668 ARG A C 1
ATOM 5260 O O . ARG A 1 668 ? 5.543 20.097 22.022 1.00 53.09 668 ARG A O 1
ATOM 5267 N N . ASP A 1 669 ? 4.944 20.605 24.129 1.00 54.00 669 ASP A N 1
ATOM 5268 C CA . ASP A 1 669 ? 6.268 20.987 24.616 1.00 54.00 669 ASP A CA 1
ATOM 5269 C C . ASP A 1 669 ? 7.182 19.772 24.910 1.00 54.00 669 ASP A C 1
ATOM 5271 O O . ASP A 1 669 ? 8.356 19.956 25.237 1.00 54.00 669 ASP A O 1
ATOM 5275 N N . HIS A 1 670 ? 6.666 18.531 24.832 1.00 53.56 670 HIS A N 1
ATOM 5276 C CA . HIS A 1 670 ? 7.354 17.313 25.302 1.00 53.56 670 HIS A CA 1
ATOM 5277 C C . HIS A 1 670 ? 7.277 16.097 24.350 1.00 53.56 670 HIS A C 1
ATOM 5279 O O . HIS A 1 670 ? 7.575 14.977 24.773 1.00 53.56 670 HIS A O 1
ATOM 5285 N N . LEU A 1 671 ? 6.894 16.284 23.083 1.00 57.44 671 LEU A N 1
ATOM 5286 C CA . LEU A 1 671 ? 6.974 15.255 22.030 1.00 57.44 671 LEU A CA 1
ATOM 5287 C C . LEU A 1 671 ? 7.792 15.753 20.828 1.00 57.44 671 LEU A C 1
ATOM 5289 O O . LEU A 1 671 ? 8.072 16.946 20.694 1.00 57.44 671 LEU A O 1
ATOM 5293 N N . LEU A 1 672 ? 8.242 14.809 20.000 1.00 60.19 672 LEU A N 1
ATOM 5294 C CA . LEU A 1 672 ? 9.422 14.939 19.132 1.00 60.19 672 LEU A CA 1
ATOM 5295 C C . LEU A 1 672 ? 9.183 15.821 17.887 1.00 60.19 672 LEU A C 1
ATOM 5297 O O . LEU A 1 672 ? 10.146 16.264 17.256 1.00 60.19 672 LEU A O 1
ATOM 5301 N N . VAL A 1 673 ? 7.915 16.173 17.637 1.00 55.97 673 VAL A N 1
ATOM 5302 C CA . VAL A 1 673 ? 7.352 16.956 16.517 1.00 55.97 673 VAL A CA 1
ATOM 5303 C C . VAL A 1 673 ? 8.108 18.253 16.213 1.00 55.97 673 VAL A C 1
ATOM 5305 O O . VAL A 1 673 ? 8.058 18.766 15.100 1.00 55.97 673 VAL A O 1
ATOM 5308 N N . THR A 1 674 ? 8.807 18.816 17.199 1.00 53.28 674 THR A N 1
ATOM 5309 C CA . THR A 1 674 ? 9.566 20.070 17.058 1.00 53.28 674 THR A CA 1
ATOM 5310 C C . THR A 1 674 ? 11.033 19.884 16.653 1.00 53.28 674 THR A C 1
ATOM 5312 O O . THR A 1 674 ? 11.728 20.885 16.479 1.00 53.28 674 THR A O 1
ATOM 5315 N N . ARG A 1 675 ? 11.538 18.644 16.539 1.00 57.59 675 ARG A N 1
ATOM 5316 C CA . ARG A 1 675 ? 12.984 18.357 16.423 1.00 57.59 675 ARG A CA 1
ATOM 5317 C C . ARG A 1 675 ? 13.398 17.395 15.311 1.00 57.59 675 ARG A C 1
ATOM 5319 O O . ARG A 1 675 ? 14.580 17.382 14.984 1.00 57.59 675 ARG A O 1
ATOM 5326 N N . THR A 1 676 ? 12.486 16.621 14.720 1.00 59.47 676 THR A N 1
ATOM 5327 C CA . THR A 1 676 ? 12.813 15.756 13.570 1.00 59.47 676 THR A CA 1
ATOM 5328 C C . THR A 1 676 ? 11.827 15.975 12.419 1.00 59.47 676 THR A C 1
ATOM 5330 O O . THR A 1 676 ? 10.634 16.118 12.680 1.00 59.47 676 THR A O 1
ATOM 5333 N N . PRO A 1 677 ? 12.285 16.012 11.151 1.00 73.25 677 PRO A N 1
ATOM 5334 C CA . PRO A 1 677 ? 11.394 16.126 9.994 1.00 73.25 677 PRO A CA 1
ATOM 5335 C C . PRO A 1 677 ? 10.764 14.780 9.587 1.00 73.25 677 PRO A C 1
ATOM 5337 O O . PRO A 1 677 ? 9.888 14.751 8.730 1.00 73.25 677 PRO A O 1
ATOM 5340 N N . TYR A 1 678 ? 11.218 13.671 10.180 1.00 87.12 678 TYR A N 1
ATOM 5341 C CA . TYR A 1 678 ? 10.972 12.315 9.698 1.00 87.12 678 TYR A CA 1
ATOM 5342 C C . TYR A 1 678 ? 9.835 11.619 10.458 1.00 87.12 678 TYR A C 1
ATOM 5344 O O . TYR A 1 678 ? 9.937 11.343 11.657 1.00 87.12 678 TYR A O 1
ATOM 5352 N N . LEU A 1 679 ? 8.767 11.276 9.734 1.00 90.31 679 LEU A N 1
ATOM 5353 C CA . LEU A 1 679 ? 7.558 10.653 10.285 1.00 90.31 679 LEU A CA 1
ATOM 5354 C C . LEU A 1 679 ? 7.834 9.295 10.962 1.00 90.31 679 LEU A C 1
ATOM 5356 O O . LEU A 1 679 ? 7.244 8.982 11.997 1.00 90.31 679 LEU A O 1
ATOM 5360 N N . ASP A 1 680 ? 8.771 8.506 10.430 1.00 92.62 680 ASP A N 1
ATOM 5361 C CA . ASP A 1 680 ? 9.125 7.196 10.986 1.00 92.62 680 ASP A CA 1
ATOM 5362 C C . ASP A 1 680 ? 9.774 7.284 12.381 1.00 92.62 680 ASP A C 1
ATOM 5364 O O . ASP A 1 680 ? 9.571 6.395 13.215 1.00 92.62 680 ASP A O 1
ATOM 5368 N N . ILE A 1 681 ? 10.539 8.349 12.650 1.00 90.56 681 ILE A N 1
ATOM 5369 C CA . ILE A 1 681 ? 11.186 8.575 13.947 1.00 90.56 681 ILE A CA 1
ATOM 5370 C C . ILE A 1 681 ? 10.130 8.984 14.978 1.00 90.56 681 ILE A C 1
ATOM 5372 O O . ILE A 1 681 ? 10.097 8.418 16.072 1.00 90.56 681 ILE A O 1
ATOM 5376 N N . GLU A 1 682 ? 9.219 9.894 14.616 1.00 90.31 682 GLU A N 1
ATOM 5377 C CA . GLU A 1 682 ? 8.110 10.318 15.481 1.00 90.31 682 GLU A CA 1
ATOM 5378 C C . GLU A 1 682 ? 7.228 9.126 15.887 1.00 90.31 682 GLU A C 1
ATOM 5380 O O . GLU A 1 682 ? 6.896 8.977 17.068 1.00 90.31 682 GLU A O 1
ATOM 5385 N N . ILE A 1 683 ? 6.890 8.241 14.936 1.00 92.81 683 ILE A N 1
ATOM 5386 C CA . ILE A 1 683 ? 6.084 7.037 15.198 1.00 92.81 683 ILE A CA 1
ATOM 5387 C C . ILE A 1 683 ? 6.832 6.079 16.130 1.00 92.81 683 ILE A C 1
ATOM 5389 O O . ILE A 1 683 ? 6.272 5.671 17.151 1.00 92.81 683 ILE A O 1
ATOM 5393 N N . ARG A 1 684 ? 8.095 5.740 15.830 1.00 92.81 684 ARG A N 1
ATOM 5394 C CA . ARG A 1 684 ? 8.902 4.826 16.664 1.00 92.81 684 ARG A CA 1
ATOM 5395 C C . ARG A 1 684 ? 9.140 5.383 18.069 1.00 92.81 684 ARG A C 1
ATOM 5397 O O . ARG A 1 684 ? 9.033 4.642 19.050 1.00 92.81 684 ARG A O 1
ATOM 5404 N N . GLY A 1 685 ? 9.410 6.682 18.190 1.00 90.69 685 GLY A N 1
ATOM 5405 C CA . GLY A 1 685 ? 9.604 7.356 19.471 1.00 90.69 685 GLY A CA 1
ATOM 5406 C C . GLY A 1 685 ? 8.325 7.410 20.303 1.00 90.69 685 GLY A C 1
ATOM 5407 O O . GLY A 1 685 ? 8.323 6.976 21.457 1.00 90.69 685 GLY A O 1
ATOM 5408 N N . SER A 1 686 ? 7.211 7.832 19.701 1.00 91.38 686 SER A N 1
ATOM 5409 C CA . SER A 1 686 ? 5.892 7.851 20.347 1.00 91.38 686 SER A CA 1
ATOM 5410 C C . SER A 1 686 ? 5.450 6.458 20.798 1.00 91.38 686 SER A C 1
ATOM 5412 O O . SER A 1 686 ? 4.988 6.294 21.929 1.00 91.38 686 SER A O 1
ATOM 5414 N N . LEU A 1 687 ? 5.662 5.433 19.965 1.00 94.25 687 LEU A N 1
ATOM 5415 C CA . LEU A 1 687 ? 5.412 4.031 20.304 1.00 94.25 687 LEU A CA 1
ATOM 5416 C C . LEU A 1 687 ? 6.280 3.565 21.488 1.00 94.25 687 LEU A C 1
ATOM 5418 O O . LEU A 1 687 ? 5.781 2.900 22.399 1.00 94.25 687 LEU A O 1
ATOM 5422 N N . SER A 1 688 ? 7.552 3.975 21.532 1.00 93.19 688 SER A N 1
ATOM 5423 C CA . SER A 1 688 ? 8.460 3.677 22.644 1.00 93.19 688 SER A CA 1
ATOM 5424 C C . SER A 1 688 ? 7.991 4.278 23.968 1.00 93.19 688 SER A C 1
ATOM 5426 O O . SER A 1 688 ? 7.999 3.576 24.981 1.00 93.19 688 SER A O 1
ATOM 5428 N N . ILE A 1 689 ? 7.565 5.545 23.970 1.00 92.06 689 ILE A N 1
ATOM 5429 C CA . ILE A 1 689 ? 7.029 6.214 25.165 1.00 92.06 689 ILE A CA 1
ATOM 5430 C C . ILE A 1 689 ? 5.684 5.604 25.570 1.00 92.06 689 ILE A C 1
ATOM 5432 O O . ILE A 1 689 ? 5.443 5.406 26.761 1.00 92.06 689 ILE A O 1
ATOM 5436 N N . PHE A 1 690 ? 4.830 5.235 24.611 1.00 94.00 690 PHE A N 1
ATOM 5437 C CA . PHE A 1 690 ? 3.536 4.609 24.886 1.00 94.00 690 PHE A CA 1
ATOM 5438 C C . PHE A 1 690 ? 3.696 3.246 25.572 1.00 94.00 690 PHE A C 1
ATOM 5440 O O . PHE A 1 690 ? 3.096 3.009 26.621 1.00 94.00 690 PHE A O 1
ATOM 5447 N N . ILE A 1 691 ? 4.582 2.389 25.055 1.00 95.19 691 ILE A N 1
ATOM 5448 C CA . ILE A 1 691 ? 4.885 1.074 25.642 1.00 95.19 691 ILE A CA 1
ATOM 5449 C C . ILE A 1 691 ? 5.544 1.214 27.017 1.00 95.19 691 ILE A C 1
ATOM 5451 O O . ILE A 1 691 ? 5.122 0.545 27.960 1.00 95.19 691 ILE A O 1
ATOM 5455 N N . ALA A 1 692 ? 6.518 2.117 27.171 1.00 93.75 692 ALA A N 1
ATOM 5456 C CA . ALA A 1 692 ? 7.124 2.405 28.471 1.00 93.75 692 ALA A CA 1
ATOM 5457 C C . ALA A 1 692 ? 6.081 2.884 29.498 1.00 93.75 692 ALA A C 1
ATOM 5459 O O . ALA A 1 692 ? 6.111 2.461 30.654 1.00 93.75 692 ALA A O 1
ATOM 5460 N N . SER A 1 693 ? 5.114 3.700 29.065 1.00 93.75 693 SER A N 1
ATOM 5461 C CA . SER A 1 693 ? 4.037 4.201 29.923 1.00 93.75 693 SER A CA 1
ATOM 5462 C C . SER A 1 693 ? 3.078 3.097 30.370 1.00 93.75 693 SER A C 1
ATOM 5464 O O . SER A 1 693 ? 2.706 3.034 31.543 1.00 93.75 693 SER A O 1
ATOM 5466 N N . VAL A 1 694 ? 2.713 2.189 29.460 1.00 95.50 694 VAL A N 1
ATOM 5467 C CA . VAL A 1 694 ? 1.892 1.011 29.772 1.00 95.50 694 VAL A CA 1
ATOM 5468 C C . VAL A 1 694 ? 2.627 0.074 30.736 1.00 95.50 694 VAL A C 1
ATOM 5470 O O . VAL A 1 694 ? 2.039 -0.344 31.732 1.00 95.50 694 VAL A O 1
ATOM 5473 N N . ILE A 1 695 ? 3.916 -0.207 30.505 1.00 95.19 695 ILE A N 1
ATOM 5474 C CA . ILE A 1 695 ? 4.734 -1.052 31.392 1.00 95.19 695 ILE A CA 1
ATOM 5475 C C . ILE A 1 695 ? 4.818 -0.446 32.801 1.00 95.19 695 ILE A C 1
ATOM 5477 O O . ILE A 1 695 ? 4.522 -1.141 33.771 1.00 95.19 695 ILE A O 1
ATOM 5481 N N . ALA A 1 696 ? 5.124 0.851 32.925 1.00 93.31 696 ALA A N 1
ATOM 5482 C CA . ALA A 1 696 ? 5.192 1.535 34.220 1.00 93.31 696 ALA A CA 1
ATOM 5483 C C . ALA A 1 696 ? 3.864 1.456 35.001 1.00 93.31 696 ALA A C 1
ATOM 5485 O O . ALA A 1 696 ? 3.855 1.209 36.209 1.00 93.31 696 ALA A O 1
ATOM 5486 N N . MET A 1 697 ? 2.724 1.592 34.314 1.00 94.81 697 MET A N 1
ATOM 5487 C CA . MET A 1 697 ? 1.404 1.439 34.934 1.00 94.81 697 MET A CA 1
ATOM 5488 C C . MET A 1 697 ? 1.096 -0.001 35.361 1.00 94.81 697 MET A C 1
ATOM 5490 O O . MET A 1 697 ? 0.506 -0.204 36.423 1.00 94.81 697 MET A O 1
ATOM 5494 N N . LEU A 1 698 ? 1.502 -1.004 34.580 1.00 94.81 698 LEU A N 1
ATOM 5495 C CA . LEU A 1 698 ? 1.323 -2.418 34.932 1.00 94.81 698 LEU A CA 1
ATOM 5496 C C . LEU A 1 698 ? 2.204 -2.841 36.116 1.00 94.81 698 LEU A C 1
ATOM 5498 O O . LEU A 1 698 ? 1.742 -3.610 36.963 1.00 94.81 698 LEU A O 1
ATOM 5502 N N . GLU A 1 699 ? 3.424 -2.306 36.203 1.00 93.00 699 GLU A N 1
ATOM 5503 C CA . GLU A 1 699 ? 4.340 -2.468 37.339 1.00 93.00 699 GLU A CA 1
ATOM 5504 C C . GLU A 1 699 ? 3.721 -1.850 38.611 1.00 93.00 699 GLU A C 1
ATOM 5506 O O . GLU A 1 699 ? 3.561 -2.531 39.627 1.00 93.00 699 GLU A O 1
ATOM 5511 N N . ARG A 1 700 ? 3.226 -0.604 38.529 1.00 92.88 700 ARG A N 1
ATOM 5512 C CA . ARG A 1 700 ? 2.565 0.119 39.636 1.00 92.88 700 ARG A CA 1
ATOM 5513 C C . ARG A 1 700 ? 1.261 -0.532 40.125 1.00 92.88 700 ARG A C 1
ATOM 5515 O O . ARG A 1 700 ? 0.979 -0.498 41.327 1.00 92.88 700 ARG A O 1
ATOM 5522 N N . LEU A 1 701 ? 0.453 -1.089 39.219 1.00 94.38 701 LEU A N 1
ATOM 5523 C CA . LEU A 1 701 ? -0.832 -1.733 39.533 1.00 94.38 701 LEU A CA 1
ATOM 5524 C C . LEU A 1 701 ? -0.711 -3.225 39.881 1.00 94.38 701 LEU A C 1
ATOM 5526 O O . LEU A 1 701 ? -1.727 -3.834 40.225 1.00 94.38 701 LEU A O 1
ATOM 5530 N N . GLU A 1 702 ? 0.484 -3.820 39.791 1.00 93.62 702 GLU A N 1
ATOM 5531 C CA . GLU A 1 702 ? 0.692 -5.273 39.876 1.00 93.62 702 GLU A CA 1
ATOM 5532 C C . GLU A 1 702 ? -0.271 -6.043 38.949 1.00 93.62 702 GLU A C 1
ATOM 5534 O O . GLU A 1 702 ? -1.052 -6.877 39.404 1.00 93.62 702 GLU A O 1
ATOM 5539 N N . GLY A 1 703 ? -0.300 -5.691 37.661 1.00 92.31 703 GLY A N 1
ATOM 5540 C CA . GLY A 1 703 ? -1.278 -6.231 36.703 1.00 92.31 703 GLY A CA 1
ATOM 5541 C C . GLY A 1 703 ? -0.940 -7.594 36.092 1.00 92.31 703 GLY A C 1
ATOM 5542 O O . GLY A 1 703 ? -1.805 -8.233 35.495 1.00 92.31 703 GLY A O 1
ATOM 5543 N N . LEU A 1 704 ? 0.320 -8.014 36.199 1.00 94.94 704 LEU A N 1
ATOM 5544 C CA . LEU A 1 704 ? 0.869 -9.193 35.531 1.00 94.94 704 LEU A CA 1
ATOM 5545 C C . LEU A 1 704 ? 1.146 -10.320 36.523 1.00 94.94 704 LEU A C 1
ATOM 5547 O O . LEU A 1 704 ? 1.582 -10.058 37.648 1.00 94.94 704 LEU A O 1
ATOM 5551 N N . LYS A 1 705 ? 1.016 -11.565 36.052 1.00 93.38 705 LYS A N 1
ATOM 5552 C CA . LYS A 1 705 ? 1.389 -12.775 36.799 1.00 93.38 705 LYS A CA 1
ATOM 5553 C C . LYS A 1 705 ? 2.792 -12.648 37.407 1.00 93.38 705 LYS A C 1
ATOM 5555 O O . LYS A 1 705 ? 3.701 -12.196 36.701 1.00 93.38 705 LYS A O 1
ATOM 5560 N N . PRO A 1 706 ? 3.030 -13.090 38.660 1.00 91.06 706 PRO A N 1
ATOM 5561 C CA . PRO A 1 706 ? 4.321 -12.936 39.336 1.00 91.06 706 PRO A CA 1
ATOM 5562 C C . PRO A 1 706 ? 5.539 -13.391 38.517 1.00 91.06 706 PRO A C 1
ATOM 5564 O O . PRO A 1 706 ? 6.540 -12.680 38.493 1.00 91.06 706 PRO A O 1
ATOM 5567 N N . GLN A 1 707 ? 5.432 -14.500 37.772 1.00 89.69 707 GLN A N 1
ATOM 5568 C CA . GLN A 1 707 ? 6.506 -15.031 36.912 1.00 89.69 707 GLN A CA 1
ATOM 5569 C C . GLN A 1 707 ? 6.914 -14.087 35.763 1.00 89.69 707 GLN A C 1
ATOM 5571 O O . GLN A 1 707 ? 8.004 -14.209 35.210 1.00 89.69 707 GLN A O 1
ATOM 5576 N N . GLN A 1 708 ? 6.033 -13.165 35.367 1.00 90.31 708 GLN A N 1
ATOM 5577 C CA . GLN A 1 708 ? 6.203 -12.305 34.193 1.00 90.31 708 GLN A CA 1
ATOM 5578 C C . GLN A 1 708 ? 6.588 -10.866 34.574 1.00 90.31 708 GLN A C 1
ATOM 5580 O O . GLN A 1 708 ? 7.122 -10.141 33.733 1.00 90.31 708 GLN A O 1
ATOM 5585 N N . ARG A 1 709 ? 6.388 -10.462 35.840 1.00 90.50 709 ARG A N 1
ATOM 5586 C CA . ARG A 1 709 ? 6.718 -9.114 36.347 1.00 90.50 709 ARG A CA 1
ATOM 5587 C C . ARG A 1 709 ? 8.182 -8.746 36.101 1.00 90.50 709 ARG A C 1
ATOM 5589 O O . ARG A 1 709 ? 8.461 -7.638 35.670 1.00 90.50 709 ARG A O 1
ATOM 5596 N N . GLU A 1 710 ? 9.110 -9.688 36.276 1.00 89.75 710 GLU A N 1
ATOM 5597 C CA . GLU A 1 710 ? 10.535 -9.447 36.006 1.00 89.75 710 GLU A CA 1
ATOM 5598 C C . GLU A 1 710 ? 10.861 -9.215 34.524 1.00 89.75 710 GLU A C 1
ATOM 5600 O O . GLU A 1 710 ? 11.878 -8.586 34.224 1.00 89.75 710 GLU A O 1
ATOM 5605 N N . LYS A 1 711 ? 10.058 -9.731 33.583 1.00 89.44 711 LYS A N 1
ATOM 5606 C CA . LYS A 1 711 ? 10.273 -9.520 32.140 1.00 89.44 711 LYS A CA 1
ATOM 5607 C C . LYS A 1 711 ? 9.817 -8.119 31.728 1.00 89.44 711 LYS A C 1
ATOM 5609 O O . LYS A 1 711 ? 10.571 -7.411 31.068 1.00 89.44 711 LYS A O 1
ATOM 5614 N N . PHE A 1 712 ? 8.633 -7.707 32.177 1.00 92.19 712 PHE A N 1
ATOM 5615 C CA . PHE A 1 712 ? 8.014 -6.420 31.848 1.00 92.19 712 PHE A CA 1
ATOM 5616 C C . PHE A 1 712 ? 8.246 -5.392 32.964 1.00 92.19 712 PHE A C 1
ATOM 5618 O O . PHE A 1 712 ? 7.318 -4.994 33.660 1.00 92.19 712 PHE A O 1
ATOM 5625 N N . THR A 1 713 ? 9.501 -4.968 33.117 1.00 92.38 713 THR A N 1
ATOM 5626 C CA . THR A 1 713 ? 9.884 -3.832 33.977 1.00 92.38 713 THR A CA 1
ATOM 5627 C C . THR A 1 713 ? 10.266 -2.640 33.115 1.00 92.38 713 THR A C 1
ATOM 5629 O O . THR A 1 713 ? 10.796 -2.821 32.014 1.00 92.38 713 THR A O 1
ATOM 5632 N N . LEU A 1 714 ? 10.091 -1.415 33.617 1.00 91.06 714 LEU A N 1
ATOM 5633 C CA . LEU A 1 714 ? 10.469 -0.206 32.869 1.00 91.06 714 LEU A CA 1
ATOM 5634 C C . LEU A 1 714 ? 11.959 -0.199 32.451 1.00 91.06 714 LEU A C 1
ATOM 5636 O O . LEU A 1 714 ? 12.308 0.321 31.394 1.00 91.06 714 LEU A O 1
ATOM 5640 N N . LYS A 1 715 ? 12.834 -0.849 33.232 1.00 90.00 715 LYS A N 1
ATOM 5641 C CA . LYS A 1 715 ? 14.270 -1.021 32.928 1.00 90.00 715 LYS A CA 1
ATOM 5642 C C . LYS A 1 715 ? 14.548 -1.918 31.714 1.00 90.00 715 LYS A C 1
ATOM 5644 O O . LYS A 1 715 ? 15.602 -1.783 31.105 1.00 90.00 715 LYS A O 1
ATOM 5649 N N . LYS A 1 716 ? 13.632 -2.836 31.385 1.00 90.06 716 LYS A N 1
ATOM 5650 C CA . LYS A 1 716 ? 13.709 -3.739 30.221 1.00 90.06 716 LYS A CA 1
ATOM 5651 C C . LYS A 1 716 ? 12.865 -3.256 29.036 1.00 90.06 716 LYS A C 1
ATOM 5653 O O . LYS A 1 716 ? 12.887 -3.893 27.988 1.00 90.06 716 LYS A O 1
ATOM 5658 N N . ALA A 1 717 ? 12.133 -2.149 29.187 1.00 89.50 717 ALA A N 1
ATOM 5659 C CA . ALA A 1 717 ? 11.398 -1.534 28.091 1.00 89.50 717 ALA A CA 1
ATOM 5660 C C . ALA A 1 717 ? 12.367 -1.091 26.972 1.00 89.50 717 ALA A C 1
ATOM 5662 O O . ALA A 1 717 ? 13.480 -0.638 27.268 1.00 89.50 717 ALA A O 1
ATOM 5663 N N . PRO A 1 718 ? 11.965 -1.200 25.694 1.00 86.62 718 PRO A N 1
ATOM 5664 C CA . PRO A 1 718 ? 12.861 -1.004 24.566 1.00 86.62 718 PRO A CA 1
ATOM 5665 C C . PRO A 1 718 ? 13.339 0.448 24.497 1.00 86.62 718 PRO A C 1
ATOM 5667 O O . PRO A 1 718 ? 12.561 1.410 24.492 1.00 86.62 718 PRO A O 1
ATOM 5670 N N . GLN A 1 719 ? 14.658 0.591 24.446 1.00 87.06 719 GLN A N 1
ATOM 5671 C CA . GLN A 1 719 ? 15.349 1.858 24.292 1.00 87.06 719 GLN A CA 1
ATOM 5672 C C . GLN A 1 719 ? 15.619 2.074 22.796 1.00 87.06 719 GLN A C 1
ATOM 5674 O O . GLN A 1 719 ? 16.691 1.724 22.312 1.00 87.06 719 GLN A O 1
ATOM 5679 N N . CYS A 1 720 ? 14.633 2.593 22.052 1.00 87.62 720 CYS A N 1
ATOM 5680 C CA . CYS A 1 720 ? 14.873 3.082 20.688 1.00 87.62 720 CYS A CA 1
ATOM 5681 C C . CYS A 1 720 ? 15.295 4.564 20.708 1.00 87.62 720 CYS A C 1
ATOM 5683 O O . CYS A 1 720 ? 14.781 5.340 21.524 1.00 87.62 720 CYS A O 1
ATOM 5685 N N . ARG A 1 721 ? 16.181 4.958 19.787 1.00 87.94 721 ARG A N 1
ATOM 5686 C CA . ARG A 1 721 ? 16.476 6.364 19.483 1.00 87.94 721 ARG A CA 1
ATOM 5687 C C . ARG A 1 721 ? 15.210 7.087 19.022 1.00 87.94 721 ARG A C 1
ATOM 5689 O O . ARG A 1 721 ? 14.294 6.482 18.461 1.00 87.94 721 ARG A O 1
ATOM 5696 N N . VAL A 1 722 ? 15.154 8.376 19.323 1.00 83.62 722 VAL A N 1
ATOM 5697 C CA . VAL A 1 722 ? 14.019 9.278 19.096 1.00 83.62 722 VAL A CA 1
ATOM 5698 C C . VAL A 1 722 ? 14.408 10.545 18.326 1.00 83.62 722 VAL A C 1
ATOM 5700 O O . VAL A 1 722 ? 13.526 11.300 17.930 1.00 83.62 722 VAL A O 1
ATOM 5703 N N . LEU A 1 723 ? 15.703 10.774 18.085 1.00 84.44 723 LEU A 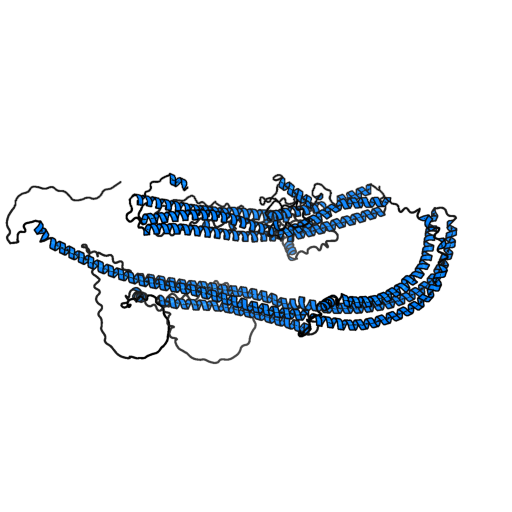N 1
ATOM 5704 C CA . LEU A 1 723 ? 16.223 11.857 17.241 1.00 84.44 723 LEU A CA 1
ATOM 5705 C C . LEU A 1 723 ? 16.914 11.364 15.958 1.00 84.44 723 LEU A C 1
ATOM 5707 O O . LEU A 1 723 ? 17.140 12.155 15.045 1.00 84.44 723 LEU A O 1
ATOM 5711 N N . GLN A 1 724 ? 17.270 10.078 15.877 1.00 87.56 724 GLN A N 1
ATOM 5712 C CA . GLN A 1 724 ? 18.093 9.510 14.801 1.00 87.56 724 GLN A CA 1
ATOM 5713 C C . GLN A 1 724 ? 17.506 8.194 14.277 1.00 87.56 724 GLN A C 1
ATOM 5715 O O . GLN A 1 724 ? 16.931 7.415 15.038 1.00 87.56 724 GLN A O 1
ATOM 5720 N N . ARG A 1 725 ? 17.683 7.916 12.974 1.00 86.62 725 ARG A N 1
ATOM 5721 C CA . ARG A 1 725 ? 17.225 6.655 12.360 1.00 86.62 725 ARG A CA 1
ATOM 5722 C C . ARG A 1 725 ? 18.090 5.454 12.744 1.00 86.62 725 ARG A C 1
ATOM 5724 O O . ARG A 1 725 ? 17.536 4.383 13.003 1.00 86.62 725 ARG A O 1
ATOM 5731 N N . LEU A 1 726 ? 19.412 5.654 12.761 1.00 86.62 726 LEU A N 1
ATOM 5732 C CA . LEU A 1 726 ? 20.454 4.636 12.900 1.00 86.62 726 LEU A CA 1
ATOM 5733 C C . LEU A 1 726 ? 21.536 5.084 13.907 1.00 86.62 726 LEU A C 1
ATOM 5735 O O . LEU A 1 726 ? 21.900 6.260 13.888 1.00 86.62 726 LEU A O 1
ATOM 5739 N N . PRO A 1 727 ? 22.082 4.172 14.739 1.00 87.69 727 PRO A N 1
ATOM 5740 C CA . PRO A 1 727 ? 21.521 2.857 15.054 1.00 87.69 727 PRO A CA 1
ATOM 5741 C C . PRO A 1 727 ? 20.188 3.024 15.799 1.00 87.69 727 PRO A C 1
ATOM 5743 O O . PRO A 1 727 ? 20.005 3.991 16.532 1.00 87.69 727 PRO A O 1
ATOM 5746 N N . TRP A 1 728 ? 19.246 2.088 15.654 1.00 86.06 728 TRP A N 1
ATOM 5747 C CA . TRP A 1 728 ? 17.955 2.236 16.342 1.00 86.06 728 TRP A CA 1
ATOM 5748 C C . TRP A 1 728 ? 18.077 2.111 17.867 1.00 86.06 728 TRP A C 1
ATOM 5750 O O . TRP A 1 728 ? 17.242 2.667 18.573 1.00 86.06 728 TRP A O 1
ATOM 5760 N N . GLN A 1 729 ? 19.084 1.396 18.384 1.00 87.50 729 GLN A N 1
ATOM 5761 C CA . GLN A 1 729 ? 19.289 1.215 19.824 1.00 87.50 729 GLN A CA 1
ATOM 5762 C C . GLN A 1 729 ? 19.828 2.489 20.486 1.00 87.50 729 GLN A C 1
ATOM 5764 O O . GLN A 1 729 ? 20.771 3.128 20.010 1.00 87.50 729 GLN A O 1
ATOM 5769 N N . PHE A 1 730 ? 19.235 2.821 21.628 1.00 84.88 730 PHE A N 1
ATOM 5770 C CA . PHE A 1 730 ? 19.619 3.937 22.477 1.00 84.88 730 PHE A CA 1
ATOM 5771 C C . PHE A 1 730 ? 20.374 3.439 23.719 1.00 84.88 730 PHE A C 1
ATOM 5773 O O . PHE A 1 730 ? 19.818 2.710 24.543 1.00 84.88 730 PHE A O 1
ATOM 5780 N N . ASP A 1 731 ? 21.629 3.871 23.868 1.00 86.81 731 ASP A N 1
ATOM 5781 C CA . ASP A 1 731 ? 22.399 3.729 25.106 1.00 86.81 731 ASP A CA 1
ATOM 5782 C C . ASP A 1 731 ? 22.363 5.070 25.869 1.00 86.81 731 ASP A C 1
ATOM 5784 O O . ASP A 1 731 ? 22.944 6.050 25.383 1.00 86.81 731 ASP A O 1
ATOM 5788 N N . PRO A 1 732 ? 21.735 5.137 27.061 1.00 84.00 732 PRO A N 1
ATOM 5789 C CA . PRO A 1 732 ? 21.621 6.365 27.849 1.00 84.00 732 PRO A CA 1
ATOM 5790 C C . PRO A 1 732 ? 22.947 6.902 28.400 1.00 84.00 732 PRO A C 1
ATOM 5792 O O . PRO A 1 732 ? 22.967 8.006 28.938 1.00 84.00 732 PRO A O 1
ATOM 5795 N N . THR A 1 733 ? 24.047 6.153 28.289 1.00 87.88 733 THR A N 1
ATOM 5796 C CA . THR A 1 733 ? 25.395 6.657 28.586 1.00 87.88 733 THR A CA 1
ATOM 5797 C C . THR A 1 733 ? 26.046 7.356 27.390 1.00 87.88 733 THR A C 1
ATOM 5799 O O . THR A 1 733 ? 26.960 8.154 27.589 1.00 87.88 733 THR A O 1
ATOM 5802 N N . SER A 1 734 ? 25.566 7.091 26.167 1.00 89.31 734 SER A N 1
ATOM 5803 C CA . SER A 1 734 ? 26.128 7.632 24.921 1.00 89.31 734 SER A CA 1
ATOM 5804 C C . SER A 1 734 ? 25.548 8.990 24.514 1.00 89.31 734 SER A C 1
ATOM 5806 O O . SER A 1 734 ? 26.274 9.809 23.957 1.00 89.31 734 SER A O 1
ATOM 5808 N N . ASP A 1 735 ? 24.266 9.239 24.802 1.00 88.88 735 ASP A N 1
ATOM 5809 C CA . ASP A 1 735 ? 23.550 10.454 24.398 1.00 88.88 735 ASP A CA 1
ATOM 5810 C C . ASP A 1 735 ? 22.634 10.951 25.544 1.00 88.88 735 ASP A C 1
ATOM 5812 O O . ASP A 1 735 ? 21.541 10.413 25.763 1.00 88.88 735 ASP A O 1
ATOM 5816 N N . PRO A 1 736 ? 23.085 11.938 26.346 1.00 88.25 736 PRO A N 1
ATOM 5817 C CA . PRO A 1 736 ? 22.340 12.420 27.508 1.00 88.25 736 PRO A CA 1
ATOM 5818 C C . PRO A 1 736 ? 21.154 13.324 27.139 1.00 88.25 736 PRO A C 1
ATOM 5820 O O . PRO A 1 736 ? 20.209 13.429 27.925 1.00 88.25 736 PRO A O 1
ATOM 5823 N N . ASP A 1 737 ? 21.167 13.952 25.961 1.00 86.12 737 ASP A N 1
ATOM 5824 C CA . ASP A 1 737 ? 20.074 14.814 25.505 1.00 86.12 737 ASP A CA 1
ATOM 5825 C C . ASP A 1 737 ? 18.872 13.953 25.100 1.00 86.12 737 ASP A C 1
ATOM 5827 O O . ASP A 1 737 ? 17.741 14.197 25.534 1.00 86.12 737 ASP A O 1
ATOM 5831 N N . GLU A 1 738 ? 19.127 12.874 24.357 1.00 86.38 738 GLU A N 1
ATOM 5832 C CA . GLU A 1 738 ? 18.127 11.864 24.020 1.00 86.38 738 GLU A CA 1
ATOM 5833 C C . GLU A 1 738 ? 17.603 11.136 25.281 1.00 86.38 738 GLU A C 1
ATOM 5835 O O . GLU A 1 738 ? 16.400 10.862 25.393 1.00 86.38 738 GLU A O 1
ATOM 5840 N N . ALA A 1 739 ? 18.461 10.939 26.297 1.00 87.88 739 ALA A N 1
ATOM 5841 C CA . ALA A 1 739 ? 18.062 10.441 27.620 1.00 87.88 739 ALA A CA 1
ATOM 5842 C C . ALA A 1 739 ? 17.071 11.378 28.328 1.00 87.88 739 ALA A C 1
ATOM 5844 O O . ALA A 1 739 ? 16.053 10.912 28.854 1.00 87.88 739 ALA A O 1
ATOM 5845 N N . SER A 1 740 ? 17.356 12.687 28.346 1.00 87.38 740 SER A N 1
ATOM 5846 C CA . SER A 1 740 ? 16.482 13.682 28.977 1.00 87.38 740 SER A CA 1
ATOM 5847 C C . SER A 1 740 ? 15.126 13.718 28.287 1.00 87.38 740 SER A C 1
ATOM 5849 O O . SER A 1 740 ? 14.109 13.589 28.961 1.00 87.38 740 SER A O 1
ATOM 5851 N N . ILE A 1 741 ? 15.098 13.780 26.950 1.00 85.81 741 ILE A N 1
ATOM 5852 C CA . ILE A 1 741 ? 13.851 13.806 26.173 1.00 85.81 741 ILE A CA 1
ATOM 5853 C C . ILE A 1 741 ? 12.992 12.576 26.489 1.00 85.81 741 ILE A C 1
ATOM 5855 O O . ILE A 1 741 ? 11.838 12.734 26.882 1.00 85.81 741 ILE A O 1
ATOM 5859 N N . ARG A 1 742 ? 13.549 11.355 26.421 1.00 85.94 742 ARG A N 1
ATOM 5860 C CA . ARG A 1 742 ? 12.800 10.129 26.764 1.00 85.94 742 ARG A CA 1
ATOM 5861 C C . ARG A 1 742 ? 12.277 10.158 28.207 1.00 85.94 742 ARG A C 1
ATOM 5863 O O . ARG A 1 742 ? 11.136 9.764 28.455 1.00 85.94 742 ARG A O 1
ATOM 5870 N N . SER A 1 743 ? 13.088 10.639 29.153 1.00 87.81 743 SER A N 1
ATOM 5871 C CA . SER A 1 743 ? 12.714 10.781 30.566 1.00 87.81 743 SER A CA 1
ATOM 5872 C C . SER A 1 743 ? 11.566 11.776 30.762 1.00 87.81 743 SER A C 1
ATOM 5874 O O . SER A 1 743 ? 10.622 11.498 31.501 1.00 87.81 743 SER A O 1
ATOM 5876 N N . ASP A 1 744 ? 11.620 12.921 30.088 1.00 86.50 744 ASP A N 1
ATOM 5877 C CA . ASP A 1 744 ? 10.674 14.020 30.253 1.00 86.50 744 ASP A CA 1
ATOM 5878 C C . ASP A 1 744 ? 9.351 13.750 29.519 1.00 86.50 744 ASP A C 1
ATOM 5880 O O . ASP A 1 744 ? 8.285 13.983 30.093 1.00 86.50 744 ASP A O 1
ATOM 5884 N N . SER A 1 745 ? 9.381 13.125 28.335 1.00 87.00 745 SER A N 1
ATOM 5885 C CA . SER A 1 745 ? 8.179 12.603 27.666 1.00 87.00 745 SER A CA 1
ATOM 5886 C C . SER A 1 745 ? 7.465 11.545 28.520 1.00 87.00 745 SER A C 1
ATOM 5888 O O . SER A 1 745 ? 6.241 11.582 28.657 1.00 87.00 745 SER A O 1
ATOM 5890 N N . LEU A 1 746 ? 8.207 10.627 29.157 1.00 88.75 746 LEU A N 1
ATOM 5891 C CA . LEU A 1 746 ? 7.622 9.620 30.051 1.00 88.75 746 LEU A CA 1
ATOM 5892 C C . LEU A 1 746 ? 7.025 10.253 31.322 1.00 88.75 746 LEU A C 1
ATOM 5894 O O . LEU A 1 746 ? 5.910 9.899 31.715 1.00 88.75 746 LEU A O 1
ATOM 5898 N N . LYS A 1 747 ? 7.711 11.229 31.937 1.00 88.56 747 LYS A N 1
ATOM 5899 C CA . LYS A 1 747 ? 7.172 12.024 33.059 1.00 88.56 747 LYS A CA 1
ATOM 5900 C C . LYS A 1 747 ? 5.920 12.805 32.664 1.00 88.56 747 LYS A C 1
ATOM 5902 O O . LYS A 1 747 ? 5.006 12.911 33.475 1.00 88.56 747 LYS A O 1
ATOM 5907 N N . ALA A 1 748 ? 5.834 13.335 31.444 1.00 87.00 748 ALA A N 1
ATOM 5908 C CA . ALA A 1 748 ? 4.656 14.077 30.996 1.00 87.00 748 ALA A CA 1
ATOM 5909 C C . ALA A 1 748 ? 3.393 13.191 30.955 1.00 87.00 748 ALA A C 1
ATOM 5911 O O . ALA A 1 748 ? 2.314 13.633 31.369 1.00 87.00 748 ALA A O 1
ATOM 5912 N N . VAL A 1 749 ? 3.539 11.933 30.516 1.00 88.94 749 VAL A N 1
ATOM 5913 C CA . VAL A 1 749 ? 2.449 10.947 30.398 1.00 88.94 749 VAL A CA 1
ATOM 5914 C C . VAL A 1 749 ? 2.107 10.298 31.743 1.00 88.94 749 VAL A C 1
ATOM 5916 O O . VAL A 1 749 ? 0.945 10.270 32.139 1.00 88.94 749 VAL A O 1
ATOM 5919 N N . VAL A 1 750 ? 3.111 9.783 32.453 1.00 89.19 750 VAL A N 1
ATOM 5920 C CA . VAL A 1 750 ? 2.941 8.918 33.638 1.00 89.19 750 VAL A CA 1
ATOM 5921 C C . VAL A 1 750 ? 3.079 9.706 34.954 1.00 89.19 750 VAL A C 1
ATOM 5923 O O . VAL A 1 750 ? 2.756 9.214 36.037 1.00 89.19 750 VAL A O 1
ATOM 5926 N N . GLY A 1 751 ? 3.517 10.964 34.882 1.00 87.06 751 GLY A N 1
ATOM 5927 C CA . GLY A 1 751 ? 3.639 11.860 36.026 1.00 87.06 751 GLY A CA 1
ATOM 5928 C C . GLY A 1 751 ? 4.648 11.355 37.054 1.00 87.06 751 GLY A C 1
ATOM 5929 O O . GLY A 1 751 ? 5.695 10.792 36.725 1.00 87.06 751 GLY A O 1
ATOM 5930 N N . VAL A 1 752 ? 4.293 11.525 38.329 1.00 79.25 752 VAL A N 1
ATOM 5931 C CA . VAL A 1 752 ? 5.093 11.078 39.482 1.00 79.25 752 VAL A CA 1
ATOM 5932 C C . VAL A 1 752 ? 5.347 9.566 39.453 1.00 79.25 752 VAL A C 1
ATOM 5934 O O . VAL A 1 752 ? 6.381 9.128 39.944 1.00 79.25 752 VAL A O 1
ATOM 5937 N N . LEU A 1 753 ? 4.476 8.770 38.821 1.00 78.38 753 LEU A N 1
ATOM 5938 C CA . LEU A 1 753 ? 4.582 7.305 38.769 1.00 78.38 753 LEU A CA 1
ATOM 5939 C C . LEU A 1 753 ? 5.780 6.803 37.927 1.00 78.38 753 LEU A C 1
ATOM 5941 O O . LEU A 1 753 ? 6.062 5.610 37.918 1.00 78.38 753 LEU A O 1
ATOM 5945 N N . SER A 1 754 ? 6.493 7.694 37.226 1.00 69.38 754 SER A N 1
ATOM 5946 C CA . SER A 1 754 ? 7.650 7.359 36.378 1.00 69.38 754 SER A CA 1
ATOM 5947 C C . SER A 1 754 ? 8.995 7.251 37.120 1.00 69.38 754 SER A C 1
ATOM 5949 O O . SER A 1 754 ? 9.987 6.853 36.509 1.00 69.38 754 SER A O 1
ATOM 5951 N N . VAL A 1 755 ? 9.068 7.610 38.413 1.00 60.06 755 VAL A N 1
ATOM 5952 C CA . VAL A 1 755 ? 10.349 7.787 39.129 1.00 60.06 755 VAL A CA 1
ATOM 5953 C C . VAL A 1 755 ? 10.471 6.927 40.395 1.00 60.06 755 VAL A C 1
ATOM 5955 O O . VAL A 1 755 ? 9.901 7.246 41.440 1.00 60.06 755 VAL A O 1
ATOM 5958 N N . GLY A 1 756 ? 11.347 5.919 40.330 1.00 62.12 756 GLY A N 1
ATOM 5959 C CA . GLY A 1 756 ? 11.958 5.259 41.493 1.00 62.12 756 GLY A CA 1
ATOM 5960 C C . GLY A 1 756 ? 11.170 4.108 42.130 1.00 62.12 756 GLY A C 1
ATOM 5961 O O . GLY A 1 756 ? 10.139 3.678 41.625 1.00 62.12 756 GLY A O 1
ATOM 5962 N N . GLU A 1 757 ? 11.690 3.610 43.260 1.00 64.56 757 GLU A N 1
ATOM 5963 C CA . GLU A 1 757 ? 11.160 2.493 44.068 1.00 64.56 757 GLU A CA 1
ATOM 5964 C C . GLU A 1 757 ? 9.863 2.864 44.813 1.00 64.56 757 GLU A C 1
ATOM 5966 O O . GLU A 1 757 ? 9.763 2.796 46.042 1.00 64.56 757 GLU A O 1
ATOM 5971 N N . GLN A 1 758 ? 8.848 3.308 44.076 1.00 68.00 758 GLN A N 1
ATOM 5972 C CA . GLN A 1 758 ? 7.537 3.573 44.648 1.00 68.00 758 GLN A CA 1
ATOM 5973 C C . GLN A 1 758 ? 6.865 2.255 45.027 1.00 68.00 758 GLN A C 1
ATOM 5975 O O . GLN A 1 758 ? 7.005 1.234 44.352 1.00 68.00 758 GLN A O 1
ATOM 5980 N N . LYS A 1 759 ? 6.116 2.274 46.130 1.00 82.44 759 LYS A N 1
ATOM 5981 C CA . LYS A 1 759 ? 5.338 1.111 46.563 1.00 82.44 759 LYS A CA 1
ATOM 5982 C C . LYS A 1 759 ? 4.273 0.797 45.511 1.00 82.44 759 LYS A C 1
ATOM 5984 O O . LYS A 1 759 ? 3.879 1.657 44.728 1.00 82.44 759 LYS A O 1
ATOM 5989 N N . THR A 1 760 ? 3.773 -0.427 45.478 1.00 90.94 760 THR A N 1
ATOM 5990 C CA . THR A 1 760 ? 2.677 -0.763 44.562 1.00 90.94 760 THR A CA 1
ATOM 5991 C C . THR A 1 760 ? 1.371 -0.126 45.043 1.00 90.94 760 THR A C 1
ATOM 5993 O O . THR A 1 760 ? 1.205 0.147 46.237 1.00 90.94 760 THR A O 1
ATOM 5996 N N . PHE A 1 761 ? 0.423 0.126 44.133 1.00 91.81 761 PHE A N 1
ATOM 5997 C CA . PHE A 1 761 ? -0.862 0.746 44.487 1.00 91.81 761 PHE A CA 1
ATOM 5998 C C . PHE A 1 761 ? -1.593 0.022 45.643 1.00 91.81 761 PHE A C 1
ATOM 6000 O O . PHE A 1 761 ? -2.002 0.704 46.588 1.00 91.81 761 PHE A O 1
ATOM 6007 N N . PRO A 1 762 ? -1.697 -1.328 45.667 1.00 90.75 762 PRO A N 1
ATOM 6008 C CA . PRO A 1 762 ? -2.262 -2.043 46.815 1.00 90.75 762 PRO A CA 1
ATOM 6009 C C . PRO A 1 762 ? -1.501 -1.776 48.124 1.00 90.75 762 PRO A C 1
ATOM 6011 O O . PRO A 1 762 ? -2.119 -1.577 49.171 1.00 90.75 762 PRO A O 1
ATOM 6014 N N . GLY A 1 763 ? -0.165 -1.712 48.068 1.00 90.69 763 GLY A N 1
ATOM 6015 C CA . GLY A 1 763 ? 0.689 -1.460 49.228 1.00 90.69 763 GLY A CA 1
ATOM 6016 C C . GLY A 1 763 ? 0.516 -0.065 49.841 1.00 90.69 763 GLY A C 1
ATOM 6017 O O . GLY A 1 763 ? 0.568 0.077 51.063 1.00 90.69 763 GLY A O 1
ATOM 6018 N N . GLU A 1 764 ? 0.271 0.971 49.033 1.00 90.88 764 GLU A N 1
ATOM 6019 C CA . GLU A 1 764 ? 0.022 2.336 49.534 1.00 90.88 764 GLU A CA 1
ATOM 6020 C C . GLU A 1 764 ? -1.379 2.515 50.128 1.00 90.88 764 GLU A C 1
ATOM 6022 O O . GLU A 1 764 ? -1.543 3.215 51.137 1.00 90.88 764 GLU A O 1
ATOM 6027 N N . VAL A 1 765 ? -2.383 1.848 49.550 1.00 91.44 765 VAL A N 1
ATOM 6028 C CA . VAL A 1 765 ? -3.749 1.821 50.091 1.00 91.44 765 VAL A CA 1
ATOM 6029 C C . VAL A 1 765 ? -3.761 1.137 51.460 1.00 91.44 765 VAL A C 1
ATOM 6031 O O . VAL A 1 765 ? -4.250 1.724 52.429 1.00 91.44 765 VAL A O 1
ATOM 6034 N N . GLU A 1 766 ? -3.151 -0.044 51.591 1.00 91.62 766 GLU A N 1
ATOM 6035 C CA . GLU A 1 766 ? -3.070 -0.742 52.881 1.00 91.62 766 GLU A CA 1
ATOM 6036 C C . GLU A 1 766 ? -2.197 0.005 53.903 1.00 91.62 766 GLU A C 1
ATOM 6038 O O . GLU A 1 766 ? -2.574 0.095 55.071 1.00 91.62 766 GLU A O 1
ATOM 6043 N N . ALA A 1 767 ? -1.100 0.653 53.489 1.00 90.50 767 ALA A N 1
ATOM 6044 C CA . ALA A 1 767 ? -0.330 1.528 54.381 1.00 90.50 767 ALA A CA 1
ATOM 6045 C C . ALA A 1 767 ? -1.157 2.726 54.895 1.00 90.50 767 ALA A C 1
ATOM 6047 O O . ALA A 1 767 ? -1.032 3.128 56.057 1.00 90.50 767 ALA A O 1
ATOM 6048 N N . SER A 1 768 ? -2.040 3.283 54.061 1.00 89.38 768 SER A N 1
ATOM 6049 C CA . SER A 1 768 ? -2.943 4.376 54.445 1.00 89.38 768 SER A CA 1
ATOM 6050 C C . SER A 1 768 ? -4.038 3.918 55.414 1.00 89.38 768 SER A C 1
ATOM 6052 O O . SER A 1 768 ? -4.329 4.626 56.383 1.00 89.38 768 SER A O 1
ATOM 6054 N N . ILE A 1 769 ? -4.590 2.718 55.210 1.00 89.12 769 ILE A N 1
ATOM 6055 C CA . ILE A 1 769 ? -5.560 2.085 56.117 1.00 89.12 769 ILE A CA 1
ATOM 6056 C C . ILE A 1 769 ? -4.899 1.720 57.457 1.00 89.12 769 ILE A C 1
ATOM 6058 O O . ILE A 1 769 ? -5.460 2.007 58.518 1.00 89.12 769 ILE A O 1
ATOM 6062 N N . ALA A 1 770 ? -3.684 1.168 57.440 1.00 88.19 770 ALA A N 1
ATOM 6063 C CA . ALA A 1 770 ? -2.908 0.875 58.645 1.00 88.19 770 ALA A CA 1
ATOM 6064 C C . ALA A 1 770 ? -2.612 2.153 59.452 1.00 88.19 770 ALA A C 1
ATOM 6066 O O . ALA A 1 770 ? -2.829 2.185 60.663 1.00 88.19 770 ALA A O 1
ATOM 6067 N N . SER A 1 771 ? -2.224 3.242 58.774 1.00 87.81 771 SER A N 1
ATOM 6068 C CA . SER A 1 771 ? -2.012 4.564 59.383 1.00 87.81 771 SER A CA 1
ATOM 6069 C C . SER A 1 771 ? -3.273 5.133 60.053 1.00 87.81 771 SER A C 1
ATOM 6071 O O . SER A 1 771 ? -3.163 5.787 61.091 1.00 87.81 771 SER A O 1
ATOM 6073 N N . LEU A 1 772 ? -4.467 4.890 59.497 1.00 83.44 772 LEU A N 1
ATOM 6074 C CA . LEU A 1 772 ? -5.729 5.271 60.140 1.00 83.44 772 LEU A CA 1
ATOM 6075 C C . LEU A 1 772 ? -6.024 4.379 61.355 1.00 83.44 772 LEU A C 1
ATOM 6077 O O . LEU A 1 772 ? -6.367 4.883 62.420 1.00 83.44 772 LEU A O 1
ATOM 6081 N N . THR A 1 773 ? -5.850 3.065 61.203 1.00 82.81 773 THR A N 1
ATOM 6082 C CA . THR A 1 773 ? -6.134 2.059 62.240 1.00 82.81 773 THR A CA 1
ATOM 6083 C C . THR A 1 773 ? -5.267 2.283 63.483 1.00 82.81 773 THR A C 1
ATOM 6085 O O . THR A 1 773 ? -5.771 2.279 64.601 1.00 82.81 773 THR A O 1
ATOM 6088 N N . GLN A 1 774 ? -3.985 2.612 63.296 1.00 84.50 774 GLN A N 1
ATOM 6089 C CA . GLN A 1 774 ? -3.060 2.964 64.379 1.00 84.50 774 GLN A CA 1
ATOM 6090 C C . GLN A 1 774 ? -3.507 4.201 65.186 1.00 84.50 774 GLN A C 1
ATOM 6092 O O . GLN A 1 774 ? -3.123 4.353 66.344 1.00 84.50 774 GLN A O 1
ATOM 6097 N N . ARG A 1 775 ? -4.331 5.084 64.601 1.00 80.00 775 ARG A N 1
ATOM 6098 C CA . ARG A 1 775 ? -4.761 6.356 65.206 1.00 80.00 775 ARG A CA 1
ATOM 6099 C C . ARG A 1 775 ? -5.970 6.229 66.144 1.00 80.00 775 ARG A C 1
ATOM 6101 O O . ARG A 1 775 ? -6.201 7.144 66.926 1.00 80.00 775 ARG A O 1
ATOM 6108 N N . PHE A 1 776 ? -6.716 5.122 66.079 1.00 75.31 776 PHE A N 1
ATOM 6109 C CA . PHE A 1 776 ? -7.924 4.873 66.888 1.00 75.31 776 PHE A CA 1
ATOM 6110 C C . PHE A 1 776 ? -7.741 3.808 67.983 1.00 75.31 776 PHE A C 1
ATOM 6112 O O . PHE A 1 776 ? -8.708 3.452 68.651 1.00 75.31 776 PHE A O 1
ATOM 6119 N N . ALA A 1 777 ? -6.509 3.330 68.198 1.00 62.75 777 ALA A N 1
ATOM 6120 C CA . ALA A 1 777 ? -6.205 2.173 69.046 1.00 62.75 777 ALA A CA 1
ATOM 6121 C C . ALA A 1 777 ? -6.978 0.900 68.616 1.00 62.75 777 ALA A C 1
ATOM 6123 O O . ALA A 1 777 ? -7.464 0.805 67.491 1.00 62.75 777 ALA A O 1
ATOM 6124 N N . ALA A 1 778 ? -7.013 -0.126 69.474 1.00 60.97 778 ALA A N 1
ATOM 6125 C CA . ALA A 1 778 ? -7.469 -1.470 69.098 1.00 60.97 778 ALA A CA 1
ATOM 6126 C C . ALA A 1 778 ? -8.967 -1.566 68.732 1.00 60.97 778 ALA A C 1
ATOM 6128 O O . ALA A 1 778 ? -9.346 -2.456 67.969 1.00 60.97 778 ALA A O 1
ATOM 6129 N N . ASP A 1 779 ? -9.808 -0.648 69.220 1.00 66.31 779 ASP A N 1
ATOM 6130 C CA . ASP A 1 779 ? -11.256 -0.658 68.992 1.00 66.31 779 ASP A CA 1
ATOM 6131 C C . ASP A 1 779 ? -11.711 0.451 68.038 1.00 66.31 779 ASP A C 1
ATOM 6133 O O . ASP A 1 779 ? -12.306 1.459 68.420 1.00 66.31 779 ASP A O 1
ATOM 6137 N N . LEU A 1 780 ? -11.486 0.221 66.740 1.00 74.88 780 LEU A N 1
ATOM 6138 C CA . LEU A 1 780 ? -12.135 1.014 65.697 1.00 74.88 780 LEU A CA 1
ATOM 6139 C C . LEU A 1 780 ? -13.672 0.831 65.801 1.00 74.88 780 LEU A C 1
ATOM 6141 O O . LEU A 1 780 ? -14.138 -0.319 65.759 1.00 74.88 780 LEU A O 1
ATOM 6145 N N . PRO A 1 781 ? -14.469 1.915 65.911 1.00 75.56 781 PRO A N 1
ATOM 6146 C CA . PRO A 1 781 ? -15.927 1.837 65.986 1.00 75.56 781 PRO A CA 1
ATOM 6147 C C . PRO A 1 781 ? -16.544 1.071 64.811 1.00 75.56 781 PRO A C 1
ATOM 6149 O O . PRO A 1 781 ? -16.052 1.153 63.685 1.00 75.56 781 PRO A O 1
ATOM 6152 N N . TYR A 1 782 ? -17.651 0.361 65.055 1.00 71.12 782 TYR A N 1
ATOM 6153 C CA . TYR A 1 782 ? -18.297 -0.514 64.063 1.00 71.12 782 TYR A CA 1
ATOM 6154 C C . TYR A 1 782 ? -18.560 0.189 62.714 1.00 71.12 782 TYR A C 1
ATOM 6156 O O . TYR A 1 782 ? -18.161 -0.315 61.665 1.00 71.12 782 TYR A O 1
ATOM 6164 N N . TYR A 1 783 ? -19.106 1.410 62.740 1.00 72.12 783 TYR A N 1
ATOM 6165 C CA . TYR A 1 783 ? -19.380 2.196 61.529 1.00 72.12 783 TYR A CA 1
ATOM 6166 C C . TYR A 1 783 ? -18.109 2.588 60.741 1.00 72.12 783 TYR A C 1
ATOM 6168 O O . TYR A 1 783 ? -18.150 2.717 59.518 1.00 72.12 783 TYR A O 1
ATOM 6176 N N . LEU A 1 784 ? -16.957 2.745 61.409 1.00 75.38 784 LEU A N 1
ATOM 6177 C CA . LEU A 1 784 ? -15.667 2.981 60.747 1.00 75.38 784 LEU A CA 1
ATOM 6178 C C . LEU A 1 784 ? -15.077 1.686 60.168 1.00 75.38 784 LEU A C 1
ATOM 6180 O O . LEU A 1 784 ? -14.427 1.745 59.126 1.00 75.38 784 LEU A O 1
ATOM 6184 N N . LYS A 1 785 ? -15.332 0.522 60.785 1.00 80.75 785 LYS A N 1
ATOM 6185 C CA . LYS A 1 785 ? -14.948 -0.793 60.234 1.00 80.75 785 LYS A CA 1
ATOM 6186 C C . LYS A 1 785 ? -15.677 -1.074 58.912 1.00 80.75 785 LYS A C 1
ATOM 6188 O O . LYS A 1 785 ? -15.025 -1.429 57.932 1.00 80.75 785 LYS A O 1
ATOM 6193 N N . GLU A 1 786 ? -16.990 -0.840 58.847 1.00 79.81 786 GLU A N 1
ATOM 6194 C CA . GLU A 1 786 ? -17.750 -0.949 57.588 1.00 79.81 786 GLU A CA 1
ATOM 6195 C C . GLU A 1 786 ? -17.242 0.034 56.524 1.00 79.81 786 GLU A C 1
ATOM 6197 O O . GLU A 1 786 ? -17.045 -0.350 55.369 1.00 79.81 786 GLU A O 1
ATOM 6202 N N . TYR A 1 787 ? -16.941 1.277 56.916 1.00 82.12 787 TYR A N 1
ATOM 6203 C CA . TYR A 1 787 ? -16.410 2.279 55.995 1.00 82.12 787 TYR A CA 1
ATOM 6204 C C . TYR A 1 787 ? -15.048 1.886 55.388 1.00 82.12 787 TYR A C 1
ATOM 6206 O O . TYR A 1 787 ? -14.851 2.024 54.181 1.00 82.12 787 TYR A O 1
ATOM 6214 N N . VAL A 1 788 ? -14.122 1.336 56.184 1.00 85.94 788 VAL A N 1
ATOM 6215 C CA . VAL A 1 788 ? -12.823 0.839 55.683 1.00 85.94 788 VAL A CA 1
ATOM 6216 C C . VAL A 1 788 ? -13.000 -0.330 54.703 1.00 85.94 788 VAL A C 1
ATOM 6218 O O . VAL A 1 788 ? -12.298 -0.392 53.692 1.00 85.94 788 VAL A O 1
ATOM 6221 N N . ASN A 1 789 ? -13.960 -1.226 54.944 1.00 87.19 789 ASN A N 1
ATOM 6222 C CA . ASN A 1 789 ? -14.257 -2.328 54.023 1.00 87.19 789 ASN A CA 1
ATOM 6223 C C . ASN A 1 789 ? -14.865 -1.833 52.700 1.00 87.19 789 ASN A C 1
ATOM 6225 O O . ASN A 1 789 ? -14.444 -2.276 51.631 1.00 87.19 789 ASN A O 1
ATOM 6229 N N . HIS A 1 790 ? -15.788 -0.867 52.753 1.00 87.56 790 HIS A N 1
ATOM 6230 C CA . HIS A 1 790 ? -16.320 -0.203 51.558 1.00 87.56 790 HIS A CA 1
ATOM 6231 C C . HIS A 1 790 ? -15.203 0.465 50.739 1.00 87.56 790 HIS A C 1
ATOM 6233 O O . HIS A 1 790 ? -15.129 0.296 49.523 1.00 87.56 790 HIS A O 1
ATOM 6239 N N . VAL A 1 791 ? -14.280 1.152 51.416 1.00 87.56 791 VAL A N 1
ATOM 6240 C CA . VAL A 1 791 ? -13.105 1.777 50.802 1.00 87.56 791 VAL A CA 1
ATOM 6241 C C . VAL A 1 791 ? -12.204 0.759 50.091 1.00 87.56 791 VAL A C 1
ATOM 6243 O O . VAL A 1 791 ? -11.845 0.998 48.940 1.00 87.56 791 VAL A O 1
ATOM 6246 N N . ARG A 1 792 ? -11.885 -0.385 50.718 1.00 90.19 792 ARG A N 1
ATOM 6247 C CA . ARG A 1 792 ? -11.121 -1.476 50.075 1.00 90.19 792 ARG A CA 1
ATOM 6248 C C . ARG A 1 792 ? -11.823 -2.035 48.841 1.00 90.19 792 ARG A C 1
ATOM 6250 O O . ARG A 1 792 ? -11.178 -2.285 47.827 1.00 90.19 792 ARG A O 1
ATOM 6257 N N . SER A 1 793 ? -13.142 -2.217 48.914 1.00 89.69 793 SER A N 1
ATOM 6258 C CA . SER A 1 793 ? -13.935 -2.678 47.770 1.00 89.69 793 SER A CA 1
ATOM 6259 C C . SER A 1 793 ? -13.875 -1.678 46.611 1.00 89.69 793 SER A C 1
ATOM 6261 O O . SER A 1 793 ? -13.739 -2.082 45.459 1.00 89.69 793 SER A O 1
ATOM 6263 N N . ASN A 1 794 ? -13.936 -0.377 46.908 1.00 90.69 794 ASN A N 1
ATOM 6264 C CA . ASN A 1 794 ? -13.907 0.678 45.900 1.00 90.69 794 ASN A CA 1
ATOM 6265 C C . ASN A 1 794 ? -12.524 0.817 45.233 1.00 90.69 794 ASN A C 1
ATOM 6267 O O . ASN A 1 794 ? -12.433 0.883 44.010 1.00 90.69 794 ASN A O 1
ATOM 6271 N N . THR A 1 795 ? -11.428 0.790 46.003 1.00 91.06 795 THR A N 1
ATOM 6272 C CA . THR A 1 795 ? -10.065 0.821 45.431 1.00 91.06 795 THR A CA 1
ATOM 6273 C C . THR A 1 795 ? -9.717 -0.466 44.680 1.00 91.06 795 THR A C 1
ATOM 6275 O O . THR A 1 795 ? -9.020 -0.407 43.667 1.00 91.06 795 THR A O 1
ATOM 6278 N N . GLY A 1 796 ? -10.242 -1.615 45.120 1.00 91.44 796 GLY A N 1
ATOM 6279 C CA . GLY A 1 796 ? -10.176 -2.876 44.380 1.00 91.44 796 GLY A CA 1
ATOM 6280 C C . GLY A 1 796 ? -10.892 -2.799 43.028 1.00 91.44 796 GLY A C 1
ATOM 6281 O O . GLY A 1 796 ? -10.313 -3.194 42.018 1.00 91.44 796 GLY A O 1
ATOM 6282 N N . SER A 1 797 ? -12.098 -2.219 42.994 1.00 91.06 797 SER A N 1
ATOM 6283 C CA . SER A 1 797 ? -12.851 -1.980 41.754 1.00 91.06 797 SER A CA 1
ATOM 6284 C C . SER A 1 797 ? -12.103 -1.045 40.801 1.00 91.06 797 SER A C 1
ATOM 6286 O O . SER A 1 797 ? -11.946 -1.377 39.631 1.00 91.06 797 SER A O 1
ATOM 6288 N N . LEU A 1 798 ? -11.565 0.074 41.304 1.00 92.25 798 LEU A N 1
ATOM 6289 C CA . LEU A 1 798 ? -10.768 1.016 40.508 1.00 92.25 798 LEU A CA 1
ATOM 6290 C C . LEU A 1 798 ? -9.532 0.341 39.888 1.00 92.25 798 LEU A C 1
ATOM 6292 O O . LEU A 1 798 ? -9.227 0.557 38.718 1.00 92.25 798 LEU A O 1
ATOM 6296 N N . ARG A 1 799 ? -8.825 -0.505 40.655 1.00 93.88 799 ARG A N 1
ATOM 6297 C CA . ARG A 1 799 ? -7.687 -1.287 40.145 1.00 93.88 799 ARG A CA 1
ATOM 6298 C C . ARG A 1 799 ? -8.124 -2.276 39.065 1.00 93.88 799 ARG A C 1
ATOM 6300 O O . ARG A 1 799 ? -7.436 -2.391 38.057 1.00 93.88 799 ARG A O 1
ATOM 6307 N N . ALA A 1 800 ? -9.232 -2.989 39.267 1.00 92.88 800 ALA A N 1
ATOM 6308 C CA . ALA A 1 800 ? -9.744 -3.950 38.292 1.00 92.88 800 ALA A CA 1
ATOM 6309 C C . ALA A 1 800 ? -10.148 -3.262 36.975 1.00 92.88 800 ALA A C 1
ATOM 6311 O O . ALA A 1 800 ? -9.767 -3.728 35.904 1.00 92.88 800 ALA A O 1
ATOM 6312 N N . GLU A 1 801 ? -10.828 -2.115 37.054 1.00 94.25 801 GLU A N 1
ATOM 6313 C CA . GLU A 1 801 ? -11.191 -1.294 35.895 1.00 94.25 801 GLU A CA 1
ATOM 6314 C C . GLU A 1 801 ? -9.949 -0.768 35.154 1.00 94.25 801 GLU A C 1
ATOM 6316 O O . GLU A 1 801 ? -9.829 -0.949 33.943 1.00 94.25 801 GLU A O 1
ATOM 6321 N N . ALA A 1 802 ? -8.978 -0.205 35.881 1.00 94.62 802 ALA A N 1
ATOM 6322 C CA . ALA A 1 802 ? -7.706 0.257 35.324 1.00 94.62 802 ALA A CA 1
ATOM 6323 C C . ALA A 1 802 ? -6.933 -0.862 34.602 1.00 94.62 802 ALA A C 1
ATOM 6325 O O . ALA A 1 802 ? -6.405 -0.656 33.508 1.00 94.62 802 ALA A O 1
ATOM 6326 N N . LEU A 1 803 ? -6.880 -2.061 35.192 1.00 95.75 803 LEU A N 1
ATOM 6327 C CA . LEU A 1 803 ? -6.237 -3.225 34.580 1.00 95.75 803 LEU A CA 1
ATOM 6328 C C . LEU A 1 803 ? -7.005 -3.740 33.359 1.00 95.75 803 LEU A C 1
ATOM 6330 O O . LEU A 1 803 ? -6.371 -4.122 32.378 1.00 95.75 803 LEU A O 1
ATOM 6334 N N . ALA A 1 804 ? -8.340 -3.709 33.374 1.00 94.44 804 ALA A N 1
ATOM 6335 C CA . ALA A 1 804 ? -9.157 -4.086 32.223 1.00 94.44 804 ALA A CA 1
ATOM 6336 C C . ALA A 1 804 ? -8.945 -3.119 31.045 1.00 94.44 804 ALA A C 1
ATOM 6338 O O . ALA A 1 804 ? -8.757 -3.565 29.912 1.00 94.44 804 ALA A O 1
ATOM 6339 N N . GLN A 1 805 ? -8.881 -1.811 31.317 1.00 95.38 805 GLN A N 1
ATOM 6340 C CA . GLN A 1 805 ? -8.543 -0.793 30.319 1.00 95.38 805 GLN A CA 1
ATOM 6341 C C . GLN A 1 805 ? -7.124 -0.996 29.765 1.00 95.38 805 GLN A C 1
ATOM 6343 O O . GLN A 1 805 ? -6.951 -1.044 28.551 1.00 95.38 805 GLN A O 1
ATOM 6348 N N . LEU A 1 806 ? -6.109 -1.202 30.614 1.00 95.88 806 LEU A N 1
ATOM 6349 C CA . LEU A 1 806 ? -4.738 -1.477 30.151 1.00 95.88 806 LEU A CA 1
ATOM 6350 C C . LEU A 1 806 ? -4.632 -2.780 29.348 1.00 95.88 806 LEU A C 1
ATOM 6352 O O . LEU A 1 806 ? -3.881 -2.826 28.374 1.00 95.88 806 LEU A O 1
ATOM 6356 N N . LYS A 1 807 ? -5.390 -3.821 29.710 1.00 95.38 807 LYS A N 1
ATOM 6357 C CA . LYS A 1 807 ? -5.461 -5.088 28.969 1.00 95.38 807 LYS A CA 1
ATOM 6358 C C . LYS A 1 807 ? -6.065 -4.892 27.578 1.00 95.38 807 LYS A C 1
ATOM 6360 O O . LYS A 1 807 ? -5.485 -5.371 26.605 1.00 95.38 807 LYS A O 1
ATOM 6365 N N . ALA A 1 808 ? -7.161 -4.139 27.468 1.00 95.12 808 ALA A N 1
ATOM 6366 C CA . ALA A 1 808 ? -7.731 -3.737 26.183 1.00 95.12 808 ALA A CA 1
ATOM 6367 C C . ALA A 1 808 ? -6.729 -2.922 25.344 1.00 95.12 808 ALA A C 1
ATOM 6369 O O . ALA A 1 808 ? -6.480 -3.274 24.192 1.00 95.12 808 ALA A O 1
ATOM 6370 N N . THR A 1 809 ? -6.071 -1.922 25.940 1.00 95.75 809 THR A N 1
ATOM 6371 C CA . THR A 1 809 ? -5.036 -1.111 25.276 1.00 95.75 809 THR A CA 1
ATOM 6372 C C . THR A 1 809 ? -3.859 -1.959 24.789 1.00 95.75 809 THR A C 1
ATOM 6374 O O . THR A 1 809 ? -3.411 -1.769 23.665 1.00 95.75 809 THR A O 1
ATOM 6377 N N . CYS A 1 810 ? -3.377 -2.937 25.568 1.00 96.06 810 CYS A N 1
ATOM 6378 C CA . CYS A 1 810 ? -2.313 -3.852 25.129 1.00 96.06 810 CYS A CA 1
ATOM 6379 C C . CYS A 1 810 ? -2.742 -4.710 23.931 1.00 96.06 810 CYS A C 1
ATOM 6381 O O . CYS A 1 810 ? -1.955 -4.910 23.008 1.00 96.06 810 CYS A O 1
ATOM 6383 N N . LEU A 1 811 ? -3.983 -5.209 23.923 1.00 94.56 811 LEU A N 1
ATOM 6384 C CA . LEU A 1 811 ? -4.513 -6.005 22.814 1.00 94.56 811 LEU A CA 1
ATOM 6385 C C . LEU A 1 811 ? -4.669 -5.166 21.538 1.00 94.56 811 LEU A C 1
ATOM 6387 O O . LEU A 1 811 ? -4.210 -5.598 20.484 1.00 94.56 811 LEU A O 1
ATOM 6391 N N . GLN A 1 812 ? -5.235 -3.961 21.642 1.00 95.56 812 GLN A N 1
ATOM 6392 C CA . GLN A 1 812 ? -5.356 -3.013 20.529 1.00 95.56 812 GLN A CA 1
ATOM 6393 C C . GLN A 1 812 ? -3.974 -2.594 20.000 1.00 95.56 812 GLN A C 1
ATOM 6395 O O . GLN A 1 812 ? -3.726 -2.593 18.795 1.00 95.56 812 GLN A O 1
ATOM 6400 N N . LEU A 1 813 ? -3.031 -2.304 20.902 1.00 95.69 813 LEU A N 1
ATOM 6401 C CA . LEU A 1 813 ? -1.661 -1.944 20.548 1.00 95.69 813 LEU A CA 1
ATOM 6402 C C . LEU A 1 813 ? -0.957 -3.072 19.785 1.00 95.69 813 LEU A C 1
ATOM 6404 O O . LEU A 1 813 ? -0.298 -2.826 18.778 1.00 95.69 813 LEU A O 1
ATOM 6408 N N . ARG A 1 814 ? -1.128 -4.316 20.245 1.00 95.31 814 ARG A N 1
ATOM 6409 C CA . ARG A 1 814 ? -0.506 -5.509 19.664 1.00 95.31 814 ARG A CA 1
ATOM 6410 C C . ARG A 1 814 ? -1.100 -5.911 18.312 1.00 95.31 814 ARG A C 1
ATOM 6412 O O . ARG A 1 814 ? -0.350 -6.348 17.441 1.00 95.31 814 ARG A O 1
ATOM 6419 N N . ASN A 1 815 ? -2.421 -5.836 18.169 1.00 94.56 815 ASN A N 1
ATOM 6420 C CA . ASN A 1 815 ? -3.138 -6.392 17.020 1.00 94.56 815 ASN A CA 1
ATOM 6421 C C . ASN A 1 815 ? -3.400 -5.363 15.916 1.00 94.56 815 ASN A C 1
ATOM 6423 O O . ASN A 1 815 ? -3.386 -5.743 14.748 1.00 94.56 815 ASN A O 1
ATOM 6427 N N . ASP A 1 816 ? -3.589 -4.091 16.278 1.00 95.75 816 ASP A N 1
ATOM 6428 C CA . ASP A 1 816 ? -4.035 -3.047 15.353 1.00 95.75 816 ASP A CA 1
ATOM 6429 C C . ASP A 1 816 ? -2.972 -1.948 15.207 1.00 95.75 816 ASP A C 1
ATOM 6431 O O . ASP A 1 816 ? -2.452 -1.726 14.113 1.00 95.75 816 ASP A O 1
ATOM 6435 N N . VAL A 1 817 ? -2.582 -1.298 16.313 1.00 96.19 817 VAL A N 1
ATOM 6436 C CA . VAL A 1 817 ? -1.748 -0.081 16.257 1.00 96.19 817 VAL A CA 1
ATOM 6437 C C . VAL A 1 817 ? -0.315 -0.375 15.814 1.00 96.19 817 VAL A C 1
ATOM 6439 O O . VAL A 1 817 ? 0.188 0.346 14.965 1.00 96.19 817 VAL A O 1
ATOM 6442 N N . ILE A 1 818 ? 0.359 -1.417 16.324 1.00 96.88 818 ILE A N 1
ATOM 6443 C CA . ILE A 1 818 ? 1.729 -1.750 15.880 1.00 96.88 818 ILE A CA 1
ATOM 6444 C C . ILE A 1 818 ? 1.765 -2.190 14.404 1.00 96.88 818 ILE A C 1
ATOM 6446 O O . ILE A 1 818 ? 2.614 -1.685 13.668 1.00 96.88 818 ILE A O 1
ATOM 6450 N N . PRO A 1 819 ? 0.867 -3.069 13.914 1.00 97.25 819 PRO A N 1
ATOM 6451 C CA . PRO A 1 819 ? 0.793 -3.373 12.487 1.00 97.25 819 PRO A CA 1
ATOM 6452 C C . PRO A 1 819 ? 0.544 -2.141 11.606 1.00 97.25 819 PRO A C 1
ATOM 6454 O O . PRO A 1 819 ? 1.256 -1.964 10.618 1.00 97.25 819 PRO A O 1
ATOM 6457 N N . GLN A 1 820 ? -0.379 -1.247 11.979 1.00 97.12 820 GLN A N 1
ATOM 6458 C CA . GLN A 1 820 ? -0.602 0.005 11.240 1.00 97.12 820 GLN A CA 1
ATOM 6459 C C . GLN A 1 820 ? 0.609 0.953 11.329 1.00 97.12 820 GLN A C 1
ATOM 6461 O O . GLN A 1 820 ? 1.016 1.522 10.318 1.00 97.12 820 GLN A O 1
ATOM 6466 N N . ALA A 1 821 ? 1.254 1.053 12.496 1.00 96.56 821 ALA A N 1
ATOM 6467 C CA . ALA A 1 821 ? 2.491 1.810 12.682 1.00 96.56 821 ALA A CA 1
ATOM 6468 C C . ALA A 1 821 ? 3.619 1.298 11.787 1.00 96.56 821 ALA A C 1
ATOM 6470 O O . ALA A 1 821 ? 4.359 2.106 11.238 1.00 96.56 821 ALA A O 1
ATOM 6471 N N . SER A 1 822 ? 3.731 -0.020 11.592 1.00 97.62 822 SER A N 1
ATOM 6472 C CA . SER A 1 822 ? 4.722 -0.586 10.674 1.00 97.62 822 SER A CA 1
ATOM 6473 C C . SER A 1 822 ? 4.475 -0.169 9.224 1.00 97.62 822 SER A C 1
ATOM 6475 O O . SER A 1 822 ? 5.425 0.175 8.531 1.00 97.62 822 SER A O 1
ATOM 6477 N N . LEU A 1 823 ? 3.212 -0.104 8.786 1.00 97.31 823 LEU A N 1
ATOM 6478 C CA . LEU A 1 823 ? 2.866 0.365 7.442 1.00 97.31 823 LEU A CA 1
ATOM 6479 C C . LEU A 1 823 ? 3.227 1.839 7.257 1.00 97.31 823 LEU A C 1
ATOM 6481 O O . LEU A 1 823 ? 3.882 2.174 6.273 1.00 97.31 823 LEU A O 1
ATOM 6485 N N . ALA A 1 824 ? 2.867 2.697 8.211 1.00 96.31 824 ALA A N 1
ATOM 6486 C CA . ALA A 1 824 ? 3.208 4.116 8.163 1.00 96.31 824 ALA A CA 1
ATOM 6487 C C . ALA A 1 824 ? 4.732 4.352 8.211 1.00 96.31 824 ALA A C 1
ATOM 6489 O O . ALA A 1 824 ? 5.259 5.109 7.402 1.00 96.31 824 ALA A O 1
ATOM 6490 N N . VAL A 1 825 ? 5.458 3.643 9.087 1.00 96.56 825 VAL A N 1
ATOM 6491 C CA . VAL A 1 825 ? 6.929 3.706 9.185 1.00 96.56 825 VAL A CA 1
ATOM 6492 C C . VAL A 1 825 ? 7.602 3.281 7.881 1.00 96.56 825 VAL A C 1
ATOM 6494 O O . VAL A 1 825 ? 8.438 4.022 7.372 1.00 96.56 825 VAL A O 1
ATOM 6497 N N . PHE A 1 826 ? 7.245 2.126 7.314 1.00 97.75 826 PHE A N 1
ATOM 6498 C CA . PHE A 1 826 ? 7.883 1.652 6.083 1.00 97.75 826 PHE A CA 1
ATOM 6499 C C . PHE A 1 826 ? 7.495 2.482 4.854 1.00 97.75 826 PHE A C 1
ATOM 6501 O O . PHE A 1 826 ? 8.335 2.662 3.982 1.00 97.75 826 PHE A O 1
ATOM 6508 N N . THR A 1 827 ? 6.285 3.052 4.812 1.00 96.38 827 THR A N 1
ATOM 6509 C CA . THR A 1 827 ? 5.874 3.990 3.746 1.00 96.38 827 THR A CA 1
ATOM 6510 C C . THR A 1 827 ? 6.618 5.326 3.844 1.00 96.38 827 THR A C 1
ATOM 6512 O O . THR A 1 827 ? 7.017 5.884 2.828 1.00 96.38 827 THR A O 1
ATOM 6515 N N . ALA A 1 828 ? 6.877 5.827 5.057 1.00 95.00 828 ALA A N 1
ATOM 6516 C CA . ALA A 1 828 ? 7.703 7.019 5.251 1.00 95.00 828 ALA A CA 1
ATOM 6517 C C . ALA A 1 828 ? 9.170 6.778 4.847 1.00 95.00 828 ALA A C 1
ATOM 6519 O O . ALA A 1 828 ? 9.769 7.619 4.186 1.00 95.00 828 ALA A O 1
ATOM 6520 N N . ILE A 1 829 ? 9.741 5.616 5.194 1.00 95.69 829 ILE A N 1
ATOM 6521 C CA . ILE A 1 829 ? 11.112 5.243 4.799 1.00 95.69 829 ILE A CA 1
ATOM 6522 C C . ILE A 1 829 ? 11.227 5.097 3.275 1.00 95.69 829 ILE A C 1
ATOM 6524 O O . ILE A 1 829 ? 12.164 5.635 2.697 1.00 95.69 829 ILE A O 1
ATOM 6528 N N . GLU A 1 830 ? 10.273 4.415 2.634 1.00 95.81 830 GLU A N 1
ATOM 6529 C CA . GLU A 1 830 ? 10.142 4.299 1.173 1.00 95.81 830 GLU A CA 1
ATOM 6530 C C . GLU A 1 830 ? 10.109 5.686 0.507 1.00 95.81 830 GLU A C 1
ATOM 6532 O O . GLU A 1 830 ? 10.964 5.987 -0.324 1.00 95.81 830 GLU A O 1
ATOM 6537 N N . SER A 1 831 ? 9.181 6.557 0.924 1.00 94.38 831 SER A N 1
ATOM 6538 C CA . SER A 1 831 ? 9.022 7.902 0.355 1.00 94.38 831 SER A CA 1
ATOM 6539 C C . SER A 1 831 ? 10.270 8.772 0.532 1.00 94.38 831 SER A C 1
ATOM 6541 O O . SER A 1 831 ? 10.675 9.457 -0.405 1.00 94.38 831 SER A O 1
ATOM 6543 N N . ASP A 1 832 ? 10.891 8.755 1.715 1.00 93.69 832 ASP A N 1
ATOM 6544 C CA . ASP A 1 832 ? 12.078 9.568 1.987 1.00 93.69 832 ASP A CA 1
ATOM 6545 C C . ASP A 1 832 ? 13.320 9.041 1.257 1.00 93.69 832 ASP A C 1
ATOM 6547 O O . ASP A 1 832 ? 14.140 9.839 0.806 1.00 93.69 832 ASP A O 1
ATOM 6551 N N . ALA A 1 833 ? 13.474 7.719 1.128 1.00 94.75 833 ALA A N 1
ATOM 6552 C CA . ALA A 1 833 ? 14.584 7.114 0.393 1.00 94.75 833 ALA A CA 1
ATOM 6553 C C . ALA A 1 833 ? 14.501 7.436 -1.106 1.00 94.75 833 ALA A C 1
ATOM 6555 O O . ALA A 1 833 ? 15.504 7.831 -1.699 1.00 94.75 833 ALA A O 1
ATOM 6556 N N . VAL A 1 834 ? 13.304 7.332 -1.696 1.00 95.25 834 VAL A N 1
ATOM 6557 C CA . VAL A 1 834 ? 13.054 7.698 -3.099 1.00 95.25 834 VAL A CA 1
ATOM 6558 C C . VAL A 1 834 ? 13.298 9.191 -3.323 1.00 95.25 834 VAL A C 1
ATOM 6560 O O . VAL A 1 834 ? 14.068 9.537 -4.211 1.00 95.25 834 VAL A O 1
ATOM 6563 N N . ALA A 1 835 ? 12.747 10.076 -2.484 1.00 94.75 835 ALA A N 1
ATOM 6564 C CA . ALA A 1 835 ? 12.924 11.523 -2.641 1.00 94.75 835 ALA A CA 1
ATOM 6565 C C . ALA A 1 835 ? 14.390 11.978 -2.478 1.00 94.75 835 ALA A C 1
ATOM 6567 O O . ALA A 1 835 ? 14.855 12.864 -3.199 1.00 94.75 835 ALA A O 1
ATOM 6568 N N . GLN A 1 836 ? 15.144 11.372 -1.551 1.00 94.56 836 GLN A N 1
ATOM 6569 C CA . GLN A 1 836 ? 16.577 11.652 -1.391 1.00 94.56 836 GLN A CA 1
ATOM 6570 C C . GLN A 1 836 ? 17.390 11.156 -2.593 1.00 94.56 836 GLN A C 1
ATOM 6572 O O . GLN A 1 836 ? 18.261 11.884 -3.073 1.00 94.56 836 GLN A O 1
ATOM 6577 N N . LEU A 1 837 ? 17.086 9.957 -3.102 1.00 95.81 837 LEU A N 1
ATOM 6578 C CA . LEU A 1 837 ? 17.740 9.398 -4.283 1.00 95.81 837 LEU A CA 1
ATOM 6579 C C . LEU A 1 837 ? 17.447 10.229 -5.540 1.00 95.81 837 LEU A C 1
ATOM 6581 O O . LEU A 1 837 ? 18.376 10.618 -6.241 1.00 95.81 837 LEU A O 1
ATOM 6585 N N . GLU A 1 838 ? 16.176 10.534 -5.805 1.00 96.75 838 GLU A N 1
ATOM 6586 C CA . GLU A 1 838 ? 15.732 11.337 -6.947 1.00 96.75 838 GLU A CA 1
ATOM 6587 C C . GLU A 1 838 ? 16.382 12.725 -6.930 1.00 96.75 838 GLU A C 1
ATOM 6589 O O . GLU A 1 838 ? 16.931 13.165 -7.941 1.00 96.75 838 GLU A O 1
ATOM 6594 N N . SER A 1 839 ? 16.423 13.389 -5.768 1.00 96.56 839 SER A N 1
ATOM 6595 C CA . SER A 1 839 ? 17.101 14.680 -5.620 1.00 96.56 839 SER A CA 1
ATOM 6596 C C . SER A 1 839 ? 18.612 14.589 -5.865 1.00 96.56 839 SER A C 1
ATOM 6598 O O . SER A 1 839 ? 19.180 15.507 -6.460 1.00 96.56 839 SER A O 1
ATOM 6600 N N . ALA A 1 840 ? 19.274 13.519 -5.411 1.00 97.06 840 ALA A N 1
ATOM 6601 C CA . ALA A 1 840 ? 20.712 13.330 -5.599 1.00 97.06 840 ALA A CA 1
ATOM 6602 C C . ALA A 1 840 ? 21.068 13.005 -7.060 1.00 97.06 840 ALA A C 1
ATOM 6604 O O . ALA A 1 840 ? 22.005 13.595 -7.604 1.00 97.06 840 ALA A O 1
ATOM 6605 N N . LEU A 1 841 ? 20.295 12.122 -7.704 1.00 96.94 841 LEU A N 1
ATOM 6606 C CA . LEU A 1 841 ? 20.437 11.778 -9.120 1.00 96.94 841 LEU A CA 1
ATOM 6607 C C . LEU A 1 841 ? 20.156 12.981 -10.017 1.00 96.94 841 LEU A C 1
ATOM 6609 O O . LEU A 1 841 ? 20.985 13.287 -10.867 1.00 96.94 841 LEU A O 1
ATOM 6613 N N . THR A 1 842 ? 19.060 13.711 -9.789 1.00 96.50 842 THR A N 1
ATOM 6614 C CA . THR A 1 842 ? 18.732 14.928 -10.555 1.00 96.50 842 THR A CA 1
ATOM 6615 C C . THR A 1 842 ? 19.877 15.933 -10.472 1.00 96.50 842 THR A C 1
ATOM 6617 O O . THR A 1 842 ? 20.381 16.381 -11.496 1.00 96.50 842 THR A O 1
ATOM 6620 N N . ALA A 1 843 ? 20.403 16.192 -9.269 1.00 96.69 843 ALA A N 1
ATOM 6621 C CA . ALA A 1 843 ? 21.540 17.091 -9.102 1.00 96.69 843 ALA A CA 1
ATOM 6622 C C . ALA A 1 843 ? 22.812 16.613 -9.836 1.00 96.69 843 ALA A C 1
ATOM 6624 O O . ALA A 1 843 ? 23.608 17.451 -10.266 1.00 96.69 843 ALA A O 1
ATOM 6625 N N . ALA A 1 844 ? 23.044 15.300 -9.963 1.00 95.69 844 ALA A N 1
ATOM 6626 C CA . ALA A 1 844 ? 24.154 14.742 -10.744 1.00 95.69 844 ALA A CA 1
ATOM 6627 C C . ALA A 1 844 ? 23.915 14.871 -12.261 1.00 95.69 844 ALA A C 1
ATOM 6629 O O . ALA A 1 844 ? 24.808 15.308 -12.991 1.00 95.69 844 ALA A O 1
ATOM 6630 N N . MET A 1 845 ? 22.697 14.583 -12.730 1.00 96.06 845 MET A N 1
ATOM 6631 C CA . MET A 1 845 ? 22.306 14.739 -14.136 1.00 96.06 845 MET A CA 1
ATOM 6632 C C . MET A 1 845 ? 22.352 16.206 -14.582 1.00 96.06 845 MET A C 1
ATOM 6634 O O . MET A 1 845 ? 22.837 16.488 -15.676 1.00 96.06 845 MET A O 1
ATOM 6638 N N . ASP A 1 846 ? 21.954 17.152 -13.728 1.00 96.25 846 ASP A N 1
ATOM 6639 C CA . ASP A 1 846 ? 22.062 18.595 -13.983 1.00 96.25 846 ASP A CA 1
ATOM 6640 C C . ASP A 1 846 ? 23.528 19.038 -14.131 1.00 96.25 846 ASP A C 1
ATOM 6642 O O . ASP A 1 846 ? 23.870 19.799 -15.042 1.00 96.25 846 ASP A O 1
ATOM 6646 N N . ARG A 1 847 ? 24.432 18.530 -13.273 1.00 95.75 847 ARG A N 1
ATOM 6647 C CA . ARG A 1 847 ? 25.882 18.790 -13.382 1.00 95.75 847 ARG A CA 1
ATOM 6648 C C . ARG A 1 847 ? 26.451 18.267 -14.699 1.00 95.75 847 ARG A C 1
ATOM 6650 O O . ARG A 1 847 ? 27.216 18.983 -15.348 1.00 95.75 847 ARG A O 1
ATOM 6657 N N . CYS A 1 848 ? 26.076 17.048 -15.086 1.00 95.44 848 CYS A N 1
ATOM 6658 C CA . CYS A 1 848 ? 26.505 16.415 -16.331 1.00 95.44 848 CYS A CA 1
ATOM 6659 C C . CYS A 1 848 ? 25.973 17.166 -17.563 1.00 95.44 848 CYS A C 1
ATOM 6661 O O . CYS A 1 848 ? 26.745 17.556 -18.440 1.00 95.44 848 CYS A O 1
ATOM 6663 N N . SER A 1 849 ? 24.677 17.483 -17.583 1.00 95.75 849 SER A N 1
ATOM 6664 C CA . SER A 1 849 ? 24.031 18.239 -18.665 1.00 95.75 849 SER A CA 1
ATOM 6665 C C . SER A 1 849 ? 24.671 19.625 -18.823 1.00 95.75 849 SER A C 1
ATOM 6667 O O . SER A 1 849 ? 25.035 20.026 -19.925 1.00 95.75 849 SER A O 1
ATOM 6669 N N . GLY A 1 850 ? 24.954 20.317 -17.712 1.00 96.12 850 GLY A N 1
ATOM 6670 C CA . GLY A 1 850 ? 25.678 21.591 -17.712 1.00 96.12 850 GLY A CA 1
ATOM 6671 C C . GLY A 1 850 ? 27.168 21.501 -18.085 1.00 96.12 850 GLY A C 1
ATOM 6672 O O . GLY A 1 850 ? 27.795 22.534 -18.336 1.00 96.12 850 GLY A O 1
ATOM 6673 N N . LEU A 1 851 ? 27.780 20.311 -18.110 1.00 94.50 851 LEU A N 1
ATOM 6674 C CA . LEU A 1 851 ? 29.094 20.068 -18.730 1.00 94.50 851 LEU A CA 1
ATOM 6675 C C . LEU A 1 851 ? 28.940 19.854 -20.242 1.00 94.50 851 LEU A C 1
ATOM 6677 O O . LEU A 1 851 ? 29.650 20.508 -21.009 1.00 94.50 851 LEU A O 1
ATOM 6681 N N . CYS A 1 852 ? 27.962 19.047 -20.663 1.00 94.62 852 CYS A N 1
ATOM 6682 C CA . CYS A 1 852 ? 27.634 18.811 -22.071 1.00 94.62 852 CYS A CA 1
ATOM 6683 C C . CYS A 1 852 ? 27.298 20.123 -22.797 1.00 94.62 852 CYS A C 1
ATOM 6685 O O . CYS A 1 852 ? 27.970 20.457 -23.763 1.00 94.62 852 CYS A O 1
ATOM 6687 N N . GLU A 1 853 ? 26.426 20.976 -22.247 1.00 96.69 853 GLU A N 1
ATOM 6688 C CA . GLU A 1 853 ? 26.112 22.292 -22.833 1.00 96.69 853 GLU A CA 1
ATOM 6689 C C . GLU A 1 853 ? 27.336 23.208 -23.030 1.00 96.69 853 GLU A C 1
ATOM 6691 O O . GLU A 1 853 ? 27.345 24.087 -23.897 1.00 96.69 853 GLU A O 1
ATOM 6696 N N . ARG A 1 854 ? 28.355 23.092 -22.167 1.00 96.31 854 ARG A N 1
ATOM 6697 C CA . ARG A 1 854 ? 29.615 23.844 -22.311 1.00 96.31 854 ARG A CA 1
ATOM 6698 C C . ARG A 1 854 ? 30.496 23.231 -23.396 1.00 96.31 854 ARG A C 1
ATOM 6700 O O . ARG A 1 854 ? 31.186 23.972 -24.094 1.00 96.31 854 ARG A O 1
ATOM 6707 N N . SER A 1 855 ? 30.440 21.912 -23.548 1.00 95.69 855 SER A N 1
ATOM 6708 C CA . SER A 1 855 ? 31.036 21.169 -24.655 1.00 95.69 855 SER A CA 1
ATOM 6709 C C . SER A 1 855 ? 30.405 21.571 -25.995 1.00 95.69 855 SER A C 1
ATOM 6711 O O . SER A 1 855 ? 31.125 21.964 -26.907 1.00 95.69 855 SER A O 1
ATOM 6713 N N . ASP A 1 856 ? 29.072 21.618 -26.080 1.00 95.75 856 ASP A N 1
ATOM 6714 C CA . ASP A 1 856 ? 28.303 22.001 -27.277 1.00 95.75 856 ASP A CA 1
ATOM 6715 C C . ASP A 1 856 ? 28.660 23.398 -27.781 1.00 95.75 856 ASP A C 1
ATOM 6717 O O . ASP A 1 856 ? 28.821 23.625 -28.982 1.00 95.75 856 ASP A O 1
ATOM 6721 N N . LYS A 1 857 ? 28.819 24.348 -26.850 1.00 97.31 857 LYS A N 1
ATOM 6722 C CA . LYS A 1 857 ? 29.229 25.724 -27.158 1.00 97.31 857 LYS A CA 1
ATOM 6723 C C . LYS A 1 857 ? 30.639 25.753 -27.757 1.00 97.31 857 LYS A C 1
ATOM 6725 O O . LYS A 1 857 ? 30.823 26.388 -28.791 1.00 97.31 857 LYS A O 1
ATOM 6730 N N . LYS A 1 858 ? 31.595 25.002 -27.188 1.00 96.50 858 LYS A N 1
ATOM 6731 C CA . LYS A 1 858 ? 32.954 24.855 -27.748 1.00 96.50 858 LYS A CA 1
ATOM 6732 C C . LYS A 1 858 ? 32.943 24.184 -29.124 1.00 96.50 858 LYS A C 1
ATOM 6734 O O . LYS A 1 858 ? 33.548 24.712 -30.046 1.00 96.50 858 LYS A O 1
ATOM 6739 N N . HIS A 1 859 ? 32.217 23.079 -29.285 1.00 96.88 859 HIS A N 1
ATOM 6740 C CA . HIS A 1 859 ? 32.066 22.380 -30.565 1.00 96.88 859 HIS A CA 1
ATOM 6741 C C . HIS A 1 859 ? 31.480 23.311 -31.645 1.00 96.88 859 HIS A C 1
ATOM 6743 O O . HIS A 1 859 ? 32.037 23.452 -32.731 1.00 96.88 859 HIS A O 1
ATOM 6749 N N . SER A 1 860 ? 30.435 24.075 -31.306 1.00 96.81 860 SER A N 1
ATOM 6750 C CA . SER A 1 860 ? 29.841 25.093 -32.187 1.00 96.81 860 SER A CA 1
ATOM 6751 C C . SER A 1 860 ? 30.809 26.229 -32.555 1.00 96.81 860 SER A C 1
ATOM 6753 O O . SER A 1 860 ? 30.707 26.811 -33.635 1.00 96.81 860 SER A O 1
ATOM 6755 N N . GLU A 1 861 ? 31.720 26.605 -31.654 1.00 97.00 861 GLU A N 1
ATOM 6756 C CA . GLU A 1 861 ? 32.791 27.576 -31.919 1.00 97.00 861 GLU A CA 1
ATOM 6757 C C . GLU A 1 861 ? 33.892 26.974 -32.806 1.00 97.00 861 GLU A C 1
ATOM 6759 O O . GLU A 1 861 ? 34.402 27.658 -33.701 1.00 97.00 861 GLU A O 1
ATOM 6764 N N . HIS A 1 862 ? 34.218 25.693 -32.616 1.00 96.06 862 HIS A N 1
ATOM 6765 C CA . HIS A 1 862 ? 35.165 24.957 -33.446 1.00 96.06 862 HIS A CA 1
ATOM 6766 C C . HIS A 1 862 ? 34.637 24.776 -34.877 1.00 96.06 862 HIS A C 1
ATOM 6768 O O . HIS A 1 862 ? 35.347 25.152 -35.807 1.00 96.06 862 HIS A O 1
ATOM 6774 N N . LEU A 1 863 ? 33.384 24.344 -35.075 1.00 95.56 863 LEU A N 1
ATOM 6775 C CA . LEU A 1 863 ? 32.745 24.251 -36.399 1.00 95.56 863 LEU A CA 1
ATOM 6776 C C . LEU A 1 863 ? 32.739 25.599 -37.138 1.00 95.56 863 LEU A C 1
ATOM 6778 O O . LEU A 1 863 ? 33.190 25.685 -38.277 1.00 95.56 863 LEU A O 1
ATOM 6782 N N . LYS A 1 864 ? 32.352 26.698 -36.474 1.00 95.94 864 LYS A N 1
ATOM 6783 C CA . LYS A 1 864 ? 32.411 28.054 -37.068 1.00 95.94 864 LYS A CA 1
ATOM 6784 C C . LYS A 1 864 ? 33.831 28.503 -37.422 1.00 95.94 864 LYS A C 1
ATOM 6786 O O . LYS A 1 864 ? 34.010 29.369 -38.281 1.00 95.94 864 LYS A O 1
ATOM 6791 N N . THR A 1 865 ? 34.838 27.964 -36.737 1.00 94.25 865 THR A N 1
ATOM 6792 C CA . THR A 1 865 ? 36.249 28.233 -37.034 1.00 94.25 865 THR A CA 1
ATOM 6793 C C . THR A 1 865 ? 36.729 27.379 -38.208 1.00 94.25 865 THR A C 1
ATOM 6795 O O . THR A 1 865 ? 37.393 27.915 -39.092 1.00 94.25 865 THR A O 1
ATOM 6798 N N . LEU A 1 866 ? 36.307 26.112 -38.284 1.00 93.50 866 LEU A N 1
ATOM 6799 C CA . LEU A 1 866 ? 36.528 25.214 -39.419 1.00 93.50 866 LEU A CA 1
ATOM 6800 C C . LEU A 1 866 ? 35.912 25.785 -40.706 1.00 93.50 866 LEU A C 1
ATOM 6802 O O . LEU A 1 866 ? 36.629 25.977 -41.682 1.00 93.50 866 LEU A O 1
ATOM 6806 N N . GLU A 1 867 ? 34.636 26.187 -40.678 1.00 92.62 867 GLU A N 1
ATOM 6807 C CA . GLU A 1 867 ? 33.963 26.867 -41.798 1.00 92.62 867 GLU A CA 1
ATOM 6808 C C . GLU A 1 867 ? 34.700 28.125 -42.277 1.00 92.62 867 GLU A C 1
ATOM 6810 O O . GLU A 1 867 ? 34.657 28.465 -43.459 1.00 92.62 867 GLU A O 1
ATOM 6815 N N . ARG A 1 868 ? 35.334 28.873 -41.364 1.00 90.88 868 ARG A N 1
ATOM 6816 C CA . ARG A 1 868 ? 36.095 30.075 -41.727 1.00 90.88 868 ARG A CA 1
ATOM 6817 C C . ARG A 1 868 ? 37.409 29.720 -42.419 1.00 90.88 868 ARG A C 1
ATOM 6819 O O . ARG A 1 868 ? 37.818 30.467 -43.302 1.00 90.88 868 ARG A O 1
ATOM 6826 N N . ILE A 1 869 ? 38.056 28.628 -42.011 1.00 87.81 869 ILE A N 1
ATOM 6827 C CA . ILE A 1 869 ? 39.307 28.145 -42.609 1.00 87.81 869 ILE A CA 1
ATOM 6828 C C . ILE A 1 869 ? 39.025 27.514 -43.981 1.00 87.81 869 ILE A C 1
ATOM 6830 O O . ILE A 1 869 ? 39.672 27.896 -44.949 1.00 87.81 869 ILE A O 1
ATOM 6834 N N . GLY A 1 870 ? 38.013 26.645 -44.099 1.00 83.12 870 GLY A N 1
ATOM 6835 C CA . GLY A 1 870 ? 37.665 25.960 -45.355 1.00 83.12 870 GLY A CA 1
ATOM 6836 C C . GLY A 1 870 ? 37.253 26.892 -46.505 1.00 83.12 870 GLY A C 1
ATOM 6837 O O . GLY A 1 870 ? 37.438 26.566 -47.671 1.00 83.12 870 GLY A O 1
ATOM 6838 N N . ARG A 1 871 ? 36.768 28.106 -46.202 1.00 85.31 871 ARG A N 1
ATOM 6839 C CA . ARG A 1 871 ? 36.448 29.140 -47.208 1.00 85.31 871 ARG A CA 1
ATOM 6840 C C . ARG A 1 871 ? 37.672 29.869 -47.791 1.00 85.31 871 ARG A C 1
ATOM 6842 O O . ARG A 1 871 ? 37.488 30.791 -48.585 1.00 85.31 871 ARG A O 1
ATOM 6849 N N . LEU A 1 872 ? 38.897 29.529 -47.389 1.00 80.56 872 LEU A N 1
ATOM 6850 C CA . LEU A 1 872 ? 40.121 30.085 -47.970 1.00 80.56 872 LEU A CA 1
ATOM 6851 C C . LEU A 1 872 ? 40.502 29.278 -49.222 1.00 80.56 872 LEU A C 1
ATOM 6853 O O . LEU A 1 872 ? 40.954 28.146 -49.111 1.00 80.56 872 LEU A O 1
ATOM 6857 N N . GLU A 1 873 ? 40.344 29.874 -50.412 1.00 65.69 873 GLU A N 1
ATOM 6858 C CA . GLU A 1 873 ? 40.552 29.208 -51.719 1.00 65.69 873 GLU A CA 1
ATOM 6859 C C . GLU A 1 873 ? 41.962 28.613 -51.919 1.00 65.69 873 GLU A C 1
ATOM 6861 O O . GLU A 1 873 ? 42.149 27.725 -52.749 1.00 65.69 873 GLU A O 1
ATOM 6866 N N . THR A 1 874 ? 42.951 29.085 -51.157 1.00 68.50 874 THR A N 1
ATOM 6867 C CA . THR A 1 874 ? 44.276 28.468 -51.030 1.00 68.50 874 THR A CA 1
ATOM 6868 C C . THR A 1 874 ? 44.715 28.529 -49.565 1.00 68.50 874 THR A C 1
ATOM 6870 O O . THR A 1 874 ? 44.891 29.643 -49.057 1.00 68.50 874 THR A O 1
ATOM 6873 N N . PRO A 1 875 ? 44.909 27.394 -48.870 1.00 62.50 875 PRO A N 1
ATOM 6874 C CA . PRO A 1 875 ? 45.419 27.409 -47.508 1.00 62.50 875 PRO A CA 1
ATOM 6875 C C . PRO A 1 875 ? 46.903 27.804 -47.495 1.00 62.50 875 PRO A C 1
ATOM 6877 O O . PRO A 1 875 ? 47.763 27.091 -48.007 1.00 62.50 875 PRO A O 1
ATOM 6880 N N . ASP A 1 876 ? 47.217 28.947 -46.883 1.00 75.81 876 ASP A N 1
ATOM 6881 C CA . ASP A 1 876 ? 48.594 29.273 -46.500 1.00 75.81 876 ASP A CA 1
ATOM 6882 C C . ASP A 1 876 ? 49.062 28.314 -45.388 1.00 75.81 876 ASP A C 1
ATOM 6884 O O . ASP A 1 876 ? 48.250 27.846 -44.585 1.00 75.81 876 ASP A O 1
ATOM 6888 N N . LEU A 1 877 ? 50.375 28.093 -45.256 1.00 74.88 877 LEU A N 1
ATOM 6889 C CA . LEU A 1 877 ? 50.970 27.203 -44.239 1.00 74.88 877 LEU A CA 1
ATOM 6890 C C . LEU A 1 877 ? 50.519 27.529 -42.792 1.00 74.88 877 LEU A C 1
ATOM 6892 O O . LEU A 1 877 ? 50.426 26.652 -41.933 1.00 74.88 877 LEU A O 1
ATOM 6896 N N . GLU A 1 878 ? 50.214 28.800 -42.504 1.00 77.19 878 GLU A N 1
ATOM 6897 C CA . GLU A 1 878 ? 49.662 29.225 -41.207 1.00 77.19 878 GLU A CA 1
ATOM 6898 C C . GLU A 1 878 ? 48.232 28.706 -40.966 1.00 77.19 878 GLU A C 1
ATOM 6900 O O . GLU A 1 878 ? 47.857 28.447 -39.821 1.00 77.19 878 GLU A O 1
ATOM 6905 N N . SER A 1 879 ? 47.439 28.530 -42.027 1.00 78.56 879 SER A N 1
ATOM 6906 C CA . SER A 1 879 ? 46.068 28.015 -41.961 1.00 78.56 879 SER A CA 1
ATOM 6907 C C . SER A 1 879 ? 46.017 26.492 -41.799 1.00 78.56 879 SER A C 1
ATOM 6909 O O . SER A 1 879 ? 45.214 26.011 -41.001 1.00 78.56 879 SER A O 1
ATOM 6911 N N . GLU A 1 880 ? 46.940 25.746 -42.419 1.00 80.12 880 GLU A N 1
ATOM 6912 C CA . GLU A 1 880 ? 47.139 24.312 -42.146 1.00 80.12 880 GLU A CA 1
ATOM 6913 C C . GLU A 1 880 ? 47.521 24.088 -40.673 1.00 80.12 880 GLU A C 1
ATOM 6915 O O . GLU A 1 880 ? 46.901 23.290 -39.967 1.00 80.12 880 GLU A O 1
ATOM 6920 N N . LEU A 1 881 ? 48.480 24.868 -40.155 1.00 82.56 881 LEU A N 1
ATOM 6921 C CA . LEU A 1 881 ? 48.878 24.815 -38.744 1.00 82.56 881 LEU A CA 1
ATOM 6922 C C . LEU A 1 881 ? 47.718 25.185 -37.798 1.00 82.56 881 LEU A C 1
ATOM 6924 O O . LEU A 1 881 ? 47.576 24.601 -36.719 1.00 82.56 881 LEU A O 1
ATOM 6928 N N . ALA A 1 882 ? 46.885 26.160 -38.178 1.00 85.81 882 ALA A N 1
ATOM 6929 C CA . ALA A 1 882 ? 45.691 26.528 -37.421 1.00 85.81 882 ALA A CA 1
ATOM 6930 C C . ALA A 1 882 ? 44.651 25.396 -37.409 1.00 85.81 882 ALA A C 1
ATOM 6932 O O . ALA A 1 882 ? 44.041 25.150 -36.366 1.00 85.81 882 ALA A O 1
ATOM 6933 N N . LEU A 1 883 ? 44.494 24.673 -38.522 1.00 86.69 883 LEU A N 1
ATOM 6934 C CA . LEU A 1 883 ? 43.601 23.525 -38.618 1.00 86.69 883 LEU A CA 1
ATOM 6935 C C . LEU A 1 883 ? 44.082 22.343 -37.766 1.00 86.69 883 LEU A C 1
ATOM 6937 O O . LEU A 1 883 ? 43.291 21.799 -37.001 1.00 86.69 883 LEU A O 1
ATOM 6941 N N . VAL A 1 884 ? 45.369 21.982 -37.819 1.00 87.00 884 VAL A N 1
ATOM 6942 C CA . VAL A 1 884 ? 45.935 20.909 -36.975 1.00 87.00 884 VAL A CA 1
ATOM 6943 C C . VAL A 1 884 ? 45.710 21.213 -35.487 1.00 87.00 884 VAL A C 1
ATOM 6945 O O . VAL A 1 884 ? 45.294 20.341 -34.719 1.00 87.00 884 VAL A O 1
ATOM 6948 N N . LYS A 1 885 ? 45.883 22.478 -35.077 1.00 90.06 885 LYS A N 1
ATOM 6949 C CA . LYS A 1 885 ? 45.559 22.937 -33.714 1.00 90.06 885 LYS A CA 1
ATOM 6950 C C . LYS A 1 885 ? 44.064 22.841 -33.394 1.00 90.06 885 LYS A C 1
ATOM 6952 O O . LYS A 1 885 ? 43.716 22.511 -32.262 1.00 90.06 885 LYS A O 1
ATOM 6957 N N . LEU A 1 886 ? 43.184 23.105 -34.358 1.00 92.25 886 LEU A N 1
ATOM 6958 C CA . LEU A 1 886 ? 41.735 22.990 -34.185 1.00 92.25 886 LEU A CA 1
ATOM 6959 C C . LEU A 1 886 ? 41.283 21.522 -34.063 1.00 92.25 886 LEU A C 1
ATOM 6961 O O . LEU A 1 886 ? 40.559 21.202 -33.125 1.00 92.25 886 LEU A O 1
ATOM 6965 N N . LYS A 1 887 ? 41.791 20.620 -34.919 1.00 91.81 887 LYS A N 1
ATOM 6966 C CA . LYS A 1 887 ? 41.569 19.159 -34.860 1.00 91.81 887 LYS A CA 1
ATOM 6967 C C . LYS A 1 887 ? 42.005 18.597 -33.499 1.00 91.81 887 LYS A C 1
ATOM 6969 O O . LYS A 1 887 ? 41.232 17.894 -32.848 1.00 91.81 887 LYS A O 1
ATOM 6974 N N . ARG A 1 888 ? 43.183 19.001 -32.995 1.00 89.44 888 ARG A N 1
ATOM 6975 C CA . ARG A 1 888 ? 43.653 18.658 -31.636 1.00 89.44 888 ARG A CA 1
ATOM 6976 C C . ARG A 1 888 ? 42.714 19.178 -30.541 1.00 89.44 888 ARG A C 1
ATOM 6978 O O . ARG A 1 888 ? 42.382 18.425 -29.631 1.00 89.44 888 ARG A O 1
ATOM 6985 N N . ARG A 1 889 ? 42.261 20.435 -30.618 1.00 92.81 889 ARG A N 1
ATOM 6986 C CA . ARG A 1 889 ? 41.331 21.023 -29.632 1.00 92.81 889 ARG A CA 1
ATOM 6987 C C . ARG A 1 889 ? 39.969 20.345 -29.611 1.00 92.81 889 ARG A C 1
ATOM 6989 O O . ARG A 1 889 ? 39.408 20.183 -28.531 1.00 92.81 889 ARG A O 1
ATOM 6996 N N . GLU A 1 890 ? 39.457 19.935 -30.765 1.00 94.62 890 GLU A N 1
ATOM 6997 C CA . GLU A 1 890 ? 38.208 19.182 -30.835 1.00 94.62 890 GLU A CA 1
ATOM 6998 C C . GLU A 1 890 ? 38.371 17.763 -30.284 1.00 94.62 890 GLU A C 1
ATOM 7000 O O . GLU A 1 890 ? 37.553 17.339 -29.474 1.00 94.62 890 GLU A O 1
ATOM 7005 N N . THR A 1 891 ? 39.478 17.081 -30.594 1.00 91.06 891 THR A N 1
ATOM 7006 C CA . THR A 1 891 ? 39.800 15.765 -30.009 1.00 91.06 891 THR A CA 1
ATOM 7007 C C . THR A 1 891 ? 39.881 15.841 -28.477 1.00 91.06 891 THR A C 1
ATOM 7009 O O . THR A 1 891 ? 39.296 15.018 -27.776 1.00 91.06 891 THR A O 1
ATOM 7012 N N . VAL A 1 892 ? 40.546 16.871 -27.935 1.00 91.38 892 VAL A N 1
ATOM 7013 C CA . VAL A 1 892 ? 40.624 17.118 -26.482 1.00 91.38 892 VAL A CA 1
ATOM 7014 C C . VAL A 1 892 ? 39.250 17.463 -25.892 1.00 91.38 892 VAL A C 1
ATOM 7016 O O . VAL A 1 892 ? 38.931 17.009 -24.794 1.00 91.38 892 VAL A O 1
ATOM 7019 N N . ARG A 1 893 ? 38.409 18.228 -26.604 1.00 95.19 893 ARG A N 1
ATOM 7020 C CA . ARG A 1 893 ? 37.033 18.532 -26.176 1.00 95.19 893 ARG A CA 1
ATOM 7021 C C . ARG A 1 893 ? 36.175 17.267 -26.118 1.00 95.19 893 ARG A C 1
ATOM 7023 O O . ARG A 1 893 ? 35.515 17.066 -25.101 1.00 95.19 893 ARG A O 1
ATOM 7030 N N . HIS A 1 894 ? 36.206 16.433 -27.157 1.00 92.44 894 HIS A N 1
ATOM 7031 C CA . HIS A 1 894 ? 35.484 15.162 -27.196 1.00 92.44 894 HIS A CA 1
ATOM 7032 C C . HIS A 1 894 ? 35.938 14.248 -26.054 1.00 92.44 894 HIS A C 1
ATOM 7034 O O . HIS A 1 894 ? 35.123 13.868 -25.220 1.00 92.44 894 HIS A O 1
ATOM 7040 N N . LEU A 1 895 ? 37.248 14.010 -25.916 1.00 90.44 895 LEU A N 1
ATOM 7041 C CA . LEU A 1 895 ? 37.798 13.179 -24.841 1.00 90.44 895 LEU A CA 1
ATOM 7042 C C . LEU A 1 895 ? 37.404 13.692 -23.444 1.00 90.44 895 LEU A C 1
ATOM 7044 O O . LEU A 1 895 ? 37.018 12.904 -22.583 1.00 90.44 895 LEU A O 1
ATOM 7048 N N . SER A 1 896 ? 37.452 15.009 -23.222 1.00 90.44 896 SER A N 1
ATOM 7049 C CA . SER A 1 896 ? 37.028 15.641 -21.966 1.00 90.44 896 SER A CA 1
ATOM 7050 C C . SER A 1 896 ? 35.528 15.456 -21.696 1.00 90.44 896 SER A C 1
ATOM 7052 O O . SER A 1 896 ? 35.137 15.175 -20.563 1.00 90.44 896 SER A O 1
ATOM 7054 N N . ALA A 1 897 ? 34.687 15.557 -22.728 1.00 93.25 897 ALA A N 1
ATOM 7055 C CA . ALA A 1 897 ? 33.243 15.368 -22.624 1.00 93.25 897 ALA A CA 1
ATOM 7056 C C . ALA A 1 897 ? 32.861 13.907 -22.357 1.00 93.25 897 ALA A C 1
ATOM 7058 O O . ALA A 1 897 ? 32.108 13.641 -21.422 1.00 93.25 897 ALA A O 1
ATOM 7059 N N . SER A 1 898 ? 33.447 12.963 -23.095 1.00 92.56 898 SER A N 1
ATOM 7060 C CA . SER A 1 898 ? 33.267 11.527 -22.873 1.00 92.56 898 SER A CA 1
ATOM 7061 C C . SER A 1 898 ? 33.755 11.127 -21.476 1.00 92.56 898 SER A C 1
ATOM 7063 O O . SER A 1 898 ? 33.027 10.475 -20.734 1.00 92.56 898 SER A O 1
ATOM 7065 N N . THR A 1 899 ? 34.923 11.613 -21.035 1.00 90.00 899 THR A N 1
ATOM 7066 C CA . THR A 1 899 ? 35.426 11.384 -19.663 1.00 90.00 899 THR A CA 1
ATOM 7067 C C . THR A 1 899 ? 34.466 11.934 -18.600 1.00 90.00 899 THR A C 1
ATOM 7069 O O . THR A 1 899 ? 34.220 11.277 -17.588 1.00 90.00 899 THR A O 1
ATOM 7072 N N . ALA A 1 900 ? 33.865 13.106 -18.831 1.00 90.88 900 ALA A N 1
ATOM 7073 C CA . ALA A 1 900 ? 32.856 13.670 -17.937 1.00 90.88 900 ALA A CA 1
ATOM 7074 C C . ALA A 1 900 ? 31.547 12.853 -17.908 1.00 90.88 900 ALA A C 1
ATOM 7076 O O . ALA A 1 900 ? 30.933 12.739 -16.846 1.00 90.88 900 ALA A O 1
ATOM 7077 N N . LEU A 1 901 ? 31.135 12.257 -19.033 1.00 93.69 901 LEU A N 1
ATOM 7078 C CA . LEU A 1 901 ? 29.996 11.334 -19.107 1.00 93.69 901 LEU A CA 1
ATOM 7079 C C . LEU A 1 901 ? 30.274 10.030 -18.344 1.00 93.69 901 LEU A C 1
ATOM 7081 O O . LEU A 1 901 ? 29.446 9.622 -17.528 1.00 93.69 901 LEU A O 1
ATOM 7085 N 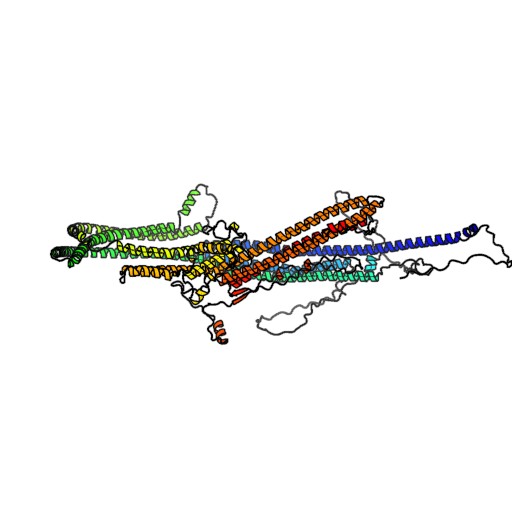N . TYR A 1 902 ? 31.460 9.432 -18.504 1.00 91.06 902 TYR A N 1
ATOM 7086 C CA . TYR A 1 902 ? 31.884 8.270 -17.710 1.00 91.06 902 TYR A CA 1
ATOM 7087 C C . TYR A 1 902 ? 31.921 8.577 -16.209 1.00 91.06 902 TYR A C 1
ATOM 7089 O O . TYR A 1 902 ? 31.390 7.808 -15.406 1.00 91.06 902 TYR A O 1
ATOM 7097 N N . ALA A 1 903 ? 32.475 9.730 -15.817 1.00 91.44 903 ALA A N 1
ATOM 7098 C CA . ALA A 1 903 ? 32.484 10.170 -14.424 1.00 91.44 903 ALA A CA 1
ATOM 7099 C C . ALA A 1 903 ? 31.062 10.376 -13.867 1.00 91.44 903 ALA A C 1
ATOM 7101 O O . ALA A 1 903 ? 30.794 10.002 -12.726 1.00 91.44 903 ALA A O 1
ATOM 7102 N N . ALA A 1 904 ? 30.132 10.908 -14.669 1.00 93.81 904 ALA A N 1
ATOM 7103 C CA . ALA A 1 904 ? 28.731 11.070 -14.281 1.00 93.81 904 ALA A CA 1
ATOM 7104 C C . ALA A 1 904 ? 27.979 9.729 -14.168 1.00 93.81 904 ALA A C 1
ATOM 7106 O O . ALA A 1 904 ? 27.216 9.547 -13.218 1.00 93.81 904 ALA A O 1
ATOM 7107 N N . ARG A 1 905 ? 28.229 8.766 -15.071 1.00 94.88 905 ARG A N 1
ATOM 7108 C CA . ARG A 1 905 ? 27.697 7.390 -14.988 1.00 94.88 905 ARG A CA 1
ATOM 7109 C C . ARG A 1 905 ? 28.192 6.694 -13.713 1.00 94.88 905 ARG A C 1
ATOM 7111 O O . ARG A 1 905 ? 27.393 6.104 -12.987 1.00 94.88 905 ARG A O 1
ATOM 7118 N N . ALA A 1 906 ? 29.471 6.858 -13.372 1.00 92.25 906 ALA A N 1
ATOM 7119 C CA . ALA A 1 906 ? 30.058 6.352 -12.132 1.00 92.25 906 ALA A CA 1
ATOM 7120 C C . ALA A 1 906 ? 29.500 7.036 -10.865 1.00 92.25 906 ALA A C 1
ATOM 7122 O O . ALA A 1 906 ? 29.208 6.360 -9.875 1.00 92.25 906 ALA A O 1
ATOM 7123 N N . GLU A 1 907 ? 29.318 8.363 -10.886 1.00 94.94 907 GLU A N 1
ATOM 7124 C CA . GLU A 1 907 ? 28.712 9.121 -9.782 1.00 94.94 907 GLU A CA 1
ATOM 7125 C C . GLU A 1 907 ? 27.258 8.685 -9.541 1.00 94.94 907 GLU A C 1
ATOM 7127 O O . GLU A 1 907 ? 26.881 8.408 -8.402 1.00 94.94 907 GLU A O 1
ATOM 7132 N N . ALA A 1 908 ? 26.457 8.557 -10.602 1.00 95.56 908 ALA A N 1
ATOM 7133 C CA . ALA A 1 908 ? 25.065 8.122 -10.521 1.00 95.56 908 ALA A CA 1
ATOM 7134 C C . ALA A 1 908 ? 24.928 6.671 -10.023 1.00 95.56 908 ALA A C 1
ATOM 7136 O O . ALA A 1 908 ? 24.121 6.414 -9.127 1.00 95.56 908 ALA A O 1
ATOM 7137 N N . PHE A 1 909 ? 25.764 5.744 -10.511 1.00 95.12 909 PHE A N 1
ATOM 7138 C CA . PHE A 1 909 ? 25.820 4.375 -9.986 1.00 95.12 909 PHE A CA 1
ATOM 7139 C C . PHE A 1 909 ? 26.154 4.359 -8.489 1.00 95.12 909 PHE A C 1
ATOM 7141 O O . PHE A 1 909 ? 25.480 3.693 -7.702 1.00 95.12 909 PHE A O 1
ATOM 7148 N N . LYS A 1 910 ? 27.151 5.146 -8.063 1.00 94.88 910 LYS A N 1
ATOM 7149 C CA . LYS A 1 910 ? 27.509 5.261 -6.646 1.00 94.88 910 LYS A CA 1
ATOM 7150 C C . LYS A 1 910 ? 26.356 5.816 -5.803 1.00 94.88 910 LYS A C 1
ATOM 7152 O O . LYS A 1 910 ? 26.087 5.275 -4.737 1.00 94.88 910 LYS A O 1
ATOM 7157 N N . ILE A 1 911 ? 25.658 6.851 -6.278 1.00 96.44 911 ILE A N 1
ATOM 7158 C CA . ILE A 1 911 ? 24.481 7.425 -5.603 1.00 96.44 911 ILE A CA 1
ATOM 7159 C C . ILE A 1 911 ? 23.380 6.365 -5.412 1.00 96.44 911 ILE A C 1
ATOM 7161 O O . ILE A 1 911 ? 22.804 6.277 -4.326 1.00 96.44 911 ILE A O 1
ATOM 7165 N N . LEU A 1 912 ? 23.127 5.525 -6.423 1.00 95.00 912 LEU A N 1
ATOM 7166 C CA . LEU A 1 912 ? 22.175 4.409 -6.339 1.00 95.00 912 LEU A CA 1
ATOM 7167 C C . LEU A 1 912 ? 22.605 3.347 -5.315 1.00 95.00 912 LEU A C 1
ATOM 7169 O O . LEU A 1 912 ? 21.782 2.917 -4.507 1.00 95.00 912 LEU A O 1
ATOM 7173 N N . VAL A 1 913 ? 23.881 2.948 -5.309 1.00 94.12 913 VAL A N 1
ATOM 7174 C CA . VAL A 1 913 ? 24.418 1.954 -4.361 1.00 94.12 913 VAL A CA 1
ATOM 7175 C C . VAL A 1 913 ? 24.402 2.482 -2.924 1.00 94.12 913 VAL A C 1
ATOM 7177 O O . VAL A 1 913 ? 23.850 1.822 -2.042 1.00 94.12 913 VAL A O 1
ATOM 7180 N N . ASP A 1 914 ? 24.951 3.674 -2.679 1.00 94.38 914 ASP A N 1
ATOM 7181 C CA . ASP A 1 914 ? 25.016 4.283 -1.344 1.00 94.38 914 ASP A CA 1
ATOM 7182 C C . ASP A 1 914 ? 23.598 4.541 -0.792 1.00 94.38 914 ASP A C 1
ATOM 7184 O O . ASP A 1 914 ? 23.304 4.214 0.362 1.00 94.38 914 ASP A O 1
ATOM 7188 N N . GLY A 1 915 ? 22.685 5.053 -1.629 1.00 95.19 915 GLY A N 1
ATOM 7189 C CA . GLY A 1 915 ? 21.278 5.250 -1.276 1.00 95.19 915 GLY A CA 1
ATOM 7190 C C . GLY A 1 915 ? 20.536 3.937 -1.007 1.00 95.19 915 GLY A C 1
ATOM 7191 O O . GLY A 1 915 ? 19.777 3.841 -0.040 1.00 95.19 915 GLY A O 1
ATOM 7192 N N . GLY A 1 916 ? 20.783 2.903 -1.816 1.00 94.44 916 GLY A N 1
ATOM 7193 C CA . GLY A 1 916 ? 20.156 1.587 -1.675 1.00 94.44 916 GLY A CA 1
ATOM 7194 C C . GLY A 1 916 ? 20.580 0.880 -0.390 1.00 94.44 916 GLY A C 1
ATOM 7195 O O . GLY A 1 916 ? 19.738 0.355 0.344 1.00 94.44 916 GLY A O 1
ATOM 7196 N N . LEU A 1 917 ? 21.873 0.931 -0.058 1.00 93.00 917 LEU A N 1
ATOM 7197 C CA . LEU A 1 917 ? 22.404 0.399 1.198 1.00 93.00 917 LEU A CA 1
ATOM 7198 C C . LEU A 1 917 ? 21.850 1.160 2.414 1.00 93.00 917 LEU A C 1
ATOM 7200 O O . LEU A 1 917 ? 21.373 0.526 3.358 1.00 93.00 917 LEU A O 1
ATOM 7204 N N . ALA A 1 918 ? 21.821 2.497 2.374 1.00 93.81 918 ALA A N 1
ATOM 7205 C CA . ALA A 1 918 ? 21.252 3.316 3.448 1.00 93.81 918 ALA A CA 1
ATOM 7206 C C . ALA A 1 918 ? 19.749 3.045 3.671 1.00 93.81 918 ALA A C 1
ATOM 7208 O O . ALA A 1 918 ? 19.282 2.997 4.818 1.00 93.81 918 ALA A O 1
ATOM 7209 N N . ALA A 1 919 ? 18.991 2.808 2.593 1.00 94.75 919 ALA A N 1
ATOM 7210 C CA . ALA A 1 919 ? 17.600 2.374 2.672 1.00 94.75 919 ALA A CA 1
ATOM 7211 C C . ALA A 1 919 ? 17.484 0.995 3.347 1.00 94.75 919 ALA A C 1
ATOM 7213 O O . ALA A 1 919 ? 16.711 0.854 4.296 1.00 94.75 919 ALA A O 1
ATOM 7214 N N . CYS A 1 920 ? 18.290 0.007 2.939 1.00 94.12 920 CYS A N 1
ATOM 7215 C CA . CYS A 1 920 ? 18.292 -1.335 3.538 1.00 94.12 920 CYS A CA 1
ATOM 7216 C C . CYS A 1 920 ? 18.567 -1.303 5.047 1.00 94.12 920 CYS A C 1
ATOM 7218 O O . CYS A 1 920 ? 17.799 -1.869 5.828 1.00 94.12 920 CYS A O 1
ATOM 7220 N N . GLU A 1 921 ? 19.616 -0.591 5.476 1.00 93.56 921 GLU A N 1
ATOM 7221 C CA . GLU A 1 921 ? 19.935 -0.450 6.900 1.00 93.56 921 GLU A CA 1
ATOM 7222 C C . GLU A 1 921 ? 18.790 0.200 7.686 1.00 93.56 921 GLU A C 1
ATOM 7224 O O . GLU A 1 921 ? 18.478 -0.226 8.801 1.00 93.56 921 GLU A O 1
ATOM 7229 N N . THR A 1 922 ? 18.137 1.207 7.097 1.00 94.19 922 THR A N 1
ATOM 7230 C CA . THR A 1 922 ? 16.996 1.901 7.706 1.00 94.19 922 THR A CA 1
ATOM 7231 C C . THR A 1 922 ? 15.779 0.979 7.835 1.00 94.19 922 THR A C 1
ATOM 7233 O O . THR A 1 922 ? 15.151 0.957 8.897 1.00 94.19 922 THR A O 1
ATOM 7236 N N . PHE A 1 923 ? 15.470 0.179 6.807 1.00 95.38 923 PHE A N 1
ATOM 7237 C CA . PHE A 1 923 ? 14.394 -0.817 6.836 1.00 95.38 923 PHE A CA 1
ATOM 7238 C C . PHE A 1 923 ? 14.620 -1.869 7.931 1.00 95.38 923 PHE A C 1
ATOM 7240 O O . PHE A 1 923 ? 13.714 -2.109 8.733 1.00 95.38 923 PHE A O 1
ATOM 7247 N N . ASP A 1 924 ? 15.816 -2.458 8.021 1.00 94.06 924 ASP A N 1
ATOM 7248 C CA . ASP A 1 924 ? 16.112 -3.481 9.032 1.00 94.06 924 ASP A CA 1
ATOM 7249 C C . ASP A 1 924 ? 16.147 -2.912 10.456 1.00 94.06 924 ASP A C 1
ATOM 7251 O O . ASP A 1 924 ? 15.609 -3.522 11.381 1.00 94.06 924 ASP A O 1
ATOM 7255 N N . ALA A 1 925 ? 16.691 -1.709 10.653 1.00 93.44 925 ALA A N 1
ATOM 7256 C CA . ALA A 1 925 ? 16.707 -1.062 11.964 1.00 93.44 925 ALA A CA 1
ATOM 7257 C C . ALA A 1 925 ? 15.307 -0.624 12.436 1.00 93.44 925 ALA A C 1
ATOM 7259 O O . ALA A 1 925 ? 14.982 -0.720 13.625 1.00 93.44 925 ALA A O 1
ATOM 7260 N N . ALA A 1 926 ? 14.453 -0.162 11.518 1.00 95.44 926 ALA A N 1
ATOM 7261 C CA . ALA A 1 926 ? 13.054 0.125 11.814 1.00 95.44 926 ALA A CA 1
ATOM 7262 C C . ALA A 1 926 ? 12.276 -1.161 12.131 1.00 95.44 926 ALA A C 1
ATOM 7264 O O . ALA A 1 926 ? 11.550 -1.201 13.127 1.00 95.44 926 ALA A O 1
ATOM 7265 N N . PHE A 1 927 ? 12.480 -2.224 11.344 1.00 96.19 927 PHE A N 1
ATOM 7266 C CA . PHE A 1 927 ? 11.897 -3.543 11.579 1.00 96.19 927 PHE A CA 1
ATOM 7267 C C . PHE A 1 927 ? 12.294 -4.108 12.944 1.00 96.19 927 PHE A C 1
ATOM 7269 O O . PHE A 1 927 ? 11.415 -4.504 13.709 1.00 96.19 927 PHE A O 1
ATOM 7276 N N . GLU A 1 928 ? 13.582 -4.078 13.301 1.00 94.81 928 GLU A N 1
ATOM 7277 C CA . GLU A 1 928 ? 14.038 -4.558 14.603 1.00 94.81 928 GLU A CA 1
ATOM 7278 C C . GLU A 1 928 ? 13.417 -3.754 15.754 1.00 94.81 928 GLU A C 1
ATOM 7280 O O . GLU A 1 928 ? 12.833 -4.360 16.653 1.00 94.81 928 GLU A O 1
ATOM 7285 N N . CYS A 1 929 ? 13.457 -2.414 15.719 1.00 95.06 929 CYS A N 1
ATOM 7286 C CA . CYS A 1 929 ? 12.829 -1.585 16.759 1.00 95.06 929 CYS A CA 1
ATOM 7287 C C . CYS A 1 929 ? 11.320 -1.894 16.897 1.00 95.06 929 CYS A C 1
ATOM 7289 O O . CYS A 1 929 ? 10.850 -2.120 18.015 1.00 95.06 929 CYS A O 1
ATOM 7291 N N . ILE A 1 930 ? 10.574 -2.027 15.787 1.00 96.62 930 ILE A N 1
ATOM 7292 C CA . ILE A 1 930 ? 9.143 -2.395 15.808 1.00 96.62 930 ILE A CA 1
ATOM 7293 C C . ILE A 1 930 ? 8.923 -3.795 16.402 1.00 96.62 930 ILE A C 1
ATOM 7295 O O . ILE A 1 930 ? 8.001 -3.982 17.203 1.00 96.62 930 ILE A O 1
ATOM 7299 N N . LEU A 1 931 ? 9.753 -4.786 16.059 1.00 95.38 931 LEU A N 1
ATOM 7300 C CA . LEU A 1 931 ? 9.646 -6.124 16.643 1.00 95.38 931 LEU A CA 1
ATOM 7301 C C . LEU A 1 931 ? 9.954 -6.112 18.147 1.00 95.38 931 LEU A C 1
ATOM 7303 O O . LEU A 1 931 ? 9.207 -6.709 18.919 1.00 95.38 931 LEU A O 1
ATOM 7307 N N . LYS A 1 932 ? 10.969 -5.367 18.602 1.00 94.12 932 LYS A N 1
ATOM 7308 C CA . LYS A 1 932 ? 11.256 -5.221 20.041 1.00 94.12 932 LYS A CA 1
ATOM 7309 C C . LYS A 1 932 ? 10.141 -4.487 20.786 1.00 94.12 932 LYS A C 1
ATOM 7311 O O . LYS A 1 932 ? 9.837 -4.850 21.925 1.00 94.12 932 LYS A O 1
ATOM 7316 N N . HIS A 1 933 ? 9.483 -3.506 20.164 1.00 95.44 933 HIS A N 1
ATOM 7317 C CA . HIS A 1 933 ? 8.245 -2.917 20.688 1.00 95.44 933 HIS A CA 1
ATOM 7318 C C . HIS A 1 933 ? 7.143 -3.974 20.824 1.00 95.44 933 HIS A C 1
ATOM 7320 O O . HIS A 1 933 ? 6.568 -4.112 21.902 1.00 95.44 933 HIS A O 1
ATOM 7326 N N . LEU A 1 934 ? 6.901 -4.776 19.786 1.00 95.44 934 LEU A N 1
ATOM 7327 C CA . LEU A 1 934 ? 5.878 -5.825 19.771 1.00 95.44 934 LEU A CA 1
ATOM 7328 C C . LEU A 1 934 ? 6.148 -6.970 20.768 1.00 95.44 934 LEU A C 1
ATOM 7330 O O . LEU A 1 934 ? 5.206 -7.513 21.353 1.00 95.44 934 LEU A O 1
ATOM 7334 N N . ASP A 1 935 ? 7.411 -7.319 21.004 1.00 94.00 935 ASP A N 1
ATOM 7335 C CA . ASP A 1 935 ? 7.844 -8.270 22.038 1.00 94.00 935 ASP A CA 1
ATOM 7336 C C . ASP A 1 935 ? 7.607 -7.722 23.458 1.00 94.00 935 ASP A C 1
ATOM 7338 O O . ASP A 1 935 ? 7.339 -8.485 24.388 1.00 94.00 935 ASP A O 1
ATOM 7342 N N . SER A 1 936 ? 7.651 -6.395 23.616 1.00 94.62 936 SER A N 1
ATOM 7343 C CA . SER A 1 936 ? 7.535 -5.696 24.903 1.00 94.62 936 SER A CA 1
ATOM 7344 C C . SER A 1 936 ? 6.097 -5.372 25.323 1.00 94.62 936 SER A C 1
ATOM 7346 O O . SER A 1 936 ? 5.885 -4.934 26.452 1.00 94.62 936 SER A O 1
ATOM 7348 N N . VAL A 1 937 ? 5.097 -5.603 24.462 1.00 95.38 937 VAL A N 1
ATOM 7349 C CA . VAL A 1 937 ? 3.671 -5.459 24.813 1.00 95.38 937 VAL A CA 1
ATOM 7350 C C . VAL A 1 937 ? 3.145 -6.749 25.461 1.00 95.38 937 VAL A C 1
ATOM 7352 O O . VAL A 1 937 ? 3.102 -7.785 24.785 1.00 95.38 937 VAL A O 1
ATOM 7355 N N . PRO A 1 938 ? 2.682 -6.722 26.727 1.00 93.56 938 PRO A N 1
ATOM 7356 C CA . PRO A 1 938 ? 2.114 -7.895 27.385 1.00 93.56 938 PRO A CA 1
ATOM 7357 C C . PRO A 1 938 ? 0.893 -8.465 26.661 1.00 93.56 938 PRO A C 1
ATOM 7359 O O . PRO A 1 938 ? 0.080 -7.755 26.069 1.00 93.56 938 PRO A O 1
ATOM 7362 N N . TRP A 1 939 ? 0.748 -9.782 26.741 1.00 89.44 939 TRP A N 1
ATOM 7363 C CA . TRP A 1 939 ? -0.347 -10.524 26.131 1.00 89.44 939 TRP A CA 1
ATOM 7364 C C . TRP A 1 939 ? -1.516 -10.622 27.101 1.00 89.44 939 TRP A C 1
ATOM 7366 O O . TRP A 1 939 ? -1.293 -10.704 28.307 1.00 89.44 939 TRP A O 1
ATOM 7376 N N . GLY A 1 940 ? -2.748 -10.733 26.595 1.00 89.31 940 GLY A N 1
ATOM 7377 C CA . GLY A 1 940 ? -3.937 -10.894 27.444 1.00 89.31 940 GLY A CA 1
ATOM 7378 C C . GLY A 1 940 ? -3.853 -12.071 28.433 1.00 89.31 940 GLY A C 1
ATOM 7379 O O . GLY A 1 940 ? -4.396 -11.975 29.531 1.00 89.31 940 GLY A O 1
ATOM 7380 N N . GLU A 1 941 ? -3.123 -13.134 28.081 1.00 88.12 941 GLU A N 1
ATOM 7381 C CA . GLU A 1 941 ? -2.912 -14.347 28.893 1.00 88.12 941 GLU A CA 1
ATOM 7382 C C . GLU A 1 941 ? -1.842 -14.174 30.008 1.00 88.12 941 GLU A C 1
ATOM 7384 O O . GLU A 1 941 ? -1.742 -15.020 30.898 1.00 88.12 941 GLU A O 1
ATOM 7389 N N . LEU A 1 942 ? -1.065 -13.075 30.013 1.00 90.94 942 LEU A N 1
ATOM 7390 C CA . LEU A 1 942 ? -0.044 -12.768 31.041 1.00 90.94 942 LEU A CA 1
ATOM 7391 C C . LEU A 1 942 ? -0.563 -11.886 32.191 1.00 90.94 942 LEU A C 1
ATOM 7393 O O . LEU A 1 942 ? 0.135 -11.711 33.194 1.00 90.94 942 LEU A O 1
ATOM 7397 N N . PHE A 1 943 ? -1.763 -11.323 32.048 1.00 93.06 943 PHE A N 1
ATOM 7398 C CA . PHE A 1 943 ? -2.431 -10.575 33.112 1.00 93.06 943 PHE A CA 1
ATOM 7399 C C . PHE A 1 943 ? -2.883 -11.521 34.233 1.00 93.06 943 PHE A C 1
ATOM 7401 O O . PHE A 1 943 ? -3.272 -12.663 33.974 1.00 93.06 943 PHE A O 1
ATOM 7408 N N . ASP A 1 944 ? -2.856 -11.032 35.473 1.00 90.06 944 ASP A N 1
ATOM 7409 C CA . ASP A 1 944 ? -3.547 -11.687 36.588 1.00 90.06 944 ASP A CA 1
ATOM 7410 C C . ASP A 1 944 ? -5.073 -11.652 36.347 1.00 90.06 944 ASP A C 1
ATOM 7412 O O . ASP A 1 944 ? -5.591 -10.721 35.725 1.00 90.06 944 ASP A O 1
ATOM 7416 N N . SER A 1 945 ? -5.809 -12.662 36.829 1.00 87.12 945 SER A N 1
ATOM 7417 C CA . SER A 1 945 ? -7.262 -12.762 36.620 1.00 87.12 945 SER A CA 1
ATOM 7418 C C . SER A 1 945 ? -8.001 -11.551 37.198 1.00 87.12 945 SER A C 1
ATOM 7420 O O . SER A 1 945 ? -8.011 -11.339 38.412 1.00 87.12 945 SER A O 1
ATOM 7422 N N . ILE A 1 946 ? -8.646 -10.768 36.328 1.00 89.25 946 ILE A N 1
ATOM 7423 C CA . ILE A 1 946 ? -9.316 -9.520 36.709 1.00 89.25 946 ILE A CA 1
ATOM 7424 C C . ILE A 1 946 ? -10.718 -9.840 37.267 1.00 89.25 946 ILE A C 1
ATOM 7426 O O . ILE A 1 946 ? -11.554 -10.376 36.529 1.00 89.25 946 ILE A O 1
ATOM 7430 N N . PRO A 1 947 ? -11.019 -9.516 38.544 1.00 81.75 947 PRO A N 1
ATOM 7431 C CA . PRO A 1 947 ? -12.311 -9.838 39.147 1.00 81.75 947 PRO A CA 1
ATOM 7432 C C . PRO A 1 947 ? -13.481 -9.203 38.386 1.00 81.75 947 PRO A C 1
ATOM 7434 O O . PRO A 1 947 ? -13.496 -7.996 38.159 1.00 81.75 947 PRO A O 1
ATOM 7437 N N . GLY A 1 948 ? -14.474 -10.018 38.020 1.00 79.94 948 GLY A N 1
ATOM 7438 C CA . GLY A 1 948 ? -15.714 -9.564 37.377 1.00 79.94 948 GLY A CA 1
ATOM 7439 C C . GLY A 1 948 ? -15.637 -9.292 35.869 1.00 79.94 948 GLY A C 1
ATOM 7440 O O . GLY A 1 948 ? -16.650 -8.894 35.303 1.00 79.94 948 GLY A O 1
ATOM 7441 N N . VAL A 1 949 ? -14.485 -9.507 35.218 1.00 77.31 949 VAL A N 1
ATOM 7442 C CA . VAL A 1 949 ? -14.307 -9.245 33.772 1.00 77.31 949 VAL A CA 1
ATOM 7443 C C . VAL A 1 949 ? -14.133 -10.526 32.946 1.00 77.31 949 VAL A C 1
ATOM 7445 O O . VAL A 1 949 ? -14.572 -10.566 31.800 1.00 77.31 949 VAL A O 1
ATOM 7448 N N . GLU A 1 950 ? -13.522 -11.580 33.500 1.00 72.56 950 GLU A N 1
ATOM 7449 C CA . GLU A 1 950 ? -13.177 -12.790 32.736 1.00 72.56 950 GLU A CA 1
ATOM 7450 C C . GLU A 1 950 ? -13.840 -14.068 33.268 1.00 72.56 950 GLU A C 1
ATOM 7452 O O . GLU A 1 950 ? -13.310 -14.741 34.156 1.00 72.56 950 GLU A O 1
ATOM 7457 N N . ASP A 1 951 ? -14.936 -14.476 32.623 1.00 60.38 951 ASP A N 1
ATOM 7458 C CA . ASP A 1 951 ? -15.328 -15.887 32.573 1.00 60.38 951 ASP A CA 1
ATOM 7459 C C . ASP A 1 951 ? -14.300 -16.636 31.715 1.00 60.38 951 ASP A C 1
ATOM 7461 O O . ASP A 1 951 ? -14.375 -16.674 30.483 1.00 60.38 951 ASP A O 1
ATOM 7465 N N . THR A 1 952 ? -13.290 -17.212 32.369 1.00 54.44 952 THR A N 1
ATOM 7466 C CA . THR A 1 952 ? -12.209 -17.958 31.711 1.00 54.44 952 THR A CA 1
ATOM 7467 C C . THR A 1 952 ? -12.717 -19.284 31.143 1.00 54.44 952 THR A C 1
ATOM 7469 O O . THR A 1 952 ? -12.531 -20.353 31.718 1.00 54.44 952 THR A O 1
ATOM 7472 N N . VAL A 1 953 ? -13.345 -19.234 29.966 1.00 54.72 953 VAL A N 1
ATOM 7473 C CA . VAL A 1 953 ? -13.646 -20.428 29.167 1.00 54.72 953 VAL A CA 1
ATOM 7474 C C . VAL A 1 953 ? -12.315 -20.998 28.655 1.00 54.72 953 VAL A C 1
ATOM 7476 O O . VAL A 1 953 ? -11.692 -20.378 27.788 1.00 54.72 953 VAL A O 1
ATOM 7479 N N . PRO A 1 954 ? -11.844 -22.163 29.147 1.00 58.94 954 PRO A N 1
ATOM 7480 C CA . PRO A 1 954 ? -10.562 -22.707 28.723 1.00 58.94 954 PRO A CA 1
ATOM 7481 C C . PRO A 1 954 ? -10.599 -23.018 27.226 1.00 58.94 954 PRO A C 1
ATOM 7483 O O . PRO A 1 954 ? -11.501 -23.697 26.723 1.00 58.94 954 PRO A O 1
ATOM 7486 N N . ARG A 1 955 ? -9.603 -22.500 26.503 1.00 60.50 955 ARG A N 1
ATOM 7487 C CA . ARG A 1 955 ? -9.517 -22.558 25.041 1.00 60.50 955 ARG A CA 1
ATOM 7488 C C . ARG A 1 955 ? -9.391 -24.021 24.595 1.00 60.50 955 ARG A C 1
ATOM 7490 O O . ARG A 1 955 ? -8.320 -24.615 24.680 1.00 60.50 955 ARG A O 1
ATOM 7497 N N . ARG A 1 956 ? -10.497 -24.629 24.143 1.00 56.62 956 ARG A N 1
ATOM 7498 C CA . ARG A 1 956 ? -10.530 -26.043 23.722 1.00 56.62 956 ARG A CA 1
ATOM 7499 C C . ARG A 1 956 ? -9.491 -26.300 22.626 1.00 56.62 956 ARG A C 1
ATOM 7501 O O . ARG A 1 956 ? -9.629 -25.800 21.511 1.00 56.62 956 ARG A O 1
ATOM 7508 N N . MET A 1 957 ? -8.479 -27.116 22.924 1.00 64.62 957 MET A N 1
ATOM 7509 C CA . MET A 1 957 ? -7.540 -27.594 21.907 1.00 64.62 957 MET A CA 1
ATOM 7510 C C . MET A 1 957 ? -8.253 -28.476 20.876 1.00 64.62 957 MET A C 1
ATOM 7512 O O . MET A 1 957 ? -9.180 -29.218 21.206 1.00 64.62 957 MET A O 1
ATOM 7516 N N . SER A 1 958 ? -7.806 -28.425 19.618 1.00 75.12 958 SER A N 1
ATOM 7517 C CA . SER A 1 958 ? -8.351 -29.308 18.586 1.00 75.12 958 SER A CA 1
ATOM 7518 C C . SER A 1 958 ? -7.937 -30.758 18.848 1.00 75.12 958 SER A C 1
ATOM 7520 O O . SER A 1 958 ? -6.796 -31.041 19.224 1.00 75.12 958 SER A O 1
ATOM 7522 N N . LEU A 1 959 ? -8.856 -31.696 18.601 1.00 68.00 959 LEU A N 1
ATOM 7523 C CA . LEU A 1 959 ? -8.627 -33.126 18.831 1.00 68.00 959 LEU A CA 1
ATOM 7524 C C . LEU A 1 959 ? -7.403 -33.650 18.054 1.00 68.00 959 LEU A C 1
ATOM 7526 O O . LEU A 1 959 ? -6.647 -34.467 18.568 1.00 68.00 959 LEU A O 1
ATOM 7530 N N . LYS A 1 960 ? -7.148 -33.104 16.854 1.00 76.88 960 LYS A N 1
ATOM 7531 C CA . LYS A 1 960 ? -5.955 -33.408 16.044 1.00 76.88 960 LYS A CA 1
ATOM 7532 C C . LYS A 1 960 ? -4.643 -32.989 16.726 1.00 76.88 960 LYS A C 1
ATOM 7534 O O . LYS A 1 960 ? -3.649 -33.691 16.571 1.00 76.88 960 LYS A O 1
ATOM 7539 N N . ARG A 1 961 ? -4.616 -31.876 17.475 1.00 69.62 961 ARG A N 1
ATOM 7540 C CA . ARG A 1 961 ? -3.419 -31.441 18.220 1.00 69.62 961 ARG A CA 1
ATOM 7541 C C . ARG A 1 961 ? -3.172 -32.349 19.428 1.00 69.62 961 ARG A C 1
ATOM 7543 O O . ARG A 1 961 ? -2.051 -32.803 19.607 1.00 69.62 961 ARG A O 1
ATOM 7550 N N . LEU A 1 962 ? -4.233 -32.690 20.165 1.00 69.38 962 LEU A N 1
ATOM 7551 C CA . LEU A 1 962 ? -4.187 -33.659 21.269 1.00 69.38 962 LEU A CA 1
ATOM 7552 C C . LEU A 1 962 ? -3.723 -35.055 20.815 1.00 69.38 962 LEU A C 1
ATOM 7554 O O . LEU A 1 962 ? -2.921 -35.681 21.500 1.00 69.38 962 LEU A O 1
ATOM 7558 N N . MET A 1 963 ? -4.180 -35.530 19.651 1.00 70.88 963 MET A N 1
ATOM 7559 C CA . MET A 1 963 ? -3.723 -36.805 19.082 1.00 70.88 963 MET A CA 1
ATOM 7560 C C . MET A 1 963 ? -2.244 -36.763 18.686 1.00 70.88 963 MET A C 1
ATOM 7562 O O . MET A 1 963 ? -1.498 -37.633 19.115 1.00 70.88 963 MET A O 1
ATOM 7566 N N . ARG A 1 964 ? -1.781 -35.714 17.986 1.00 76.94 964 ARG A N 1
ATOM 7567 C CA . ARG A 1 964 ? -0.350 -35.566 17.656 1.00 76.94 964 ARG A CA 1
ATOM 7568 C C . ARG A 1 964 ? 0.550 -35.543 18.895 1.00 76.94 964 ARG A C 1
ATOM 7570 O O . ARG A 1 964 ? 1.601 -36.161 18.856 1.00 76.94 964 ARG A O 1
ATOM 7577 N N . MET A 1 965 ? 0.134 -34.891 19.985 1.00 64.31 965 MET A N 1
ATOM 7578 C CA . MET A 1 965 ? 0.876 -34.923 21.258 1.00 64.31 965 MET A CA 1
ATOM 7579 C C . MET A 1 965 ? 0.961 -36.340 21.836 1.00 64.31 965 MET A C 1
ATOM 7581 O O . MET A 1 965 ? 2.033 -36.788 22.230 1.00 64.31 965 MET A O 1
ATOM 7585 N N . ARG A 1 966 ? -0.162 -37.070 21.847 1.00 71.38 966 ARG A N 1
ATOM 7586 C CA . ARG A 1 966 ? -0.208 -38.456 22.334 1.00 71.38 966 ARG A CA 1
ATOM 7587 C C . ARG A 1 966 ? 0.680 -39.383 21.501 1.00 71.38 966 ARG A C 1
ATOM 7589 O O . ARG A 1 966 ? 1.343 -40.249 22.059 1.00 71.38 966 ARG A O 1
ATOM 7596 N N . ASP A 1 967 ? 0.676 -39.201 20.186 1.00 77.12 967 ASP A N 1
ATOM 7597 C CA . ASP A 1 967 ? 1.392 -40.065 19.250 1.00 77.12 967 ASP A CA 1
ATOM 7598 C C . ASP A 1 967 ? 2.894 -39.689 19.141 1.00 77.12 967 ASP A C 1
ATOM 7600 O O . ASP A 1 967 ? 3.703 -40.534 18.769 1.00 77.12 967 ASP A O 1
ATOM 7604 N N . ALA A 1 968 ? 3.289 -38.465 19.527 1.00 78.31 968 ALA A N 1
ATOM 7605 C CA . ALA A 1 968 ? 4.689 -38.020 19.618 1.00 78.31 968 ALA A CA 1
ATOM 7606 C C . ALA A 1 968 ? 5.423 -38.491 20.891 1.00 78.31 968 ALA A C 1
ATOM 7608 O O . ALA A 1 968 ? 6.644 -38.383 20.968 1.00 78.31 968 ALA A O 1
ATOM 7609 N N . GLY A 1 969 ? 4.704 -38.996 21.901 1.00 64.19 969 GLY A N 1
ATOM 7610 C CA . GLY A 1 969 ? 5.299 -39.447 23.165 1.00 64.19 969 GLY A CA 1
ATOM 7611 C C . GLY A 1 969 ? 5.806 -38.324 24.082 1.00 64.19 969 GLY A C 1
ATOM 7612 O O . GLY A 1 969 ? 6.405 -38.615 25.116 1.00 64.19 969 GLY A O 1
ATOM 7613 N N . GLU A 1 970 ? 5.547 -37.057 23.746 1.00 60.94 970 GLU A N 1
ATOM 7614 C CA . GLU A 1 970 ? 5.871 -35.893 24.577 1.00 60.94 970 GLU A CA 1
ATOM 7615 C C . GLU A 1 970 ? 4.991 -35.889 25.840 1.00 60.94 970 GLU A C 1
ATOM 7617 O O . GLU A 1 970 ? 3.860 -35.404 25.845 1.00 60.94 970 GLU A O 1
ATOM 7622 N N . THR A 1 971 ? 5.506 -36.472 26.928 1.00 51.31 971 THR A N 1
ATOM 7623 C CA . THR A 1 971 ? 4.835 -36.491 28.240 1.00 51.31 971 THR A CA 1
ATOM 7624 C C . THR A 1 971 ? 5.032 -35.212 29.048 1.00 51.31 971 THR A C 1
ATOM 7626 O O . THR A 1 971 ? 4.377 -35.046 30.077 1.00 51.31 971 THR A O 1
ATOM 7629 N N . GLU A 1 972 ? 5.921 -34.313 28.621 1.00 50.69 972 GLU A N 1
ATOM 7630 C CA . GLU A 1 972 ? 5.985 -32.979 29.212 1.00 50.69 972 GLU A CA 1
ATOM 7631 C C . GLU A 1 972 ? 4.740 -32.180 28.799 1.00 50.69 972 GLU A C 1
ATOM 7633 O O . GLU A 1 972 ? 4.364 -32.178 27.621 1.00 50.69 972 GLU A O 1
ATOM 7638 N N . PRO A 1 973 ? 4.054 -31.511 29.742 1.00 51.09 973 PRO A N 1
ATOM 7639 C CA . PRO A 1 973 ? 2.914 -30.685 29.399 1.00 51.09 973 PRO A CA 1
ATOM 7640 C C . PRO A 1 973 ? 3.405 -29.498 28.567 1.00 51.09 973 PRO A C 1
ATOM 7642 O O . PRO A 1 973 ? 3.947 -28.546 29.125 1.00 51.09 973 PRO A O 1
ATOM 7645 N N . ILE A 1 974 ? 3.185 -29.545 27.243 1.00 47.34 974 ILE A N 1
ATOM 7646 C CA . ILE A 1 974 ? 3.344 -28.379 26.360 1.00 47.34 974 ILE A CA 1
ATOM 7647 C C . ILE A 1 974 ? 2.699 -27.191 27.058 1.00 47.34 974 ILE A C 1
ATOM 7649 O O . ILE A 1 974 ? 1.527 -27.277 27.429 1.00 47.34 974 ILE A O 1
ATOM 7653 N N . ASP A 1 975 ? 3.468 -26.119 27.230 1.00 49.91 975 ASP A N 1
ATOM 7654 C CA . ASP A 1 975 ? 3.120 -24.982 28.070 1.00 49.91 975 ASP A CA 1
ATOM 7655 C C . ASP A 1 975 ? 1.819 -24.296 27.602 1.00 49.91 975 ASP A C 1
ATOM 7657 O O . ASP A 1 975 ? 1.807 -23.405 26.751 1.00 49.91 975 ASP A O 1
ATOM 7661 N N . GLN A 1 976 ? 0.682 -24.755 28.142 1.00 46.47 976 GLN A N 1
ATOM 7662 C CA . GLN A 1 976 ? -0.661 -24.292 27.763 1.00 46.47 976 GLN A CA 1
ATOM 7663 C C . GLN A 1 976 ? -0.955 -22.875 28.270 1.00 46.47 976 GLN A C 1
ATOM 7665 O O . GLN A 1 976 ? -2.004 -22.319 27.951 1.00 46.47 976 GLN A O 1
ATOM 7670 N N . SER A 1 977 ? -0.056 -22.308 29.074 1.00 53.78 977 SER A N 1
ATOM 7671 C CA . SER A 1 977 ? -0.185 -20.982 29.674 1.00 53.78 977 SER A CA 1
ATOM 7672 C C . SER A 1 977 ? -0.027 -19.831 28.672 1.00 53.78 977 SER A C 1
ATOM 7674 O O . SER A 1 977 ? -0.419 -18.706 28.985 1.00 53.78 977 SER A O 1
ATOM 7676 N N . GLY A 1 978 ? 0.579 -20.101 27.506 1.00 54.88 978 GLY A N 1
ATOM 7677 C CA . GLY A 1 978 ? 0.994 -19.077 26.544 1.00 54.88 978 GLY A CA 1
ATOM 7678 C C . GLY A 1 978 ? 2.208 -18.248 26.997 1.00 54.88 978 GLY A C 1
ATOM 7679 O O . GLY A 1 978 ? 2.511 -17.231 26.377 1.00 54.88 978 GLY A O 1
ATOM 7680 N N . GLU A 1 979 ? 2.911 -18.644 28.069 1.00 57.44 979 GLU A N 1
ATOM 7681 C CA . GLU A 1 979 ? 3.917 -17.812 28.758 1.00 57.44 979 GLU A CA 1
ATOM 7682 C C . GLU A 1 979 ? 5.238 -17.596 28.005 1.00 57.44 979 GLU A C 1
ATOM 7684 O O . GLU A 1 979 ? 6.030 -16.715 28.374 1.00 57.44 979 GLU A O 1
ATOM 7689 N N . SER A 1 980 ? 5.468 -18.342 26.926 1.00 60.91 980 SER A N 1
ATOM 7690 C CA . SER A 1 980 ? 6.464 -18.002 25.915 1.00 60.91 980 SER A CA 1
ATOM 7691 C C . SER A 1 980 ? 5.977 -18.351 24.511 1.00 60.91 980 SER A C 1
ATOM 7693 O O . SER A 1 980 ? 5.531 -19.463 24.229 1.00 60.91 980 SER A O 1
ATOM 7695 N N . LEU A 1 981 ? 6.086 -17.386 23.599 1.00 74.69 981 LEU A N 1
ATOM 7696 C CA . LEU A 1 981 ? 6.074 -17.701 22.180 1.00 74.69 981 LEU A CA 1
ATOM 7697 C C . LEU A 1 981 ? 7.397 -18.370 21.785 1.00 74.69 981 LEU A C 1
ATOM 7699 O O . LEU A 1 981 ? 8.438 -18.020 22.346 1.00 74.69 981 LEU A O 1
ATOM 7703 N N . PRO A 1 982 ? 7.401 -19.233 20.752 1.00 78.44 982 PRO A N 1
ATOM 7704 C CA . PRO A 1 982 ? 8.648 -19.681 20.157 1.00 78.44 982 PRO A CA 1
ATOM 7705 C C . PRO A 1 982 ? 9.408 -18.470 19.605 1.00 78.44 982 PRO A C 1
ATOM 7707 O O . PRO A 1 982 ? 8.848 -17.651 18.862 1.00 78.44 982 PRO A O 1
ATOM 7710 N N . SER A 1 983 ? 10.682 -18.370 19.977 1.00 82.12 983 SER A N 1
ATOM 7711 C CA . SER A 1 983 ? 11.622 -17.455 19.345 1.00 82.12 983 SER A CA 1
ATOM 7712 C C . SER A 1 983 ? 11.809 -17.837 17.878 1.00 82.12 983 SER A C 1
ATOM 7714 O O . SER A 1 983 ? 11.744 -19.007 17.490 1.00 82.12 983 SER A O 1
ATOM 7716 N N . ARG A 1 984 ? 12.019 -16.826 17.042 1.00 88.00 984 ARG A N 1
ATOM 7717 C CA . ARG A 1 984 ? 12.343 -16.971 15.633 1.00 88.00 984 ARG A CA 1
ATOM 7718 C C . ARG A 1 984 ? 13.439 -15.976 15.267 1.00 88.00 984 ARG A C 1
ATOM 7720 O O . ARG A 1 984 ? 13.450 -14.837 15.728 1.00 88.00 984 ARG A O 1
ATOM 7727 N N . LEU A 1 985 ? 14.340 -16.449 14.421 1.00 91.12 985 LEU A N 1
ATOM 7728 C CA . LEU A 1 985 ? 15.288 -15.639 13.681 1.00 91.12 985 LEU A CA 1
ATOM 7729 C C . LEU A 1 985 ? 14.576 -15.184 12.397 1.00 91.12 985 LEU A C 1
ATOM 7731 O O . LEU A 1 985 ? 14.097 -16.018 11.623 1.00 91.12 985 LEU A O 1
ATOM 7735 N N . TRP A 1 986 ? 14.387 -13.876 12.250 1.00 88.88 986 TRP A N 1
ATOM 7736 C CA . TRP A 1 986 ? 13.756 -13.244 11.094 1.00 88.88 986 TRP A CA 1
ATOM 7737 C C . TRP A 1 986 ? 14.851 -12.715 10.166 1.00 88.88 986 TRP A C 1
ATOM 7739 O O . TRP A 1 986 ? 15.741 -12.001 10.623 1.00 88.88 986 TRP A O 1
ATOM 7749 N N . GLU A 1 987 ? 14.795 -13.083 8.888 1.00 91.50 987 GLU A N 1
ATOM 7750 C CA . GLU A 1 987 ? 15.743 -12.641 7.857 1.00 91.50 987 GLU A CA 1
ATOM 7751 C C . GLU A 1 987 ? 15.678 -11.114 7.654 1.00 91.50 987 GLU A C 1
ATOM 7753 O O . GLU A 1 987 ? 14.597 -10.517 7.746 1.00 91.50 987 GLU A O 1
ATOM 7758 N N . GLY A 1 988 ? 16.825 -10.484 7.378 1.00 91.50 988 GLY A N 1
ATOM 7759 C CA . GLY A 1 988 ? 16.925 -9.061 7.020 1.00 91.50 988 GLY A CA 1
ATOM 7760 C C . GLY A 1 988 ? 16.310 -8.753 5.648 1.00 91.50 988 GLY A C 1
ATOM 7761 O O . GLY A 1 988 ? 15.610 -9.592 5.070 1.00 91.50 988 GLY A O 1
ATOM 7762 N N . VAL A 1 989 ? 16.544 -7.553 5.119 1.00 93.44 989 VAL A N 1
ATOM 7763 C CA . VAL A 1 989 ? 16.265 -7.249 3.704 1.00 93.44 989 VAL A CA 1
ATOM 7764 C C . VAL A 1 989 ? 17.487 -7.574 2.839 1.00 93.44 989 VAL A C 1
ATOM 7766 O O . VAL A 1 989 ? 18.625 -7.328 3.232 1.00 93.44 989 VAL A O 1
ATOM 7769 N N . ASN A 1 990 ? 17.268 -8.154 1.657 1.00 90.75 990 ASN A N 1
ATOM 7770 C CA . ASN A 1 990 ? 18.363 -8.553 0.775 1.00 90.75 990 ASN A CA 1
ATOM 7771 C C . ASN A 1 990 ? 18.843 -7.366 -0.073 1.00 90.75 990 ASN A C 1
ATOM 7773 O O . ASN A 1 990 ? 18.268 -7.086 -1.123 1.00 90.75 990 ASN A O 1
ATOM 7777 N N . GLY A 1 991 ? 19.947 -6.739 0.341 1.00 87.75 991 GLY A N 1
ATOM 7778 C CA . GLY A 1 991 ? 20.549 -5.599 -0.358 1.00 87.75 991 GLY A CA 1
ATOM 7779 C C . GLY A 1 991 ? 20.881 -5.830 -1.839 1.00 87.75 991 GLY A C 1
ATOM 7780 O O . GLY A 1 991 ? 20.900 -4.866 -2.597 1.00 87.75 991 GLY A O 1
ATOM 7781 N N . SER A 1 992 ? 21.058 -7.075 -2.302 1.00 86.81 992 SER A N 1
ATOM 7782 C CA . SER A 1 992 ? 21.258 -7.343 -3.740 1.00 86.81 992 SER A CA 1
ATOM 7783 C C . SER A 1 992 ? 20.031 -7.037 -4.610 1.00 86.81 992 SER A C 1
ATOM 7785 O O . SER A 1 992 ? 20.178 -6.904 -5.817 1.00 86.81 992 SER A O 1
ATOM 7787 N N . MET A 1 993 ? 18.834 -6.881 -4.027 1.00 88.06 993 MET A N 1
ATOM 7788 C CA . MET A 1 993 ? 17.611 -6.546 -4.773 1.00 88.06 993 MET A CA 1
ATOM 7789 C C . MET A 1 993 ? 17.442 -5.050 -5.073 1.00 88.06 993 MET A C 1
ATOM 7791 O O . MET A 1 993 ? 16.589 -4.698 -5.883 1.00 88.06 993 MET A O 1
ATOM 7795 N N . ILE A 1 994 ? 18.183 -4.165 -4.394 1.00 90.44 994 ILE A N 1
ATOM 7796 C CA . ILE A 1 994 ? 18.096 -2.704 -4.590 1.00 90.44 994 ILE A CA 1
ATOM 7797 C C . ILE A 1 994 ? 19.313 -2.128 -5.330 1.00 90.44 994 ILE A C 1
ATOM 7799 O O . ILE A 1 994 ? 19.277 -0.989 -5.787 1.00 90.44 994 ILE A O 1
ATOM 7803 N N . ILE A 1 995 ? 20.394 -2.904 -5.435 1.00 88.06 995 ILE A N 1
ATOM 7804 C CA . ILE A 1 995 ? 21.614 -2.521 -6.147 1.00 88.06 995 ILE A CA 1
ATOM 7805 C C . ILE A 1 995 ? 21.378 -2.705 -7.657 1.00 88.06 995 ILE A C 1
ATOM 7807 O O . ILE A 1 995 ? 20.972 -3.797 -8.060 1.00 88.06 995 ILE A O 1
ATOM 7811 N N . PRO A 1 996 ? 21.627 -1.683 -8.501 1.00 87.69 996 PRO A N 1
ATOM 7812 C CA . PRO A 1 996 ? 21.546 -1.834 -9.951 1.00 87.69 996 PRO A CA 1
ATOM 7813 C C . PRO A 1 996 ? 22.543 -2.879 -10.459 1.00 87.69 996 PRO A C 1
ATOM 7815 O O . PRO A 1 996 ? 23.630 -3.020 -9.897 1.00 87.69 996 PRO A O 1
ATOM 7818 N N . ASP A 1 997 ? 22.211 -3.561 -11.557 1.00 89.00 997 ASP A N 1
ATOM 7819 C CA . ASP A 1 997 ? 23.142 -4.482 -12.212 1.00 89.00 997 ASP A CA 1
ATOM 7820 C C . ASP A 1 997 ? 24.422 -3.741 -12.624 1.00 89.00 997 ASP A C 1
ATOM 7822 O O . ASP A 1 997 ? 24.403 -2.859 -13.486 1.00 89.00 997 ASP A O 1
ATOM 7826 N N . ALA A 1 998 ? 25.540 -4.104 -11.994 1.00 87.94 998 ALA A N 1
ATOM 7827 C CA . ALA A 1 998 ? 26.832 -3.494 -12.248 1.00 87.94 998 ALA A CA 1
ATOM 7828 C C . ALA A 1 998 ? 27.247 -3.623 -13.720 1.00 87.94 998 ALA A C 1
ATOM 7830 O O . ALA A 1 998 ? 27.861 -2.696 -14.245 1.00 87.94 998 ALA A O 1
ATOM 7831 N N . GLU A 1 999 ? 26.897 -4.712 -14.416 1.00 86.56 999 GLU A N 1
ATOM 7832 C CA . GLU A 1 999 ? 27.271 -4.883 -15.824 1.00 86.56 999 GLU A CA 1
ATOM 7833 C C . GLU A 1 999 ? 26.602 -3.843 -16.728 1.00 86.56 999 GLU A C 1
ATOM 7835 O O . GLU A 1 999 ? 27.265 -3.277 -17.599 1.00 86.56 999 GLU A O 1
ATOM 7840 N N . ALA A 1 1000 ? 25.325 -3.532 -16.483 1.00 85.50 1000 ALA A N 1
ATOM 7841 C CA . ALA A 1 1000 ? 24.578 -2.527 -17.239 1.00 85.50 1000 ALA A CA 1
ATOM 7842 C C . ALA A 1 1000 ? 25.155 -1.107 -17.081 1.00 85.50 1000 ALA A C 1
ATOM 7844 O O . ALA A 1 1000 ? 25.057 -0.300 -17.999 1.00 85.50 1000 ALA A O 1
ATOM 7845 N N . TRP A 1 1001 ? 25.794 -0.814 -15.943 1.00 89.75 1001 TRP A N 1
ATOM 7846 C CA . TRP A 1 1001 ? 26.447 0.474 -15.670 1.00 89.75 1001 TRP A CA 1
ATOM 7847 C C . TRP A 1 1001 ? 27.942 0.505 -16.024 1.00 89.75 1001 TRP A C 1
ATOM 7849 O O . TRP A 1 1001 ? 28.528 1.585 -16.080 1.00 89.75 1001 TRP A O 1
ATOM 7859 N N . SER A 1 1002 ? 28.562 -0.658 -16.255 1.00 80.44 1002 SER A N 1
ATOM 7860 C CA . SER A 1 1002 ? 29.998 -0.784 -16.564 1.00 80.44 1002 SER A CA 1
ATOM 7861 C C . SER A 1 1002 ? 30.308 -0.779 -18.052 1.00 80.44 1002 SER A C 1
ATOM 7863 O O . SER A 1 1002 ? 31.429 -0.456 -18.437 1.00 80.44 1002 SER A O 1
ATOM 7865 N N . ARG A 1 1003 ? 29.361 -1.207 -18.892 1.00 69.81 1003 ARG A N 1
ATOM 7866 C CA . ARG A 1 1003 ? 29.585 -1.325 -20.333 1.00 69.81 1003 ARG A CA 1
ATOM 7867 C C . ARG A 1 1003 ? 29.469 0.060 -20.984 1.00 69.81 1003 ARG A C 1
ATOM 7869 O O . ARG A 1 1003 ? 28.348 0.560 -21.070 1.00 69.81 1003 ARG A O 1
ATOM 7876 N N . PRO A 1 1004 ? 30.558 0.670 -21.499 1.00 59.41 1004 PRO A N 1
ATOM 7877 C CA . PRO A 1 1004 ? 30.395 1.620 -22.597 1.00 59.41 1004 PRO A CA 1
ATOM 7878 C C . PRO A 1 1004 ? 29.607 0.931 -23.714 1.00 59.41 1004 PRO A C 1
ATOM 7880 O O . PRO A 1 1004 ? 29.748 -0.287 -23.904 1.00 59.41 1004 PRO A O 1
ATOM 7883 N N . ARG A 1 1005 ? 28.797 1.675 -24.478 1.00 59.03 1005 ARG A N 1
ATOM 7884 C CA . ARG A 1 1005 ? 28.235 1.091 -25.701 1.00 59.03 1005 ARG A CA 1
ATOM 7885 C C . ARG A 1 1005 ? 29.399 0.593 -26.559 1.00 59.03 1005 ARG A C 1
ATOM 7887 O O . ARG A 1 1005 ? 30.374 1.328 -26.727 1.00 59.03 1005 ARG A O 1
ATOM 7894 N N . PRO A 1 1006 ? 29.339 -0.637 -27.100 1.00 52.56 1006 PRO A N 1
ATOM 7895 C CA . PRO A 1 1006 ? 30.315 -1.055 -28.084 1.00 52.56 1006 PRO A CA 1
ATOM 7896 C C . PRO A 1 1006 ? 30.142 -0.140 -29.294 1.00 52.56 1006 PRO A C 1
ATOM 7898 O O . PRO A 1 1006 ? 29.181 -0.286 -30.050 1.00 52.56 1006 PRO A O 1
ATOM 7901 N N . VAL A 1 1007 ? 31.053 0.826 -29.441 1.00 50.62 1007 VAL A N 1
ATOM 7902 C CA . VAL A 1 1007 ? 31.165 1.647 -30.646 1.00 50.62 1007 VAL A CA 1
ATOM 7903 C C . VAL A 1 1007 ? 31.192 0.678 -31.820 1.00 50.62 1007 VAL A C 1
ATOM 7905 O O . VAL A 1 1007 ? 32.025 -0.235 -31.838 1.00 50.62 1007 VAL A O 1
ATOM 7908 N N . GLN A 1 1008 ? 30.259 0.836 -32.761 1.00 46.03 1008 GLN A N 1
ATOM 7909 C CA . GLN A 1 1008 ? 30.238 0.049 -33.989 1.00 46.03 1008 GLN A CA 1
ATOM 7910 C C . GLN A 1 1008 ? 31.471 0.434 -34.810 1.00 46.03 1008 GLN A C 1
ATOM 7912 O O . GLN A 1 1008 ? 31.442 1.358 -35.615 1.00 46.03 1008 GLN A O 1
ATOM 7917 N N . LYS A 1 1009 ? 32.590 -0.241 -34.530 1.00 42.91 1009 LYS A N 1
ATOM 7918 C CA . LYS A 1 1009 ? 33.814 -0.153 -35.316 1.00 42.91 1009 LYS A CA 1
ATOM 7919 C C . LYS A 1 1009 ? 33.608 -0.935 -36.603 1.00 42.91 1009 LYS A C 1
ATOM 7921 O O . LYS A 1 1009 ? 33.939 -2.120 -36.664 1.00 42.91 1009 LYS A O 1
ATOM 7926 N N . ASP A 1 1010 ? 33.100 -0.248 -37.613 1.00 41.84 1010 ASP A N 1
ATOM 7927 C CA . ASP A 1 1010 ? 33.327 -0.662 -38.988 1.00 41.84 1010 ASP A CA 1
ATOM 7928 C C . ASP A 1 1010 ? 34.838 -0.512 -39.285 1.00 41.84 1010 ASP A C 1
ATOM 7930 O O . ASP A 1 1010 ? 35.442 0.535 -39.059 1.00 41.84 1010 ASP A O 1
ATOM 7934 N N . ASP A 1 1011 ? 35.458 -1.622 -39.686 1.00 46.59 1011 ASP A N 1
ATOM 7935 C CA . ASP A 1 1011 ? 36.774 -1.754 -40.326 1.00 46.59 1011 ASP A CA 1
ATOM 7936 C C . ASP A 1 1011 ? 37.984 -0.965 -39.772 1.00 46.59 1011 ASP A C 1
ATOM 7938 O O . ASP A 1 1011 ? 38.600 -0.146 -40.451 1.00 46.59 1011 ASP A O 1
ATOM 7942 N N . ALA A 1 1012 ? 38.466 -1.358 -38.583 1.00 40.56 1012 ALA A N 1
ATOM 7943 C CA . ALA A 1 1012 ? 39.836 -1.048 -38.140 1.00 40.56 1012 ALA A CA 1
ATOM 7944 C C . ALA A 1 1012 ? 40.523 -2.221 -37.405 1.00 40.56 1012 ALA A C 1
ATOM 7946 O O . ALA A 1 1012 ? 40.719 -2.205 -36.186 1.00 40.56 1012 ALA A O 1
ATOM 7947 N N . GLN A 1 1013 ? 40.940 -3.248 -38.155 1.00 43.03 1013 GLN A N 1
ATOM 7948 C CA . GLN A 1 1013 ? 41.850 -4.292 -37.660 1.00 43.03 1013 GLN A CA 1
ATOM 7949 C C . GLN A 1 1013 ? 43.290 -3.756 -37.528 1.00 43.03 1013 GLN A C 1
ATOM 7951 O O . GLN A 1 1013 ? 44.087 -3.954 -38.441 1.00 43.03 1013 GLN A O 1
ATOM 7956 N N . ASN A 1 1014 ? 43.616 -3.074 -36.419 1.00 43.69 1014 ASN A N 1
ATOM 7957 C CA . ASN A 1 1014 ? 44.938 -3.042 -35.749 1.00 43.69 1014 ASN A CA 1
ATOM 7958 C C . ASN A 1 1014 ? 45.030 -1.870 -34.750 1.00 43.69 1014 ASN A C 1
ATOM 7960 O O . ASN A 1 1014 ? 45.468 -0.774 -35.092 1.00 43.69 1014 ASN A O 1
ATOM 7964 N N . SER A 1 1015 ? 44.709 -2.126 -33.485 1.00 40.03 1015 SER A N 1
ATOM 7965 C CA . SER A 1 1015 ? 45.183 -1.316 -32.355 1.00 40.03 1015 SER A CA 1
ATOM 7966 C C . SER A 1 1015 ? 45.356 -2.249 -31.161 1.00 40.03 1015 SER A C 1
ATOM 7968 O O . SER A 1 1015 ? 44.382 -2.891 -30.766 1.00 40.03 1015 SER A O 1
ATOM 7970 N N . GLU A 1 1016 ? 46.580 -2.374 -30.645 1.00 44.69 1016 GLU A N 1
ATOM 7971 C CA . GLU A 1 1016 ? 46.911 -3.289 -29.544 1.00 44.69 1016 GLU A CA 1
ATOM 7972 C C . GLU A 1 1016 ? 46.068 -3.004 -28.289 1.00 44.69 1016 GLU A C 1
ATOM 7974 O O . GLU A 1 1016 ? 45.679 -1.864 -28.028 1.00 44.69 1016 GLU A O 1
ATOM 7979 N N . GLU A 1 1017 ? 45.782 -4.057 -27.520 1.00 41.84 1017 GLU A N 1
ATOM 7980 C CA . GLU A 1 1017 ? 44.979 -4.018 -26.294 1.00 41.84 1017 GLU A CA 1
ATOM 7981 C C . GLU A 1 1017 ? 45.685 -3.197 -25.204 1.00 41.84 1017 GLU A C 1
ATOM 7983 O O . GLU A 1 1017 ? 46.430 -3.719 -24.375 1.00 41.84 1017 GLU A O 1
ATOM 7988 N N . GLN A 1 1018 ? 45.460 -1.885 -25.202 1.00 42.81 1018 GLN A N 1
ATOM 7989 C CA . GLN A 1 1018 ? 45.919 -1.011 -24.132 1.00 42.81 1018 GLN A CA 1
ATOM 7990 C C . GLN A 1 1018 ? 44.947 -1.132 -22.948 1.00 42.81 1018 GLN A C 1
ATOM 7992 O O . GLN A 1 1018 ? 43.894 -0.497 -22.936 1.00 42.81 1018 GLN A O 1
ATOM 7997 N N . GLU A 1 1019 ? 45.288 -1.990 -21.979 1.00 42.19 1019 GLU A N 1
ATOM 7998 C CA . GLU A 1 1019 ? 44.507 -2.236 -20.756 1.00 42.19 1019 GLU A CA 1
ATOM 7999 C C . GLU A 1 1019 ? 44.181 -0.922 -20.018 1.00 42.19 1019 GLU A C 1
ATOM 8001 O O . GLU A 1 1019 ? 45.024 -0.333 -19.339 1.00 42.19 1019 GLU A O 1
ATOM 8006 N N . THR A 1 1020 ? 42.930 -0.465 -20.114 1.00 44.44 1020 THR A N 1
ATOM 8007 C CA . THR A 1 1020 ? 42.394 0.622 -19.286 1.00 44.44 1020 THR A CA 1
ATOM 8008 C C . THR A 1 1020 ? 42.018 0.071 -17.904 1.00 44.44 1020 THR A C 1
ATOM 8010 O O . THR A 1 1020 ? 40.863 -0.274 -17.657 1.00 44.44 1020 THR A O 1
ATOM 8013 N N . ASP A 1 1021 ? 43.010 -0.032 -17.016 1.00 42.69 1021 ASP A N 1
ATOM 8014 C CA . ASP A 1 1021 ? 42.954 -0.695 -15.692 1.00 42.69 1021 ASP A CA 1
ATOM 8015 C C . ASP A 1 1021 ? 42.072 0.025 -14.631 1.00 42.69 1021 ASP A C 1
ATOM 8017 O O . ASP A 1 1021 ? 41.880 -0.468 -13.520 1.00 42.69 1021 ASP A O 1
ATOM 8021 N N . ASP A 1 1022 ? 41.501 1.195 -14.947 1.00 52.16 1022 ASP A N 1
ATOM 8022 C CA . ASP A 1 1022 ? 40.965 2.123 -13.934 1.00 52.16 1022 ASP A CA 1
ATOM 8023 C C . ASP A 1 1022 ? 39.459 2.008 -13.599 1.00 52.16 1022 ASP A C 1
ATOM 8025 O O . ASP A 1 1022 ? 39.026 2.584 -12.597 1.00 52.16 1022 ASP A O 1
ATOM 8029 N N . PHE A 1 1023 ? 38.633 1.259 -14.349 1.00 50.16 1023 PHE A N 1
ATOM 8030 C CA . PHE A 1 1023 ? 37.195 1.118 -14.025 1.00 50.16 1023 PHE A CA 1
ATOM 8031 C C . PHE A 1 1023 ? 36.839 -0.186 -13.305 1.00 50.16 1023 PHE A C 1
ATOM 8033 O O . PHE A 1 1023 ? 36.074 -1.026 -13.784 1.00 50.16 1023 PHE A O 1
ATOM 8040 N N . ARG A 1 1024 ? 37.363 -0.344 -12.088 1.00 57.69 1024 ARG A N 1
ATOM 8041 C CA . ARG A 1 1024 ? 36.933 -1.418 -11.189 1.00 57.69 1024 ARG A CA 1
ATOM 8042 C C . ARG A 1 1024 ? 35.733 -0.956 -10.365 1.00 57.69 1024 ARG A C 1
ATOM 8044 O O . ARG A 1 1024 ? 35.903 -0.250 -9.370 1.00 57.69 1024 ARG A O 1
ATOM 8051 N N . VAL A 1 1025 ? 34.527 -1.379 -10.762 1.00 57.91 1025 VAL A N 1
ATOM 8052 C CA . VAL A 1 1025 ? 33.308 -1.197 -9.951 1.00 57.91 1025 VAL A CA 1
ATOM 8053 C C . VAL A 1 1025 ? 33.608 -1.624 -8.510 1.00 57.91 1025 VAL A C 1
ATOM 8055 O O . VAL A 1 1025 ? 34.157 -2.717 -8.321 1.00 57.91 1025 VAL A O 1
ATOM 8058 N N . PRO A 1 1026 ? 33.289 -0.800 -7.491 1.00 59.00 1026 PRO A N 1
ATOM 8059 C CA . PRO A 1 1026 ? 33.542 -1.157 -6.105 1.00 59.00 1026 PRO A CA 1
ATOM 8060 C C . PRO A 1 1026 ? 32.917 -2.513 -5.791 1.00 59.00 1026 PRO A C 1
ATOM 8062 O O . PRO A 1 1026 ? 31.710 -2.686 -5.945 1.00 59.00 1026 PRO A O 1
ATOM 8065 N N . GLU A 1 1027 ? 33.736 -3.475 -5.361 1.00 60.16 1027 GLU A N 1
ATOM 8066 C CA . GLU A 1 1027 ? 33.261 -4.809 -4.996 1.00 60.16 1027 GLU A CA 1
ATOM 8067 C C . GLU A 1 1027 ? 32.303 -4.667 -3.808 1.00 60.16 1027 GLU A C 1
ATOM 8069 O O . GLU A 1 1027 ? 32.725 -4.487 -2.658 1.00 60.16 1027 GLU A O 1
ATOM 8074 N N . VAL A 1 1028 ? 30.997 -4.684 -4.097 1.00 61.41 1028 VAL A N 1
ATOM 8075 C CA . VAL A 1 1028 ? 29.965 -4.533 -3.079 1.00 61.41 1028 VAL A CA 1
ATOM 8076 C C . VAL A 1 1028 ? 29.987 -5.788 -2.226 1.00 61.41 1028 VAL A C 1
ATOM 8078 O O . VAL A 1 1028 ? 29.398 -6.813 -2.566 1.00 61.41 1028 VAL A O 1
ATOM 8081 N N . LYS A 1 1029 ? 30.688 -5.703 -1.094 1.00 67.69 1029 LYS A N 1
ATOM 8082 C CA . LYS A 1 1029 ? 30.635 -6.724 -0.053 1.00 67.69 1029 LYS A CA 1
ATOM 8083 C C . LYS A 1 1029 ? 29.174 -6.915 0.316 1.00 67.69 1029 LYS A C 1
ATOM 8085 O O . LYS A 1 1029 ? 28.570 -6.002 0.877 1.00 67.69 1029 LYS A O 1
ATOM 8090 N N . ALA A 1 1030 ? 28.632 -8.087 -0.014 1.00 59.12 1030 ALA A N 1
ATOM 8091 C CA . ALA A 1 1030 ? 27.278 -8.465 0.351 1.00 59.12 1030 ALA A CA 1
ATOM 8092 C C . ALA A 1 1030 ? 27.091 -8.181 1.845 1.00 59.12 1030 ALA A C 1
ATOM 8094 O O . ALA A 1 1030 ? 27.825 -8.721 2.678 1.00 59.12 1030 ALA A O 1
ATOM 8095 N N . ALA A 1 1031 ? 26.176 -7.264 2.165 1.00 60.25 1031 ALA A N 1
ATOM 8096 C CA . ALA A 1 1031 ? 25.928 -6.876 3.542 1.00 60.25 1031 ALA A CA 1
ATOM 8097 C C . ALA A 1 1031 ? 25.522 -8.129 4.326 1.00 60.25 1031 ALA A C 1
ATOM 8099 O O . ALA A 1 1031 ? 24.601 -8.833 3.913 1.00 60.25 1031 ALA A O 1
ATOM 8100 N N . GLU A 1 1032 ? 26.227 -8.426 5.423 1.00 69.44 1032 GLU A N 1
ATOM 8101 C CA . GLU A 1 1032 ? 25.918 -9.594 6.252 1.00 69.44 1032 GLU A CA 1
ATOM 8102 C C . GLU A 1 1032 ? 24.443 -9.543 6.665 1.00 69.44 1032 GLU A C 1
ATOM 8104 O O . GLU A 1 1032 ? 24.004 -8.560 7.269 1.00 69.44 1032 GLU A O 1
ATOM 8109 N N . GLU A 1 1033 ? 23.677 -10.585 6.324 1.00 70.81 1033 GLU A N 1
ATOM 8110 C CA . GLU A 1 1033 ? 22.230 -10.627 6.543 1.00 70.81 1033 GLU A CA 1
ATOM 8111 C C . GLU A 1 1033 ? 21.900 -10.424 8.031 1.00 70.81 1033 GLU A C 1
ATOM 8113 O O . GLU A 1 1033 ? 22.062 -11.320 8.871 1.00 70.81 1033 GLU A O 1
ATOM 8118 N N . ARG A 1 1034 ? 21.424 -9.222 8.379 1.00 79.19 1034 ARG A N 1
ATOM 8119 C CA . ARG A 1 1034 ? 21.118 -8.849 9.764 1.00 79.19 1034 ARG A CA 1
ATOM 8120 C C . ARG A 1 1034 ? 19.853 -9.553 10.226 1.00 79.19 1034 ARG A C 1
ATOM 8122 O O . ARG A 1 1034 ? 18.736 -9.088 10.021 1.00 79.19 1034 ARG A O 1
ATOM 8129 N N . SER A 1 1035 ? 20.039 -10.694 10.878 1.00 84.12 1035 SER A N 1
ATOM 8130 C CA . SER A 1 1035 ? 18.924 -11.494 11.369 1.00 84.12 1035 SER A CA 1
ATOM 8131 C C . SER A 1 1035 ? 18.406 -11.041 12.741 1.00 84.12 1035 SER A C 1
ATOM 8133 O O . SER A 1 1035 ? 19.131 -10.969 13.737 1.00 84.12 1035 SER A O 1
ATOM 8135 N N . VAL A 1 1036 ? 17.104 -10.766 12.816 1.00 86.62 1036 VAL A N 1
ATOM 8136 C CA . VAL A 1 1036 ? 16.449 -10.245 14.021 1.00 86.62 1036 VAL A CA 1
ATOM 8137 C C . VAL A 1 1036 ? 15.868 -11.383 14.854 1.00 86.62 1036 VAL A C 1
ATOM 8139 O O . VAL A 1 1036 ? 15.003 -12.131 14.403 1.00 86.62 1036 VAL A O 1
ATOM 8142 N N . HIS A 1 1037 ? 16.288 -11.489 16.115 1.00 87.19 1037 HIS A N 1
ATOM 8143 C CA . HIS A 1 1037 ? 15.707 -12.432 17.076 1.00 87.19 1037 HIS A CA 1
ATOM 8144 C C . HIS A 1 1037 ? 14.478 -11.822 17.766 1.00 87.19 1037 HIS A C 1
ATOM 8146 O O . HIS A 1 1037 ? 14.604 -10.850 18.517 1.00 87.19 1037 HIS A O 1
ATOM 8152 N N . SER A 1 1038 ? 13.298 -12.401 17.536 1.00 89.06 1038 SER A N 1
ATOM 8153 C CA . SER A 1 1038 ? 12.009 -11.945 18.087 1.00 89.06 1038 SER A CA 1
ATOM 8154 C C . SER A 1 1038 ? 10.995 -13.103 18.139 1.00 89.06 1038 SER A C 1
ATOM 8156 O O . SER A 1 1038 ? 11.276 -14.201 17.653 1.00 89.06 1038 SER A O 1
ATOM 8158 N N . TYR A 1 1039 ? 9.828 -12.929 18.754 1.00 87.56 1039 TYR A N 1
ATOM 8159 C CA . TYR A 1 1039 ? 8.828 -13.992 18.866 1.00 87.56 1039 TYR A CA 1
ATOM 8160 C C . TYR A 1 1039 ? 8.000 -14.197 17.575 1.00 87.56 1039 TYR A C 1
ATOM 8162 O O . TYR A 1 1039 ? 7.992 -13.371 16.668 1.00 87.56 1039 TYR A O 1
ATOM 8170 N N . ARG A 1 1040 ? 7.262 -15.316 17.461 1.00 85.62 1040 ARG A N 1
ATOM 8171 C CA . ARG A 1 1040 ? 6.384 -15.616 16.303 1.00 85.62 1040 ARG A CA 1
ATOM 8172 C C . ARG A 1 1040 ? 4.881 -15.451 16.589 1.00 85.62 1040 ARG A C 1
ATOM 8174 O O . ARG A 1 1040 ? 4.241 -16.383 17.068 1.00 85.62 1040 ARG A O 1
ATOM 8181 N N . SER A 1 1041 ? 4.284 -14.316 16.206 1.00 90.12 1041 SER A N 1
ATOM 8182 C CA . SER A 1 1041 ? 2.816 -14.105 16.214 1.00 90.12 1041 SER A CA 1
ATOM 8183 C C . SER A 1 1041 ? 2.264 -13.656 14.855 1.00 90.12 1041 SER A C 1
ATOM 8185 O O . SER A 1 1041 ? 3.040 -13.302 13.969 1.00 90.12 1041 SER A O 1
ATOM 8187 N N . GLU A 1 1042 ? 0.935 -13.619 14.687 1.00 90.31 1042 GLU A N 1
ATOM 8188 C CA . GLU A 1 1042 ? 0.321 -13.040 13.478 1.00 90.31 1042 GLU A CA 1
ATOM 8189 C C . GLU A 1 1042 ? 0.707 -11.569 13.282 1.00 90.31 1042 GLU A C 1
ATOM 8191 O O . GLU A 1 1042 ? 1.106 -11.205 12.184 1.00 90.31 1042 GLU A O 1
ATOM 8196 N N . ALA A 1 1043 ? 0.715 -10.754 14.344 1.00 93.12 1043 ALA A N 1
ATOM 8197 C CA . ALA A 1 1043 ? 1.204 -9.374 14.274 1.00 93.12 1043 ALA A CA 1
ATOM 8198 C C . ALA A 1 1043 ? 2.656 -9.291 13.753 1.00 93.12 1043 ALA A C 1
ATOM 8200 O O . ALA A 1 1043 ? 2.920 -8.495 12.859 1.00 93.12 1043 ALA A O 1
ATOM 8201 N N . HIS A 1 1044 ? 3.568 -10.169 14.198 1.00 94.81 1044 HIS A N 1
ATOM 8202 C CA . HIS A 1 1044 ? 4.945 -10.215 13.669 1.00 94.81 1044 HIS A CA 1
ATOM 8203 C C . HIS A 1 1044 ? 4.977 -10.584 12.178 1.00 94.81 1044 HIS A C 1
ATOM 8205 O O . HIS A 1 1044 ? 5.711 -9.978 11.405 1.00 94.81 1044 HIS A O 1
ATOM 8211 N N . LYS A 1 1045 ? 4.157 -11.555 11.746 1.00 94.12 1045 LYS A N 1
ATOM 8212 C CA . LYS A 1 1045 ? 4.025 -11.904 10.319 1.00 94.12 1045 LYS A CA 1
ATOM 8213 C C . LYS A 1 1045 ? 3.423 -10.769 9.493 1.00 94.12 1045 LYS A C 1
ATOM 8215 O O . LYS A 1 1045 ? 3.693 -10.694 8.300 1.00 94.12 1045 LYS A O 1
ATOM 8220 N N . THR A 1 1046 ? 2.545 -9.953 10.071 1.00 95.69 1046 THR A N 1
ATOM 8221 C CA . THR A 1 1046 ? 2.005 -8.766 9.400 1.00 95.69 1046 THR A CA 1
ATOM 8222 C C . THR A 1 1046 ? 3.099 -7.720 9.254 1.00 95.69 1046 THR A C 1
ATOM 8224 O O . THR A 1 1046 ? 3.362 -7.336 8.128 1.00 95.69 1046 THR A O 1
ATOM 8227 N N . VAL A 1 1047 ? 3.830 -7.378 10.322 1.00 96.75 1047 VAL A N 1
ATOM 8228 C CA . VAL A 1 1047 ? 4.983 -6.457 10.251 1.00 96.75 1047 VAL A CA 1
ATOM 8229 C C . VAL A 1 1047 ? 6.035 -6.931 9.232 1.00 96.75 1047 VAL A C 1
ATOM 8231 O O . VAL A 1 1047 ? 6.514 -6.118 8.448 1.00 96.75 1047 VAL A O 1
ATOM 8234 N N . LEU A 1 1048 ? 6.357 -8.234 9.178 1.00 96.00 1048 LEU A N 1
ATOM 8235 C CA . LEU A 1 1048 ? 7.268 -8.791 8.162 1.00 96.00 1048 LEU A CA 1
ATOM 8236 C C . LEU A 1 1048 ? 6.725 -8.628 6.735 1.00 96.00 1048 LEU A C 1
ATOM 8238 O O . LEU A 1 1048 ? 7.477 -8.229 5.853 1.00 96.00 1048 LEU A O 1
ATOM 8242 N N . ARG A 1 1049 ? 5.447 -8.959 6.498 1.00 96.62 1049 ARG A N 1
ATOM 8243 C CA . ARG A 1 1049 ? 4.825 -8.797 5.173 1.00 96.62 1049 ARG A CA 1
ATOM 8244 C C . ARG A 1 1049 ? 4.866 -7.337 4.751 1.00 96.62 1049 ARG A C 1
ATOM 8246 O O . ARG A 1 1049 ? 5.497 -7.036 3.754 1.00 96.62 1049 ARG A O 1
ATOM 8253 N N . THR A 1 1050 ? 4.372 -6.436 5.599 1.00 97.38 1050 THR A N 1
ATOM 8254 C CA . THR A 1 1050 ? 4.422 -4.991 5.369 1.00 97.38 1050 THR A CA 1
ATOM 8255 C C . THR A 1 1050 ? 5.835 -4.490 5.052 1.00 97.38 1050 THR A C 1
ATOM 8257 O O . THR A 1 1050 ? 5.990 -3.695 4.130 1.00 97.38 1050 THR A O 1
ATOM 8260 N N . ARG A 1 1051 ? 6.872 -4.968 5.766 1.00 97.25 1051 ARG A N 1
ATOM 8261 C CA . ARG A 1 1051 ? 8.278 -4.655 5.454 1.00 97.25 1051 ARG A CA 1
ATOM 8262 C C . ARG A 1 1051 ? 8.646 -5.110 4.045 1.00 97.25 1051 ARG A C 1
ATOM 8264 O O . ARG A 1 1051 ? 9.161 -4.312 3.276 1.00 97.25 1051 ARG A O 1
ATOM 8271 N N . ASN A 1 1052 ? 8.412 -6.382 3.725 1.00 96.56 1052 ASN A N 1
ATOM 8272 C CA . ASN A 1 1052 ? 8.815 -6.976 2.451 1.00 96.56 1052 ASN A CA 1
ATOM 8273 C C . ASN A 1 1052 ? 8.049 -6.368 1.264 1.00 96.56 1052 ASN A C 1
ATOM 8275 O O . ASN A 1 1052 ? 8.663 -6.076 0.244 1.00 96.56 1052 ASN A O 1
ATOM 8279 N N . ASP A 1 1053 ? 6.746 -6.122 1.417 1.00 97.00 1053 ASP A N 1
ATOM 8280 C CA . ASP A 1 1053 ? 5.893 -5.497 0.402 1.00 97.00 1053 ASP A CA 1
ATOM 8281 C C . ASP A 1 1053 ? 6.403 -4.075 0.082 1.00 97.00 1053 ASP A C 1
ATOM 8283 O O . ASP A 1 1053 ? 6.581 -3.710 -1.081 1.00 97.00 1053 ASP A O 1
ATOM 8287 N N . LYS A 1 1054 ? 6.722 -3.286 1.121 1.00 97.12 1054 LYS A N 1
ATOM 8288 C CA . LYS A 1 1054 ? 7.253 -1.917 0.993 1.00 97.12 1054 LYS A CA 1
ATOM 8289 C C . LYS A 1 1054 ? 8.699 -1.861 0.505 1.00 97.12 1054 LYS A C 1
ATOM 8291 O O . LYS A 1 1054 ? 9.049 -0.993 -0.292 1.00 97.12 1054 LYS A O 1
ATOM 8296 N N . TYR A 1 1055 ? 9.529 -2.808 0.926 1.00 96.94 1055 TYR A N 1
ATOM 8297 C CA . TYR A 1 1055 ? 10.884 -2.962 0.409 1.00 96.94 1055 TYR A CA 1
ATOM 8298 C C . TYR A 1 1055 ? 10.870 -3.313 -1.087 1.00 96.94 1055 TYR A C 1
ATOM 8300 O O . TYR A 1 1055 ? 11.560 -2.666 -1.865 1.00 96.94 1055 TYR A O 1
ATOM 8308 N N . SER A 1 1056 ? 10.010 -4.243 -1.520 1.00 95.94 1056 SER A N 1
ATOM 8309 C CA . SER A 1 1056 ? 9.863 -4.605 -2.937 1.00 95.94 1056 SER A CA 1
ATOM 8310 C C . SER A 1 1056 ? 9.392 -3.430 -3.801 1.00 95.94 1056 SER A C 1
ATOM 8312 O O . SER A 1 1056 ? 9.878 -3.268 -4.920 1.00 95.94 1056 SER A O 1
ATOM 8314 N N . ALA A 1 1057 ? 8.480 -2.594 -3.292 1.00 96.12 1057 ALA A N 1
ATOM 8315 C CA . ALA A 1 1057 ? 8.080 -1.355 -3.962 1.00 96.12 1057 ALA A CA 1
ATOM 8316 C C . ALA A 1 1057 ? 9.253 -0.360 -4.074 1.00 96.12 1057 ALA A C 1
ATOM 8318 O O . ALA A 1 1057 ? 9.473 0.222 -5.136 1.00 96.12 1057 ALA A O 1
ATOM 8319 N N . THR A 1 1058 ? 10.063 -0.242 -3.016 1.00 96.25 1058 THR A N 1
ATOM 8320 C CA . THR A 1 1058 ? 11.273 0.599 -3.003 1.00 96.25 1058 THR A CA 1
ATOM 8321 C C . THR A 1 1058 ? 12.302 0.106 -4.032 1.00 96.25 1058 THR A C 1
ATOM 8323 O O . THR A 1 1058 ? 12.810 0.911 -4.807 1.00 96.25 1058 THR A O 1
ATOM 8326 N N . CYS A 1 1059 ? 12.553 -1.207 -4.126 1.00 96.19 1059 CYS A N 1
ATOM 8327 C CA . CYS A 1 1059 ? 13.422 -1.808 -5.149 1.00 96.19 1059 CYS A CA 1
ATOM 8328 C C . CYS A 1 1059 ? 12.957 -1.513 -6.585 1.00 96.19 1059 CYS A C 1
ATOM 8330 O O . CYS A 1 1059 ? 13.793 -1.221 -7.442 1.00 96.19 1059 CYS A O 1
ATOM 8332 N N . SER A 1 1060 ? 11.643 -1.546 -6.852 1.00 95.88 1060 SER A N 1
ATOM 8333 C CA . SER A 1 1060 ? 11.103 -1.158 -8.165 1.00 95.88 1060 SER A CA 1
ATOM 8334 C C . SER A 1 1060 ? 11.425 0.301 -8.474 1.00 95.88 1060 SER A C 1
ATOM 8336 O O . SER A 1 1060 ? 12.073 0.572 -9.478 1.00 95.88 1060 SER A O 1
ATOM 8338 N N . MET A 1 1061 ? 11.078 1.226 -7.571 1.00 95.81 1061 MET A N 1
ATOM 8339 C CA . MET A 1 1061 ? 11.307 2.661 -7.781 1.00 95.81 1061 MET A CA 1
ATOM 8340 C C . MET A 1 1061 ? 12.794 3.015 -7.921 1.00 95.81 1061 MET A C 1
ATOM 8342 O O . MET A 1 1061 ? 13.145 3.860 -8.739 1.00 95.81 1061 MET A O 1
ATOM 8346 N N . PHE A 1 1062 ? 13.685 2.342 -7.187 1.00 96.00 1062 PHE A N 1
ATOM 8347 C CA . PHE A 1 1062 ? 15.136 2.485 -7.358 1.00 96.00 1062 PHE A CA 1
ATOM 8348 C C . PHE A 1 1062 ? 15.601 1.989 -8.736 1.00 96.00 1062 PHE A C 1
ATOM 8350 O O . PHE A 1 1062 ? 16.434 2.631 -9.373 1.00 96.00 1062 PHE A O 1
ATOM 8357 N N . SER A 1 1063 ? 15.026 0.888 -9.230 1.00 95.00 1063 SER A N 1
ATOM 8358 C CA . SER A 1 1063 ? 15.305 0.361 -10.573 1.00 95.00 1063 SER A CA 1
ATO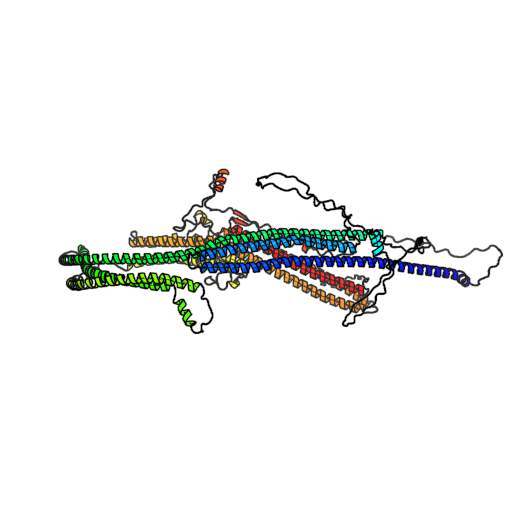M 8359 C C . SER A 1 1063 ? 14.769 1.276 -11.681 1.00 95.00 1063 SER A C 1
ATOM 8361 O O . SER A 1 1063 ? 15.421 1.432 -12.711 1.00 95.00 1063 SER A O 1
ATOM 8363 N N . ASP A 1 1064 ? 13.603 1.895 -11.476 1.00 95.94 1064 ASP A N 1
ATOM 8364 C CA . ASP A 1 1064 ? 13.010 2.878 -12.388 1.00 95.94 1064 ASP A CA 1
ATOM 8365 C C . ASP A 1 1064 ? 13.842 4.172 -12.436 1.00 95.94 1064 ASP A C 1
ATOM 8367 O O . ASP A 1 1064 ? 14.199 4.630 -13.520 1.00 95.94 1064 ASP A O 1
ATOM 8371 N N . LEU A 1 1065 ? 14.235 4.720 -11.278 1.00 96.44 1065 LEU A N 1
ATOM 8372 C CA . LEU A 1 1065 ? 15.136 5.878 -11.192 1.00 96.44 1065 LEU A CA 1
ATOM 8373 C C . LEU A 1 1065 ? 16.509 5.589 -11.816 1.00 96.44 1065 LEU A C 1
ATOM 8375 O O . LEU A 1 1065 ? 17.048 6.437 -12.527 1.00 96.44 1065 LEU A O 1
ATOM 8379 N N . GLY A 1 1066 ? 17.052 4.389 -11.595 1.00 96.12 1066 GLY A N 1
ATOM 8380 C CA . GLY A 1 1066 ? 18.296 3.943 -12.217 1.00 96.12 1066 GLY A CA 1
ATOM 8381 C C . GLY A 1 1066 ? 18.199 3.870 -13.742 1.00 96.12 1066 GLY A C 1
ATOM 8382 O O . GLY A 1 1066 ? 19.057 4.425 -14.425 1.00 96.12 1066 GLY A O 1
ATOM 8383 N N . ARG A 1 1067 ? 17.133 3.262 -14.284 1.00 95.75 1067 ARG A N 1
ATOM 8384 C CA . ARG A 1 1067 ? 16.874 3.240 -15.735 1.00 95.75 1067 ARG A CA 1
ATOM 8385 C C . ARG A 1 1067 ? 16.740 4.648 -16.312 1.00 95.75 1067 ARG A C 1
ATOM 8387 O O . ARG A 1 1067 ? 17.427 4.961 -17.272 1.00 95.75 1067 ARG A O 1
ATOM 8394 N N . ASN A 1 1068 ? 15.951 5.520 -15.685 1.00 95.81 1068 ASN A N 1
ATOM 8395 C CA . ASN A 1 1068 ? 15.766 6.897 -16.154 1.00 95.81 1068 ASN A CA 1
ATOM 8396 C C . ASN A 1 1068 ? 17.081 7.701 -16.176 1.00 95.81 1068 ASN A C 1
ATOM 8398 O O . ASN A 1 1068 ? 17.306 8.485 -17.096 1.00 95.81 1068 ASN A O 1
ATOM 8402 N N . ALA A 1 1069 ? 17.953 7.511 -15.178 1.00 96.50 1069 ALA A N 1
ATOM 8403 C CA . ALA A 1 1069 ? 19.267 8.152 -15.137 1.00 96.50 1069 ALA A CA 1
ATOM 8404 C C . ALA A 1 1069 ? 20.218 7.598 -16.214 1.00 96.50 1069 ALA A C 1
ATOM 8406 O O . ALA A 1 1069 ? 20.926 8.374 -16.855 1.00 96.50 1069 ALA A O 1
ATOM 8407 N N . LEU A 1 1070 ? 20.208 6.281 -16.449 1.00 95.25 1070 LEU A N 1
ATOM 8408 C CA . LEU A 1 1070 ? 21.002 5.651 -17.505 1.00 95.25 1070 LEU A CA 1
ATOM 8409 C C . LEU A 1 1070 ? 20.532 6.100 -18.900 1.00 95.25 1070 LEU A C 1
ATOM 8411 O O . LEU A 1 1070 ? 21.346 6.584 -19.675 1.00 95.25 1070 LEU A O 1
ATOM 8415 N N . ASP A 1 1071 ? 19.223 6.080 -19.168 1.00 95.44 1071 ASP A N 1
ATOM 8416 C CA . ASP A 1 1071 ? 18.613 6.566 -20.416 1.00 95.44 1071 ASP A CA 1
ATOM 8417 C C . ASP A 1 1071 ? 18.917 8.049 -20.699 1.00 95.44 1071 ASP A C 1
ATOM 8419 O O . ASP A 1 1071 ? 18.925 8.476 -21.856 1.00 95.44 1071 ASP A O 1
ATOM 8423 N N . HIS A 1 1072 ? 19.107 8.870 -19.659 1.00 95.88 1072 HIS A N 1
ATOM 8424 C CA . HIS A 1 1072 ? 19.507 10.274 -19.806 1.00 95.88 1072 HIS A CA 1
ATOM 8425 C C . HIS A 1 1072 ? 20.984 10.401 -20.186 1.00 95.88 1072 HIS A C 1
ATOM 8427 O O . HIS A 1 1072 ? 21.316 11.150 -21.104 1.00 95.88 1072 HIS A O 1
ATOM 8433 N N . LEU A 1 1073 ? 21.862 9.638 -19.528 1.00 95.50 1073 LEU A N 1
ATOM 8434 C CA . LEU A 1 1073 ? 23.291 9.591 -19.851 1.00 95.50 1073 LEU A CA 1
ATOM 8435 C C . LEU A 1 1073 ? 23.537 9.044 -21.263 1.00 95.50 1073 LEU A C 1
ATOM 8437 O O . LEU A 1 1073 ? 24.284 9.662 -22.016 1.00 95.50 1073 LEU A O 1
ATOM 8441 N N . ASP A 1 1074 ? 22.850 7.969 -21.653 1.00 94.62 1074 ASP A N 1
ATOM 8442 C CA . ASP A 1 1074 ? 22.900 7.394 -23.002 1.00 94.62 1074 ASP A CA 1
ATOM 8443 C C . ASP A 1 1074 ? 22.520 8.423 -24.080 1.00 94.62 1074 ASP A C 1
ATOM 8445 O O . ASP A 1 1074 ? 23.181 8.509 -25.110 1.00 94.62 1074 ASP A O 1
ATOM 8449 N N . LYS A 1 1075 ? 21.506 9.268 -23.844 1.00 95.88 1075 LYS A N 1
ATOM 8450 C CA . LYS A 1 1075 ? 21.120 10.338 -24.789 1.00 95.88 1075 LYS A CA 1
ATOM 8451 C C . LYS A 1 1075 ? 22.166 11.447 -24.897 1.00 95.88 1075 LYS A C 1
ATOM 8453 O O . LYS A 1 1075 ? 22.296 12.048 -25.965 1.00 95.88 1075 LYS A O 1
ATOM 8458 N N . LEU A 1 1076 ? 22.883 11.746 -23.811 1.00 95.88 1076 LEU A N 1
ATOM 8459 C CA . LEU A 1 1076 ? 23.990 12.707 -23.819 1.00 95.88 1076 LEU A CA 1
ATOM 8460 C C . LEU A 1 1076 ? 25.232 12.128 -24.520 1.00 95.88 1076 LEU A C 1
ATOM 8462 O O . LEU A 1 1076 ? 25.886 12.853 -25.269 1.00 95.88 1076 LEU A O 1
ATOM 8466 N N . GLU A 1 1077 ? 25.504 10.833 -24.343 1.00 95.00 1077 GLU A N 1
ATOM 8467 C CA . GLU A 1 1077 ? 26.546 10.071 -25.050 1.00 95.00 1077 GLU A CA 1
ATOM 8468 C C . GLU A 1 1077 ? 26.241 10.013 -26.559 1.00 95.00 1077 GLU A C 1
ATOM 8470 O O . GLU A 1 1077 ? 27.018 10.527 -27.357 1.00 95.00 1077 GLU A O 1
ATOM 8475 N N . GLU A 1 1078 ? 25.032 9.602 -26.963 1.00 94.31 1078 GLU A N 1
ATOM 8476 C CA . GLU A 1 1078 ? 24.567 9.656 -28.362 1.00 94.31 1078 GLU A CA 1
ATOM 8477 C C . GLU A 1 1078 ? 24.610 11.071 -28.972 1.00 94.31 1078 GLU A C 1
ATOM 8479 O O . GLU A 1 1078 ? 24.721 11.239 -30.189 1.00 94.31 1078 GLU A O 1
ATOM 8484 N N . ALA A 1 1079 ? 24.431 12.121 -28.166 1.00 95.62 1079 ALA A N 1
ATOM 8485 C CA . ALA A 1 1079 ? 24.561 13.502 -28.625 1.00 95.62 1079 ALA A CA 1
ATOM 8486 C C . ALA A 1 1079 ? 26.030 13.929 -28.787 1.00 95.62 1079 ALA A C 1
ATOM 8488 O O . ALA A 1 1079 ? 26.315 14.786 -29.619 1.00 95.62 1079 ALA A O 1
ATOM 8489 N N . GLU A 1 1080 ? 26.957 13.372 -28.006 1.00 96.25 1080 GLU A N 1
ATOM 8490 C CA . GLU A 1 1080 ? 28.410 13.563 -28.126 1.00 96.25 1080 GLU A CA 1
ATOM 8491 C C . GLU A 1 1080 ? 28.986 12.810 -29.326 1.00 96.25 1080 GLU A C 1
ATOM 8493 O O . GLU A 1 1080 ? 29.670 13.425 -30.144 1.00 96.25 1080 GLU A O 1
ATOM 8498 N N . ASP A 1 1081 ? 28.595 11.553 -29.520 1.00 92.44 1081 ASP A N 1
ATOM 8499 C CA . ASP A 1 1081 ? 28.994 10.746 -30.676 1.00 92.44 1081 ASP A CA 1
ATOM 8500 C C . ASP A 1 1081 ? 28.523 11.377 -31.993 1.00 92.44 1081 ASP A C 1
ATOM 8502 O O . ASP A 1 1081 ? 29.296 11.510 -32.943 1.00 92.44 1081 ASP A O 1
ATOM 8506 N N . ARG A 1 1082 ? 27.273 11.868 -32.045 1.00 95.31 1082 ARG A N 1
ATOM 8507 C CA . ARG A 1 1082 ? 26.758 12.593 -33.222 1.00 95.31 1082 ARG A CA 1
ATOM 8508 C C . ARG A 1 1082 ? 27.544 13.865 -33.533 1.00 95.31 1082 ARG A C 1
ATOM 8510 O O . ARG A 1 1082 ? 27.739 14.153 -34.709 1.00 95.31 1082 ARG A O 1
ATOM 8517 N N . ARG A 1 1083 ? 28.012 14.600 -32.517 1.00 95.00 1083 ARG A N 1
ATOM 8518 C CA . ARG A 1 1083 ? 28.862 15.791 -32.702 1.00 95.00 1083 ARG A CA 1
ATOM 8519 C C . ARG A 1 1083 ? 30.262 15.411 -33.194 1.00 95.00 1083 ARG A C 1
ATOM 8521 O O . ARG A 1 1083 ? 30.794 16.097 -34.061 1.00 95.00 1083 ARG A O 1
ATOM 8528 N N . SER A 1 1084 ? 30.830 14.294 -32.731 1.00 93.75 1084 SER A N 1
ATOM 8529 C CA . SER A 1 1084 ? 32.083 13.760 -33.293 1.00 93.75 1084 SER A CA 1
ATOM 8530 C C . SER A 1 1084 ? 31.920 13.381 -34.772 1.00 93.75 1084 SER A C 1
ATOM 8532 O O . SER A 1 1084 ? 32.707 13.815 -35.610 1.00 93.75 1084 SER A O 1
ATOM 8534 N N . ALA A 1 1085 ? 30.839 12.681 -35.127 1.00 93.50 1085 ALA A N 1
ATOM 8535 C CA . ALA A 1 1085 ? 30.544 12.316 -36.515 1.00 93.50 1085 ALA A CA 1
ATOM 8536 C C . ALA A 1 1085 ? 30.219 13.532 -37.414 1.00 93.50 1085 ALA A C 1
ATOM 8538 O O . ALA A 1 1085 ? 30.550 13.539 -38.599 1.00 93.50 1085 ALA A O 1
ATOM 8539 N N . GLU A 1 1086 ? 29.577 14.578 -36.878 1.00 95.81 1086 GLU A N 1
ATOM 8540 C CA . GLU A 1 1086 ? 29.360 15.854 -37.581 1.00 95.81 1086 GLU A CA 1
ATOM 8541 C C . GLU A 1 1086 ? 30.684 16.589 -37.838 1.00 95.81 1086 GLU A C 1
ATOM 8543 O O . GLU A 1 1086 ? 30.885 17.145 -38.921 1.00 95.81 1086 GLU A O 1
ATOM 8548 N N . TRP A 1 1087 ? 31.618 16.544 -36.883 1.00 95.75 1087 TRP A N 1
ATOM 8549 C CA . TRP A 1 1087 ? 32.968 17.076 -37.054 1.00 95.75 1087 TRP A CA 1
ATOM 8550 C C . TRP A 1 1087 ? 33.759 16.330 -38.137 1.00 95.75 1087 TRP A C 1
ATOM 8552 O O . TRP A 1 1087 ? 34.357 16.970 -39.002 1.00 95.75 1087 TRP A O 1
ATOM 8562 N N . GLU A 1 1088 ? 33.728 14.997 -38.136 1.00 93.81 1088 GLU A N 1
ATOM 8563 C CA . GLU A 1 1088 ? 34.407 14.164 -39.138 1.00 93.81 1088 GLU A CA 1
ATOM 8564 C C . GLU A 1 1088 ? 33.861 14.413 -40.550 1.00 93.81 1088 GLU A C 1
ATOM 8566 O O . GLU A 1 1088 ? 34.631 14.751 -41.448 1.00 93.81 1088 GLU A O 1
ATOM 8571 N N . LYS A 1 1089 ? 32.533 14.404 -40.726 1.00 93.56 1089 LYS A N 1
ATOM 8572 C CA . LYS A 1 1089 ? 31.879 14.766 -42.000 1.00 93.56 1089 LYS A CA 1
ATOM 8573 C C . LYS A 1 1089 ? 32.186 16.193 -42.445 1.00 93.56 1089 LYS A C 1
ATOM 8575 O O . LYS A 1 1089 ? 32.241 16.479 -43.638 1.00 93.56 1089 LYS A O 1
ATOM 8580 N N . SER A 1 1090 ? 32.385 17.108 -41.496 1.00 92.88 1090 SER A N 1
ATOM 8581 C CA . SER A 1 1090 ? 32.808 18.471 -41.814 1.00 92.88 1090 SER A CA 1
ATOM 8582 C C . SER A 1 1090 ? 34.255 18.510 -42.317 1.00 92.88 1090 SER A C 1
ATOM 8584 O O . SER A 1 1090 ? 34.541 19.282 -43.225 1.00 92.88 1090 SER A O 1
ATOM 8586 N N . LEU A 1 1091 ? 35.166 17.689 -41.780 1.00 91.31 1091 LEU A N 1
ATOM 8587 C CA . LEU A 1 1091 ? 36.535 17.566 -42.303 1.00 91.31 1091 LEU A CA 1
ATOM 8588 C C . LEU A 1 1091 ? 36.558 16.939 -43.708 1.00 91.31 1091 LEU A C 1
ATOM 8590 O O . LEU A 1 1091 ? 37.258 17.461 -44.574 1.00 91.31 1091 LEU A O 1
ATOM 8594 N N . GLU A 1 1092 ? 35.761 15.891 -43.936 1.00 91.19 1092 GLU A N 1
ATOM 8595 C CA . GLU A 1 1092 ? 35.554 15.238 -45.241 1.00 91.19 1092 GLU A CA 1
ATOM 8596 C C . GLU A 1 1092 ? 35.023 16.231 -46.289 1.00 91.19 1092 GLU A C 1
ATOM 8598 O O . GLU A 1 1092 ? 35.609 16.398 -47.357 1.00 91.19 1092 GLU A O 1
ATOM 8603 N N . HIS A 1 1093 ? 33.983 17.005 -45.955 1.00 90.69 1093 HIS A N 1
ATOM 8604 C CA . HIS A 1 1093 ? 33.399 18.000 -46.865 1.00 90.69 1093 HIS A CA 1
ATOM 8605 C C . HIS A 1 1093 ? 34.402 19.053 -47.372 1.00 90.69 1093 HIS A C 1
ATOM 8607 O O . HIS A 1 1093 ? 34.260 19.551 -48.491 1.00 90.69 1093 HIS A O 1
ATOM 8613 N N . TRP A 1 1094 ? 35.411 19.398 -46.566 1.00 86.75 1094 TRP A N 1
ATOM 8614 C CA . TRP A 1 1094 ? 36.468 20.343 -46.942 1.00 86.75 1094 TRP A CA 1
ATOM 8615 C C . TRP A 1 1094 ? 37.735 19.664 -47.502 1.00 86.75 1094 TRP A C 1
ATOM 8617 O O . TRP A 1 1094 ? 38.672 20.375 -47.865 1.00 86.75 1094 TRP A O 1
ATOM 8627 N N . GLY A 1 1095 ? 37.787 18.327 -47.589 1.00 86.94 1095 GLY A N 1
ATOM 8628 C CA . GLY A 1 1095 ? 38.953 17.569 -48.061 1.00 86.94 1095 GLY A CA 1
ATOM 8629 C C . GLY A 1 1095 ? 40.159 17.637 -47.115 1.00 86.94 1095 GLY A C 1
ATOM 8630 O O . GLY A 1 1095 ? 41.300 17.733 -47.564 1.00 86.94 1095 GLY A O 1
ATOM 8631 N N . LEU A 1 1096 ? 39.913 17.663 -45.800 1.00 83.75 1096 LEU A N 1
ATOM 8632 C CA . LEU A 1 1096 ? 40.919 17.903 -44.749 1.00 83.75 1096 LEU A CA 1
ATOM 8633 C C . LEU A 1 1096 ? 41.204 16.662 -43.878 1.00 83.75 1096 LEU A C 1
ATOM 8635 O O . LEU A 1 1096 ? 41.727 16.762 -42.762 1.00 83.75 1096 LEU A O 1
ATOM 8639 N N . GLU A 1 1097 ? 40.837 15.492 -44.389 1.00 83.25 1097 GLU A N 1
ATOM 8640 C CA . GLU A 1 1097 ? 40.901 14.185 -43.729 1.00 83.25 1097 GLU A CA 1
ATOM 8641 C C . GLU A 1 1097 ? 42.354 13.782 -43.424 1.00 83.25 1097 GLU A C 1
ATOM 8643 O O . GLU A 1 1097 ? 42.722 13.608 -42.253 1.00 83.25 1097 GLU A O 1
ATOM 8648 N N . ASP A 1 1098 ? 43.182 13.771 -44.477 1.00 81.81 1098 ASP A N 1
ATOM 8649 C CA . ASP A 1 1098 ? 44.577 13.298 -44.537 1.00 81.81 1098 ASP A CA 1
ATOM 8650 C C . ASP A 1 1098 ? 45.583 14.108 -43.702 1.00 81.81 1098 ASP A C 1
ATOM 8652 O O . ASP A 1 1098 ? 46.767 13.770 -43.629 1.00 81.81 1098 ASP A O 1
ATOM 8656 N N . LEU A 1 1099 ? 45.154 15.198 -43.059 1.00 71.62 1099 LEU A N 1
ATOM 8657 C CA . LEU A 1 1099 ? 46.028 15.999 -42.206 1.00 71.62 1099 LEU A CA 1
ATOM 8658 C C . LEU A 1 1099 ? 46.307 15.264 -40.887 1.00 71.62 1099 LEU A C 1
ATOM 8660 O O . LEU A 1 1099 ? 45.574 15.399 -39.896 1.00 71.62 1099 LEU A O 1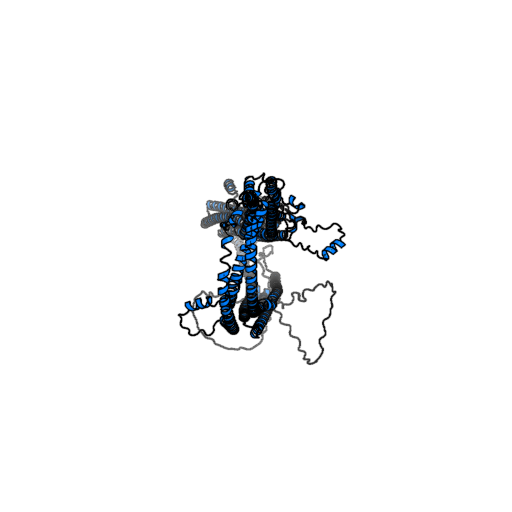
ATOM 8664 N N . GLU A 1 1100 ? 47.387 14.478 -40.895 1.00 67.00 1100 GLU A N 1
ATOM 8665 C CA . GLU A 1 1100 ? 47.958 13.827 -39.718 1.00 67.00 1100 GLU A CA 1
ATOM 8666 C C . GLU A 1 1100 ? 48.338 14.871 -38.648 1.00 67.00 1100 GLU A C 1
ATOM 8668 O O . GLU A 1 1100 ? 48.997 15.876 -38.944 1.00 67.00 1100 GLU A O 1
ATOM 8673 N N . PRO A 1 1101 ? 47.957 14.665 -37.374 1.00 58.47 1101 PRO A N 1
ATOM 8674 C CA . PRO A 1 1101 ? 48.343 15.568 -36.303 1.00 58.47 1101 PRO A CA 1
ATOM 8675 C C . PRO A 1 1101 ? 49.842 15.429 -36.005 1.00 58.47 1101 PRO A C 1
ATOM 8677 O O . PRO A 1 1101 ? 50.275 14.461 -35.385 1.00 58.47 1101 PRO A O 1
ATOM 8680 N N . VAL A 1 1102 ? 50.642 16.428 -36.388 1.00 54.59 1102 VAL A N 1
ATOM 8681 C CA . VAL A 1 1102 ? 52.064 16.495 -36.014 1.00 54.59 1102 VAL A CA 1
ATOM 8682 C C . VAL A 1 1102 ? 52.183 16.630 -34.490 1.00 54.59 1102 VAL A C 1
ATOM 8684 O O . VAL A 1 1102 ? 51.866 17.672 -33.909 1.00 54.59 1102 VAL A O 1
ATOM 8687 N N . VAL A 1 1103 ? 52.620 15.553 -33.834 1.00 44.66 1103 VAL A N 1
ATOM 8688 C CA . VAL A 1 1103 ? 52.667 15.444 -32.369 1.00 44.66 1103 VAL A CA 1
ATOM 8689 C C . VAL A 1 1103 ? 53.910 16.136 -31.798 1.00 44.66 1103 VAL A C 1
ATOM 8691 O O . VAL A 1 1103 ? 54.910 15.497 -31.484 1.00 44.66 1103 VAL A O 1
ATOM 8694 N N . GLU A 1 1104 ? 53.818 17.449 -31.584 1.00 50.66 1104 GLU A N 1
ATOM 8695 C CA . GLU A 1 1104 ? 54.598 18.127 -30.540 1.00 50.66 1104 GLU A CA 1
ATOM 8696 C C . GLU A 1 1104 ? 53.686 18.379 -29.326 1.00 50.66 1104 GLU A C 1
ATOM 8698 O O . GLU A 1 1104 ? 52.707 19.135 -29.377 1.00 50.66 1104 GLU A O 1
ATOM 8703 N N . VAL A 1 1105 ? 53.956 17.672 -28.225 1.00 44.62 1105 VAL A N 1
ATOM 8704 C CA . VAL A 1 1105 ? 53.146 17.738 -27.001 1.00 44.62 1105 VAL A CA 1
ATOM 8705 C C . VAL A 1 1105 ? 53.535 18.974 -26.197 1.00 44.62 1105 VAL A C 1
ATOM 8707 O O . VAL A 1 1105 ? 54.506 18.965 -25.449 1.00 44.62 1105 VAL A O 1
ATOM 8710 N N . ASP A 1 1106 ? 52.750 20.038 -26.339 1.00 49.94 1106 ASP A N 1
ATOM 8711 C CA . ASP A 1 1106 ? 52.752 21.147 -25.385 1.00 49.94 1106 ASP A CA 1
ATOM 8712 C C . ASP A 1 1106 ? 52.152 20.660 -24.048 1.00 49.94 1106 ASP A C 1
ATOM 8714 O O . ASP A 1 1106 ? 50.931 20.530 -23.919 1.00 49.94 1106 ASP A O 1
ATOM 8718 N N . GLU A 1 1107 ? 53.017 20.309 -23.086 1.00 53.62 1107 GLU A N 1
ATOM 8719 C CA . GLU A 1 1107 ? 52.657 19.703 -21.786 1.00 53.62 1107 GLU A CA 1
ATOM 8720 C C . GLU A 1 1107 ? 51.703 20.589 -20.956 1.00 53.62 1107 GLU A C 1
ATOM 8722 O O . GLU A 1 1107 ? 50.996 20.103 -20.067 1.00 53.62 1107 GLU A O 1
ATOM 8727 N N . GLN A 1 1108 ? 51.662 21.890 -21.262 1.00 50.69 1108 GLN A N 1
ATOM 8728 C CA . GLN A 1 1108 ? 50.902 22.901 -20.535 1.00 50.69 1108 GLN A CA 1
ATOM 8729 C C . GLN A 1 1108 ? 49.378 22.784 -20.758 1.00 50.69 1108 GLN A C 1
ATOM 8731 O O . GLN A 1 1108 ? 48.629 22.923 -19.797 1.00 50.69 1108 GLN A O 1
ATOM 8736 N N . GLU A 1 1109 ? 48.902 22.492 -21.982 1.00 50.62 1109 GLU A N 1
ATOM 8737 C CA . GLU A 1 1109 ? 47.454 22.328 -22.261 1.00 50.62 1109 GLU A CA 1
ATOM 8738 C C . GLU A 1 1109 ? 46.910 20.984 -21.731 1.00 50.62 1109 GLU A C 1
ATOM 8740 O O . GLU A 1 1109 ? 45.731 20.890 -21.398 1.00 50.62 1109 GLU A O 1
ATOM 8745 N N . THR A 1 1110 ? 47.747 19.945 -21.607 1.00 49.41 1110 THR A N 1
ATOM 8746 C CA . THR A 1 1110 ? 47.334 18.651 -21.027 1.00 49.41 1110 THR A CA 1
ATOM 8747 C C . THR A 1 1110 ? 47.088 18.714 -19.519 1.00 49.41 1110 THR A C 1
ATOM 8749 O O . THR A 1 1110 ? 46.208 18.014 -19.030 1.00 49.41 1110 THR A O 1
ATOM 8752 N N . ALA A 1 1111 ? 47.809 19.573 -18.792 1.00 51.06 1111 ALA A N 1
ATOM 8753 C CA . ALA A 1 1111 ? 47.675 19.715 -17.339 1.00 51.06 1111 ALA A CA 1
ATOM 8754 C C . ALA A 1 1111 ? 46.416 20.488 -16.890 1.00 51.06 1111 ALA A C 1
ATOM 8756 O O . ALA A 1 1111 ? 46.026 20.372 -15.733 1.00 51.06 1111 ALA A O 1
ATOM 8757 N N . ASP A 1 1112 ? 45.785 21.254 -17.789 1.00 44.69 1112 ASP A N 1
ATOM 8758 C CA . ASP A 1 1112 ? 44.500 21.938 -17.552 1.00 44.69 1112 ASP A CA 1
ATOM 8759 C C . ASP A 1 1112 ? 43.283 21.085 -17.998 1.00 44.69 1112 ASP A C 1
ATOM 8761 O O . ASP A 1 1112 ? 42.134 21.505 -17.831 1.00 44.69 1112 ASP A O 1
ATOM 8765 N N . ALA A 1 1113 ? 43.520 19.910 -18.601 1.00 39.44 1113 ALA A N 1
ATOM 8766 C CA . ALA A 1 1113 ? 42.489 19.002 -19.119 1.00 39.44 1113 ALA A CA 1
ATOM 8767 C C . ALA A 1 1113 ? 42.259 17.747 -18.248 1.00 39.44 1113 ALA A C 1
ATOM 8769 O O . ALA A 1 1113 ? 41.207 17.117 -18.378 1.00 39.44 1113 ALA A O 1
ATOM 8770 N N . THR A 1 1114 ? 43.223 17.408 -17.383 1.00 35.94 1114 THR A N 1
ATOM 8771 C CA . THR A 1 1114 ? 43.133 16.404 -16.302 1.00 35.94 1114 THR A CA 1
ATOM 8772 C C . THR A 1 1114 ? 42.704 17.035 -14.983 1.00 35.94 1114 THR A C 1
ATOM 8774 O O . THR A 1 1114 ? 41.769 16.501 -14.351 1.00 35.94 1114 THR A O 1
#

Mean predicted aligned error: 20.92 Å

Secondary structure (DSSP, 8-state):
----------------------------PPPSSHHHHHIIIIIHHHHHHHHHHHHHHHHHHHHHHHHHHHHHHHHHHHHHHHHHHHHHHHHHHHHHHHHHHHHHHHHHHHHHHHHHHHHHHHHHHHHHHHHHHH--SSSHHHHHHHHHHHHHHHHHHHHHHHHHHHHHHHHHHHHHHHHHHHHHHHHHHHHHTTEEPPPPPP------------------------------------TT---S--SEE--HHHHHIIIIIS--S--PPPP------------------------------PPP------PPBPTTS-BSS------HHHHHHHHHHHHHHHHHHHHHHHHHHHHHHHHHHHHHHHHHHHHHHHHHHHHHHHHHHIIIIIIHHHHHHHHHHHHHHHHHHHHHHHHHHHHHHHHHHHHHHHHHHHHHHHHHHHHHHHHHHHHHHHTTS--GGGHHHHHHHHHHHHHHHHHHHHHHHHIIIIIIIHHHHHHHHHHHHHHHHHHHHHHHTTTSHHHHHHHHTTTTS---S-----HHHHHHHHHHHHHHHHHHHHHHHHHHHHHHHHHHHHHHHHHHHHHHTTTGGGTTTTTTTTSGGGTTSS---STHHHHHHHHHHHHHHHHHHHHHHHHHHHHHHHHHHHHHT-SSSGGGTT-TTS-GGGSGGGT---HHHHHHHHHHHHHHHHHHHHHHHT-B-HHHHTTS-GGGS--B-SS-SSS-B--TTT-HHHHHHHHHHHHHHHGGGGSSSPPPHHHHHHHHHHHHHTTS-S---HHHHHHHHHHHHHHHHHHHHHHHHHHHHHHHIIIIIHHHHHHHHHHHHHHHHHHHHHHHHHHHHHHHHHHHHHHHHHHHHHHHHHHHHHT-SS--HHHHHHHHHHHHHHHHHHHHHHHHHHHHHHHHHHHHHHHHHHHHHHHHHHHHHHHHHHHHSPPGGGB---TTT---------HHHHHHHHHHT--S---TT---PPEEEEP---GGGTS--HHHHH--------S---------TT-------PPP---EEEE--HHHHHHHHHHHHHHHHHHHHHHHHHHHHHHHHHHHHHHHHHHHHHHHHHHHHTT-TT--------HHHHTTT-

Nearest PDB structures (foldseek):
  7sqc-assembly1_W0  TM=3.781E-01  e=8.714E-11  Chlamydomonas reinhardtii
  7sqc-assembly1_W1  TM=3.935E-01  e=7.998E-10  Chlamydomonas reinhardtii